Protein AF-A0A0C3BM83-F1 (afdb_monomer_lite)

Sequence (897 aa):
MQLETAKKSRDLLEVEWFRYKASMAPIRKCPEEILLMVFEYYLSKNPRLVRRLLLVCRQWYQLAISAPRLWNRILIYVGEEWDVDNACKSIRMWVERCLTRSKPLLLDITLDFSVIGDPVTKIRSKIVKSLYEELNGDVIDLVNDWAATLHVDTLDDPDVISVYQFHHLFDLLNILVGHNGKNMSRWRSLELHLPDMGPVAMEITQRLTYPATSLNRLYWIDTSCLSNYIEGDYQYPLSTLRSLESLDVPDPLDLSFLDIQHSSVNNLKIRAQRCWSSVALNMFTQLQELEIIFEYAYPSLEAEFVTLPSLRRLILKGWLSNLGDAKFQVPVLDMLCISRGSINGPFSHPRVHAIRLTLEFDWHQYPYLRYAFDQLRSYLHAVLVQYQNTVHIHLPLHLKENALEILGELKAASILSSSLESPMATHSTSSDPPEIRKKLEVLQLQHELIEKLRSRISTAELECVRLETEILEYRASVAPIRRCPQELLLMFFKYYTYENPRLIRRLLLVCKQWYELAISSPRLWNRIPIEFNPEWDVESACDLIKKRLEKCIDLSGSLPLELSLDFGNFVSPEELIRSKIHGDLLDYIQIDEYDAFDAWADSLNVDLLNDPEVMSACQTHHLYELLRILIGEDGDIMAQWGTLRLDLPTDPELAVGIMELFSHATPSLVRLTINHIRDMRGDFVSLTGIIFPDLSALEHLEVSNGTDLQIFKLNPPSMQNLTFKDMKSCDASIFTPFTRLQQLDVHSWPDYPSEGYALSRGIVHLPELRRLSIRGPVIDFGTFEFHVPVLDKLHLSRSHVKASCIYPKVQSSRISWGLEDVWASNWTSDKIKLDIRAILLQYRSATELQLPSRLREMVLALLKELKSDDTWLSALRFINLEAEDGTVLETIEVQEI

Foldseek 3Di:
DVVVVVVVVVVVVVVVVVVVVVVPPVVVVDDLVVVVVVLCVVCVVPLVCLVVQCVPDPVSVVSSQQDLVSLQEQEDDQALDPQSPVSLVVSLVSLLSSLVRNPLAFHAYEYACQSVDDPLVVLLVLLLVLVVVQADPVCSVLSNVLSVVPCVVVCPPVVFAPCVSCVSVLVSLCVCCDDQSPNLLRHQEYADHAYLALVRSLSSQLSQAHENANHAYYHYDDPVSPVVPPPDPDQQGHADPEQHQEYAEEDQVCLVSYNYQLQNHQYYHYNHAEADDLVSQLSNQNHAEYHYADADQDHAHDQDEREHANYAYYAYAEHCQRVLSYEYNYDAHQEYEYEYADLPHDDRDHLHHYPEYEYHYDPPPDDPPPVVLVSVLVVVVVVLVRHQHHYDYDDPPVCVVSVVVSVVVCVVVVRDDDDDDDDDDDDDDDDDDPVVVVVVVVVVVVVVVVVVVVVVVVVVVVVVVVVVVVVVVVCVVPPCVVVDPLVVVVVVLCVVCVVPLVCLVVQCVPDPVSVVSSLQDLSSLLEQEDADDLDSPVVVSLVVSLVSNLSSLVSNPLAAHAYAYACQNVDQLLVSSLVSSCVSCVVVGDPVCNVVVVVSSVVSPCVSCVPVSSNVSSHLVSVVVSLCSCCDVQSPNLLRHAEYHEEAYQDLVSSLVSQLSQQHANQNHQYYAYHYPDDNQPRNVVQFCRHRVHPANHQYYEEAELSVLRSHPDQHPRHAYYEHAAYAADALVSQVNQQNHAEYYYAHDPDPPPPDDDQHAEEHEHANHAEYAHAEAHPNQLRYHYNYDAHQEYEYEYQDQPDPHRHHQHEYQEYEYYYDPVRPVVDDLVSVLVVVLVVQVRHQAHQEYEYAQVCVVSVVVSLVVLVVPPPRNHNHQWYFHAHPVRHGPDIDGSVVD

Secondary structure (DSSP, 8-state):
-HHHHHHHHHHHHHHHHHHHHHHH-GGGGS-HHHHHHHHHHHHTT-GGGHHHHHHH-HHHHHHHHH-GGGSSEEEEE--S-S-HHHHHHHHHHHHHHHHHHTTTPPEEEEEE-TT---HHHHHHHHHHHHHHTTS-GGGHHHHHHHHHH--GGGG--TTTTTTTTTHHHHHHHHHHH-GGGTTGGGEEEEEEE--S-HHHHHHHHHHT-S--TT--EEEEE--TTGGGT-SS-PPPSS--BTT--EEEES-GGGGGG--B-GGG--EEEE---S---HHHHTT-TT--EEEEEE-SS-----S-EEE-TT--EEEEEE--TTGGG-EEE---BSEEEEEES---S--------BS-EEEEE--TT----STHHHHHHHHHHHHHHHSTT-EEE---GGGHHHHHHHHHHHHHTT---------------S---HHHHHHHHHHHHHHHHHHHHHHHHHHHHHHHHHHHHHHHHHHHHH-GGGGS-HHHHHHHHHHHHHH-GGGHHHHHTT-HHHHHHHHT-GGGTSEEEEE--S-S-HHHHHHHHHHHHHHHHHHHTTSPEEEEEE-TT---HHHHHHHHHHHHHHTTS-GGGHHHHHHHHHH--GGGG--HHHHHHTTHHHHHHHHHHHH-TTSTTGGGEEEEEEE--S-HHHHHHHHHTT-S--TT--EEEEE-SS-TTTT-GGGTTTSSS--TT--EEEES-TGGGGTS----TT--EEEESS-----GGGGTT-TT--EEEEE-------TT------EEE-TT--EEEEES--TTTTT-EEE---BSEEEEEE--SSS-----B--BSEEEEEE-GGGGGG--HHHHHHHHHHHHHH-TT-SEEEEEGGGHHHHHHHHHHHHTSTT------EEEEE-TTS-EEEEEEGGG-

Radius of gyration: 45.05 Å; chains: 1; bounding box: 127×86×99 Å

Organism: NCBI:txid933852

Structure (mmCIF, N/CA/C/O backbone):
data_AF-A0A0C3BM83-F1
#
_entry.id   AF-A0A0C3BM83-F1
#
loop_
_atom_site.group_PDB
_atom_site.id
_atom_site.type_symbol
_atom_site.label_atom_id
_atom_site.label_alt_id
_atom_site.label_comp_id
_atom_site.label_asym_id
_atom_site.label_entity_id
_atom_site.label_seq_id
_atom_site.pdbx_PDB_ins_code
_atom_site.Cartn_x
_atom_site.Cartn_y
_atom_site.Cartn_z
_atom_site.occupancy
_atom_site.B_iso_or_equiv
_atom_site.auth_seq_id
_atom_site.auth_comp_id
_atom_site.auth_asym_id
_atom_site.auth_atom_id
_atom_site.pdbx_PDB_model_num
ATOM 1 N N . MET A 1 1 ? -17.151 48.070 -13.842 1.00 55.56 1 MET A N 1
ATOM 2 C CA . MET A 1 1 ? -17.247 48.681 -15.188 1.00 55.56 1 MET A CA 1
ATOM 3 C C . MET A 1 1 ? -15.917 49.261 -15.685 1.00 55.56 1 MET A C 1
ATOM 5 O O . MET A 1 1 ? -15.271 48.565 -16.444 1.00 55.56 1 MET A O 1
ATOM 9 N N . GLN A 1 2 ? -15.428 50.435 -15.249 1.00 50.97 2 GLN A N 1
ATOM 10 C CA . GLN A 1 2 ? -14.163 51.007 -15.780 1.00 50.97 2 GLN A CA 1
ATOM 11 C C . GLN A 1 2 ? -12.927 50.106 -15.567 1.00 50.97 2 GLN A C 1
ATOM 13 O O . GLN A 1 2 ? -12.127 49.935 -16.483 1.00 50.97 2 GLN A O 1
ATOM 18 N N . LEU A 1 3 ? -12.817 49.451 -14.403 1.00 45.81 3 LEU A N 1
ATOM 19 C CA . LEU A 1 3 ? -11.767 48.457 -14.122 1.00 45.81 3 LEU A CA 1
ATOM 20 C C . LEU A 1 3 ? -11.866 47.212 -15.026 1.00 45.81 3 LEU A C 1
ATOM 22 O O . LEU A 1 3 ? -10.863 46.607 -15.385 1.00 45.81 3 LEU A O 1
ATOM 26 N N . GLU A 1 4 ? -13.081 46.841 -15.412 1.00 64.94 4 GLU A N 1
ATOM 27 C CA . GLU A 1 4 ? -13.369 45.693 -16.277 1.00 64.94 4 GLU A CA 1
ATOM 28 C C . GLU A 1 4 ? -13.035 46.000 -17.739 1.00 64.94 4 GLU A C 1
ATOM 30 O O . GLU A 1 4 ? -12.451 45.171 -18.434 1.00 64.94 4 GLU A O 1
ATOM 35 N N . THR A 1 5 ? -13.327 47.224 -18.185 1.00 73.62 5 THR A N 1
ATOM 36 C CA . THR A 1 5 ? -12.929 47.735 -19.500 1.00 73.62 5 THR A CA 1
ATOM 37 C C . THR A 1 5 ? -11.407 47.839 -19.611 1.00 73.62 5 THR A C 1
ATOM 39 O O . THR A 1 5 ? -10.843 47.447 -20.628 1.00 73.62 5 THR A O 1
ATOM 42 N N . ALA A 1 6 ? -10.723 48.288 -18.552 1.00 66.25 6 ALA A N 1
ATOM 43 C CA . ALA A 1 6 ? -9.262 48.355 -18.519 1.00 66.25 6 ALA A CA 1
ATOM 44 C C . ALA A 1 6 ? -8.602 46.963 -18.547 1.00 66.25 6 ALA A C 1
ATOM 46 O O . ALA A 1 6 ? -7.634 46.770 -19.282 1.00 66.25 6 ALA A O 1
ATOM 47 N N . LYS A 1 7 ? -9.152 45.979 -17.815 1.00 73.69 7 LYS A N 1
ATOM 48 C CA . LYS A 1 7 ? -8.698 44.577 -17.884 1.00 73.69 7 LYS A CA 1
ATOM 49 C C . LYS A 1 7 ? -8.872 44.004 -19.293 1.00 73.69 7 LYS A C 1
ATOM 51 O O . LYS A 1 7 ? -7.901 43.520 -19.859 1.00 73.69 7 LYS A O 1
ATOM 56 N N . LYS A 1 8 ? -10.050 44.176 -19.907 1.00 82.06 8 LYS A N 1
ATOM 57 C CA . LYS A 1 8 ? -10.300 43.728 -21.289 1.00 82.06 8 LYS A CA 1
ATOM 58 C C . LYS A 1 8 ? -9.345 44.363 -22.302 1.00 82.06 8 LYS A C 1
ATOM 60 O O . LYS A 1 8 ? -8.840 43.652 -23.161 1.00 82.06 8 LYS A O 1
ATOM 65 N N . SER A 1 9 ? -9.065 45.664 -22.202 1.00 81.38 9 SER A N 1
ATOM 66 C CA . SER A 1 9 ? -8.117 46.328 -23.109 1.00 81.38 9 SER A CA 1
ATOM 67 C C . SER A 1 9 ? -6.674 45.871 -22.903 1.00 81.38 9 SER A C 1
ATOM 69 O O . SER A 1 9 ? -5.957 45.703 -23.885 1.00 81.38 9 SER A O 1
ATOM 71 N N . ARG A 1 10 ? -6.239 45.638 -21.656 1.00 84.19 10 ARG A N 1
ATOM 72 C CA . ARG A 1 10 ? -4.909 45.077 -21.376 1.00 84.19 10 ARG A CA 1
ATOM 73 C C . ARG A 1 10 ? -4.776 43.677 -21.969 1.00 84.19 10 ARG A C 1
ATOM 75 O O . ARG A 1 10 ? -3.812 43.426 -22.680 1.00 84.19 10 ARG A O 1
ATOM 82 N N . ASP A 1 11 ? -5.754 42.806 -21.735 1.00 82.56 11 ASP A N 1
ATOM 83 C CA . ASP A 1 11 ? -5.716 41.429 -22.231 1.00 82.56 11 ASP A CA 1
ATOM 84 C C . ASP A 1 11 ? -5.741 41.403 -23.778 1.00 82.56 11 ASP A C 1
ATOM 86 O O . ASP A 1 11 ? -5.051 40.603 -24.409 1.00 82.56 11 ASP A O 1
ATOM 90 N N . LEU A 1 12 ? -6.461 42.337 -24.416 1.00 87.75 12 LEU A N 1
ATOM 91 C CA . LEU A 1 12 ? -6.483 42.485 -25.876 1.00 87.75 12 LEU A CA 1
ATOM 92 C C . LEU A 1 12 ? -5.134 42.975 -26.435 1.00 87.75 12 LEU A C 1
ATOM 94 O O . LEU A 1 12 ? -4.639 42.420 -27.416 1.00 87.75 12 LEU A O 1
ATOM 98 N N . LEU A 1 13 ? -4.512 43.964 -25.783 1.00 78.44 13 LEU A N 1
ATOM 99 C CA . LEU A 1 13 ? -3.193 44.482 -26.159 1.00 78.44 13 LEU A CA 1
ATOM 100 C C . LEU A 1 13 ? -2.074 43.465 -25.912 1.00 78.44 13 LEU A C 1
ATOM 102 O O . LEU A 1 13 ? -1.144 43.388 -26.711 1.00 78.44 13 LEU A O 1
ATOM 106 N N . GLU A 1 14 ? -2.159 42.652 -24.857 1.00 77.62 14 GLU A N 1
ATOM 107 C CA . GLU A 1 14 ? -1.230 41.541 -24.634 1.00 77.62 14 GLU A CA 1
ATOM 108 C C . GLU A 1 14 ? -1.334 40.515 -25.767 1.00 77.62 14 GLU A C 1
ATOM 110 O O . GLU A 1 14 ? -0.315 40.131 -26.343 1.00 77.62 14 GLU A O 1
ATOM 115 N N . VAL A 1 15 ? -2.551 40.133 -26.173 1.00 78.44 15 VAL A N 1
ATOM 116 C CA . VAL A 1 15 ? -2.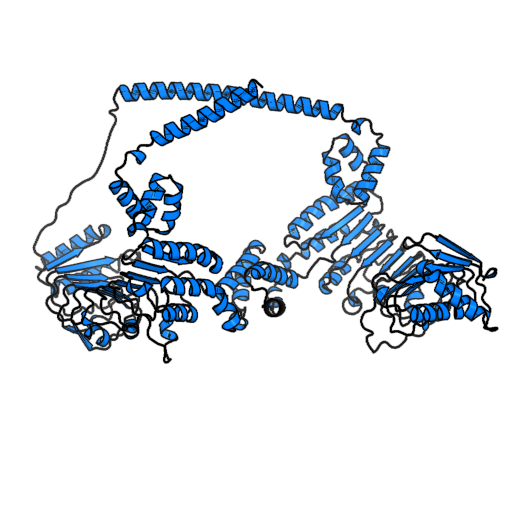765 39.222 -27.311 1.00 78.44 15 VAL A CA 1
ATOM 117 C C . VAL A 1 15 ? -2.220 39.809 -28.620 1.00 78.44 15 VAL A C 1
ATOM 119 O O . VAL A 1 15 ? -1.574 39.092 -29.391 1.00 78.44 15 VAL A O 1
ATOM 122 N N . GLU A 1 16 ? -2.438 41.098 -28.890 1.00 81.94 16 GLU A N 1
ATOM 123 C CA . GLU A 1 16 ? -1.899 41.772 -30.080 1.00 81.94 16 GLU A CA 1
ATOM 124 C C . GLU A 1 16 ? -0.372 41.891 -30.046 1.00 81.94 16 GLU A C 1
ATOM 126 O O . GLU A 1 16 ? 0.289 41.618 -31.052 1.00 81.94 16 GLU A O 1
ATOM 131 N N . TRP A 1 17 ? 0.208 42.202 -28.887 1.00 70.75 17 TRP A N 1
ATOM 132 C CA . TRP A 1 17 ? 1.653 42.248 -28.688 1.00 70.75 17 TRP A CA 1
ATOM 133 C C . TRP A 1 17 ? 2.302 40.875 -28.884 1.00 70.75 17 TRP A C 1
ATOM 135 O O . TRP A 1 17 ? 3.307 40.766 -29.591 1.00 70.75 17 TRP A O 1
ATOM 145 N N . PHE A 1 18 ? 1.711 39.803 -28.344 1.00 70.12 18 PHE A N 1
ATOM 146 C CA . PHE A 1 18 ? 2.187 38.439 -28.580 1.00 70.12 18 PHE A CA 1
ATOM 147 C C . PHE A 1 18 ? 2.075 38.044 -30.058 1.00 70.12 18 PHE A C 1
ATOM 149 O O . PHE A 1 18 ? 3.011 37.443 -30.590 1.00 70.12 18 PHE A O 1
ATOM 156 N N . ARG A 1 19 ? 1.002 38.436 -30.767 1.00 72.12 19 ARG A N 1
ATOM 157 C CA . ARG A 1 19 ? 0.895 38.236 -32.228 1.00 72.12 19 ARG A CA 1
ATOM 158 C C . ARG A 1 19 ? 1.968 39.005 -32.994 1.00 72.12 19 ARG A C 1
ATOM 160 O O . ARG A 1 19 ? 2.588 38.430 -33.889 1.00 72.12 19 ARG A O 1
ATOM 167 N N . TYR A 1 20 ? 2.220 40.262 -32.636 1.00 74.88 20 TYR A N 1
ATOM 168 C CA . TYR A 1 20 ? 3.239 41.097 -33.271 1.00 74.88 20 TYR A CA 1
ATOM 169 C C . TYR A 1 20 ? 4.651 40.544 -33.034 1.00 74.88 20 TYR A C 1
ATOM 171 O O . TYR A 1 20 ? 5.390 40.300 -33.991 1.00 74.88 20 TYR A O 1
ATOM 179 N N . LYS A 1 21 ? 5.003 40.226 -31.784 1.00 71.56 21 LYS A N 1
ATOM 180 C CA . LYS A 1 21 ? 6.289 39.614 -31.414 1.00 71.56 21 LYS A CA 1
ATOM 181 C C . LYS A 1 21 ? 6.488 38.258 -32.099 1.00 71.56 21 LYS A C 1
ATOM 183 O O . LYS A 1 21 ? 7.570 37.989 -32.617 1.00 71.56 21 LYS A O 1
ATOM 188 N N . ALA A 1 22 ? 5.438 37.439 -32.190 1.00 64.31 22 ALA A N 1
ATOM 189 C CA . ALA A 1 22 ? 5.470 36.183 -32.937 1.00 64.31 22 ALA A CA 1
ATOM 190 C C . ALA A 1 22 ? 5.607 36.392 -34.458 1.00 64.31 22 ALA A C 1
ATOM 192 O O . ALA A 1 22 ? 6.229 35.569 -35.126 1.00 64.31 22 ALA A O 1
ATOM 193 N N . SER A 1 23 ? 5.058 37.478 -35.017 1.00 62.91 23 SER A N 1
ATOM 194 C CA . SER A 1 23 ? 5.207 37.837 -36.439 1.00 62.91 23 SER A CA 1
ATOM 195 C C . SER A 1 23 ? 6.600 38.379 -36.784 1.00 62.91 23 SER A C 1
ATOM 197 O O . SER A 1 23 ? 7.071 38.201 -37.904 1.00 62.91 23 SER A O 1
ATOM 199 N N . MET A 1 24 ? 7.279 38.979 -35.803 1.00 63.38 24 MET A N 1
ATOM 200 C CA . MET A 1 24 ? 8.639 39.513 -35.912 1.00 63.38 24 MET A CA 1
ATOM 201 C C . MET A 1 24 ? 9.728 38.470 -35.641 1.00 63.38 24 MET A C 1
ATOM 203 O O . MET A 1 24 ? 10.906 38.759 -35.857 1.00 63.38 24 MET A O 1
ATOM 207 N N . ALA A 1 25 ? 9.362 37.265 -35.190 1.00 65.50 25 ALA A N 1
ATOM 208 C CA . ALA A 1 25 ? 10.312 36.190 -34.949 1.00 65.50 25 ALA A CA 1
ATOM 209 C C . ALA A 1 25 ? 11.086 35.868 -36.250 1.00 65.50 25 ALA A C 1
ATOM 211 O O . ALA A 1 25 ? 10.455 35.502 -37.249 1.00 65.50 25 ALA A O 1
ATOM 212 N N . PRO A 1 26 ? 12.435 35.956 -36.258 1.00 68.75 26 PRO A N 1
ATOM 213 C CA . PRO A 1 26 ? 13.266 35.746 -37.452 1.00 68.75 26 PRO A CA 1
ATOM 214 C C . PRO A 1 26 ? 12.988 34.421 -38.172 1.00 68.75 26 PRO A C 1
ATOM 216 O O . PRO A 1 26 ? 13.127 34.317 -39.387 1.00 68.75 26 PRO A O 1
ATOM 219 N N . ILE A 1 27 ? 12.516 33.427 -37.419 1.00 71.62 27 ILE A N 1
ATOM 220 C CA . ILE A 1 27 ? 12.236 32.070 -37.882 1.00 71.62 27 ILE A CA 1
ATOM 221 C C . ILE A 1 27 ? 11.114 31.988 -38.928 1.00 71.62 27 ILE A C 1
ATOM 223 O O . ILE A 1 27 ? 11.108 31.056 -39.723 1.00 71.62 27 ILE A O 1
ATOM 227 N N . ARG A 1 28 ? 10.202 32.975 -38.988 1.00 72.19 28 ARG A N 1
ATOM 228 C CA . ARG A 1 28 ? 9.150 33.046 -40.025 1.00 72.19 28 ARG A CA 1
ATOM 229 C C . ARG A 1 28 ? 9.658 33.545 -41.380 1.00 72.19 28 ARG A C 1
ATOM 231 O O . ARG A 1 28 ? 8.954 33.406 -42.372 1.00 72.19 28 ARG A O 1
ATOM 238 N N . LYS A 1 29 ? 10.856 34.141 -41.423 1.00 81.38 29 LYS A N 1
ATOM 239 C CA . LYS A 1 29 ? 11.519 34.590 -42.661 1.00 81.38 29 LYS A CA 1
ATOM 240 C C . LYS A 1 29 ? 12.513 33.560 -43.203 1.00 81.38 29 LYS A C 1
ATOM 242 O O . LYS A 1 29 ? 13.133 33.807 -44.232 1.00 81.38 29 LYS A O 1
ATOM 247 N N . CYS A 1 30 ? 12.705 32.447 -42.497 1.00 85.56 30 CYS A N 1
ATOM 248 C CA . CYS A 1 30 ? 13.604 31.389 -42.929 1.00 85.56 30 CYS A CA 1
ATOM 249 C C . CYS A 1 30 ? 12.971 30.636 -44.115 1.00 85.56 30 CYS A C 1
ATOM 251 O O . CYS A 1 30 ? 11.803 30.250 -44.000 1.00 85.56 30 CYS A O 1
ATOM 253 N N . PRO A 1 31 ? 13.696 30.438 -45.234 1.00 93.06 31 PRO A N 1
ATOM 254 C CA . PRO A 1 31 ? 13.220 29.614 -46.341 1.00 93.06 31 PRO A CA 1
ATOM 255 C C . PRO A 1 31 ? 12.841 28.208 -45.869 1.00 93.06 31 PRO A C 1
ATOM 257 O O . PRO A 1 31 ? 13.471 27.653 -44.961 1.00 93.06 31 PRO A O 1
ATOM 260 N N . GLU A 1 32 ? 11.809 27.633 -46.483 1.00 95.12 32 GLU A N 1
ATOM 261 C CA . GLU A 1 32 ? 11.261 26.333 -46.088 1.00 95.12 32 GLU A CA 1
ATOM 262 C C . GLU A 1 32 ? 12.315 25.222 -46.177 1.00 95.12 32 GLU A C 1
ATOM 264 O O . GLU A 1 32 ? 12.359 24.335 -45.327 1.00 95.12 32 GLU A O 1
ATOM 269 N N . GLU A 1 33 ? 13.228 25.310 -47.144 1.00 94.19 33 GLU A N 1
ATOM 270 C CA . GLU A 1 33 ? 14.317 24.361 -47.362 1.00 94.19 33 GLU A CA 1
ATOM 271 C C . GLU A 1 33 ? 15.297 24.341 -46.186 1.00 94.19 33 GLU A C 1
ATOM 273 O O . GLU A 1 33 ? 15.684 23.268 -45.722 1.00 94.19 33 GLU A O 1
ATOM 278 N N . ILE A 1 34 ? 15.654 25.519 -45.667 1.00 93.88 34 ILE A N 1
ATOM 279 C CA . ILE A 1 34 ? 16.570 25.652 -44.529 1.00 93.88 34 ILE A CA 1
ATOM 280 C C . ILE A 1 34 ? 15.899 25.139 -43.256 1.00 93.88 34 ILE A C 1
ATOM 282 O O . ILE A 1 34 ? 16.523 24.407 -42.488 1.00 93.88 34 ILE A O 1
ATOM 286 N N . LEU A 1 35 ? 14.615 25.453 -43.050 1.00 94.00 35 LEU A N 1
ATOM 287 C CA . LEU A 1 35 ? 13.849 24.899 -41.931 1.00 94.00 35 LEU A CA 1
ATOM 288 C C . LEU A 1 35 ? 13.775 23.372 -42.002 1.00 94.00 35 LEU A C 1
ATOM 290 O O . LEU A 1 35 ? 13.961 22.713 -40.983 1.00 94.00 35 LEU A O 1
ATOM 294 N N . LEU A 1 36 ? 13.567 22.800 -43.191 1.00 96.62 36 LEU A N 1
ATOM 295 C CA . LEU A 1 36 ? 13.552 21.350 -43.372 1.00 96.62 36 LEU A CA 1
ATOM 296 C C . LEU A 1 36 ? 14.921 20.719 -43.096 1.00 96.62 36 LEU A C 1
ATOM 298 O O . LEU A 1 36 ? 14.959 19.690 -42.430 1.00 96.62 36 LEU A O 1
ATOM 302 N N . MET A 1 37 ? 16.032 21.339 -43.505 1.00 95.00 37 MET A N 1
ATOM 303 C CA . MET A 1 37 ? 17.378 20.865 -43.140 1.00 95.00 37 MET A CA 1
ATOM 304 C C . MET A 1 37 ? 17.607 20.901 -41.625 1.00 95.00 37 MET A C 1
ATOM 306 O O . MET A 1 37 ? 18.160 19.963 -41.052 1.00 95.00 37 MET A O 1
ATOM 310 N N . VAL A 1 38 ? 17.153 21.965 -40.956 1.00 93.94 38 VAL A N 1
ATOM 311 C CA . VAL A 1 38 ? 17.220 22.071 -39.491 1.00 93.94 38 VAL A CA 1
ATOM 312 C C . VAL A 1 38 ? 16.359 20.994 -38.832 1.00 93.94 38 VAL A C 1
ATOM 314 O O . VAL A 1 38 ? 16.798 20.387 -37.858 1.00 93.94 38 VAL A O 1
ATOM 317 N N . PHE A 1 39 ? 15.163 20.716 -39.359 1.00 97.00 39 PHE A N 1
ATOM 318 C CA . PHE A 1 39 ? 14.304 19.642 -38.857 1.00 97.00 39 PHE A CA 1
ATOM 319 C C . PHE A 1 39 ? 14.959 18.277 -39.049 1.00 97.00 39 PHE A C 1
ATOM 321 O O . PHE A 1 39 ? 14.994 17.499 -38.105 1.00 97.00 39 PHE A O 1
ATOM 328 N N . GLU A 1 40 ? 15.519 17.993 -40.224 1.00 95.69 40 GLU A N 1
ATOM 329 C CA . GLU A 1 40 ? 16.241 16.746 -40.498 1.00 95.69 40 GLU A CA 1
ATOM 330 C C . GLU A 1 40 ? 17.418 16.559 -39.539 1.00 95.69 40 GLU A C 1
ATOM 332 O O . GLU A 1 40 ? 17.571 15.487 -38.953 1.00 95.69 40 GLU A O 1
ATOM 337 N N . TYR A 1 41 ? 18.206 17.612 -39.311 1.00 95.38 41 TYR A N 1
ATOM 338 C CA . TYR A 1 41 ? 19.300 17.581 -38.347 1.00 95.38 41 TYR A CA 1
ATOM 339 C C . TYR A 1 41 ? 18.796 17.353 -36.915 1.00 95.38 41 TYR A C 1
ATOM 341 O O . TYR A 1 41 ? 19.298 16.472 -36.219 1.00 95.38 41 TYR A O 1
ATOM 349 N N . TYR A 1 42 ? 17.765 18.084 -36.486 1.00 94.25 42 TYR A N 1
ATOM 350 C CA . TYR A 1 42 ? 17.167 17.952 -35.154 1.00 94.25 42 TYR A CA 1
ATOM 351 C C . TYR A 1 42 ? 16.595 16.548 -34.904 1.00 94.25 42 TYR A C 1
ATOM 353 O O . TYR A 1 42 ? 16.791 15.975 -33.833 1.00 94.25 42 TYR A O 1
ATOM 361 N N . LEU A 1 43 ? 15.924 15.976 -35.905 1.00 94.81 43 LEU A N 1
ATOM 362 C CA . LEU A 1 43 ? 15.315 14.647 -35.838 1.00 94.81 43 LEU A CA 1
ATOM 363 C C . LEU A 1 43 ? 16.308 13.507 -36.079 1.00 94.81 43 LEU A C 1
ATOM 365 O O . LEU A 1 43 ? 15.956 12.355 -35.841 1.00 94.81 43 LEU A O 1
ATOM 369 N N . SER A 1 44 ? 17.535 13.799 -36.523 1.00 92.56 44 SER A N 1
ATOM 370 C CA . SER A 1 44 ? 18.519 12.768 -36.869 1.00 92.56 44 SER A CA 1
ATOM 371 C C . SER A 1 44 ? 18.884 11.857 -35.697 1.00 92.56 44 SER A C 1
ATOM 373 O O . SER A 1 44 ? 19.126 10.676 -35.925 1.00 92.56 44 SER A O 1
ATOM 375 N N . LYS A 1 45 ? 18.878 12.394 -34.469 1.00 89.44 45 LYS A N 1
ATOM 376 C CA . LYS A 1 45 ? 19.156 11.649 -33.232 1.00 89.44 45 LYS A CA 1
ATOM 377 C C . LYS A 1 45 ? 17.913 10.995 -32.633 1.00 89.44 45 LYS A C 1
ATOM 379 O O . LYS A 1 45 ? 18.008 9.932 -32.041 1.00 89.44 45 LYS A O 1
ATOM 384 N N . ASN A 1 46 ? 16.757 11.650 -32.736 1.00 93.25 46 ASN A N 1
ATOM 385 C CA . ASN A 1 46 ? 15.505 11.131 -32.195 1.00 93.25 46 ASN A CA 1
ATOM 386 C C . ASN A 1 46 ? 14.315 11.568 -33.071 1.00 93.25 46 ASN A C 1
ATOM 388 O O . ASN A 1 46 ? 13.804 12.686 -32.918 1.00 93.25 46 ASN A O 1
ATOM 392 N N . PRO A 1 47 ? 13.819 10.688 -33.959 1.00 94.81 47 PRO A N 1
ATOM 393 C CA . PRO A 1 47 ? 12.746 11.031 -34.887 1.00 94.81 47 PRO A CA 1
ATOM 394 C C . PRO A 1 47 ? 11.387 11.234 -34.192 1.00 94.81 47 PRO A C 1
ATOM 396 O O . PRO A 1 47 ? 10.494 11.876 -34.751 1.00 94.81 47 PRO A O 1
ATOM 399 N N . ARG A 1 48 ? 11.211 10.781 -32.939 1.00 93.00 48 ARG A N 1
ATOM 400 C CA . ARG A 1 48 ? 9.966 10.994 -32.170 1.00 93.00 48 ARG A CA 1
ATOM 401 C C . ARG A 1 48 ? 9.745 12.462 -31.805 1.00 93.00 48 ARG A C 1
ATOM 403 O O . ARG A 1 48 ? 8.599 12.886 -31.615 1.00 93.00 48 ARG A O 1
ATOM 410 N N . LEU A 1 49 ? 10.810 13.268 -31.781 1.00 94.06 49 LEU A N 1
ATOM 411 C CA . LEU A 1 49 ? 10.737 14.705 -31.502 1.00 94.06 49 LEU A CA 1
ATOM 412 C C . LEU A 1 49 ? 9.978 15.493 -32.582 1.00 94.06 49 LEU A C 1
ATOM 414 O O . LEU A 1 49 ? 9.645 16.658 -32.359 1.00 94.06 49 LEU A O 1
ATOM 418 N N . VAL A 1 50 ? 9.591 14.858 -33.696 1.00 95.75 50 VAL A N 1
ATOM 419 C CA . VAL A 1 50 ? 8.697 15.455 -34.699 1.00 95.75 50 VAL A CA 1
ATOM 420 C C . VAL A 1 50 ? 7.388 15.936 -34.067 1.00 95.75 50 VAL A C 1
ATOM 422 O O . VAL A 1 50 ? 6.864 16.973 -34.465 1.00 95.75 50 VAL A O 1
ATOM 425 N N . ARG A 1 51 ? 6.897 15.264 -33.009 1.00 92.81 51 ARG A N 1
ATOM 426 C CA . ARG A 1 51 ? 5.717 15.706 -32.244 1.00 92.81 51 ARG A CA 1
ATOM 427 C C . ARG A 1 51 ? 5.902 17.115 -31.672 1.00 92.81 51 ARG A C 1
ATOM 429 O O . ARG A 1 51 ? 4.959 17.895 -31.708 1.00 92.81 51 ARG A O 1
ATOM 436 N N . ARG A 1 52 ? 7.108 17.470 -31.212 1.00 93.44 52 ARG A N 1
ATOM 437 C CA . ARG A 1 52 ? 7.406 18.820 -30.704 1.00 93.44 52 ARG A CA 1
ATOM 438 C C . ARG A 1 52 ? 7.363 19.852 -31.826 1.00 93.44 52 ARG A C 1
ATOM 440 O O . ARG A 1 52 ? 6.789 20.915 -31.628 1.00 93.44 52 ARG A O 1
ATOM 447 N N . LEU A 1 53 ? 7.871 19.517 -33.017 1.00 94.06 53 LEU A N 1
ATOM 448 C CA . LEU A 1 53 ? 7.803 20.400 -34.191 1.00 94.06 53 LEU A CA 1
ATOM 449 C C . LEU A 1 53 ? 6.354 20.717 -34.592 1.00 94.06 53 LEU A C 1
ATOM 451 O O . LEU A 1 53 ? 6.049 21.857 -34.943 1.00 94.06 53 LEU A O 1
ATOM 455 N N . LEU A 1 54 ? 5.450 19.737 -34.473 1.00 93.69 54 LEU A N 1
ATOM 456 C CA . LEU A 1 54 ? 4.019 19.918 -34.747 1.00 93.69 54 LEU A CA 1
ATOM 457 C C . LEU A 1 54 ? 3.330 20.903 -33.787 1.00 93.69 54 LEU A C 1
ATOM 459 O O . LEU A 1 54 ? 2.290 21.452 -34.146 1.00 93.69 54 LEU A O 1
ATOM 463 N N . LEU A 1 55 ? 3.894 21.137 -32.598 1.00 91.75 55 LEU A N 1
ATOM 464 C CA . LEU A 1 55 ? 3.319 22.010 -31.568 1.00 91.75 55 LEU A CA 1
ATOM 465 C C . LEU A 1 55 ? 3.837 23.456 -31.628 1.00 91.75 55 LEU A C 1
ATOM 467 O O . LEU A 1 55 ? 3.267 24.323 -30.973 1.00 91.75 55 LEU A O 1
ATOM 471 N N . VAL A 1 56 ? 4.890 23.746 -32.406 1.00 91.00 56 VAL A N 1
ATOM 472 C CA . VAL A 1 56 ? 5.541 25.072 -32.396 1.00 91.00 56 VAL A CA 1
ATOM 473 C C . VAL A 1 56 ? 4.671 26.154 -33.037 1.00 91.00 56 VAL A C 1
ATOM 475 O O . VAL A 1 56 ? 4.352 27.163 -32.412 1.00 91.00 56 VAL A O 1
ATOM 478 N N . CYS A 1 57 ? 4.318 25.999 -34.315 1.00 90.38 57 CYS A N 1
ATOM 479 C CA . CYS A 1 57 ? 3.444 26.934 -35.022 1.00 90.38 57 CYS A CA 1
ATOM 480 C C . CYS A 1 57 ? 2.817 26.283 -36.260 1.00 90.38 57 CYS A C 1
ATOM 482 O O . CYS A 1 57 ? 3.281 25.249 -36.742 1.00 90.38 57 CYS A O 1
ATOM 484 N N . ARG A 1 58 ? 1.789 26.924 -36.833 1.00 90.62 58 ARG A N 1
ATOM 485 C CA . ARG A 1 58 ? 1.078 26.412 -38.018 1.00 90.62 58 ARG A CA 1
ATOM 486 C C . ARG A 1 58 ? 2.002 26.157 -39.215 1.00 90.62 58 ARG A C 1
ATOM 488 O O . ARG A 1 58 ? 1.809 25.164 -39.903 1.00 90.62 58 ARG A O 1
ATOM 495 N N . GLN A 1 59 ? 2.991 27.019 -39.460 1.00 93.88 59 GLN A N 1
ATOM 496 C CA . GLN A 1 59 ? 3.938 26.838 -40.568 1.00 93.88 59 GLN A CA 1
ATOM 497 C C . GLN A 1 59 ? 4.787 25.576 -40.367 1.00 93.88 59 GLN A C 1
ATOM 499 O O . GLN A 1 59 ? 4.882 24.756 -41.271 1.00 93.88 59 GLN A O 1
ATOM 504 N N . TRP A 1 60 ? 5.334 25.380 -39.163 1.00 95.06 60 TRP A N 1
ATOM 505 C CA . TRP A 1 60 ? 6.135 24.200 -38.820 1.00 95.06 60 TRP A CA 1
ATOM 506 C C . TRP A 1 60 ? 5.317 22.919 -38.901 1.00 95.06 60 TRP A C 1
ATOM 508 O O . TRP A 1 60 ? 5.784 21.936 -39.462 1.00 95.06 60 TRP A O 1
ATOM 518 N N . TYR A 1 61 ? 4.073 22.956 -38.420 1.00 96.06 61 TYR A N 1
ATOM 519 C CA . TYR A 1 61 ? 3.133 21.854 -38.577 1.00 96.06 61 TYR A CA 1
ATOM 520 C C . TYR A 1 61 ? 2.937 21.488 -40.056 1.00 96.06 61 TYR A C 1
ATOM 522 O O . TYR A 1 61 ? 3.086 20.326 -40.421 1.00 96.06 61 TYR A O 1
ATOM 530 N N . GLN A 1 62 ? 2.644 22.465 -40.923 1.00 96.56 62 GLN A N 1
ATOM 531 C CA . GLN A 1 62 ? 2.411 22.208 -42.350 1.00 96.56 62 GLN A CA 1
ATOM 532 C C . GLN A 1 62 ? 3.669 21.690 -43.056 1.00 96.56 62 GLN A C 1
ATOM 534 O O . GLN A 1 62 ? 3.586 20.717 -43.805 1.00 96.56 62 GLN A O 1
ATOM 539 N N . LEU A 1 63 ? 4.838 22.270 -42.771 1.00 96.50 63 LEU A N 1
ATOM 540 C CA . LEU A 1 63 ? 6.120 21.802 -43.305 1.00 96.50 63 LEU A CA 1
ATOM 541 C C . LEU A 1 63 ? 6.440 20.379 -42.852 1.00 96.50 63 LEU A C 1
ATOM 543 O O . LEU A 1 63 ? 6.752 19.520 -43.673 1.00 96.50 63 LEU A O 1
ATOM 547 N N . ALA A 1 64 ? 6.299 20.102 -41.555 1.00 96.50 64 ALA A N 1
ATOM 548 C CA . ALA A 1 64 ? 6.582 18.788 -41.005 1.00 96.50 64 ALA A CA 1
ATOM 549 C C . ALA A 1 64 ? 5.646 17.718 -41.582 1.00 96.50 64 ALA A C 1
ATOM 551 O O . ALA A 1 64 ? 6.097 16.635 -41.937 1.00 96.50 64 ALA A O 1
ATOM 552 N N . ILE A 1 65 ? 4.348 18.012 -41.717 1.00 96.38 65 ILE A N 1
ATOM 553 C CA . ILE A 1 65 ? 3.353 17.075 -42.262 1.00 96.38 65 ILE A CA 1
ATOM 554 C C . ILE A 1 65 ? 3.525 16.855 -43.771 1.00 96.38 65 ILE A C 1
ATOM 556 O O . ILE A 1 65 ? 3.302 15.744 -44.250 1.00 96.38 65 ILE A O 1
ATOM 560 N N . SER A 1 66 ? 3.909 17.889 -44.522 1.00 96.44 66 SER A N 1
ATOM 561 C CA . SER A 1 66 ? 4.035 17.813 -45.983 1.00 96.44 66 SER A CA 1
ATOM 562 C C . SER A 1 66 ? 5.339 17.175 -46.466 1.00 96.44 66 SER A C 1
ATOM 564 O O . SER A 1 66 ? 5.372 16.733 -47.613 1.00 96.44 66 SER A O 1
ATOM 566 N N . ALA A 1 67 ? 6.371 17.076 -45.618 1.00 97.25 67 ALA A N 1
ATOM 567 C CA . ALA A 1 67 ? 7.687 16.529 -45.952 1.00 97.25 67 ALA A CA 1
ATOM 568 C C . ALA A 1 67 ? 7.820 15.033 -45.577 1.00 97.25 67 ALA A C 1
ATOM 570 O O . ALA A 1 67 ? 8.158 14.719 -44.433 1.00 97.25 67 ALA A O 1
ATOM 571 N N . PRO A 1 68 ? 7.649 14.078 -46.520 1.00 97.50 68 PRO A N 1
ATOM 572 C CA . PRO A 1 68 ? 7.622 12.643 -46.203 1.00 97.50 68 PRO A CA 1
ATOM 573 C C . PRO A 1 68 ? 8.951 12.123 -45.632 1.00 97.50 68 PRO A C 1
ATOM 575 O O . PRO A 1 68 ? 8.972 11.182 -44.845 1.00 97.50 68 PRO A O 1
ATOM 578 N N . ARG A 1 69 ? 10.060 12.782 -45.986 1.00 96.69 69 ARG A N 1
ATOM 579 C CA . ARG A 1 69 ? 11.425 12.499 -45.516 1.00 96.69 69 ARG A CA 1
ATOM 580 C C . ARG A 1 69 ? 11.638 12.678 -44.011 1.00 96.69 69 ARG A C 1
ATOM 582 O O . ARG A 1 69 ? 12.556 12.093 -43.467 1.00 96.69 69 ARG A O 1
ATOM 589 N N . LEU A 1 70 ? 10.784 13.435 -43.321 1.00 97.25 70 LEU A N 1
ATOM 590 C CA . LEU A 1 70 ? 10.847 13.550 -41.856 1.00 97.25 70 LEU A CA 1
ATOM 591 C C . LEU A 1 70 ? 10.185 12.361 -41.140 1.00 97.25 70 LEU A C 1
ATOM 593 O O . LEU A 1 70 ? 10.317 12.223 -39.928 1.00 97.25 70 LEU A O 1
ATOM 597 N N . TRP A 1 71 ? 9.457 11.521 -41.883 1.00 97.69 71 TRP A N 1
ATOM 598 C CA . TRP A 1 71 ? 8.653 10.406 -41.370 1.00 97.69 71 TRP A CA 1
ATOM 599 C C . TRP A 1 71 ? 9.189 9.037 -41.789 1.00 97.69 71 TRP A C 1
ATOM 601 O O . TRP A 1 71 ? 8.573 8.024 -41.469 1.00 97.69 71 TRP A O 1
ATOM 611 N N . ASN A 1 72 ? 10.290 8.986 -42.542 1.00 97.31 72 ASN A N 1
ATOM 612 C CA . ASN A 1 72 ? 10.840 7.730 -43.044 1.00 97.31 72 ASN A CA 1
ATOM 613 C C . ASN A 1 72 ? 11.820 7.058 -42.067 1.00 97.31 72 ASN A C 1
ATOM 615 O O . ASN A 1 72 ? 12.274 5.958 -42.351 1.00 97.31 72 ASN A O 1
ATOM 619 N N . ARG A 1 73 ? 12.137 7.694 -40.932 1.00 97.50 73 ARG A N 1
ATOM 620 C CA . ARG A 1 73 ? 12.958 7.110 -39.864 1.00 97.50 73 ARG A CA 1
ATOM 621 C C . ARG A 1 73 ? 12.081 6.661 -38.706 1.00 97.50 73 ARG A C 1
ATOM 623 O O . ARG A 1 73 ? 11.373 7.485 -38.122 1.00 97.50 73 ARG A O 1
ATOM 630 N N . ILE A 1 74 ? 12.143 5.379 -38.365 1.00 97.50 74 ILE A N 1
ATOM 631 C CA . ILE A 1 74 ? 11.345 4.773 -37.302 1.00 97.50 74 ILE A CA 1
ATOM 632 C C . ILE A 1 74 ? 12.275 4.146 -36.257 1.00 97.50 74 ILE A C 1
ATOM 634 O O . ILE A 1 74 ? 12.759 3.042 -36.438 1.00 97.50 74 ILE A O 1
ATOM 638 N N . LEU A 1 75 ? 12.498 4.865 -35.158 1.00 96.19 75 LEU A N 1
ATOM 639 C CA . LEU A 1 75 ? 13.070 4.392 -33.902 1.00 96.19 75 LEU A CA 1
ATOM 640 C C . LEU A 1 75 ? 11.995 3.845 -32.939 1.00 96.19 75 LEU A C 1
ATOM 642 O O . LEU A 1 75 ? 11.196 4.603 -32.360 1.00 96.19 75 LEU A O 1
ATOM 646 N N . ILE A 1 76 ? 12.011 2.535 -32.725 1.00 95.75 76 ILE A N 1
ATOM 647 C CA . ILE A 1 76 ? 11.303 1.853 -31.645 1.00 95.75 76 ILE A CA 1
ATOM 648 C C . ILE A 1 76 ? 12.308 1.576 -30.533 1.00 95.75 76 ILE A C 1
ATOM 650 O O . ILE A 1 76 ? 13.078 0.638 -30.620 1.00 95.75 76 ILE A O 1
ATOM 654 N N . TYR A 1 77 ? 12.287 2.426 -29.513 1.00 93.50 77 TYR A N 1
ATOM 655 C CA . TYR A 1 77 ? 12.975 2.232 -28.244 1.00 93.50 77 TYR A CA 1
ATOM 656 C C . TYR A 1 77 ? 11.917 2.075 -27.152 1.00 93.50 77 TYR A C 1
ATOM 658 O O . TYR A 1 77 ? 11.036 2.949 -27.030 1.00 93.50 77 TYR A O 1
ATOM 666 N N . VAL A 1 78 ? 11.983 0.955 -26.437 1.00 87.31 78 VAL A N 1
ATOM 667 C CA . VAL A 1 78 ? 11.216 0.657 -25.222 1.00 87.31 78 VAL A CA 1
ATOM 668 C C . VAL A 1 78 ? 12.208 0.881 -24.082 1.00 87.31 78 VAL A C 1
ATOM 670 O O . VAL A 1 78 ? 13.168 0.131 -23.967 1.00 87.31 78 VAL A O 1
ATOM 673 N N . GLY A 1 79 ? 12.083 2.003 -23.368 1.00 83.31 79 GLY A N 1
ATOM 674 C CA . GLY A 1 79 ? 13.089 2.408 -22.378 1.00 83.31 79 GLY A CA 1
ATOM 675 C C . GLY A 1 79 ? 13.122 1.515 -21.138 1.00 83.31 79 GLY A C 1
ATOM 676 O O . GLY A 1 79 ? 12.449 0.495 -21.082 1.00 83.31 79 GLY A O 1
ATOM 677 N N . GLU A 1 80 ? 13.851 1.954 -20.108 1.00 72.12 80 GLU A N 1
ATOM 678 C CA . GLU A 1 80 ? 13.907 1.296 -18.783 1.00 72.12 80 GLU A CA 1
ATOM 679 C C . GLU A 1 80 ? 12.562 1.316 -18.033 1.00 72.12 80 GLU A C 1
ATOM 681 O O . GLU A 1 80 ? 12.433 0.756 -16.946 1.00 72.12 80 GLU A O 1
ATOM 686 N N . GLU A 1 81 ? 11.548 1.972 -18.599 1.00 66.00 81 GLU A N 1
ATOM 687 C CA . GLU A 1 81 ? 10.213 2.028 -18.026 1.00 66.00 81 GLU A CA 1
ATOM 688 C C . GLU A 1 81 ? 9.575 0.631 -18.034 1.00 66.00 81 GLU A C 1
ATOM 690 O O . GLU A 1 81 ? 9.540 -0.069 -19.046 1.00 66.00 81 GLU A O 1
ATOM 695 N N . TRP A 1 82 ? 9.057 0.242 -16.872 1.00 64.88 82 TRP A N 1
ATOM 696 C CA . TRP A 1 82 ? 8.399 -1.039 -16.608 1.00 64.88 82 TRP A CA 1
ATOM 697 C C . TRP A 1 82 ? 7.142 -1.267 -17.439 1.00 64.88 82 TRP A C 1
ATOM 699 O O . TRP A 1 82 ? 6.765 -2.396 -17.731 1.00 64.88 82 TRP A O 1
ATOM 709 N N . ASP A 1 83 ? 6.526 -0.174 -17.862 1.00 76.75 83 ASP A N 1
ATOM 710 C CA . ASP A 1 83 ? 5.274 -0.177 -18.585 1.00 76.75 83 ASP A CA 1
ATOM 711 C C . ASP A 1 83 ? 5.522 -0.264 -20.095 1.00 76.75 83 ASP A C 1
ATOM 713 O O . ASP A 1 83 ? 5.277 0.671 -20.872 1.00 76.75 83 ASP A O 1
ATOM 717 N N . VAL A 1 84 ? 6.068 -1.414 -20.503 1.00 82.12 84 VAL A N 1
ATOM 718 C CA . VAL A 1 84 ? 6.288 -1.768 -21.912 1.00 82.12 84 VAL A CA 1
ATOM 719 C C . VAL A 1 84 ? 5.001 -1.559 -22.705 1.00 82.12 84 VAL A C 1
ATOM 721 O O . VAL A 1 84 ? 5.038 -1.049 -23.826 1.00 82.12 84 VAL A O 1
ATOM 724 N N . ASP A 1 85 ? 3.859 -1.857 -22.098 1.00 81.25 85 ASP A N 1
ATOM 725 C CA . ASP A 1 85 ? 2.538 -1.710 -22.680 1.00 81.25 85 ASP A CA 1
ATOM 726 C C . ASP A 1 85 ? 2.168 -0.258 -22.990 1.00 81.25 85 ASP A C 1
ATOM 728 O O . ASP A 1 85 ? 1.828 0.067 -24.136 1.00 81.25 85 ASP A O 1
ATOM 732 N N . ASN A 1 86 ? 2.254 0.656 -22.024 1.00 81.56 86 ASN A N 1
ATOM 733 C CA . ASN A 1 86 ? 1.945 2.065 -22.267 1.00 81.56 86 ASN A CA 1
ATOM 734 C C . ASN A 1 86 ? 2.990 2.731 -23.164 1.00 81.56 86 ASN A C 1
ATOM 736 O O . ASN A 1 86 ? 2.623 3.543 -24.031 1.00 81.56 86 ASN A O 1
ATOM 740 N N . ALA A 1 87 ? 4.262 2.338 -23.049 1.00 86.12 87 ALA A N 1
ATOM 741 C CA . ALA A 1 87 ? 5.286 2.724 -24.009 1.00 86.12 87 ALA A CA 1
ATOM 742 C C . ALA A 1 87 ? 4.867 2.291 -25.425 1.00 86.12 87 ALA A C 1
ATOM 744 O O . ALA A 1 87 ? 4.766 3.132 -26.327 1.00 86.12 87 ALA A O 1
ATOM 745 N N . CYS A 1 88 ? 4.506 1.022 -25.621 1.00 89.56 88 CYS A N 1
ATOM 746 C CA . CYS A 1 88 ? 4.083 0.478 -26.909 1.00 89.56 88 CYS A CA 1
ATOM 747 C C . CYS A 1 88 ? 2.816 1.154 -27.448 1.00 89.56 88 CYS A C 1
ATOM 749 O O . CYS A 1 88 ? 2.791 1.524 -28.624 1.00 89.56 88 CYS A O 1
ATOM 751 N N . LYS A 1 89 ? 1.804 1.439 -26.616 1.00 88.44 89 LYS A N 1
ATOM 752 C CA . LYS A 1 89 ? 0.598 2.198 -27.016 1.00 88.44 89 LYS A CA 1
ATOM 753 C C . LYS A 1 89 ? 0.950 3.592 -27.544 1.00 88.44 89 LYS A C 1
ATOM 755 O O . LYS A 1 89 ? 0.454 4.017 -28.595 1.00 88.44 89 LYS A O 1
ATOM 760 N N . SER A 1 90 ? 1.843 4.312 -26.860 1.00 88.12 90 SER A N 1
ATOM 761 C CA . SER A 1 90 ? 2.301 5.638 -27.298 1.00 88.12 90 SER A CA 1
ATOM 762 C C . SER A 1 90 ? 3.108 5.567 -28.598 1.00 88.12 90 SER A C 1
ATOM 764 O O . SER A 1 90 ? 2.957 6.432 -29.475 1.00 88.12 90 SER A O 1
ATOM 766 N N . ILE A 1 91 ? 3.947 4.539 -28.746 1.00 93.50 91 ILE A N 1
ATOM 767 C CA . ILE A 1 91 ? 4.808 4.326 -29.916 1.00 93.50 91 ILE A CA 1
ATOM 768 C C . ILE A 1 91 ? 3.982 3.903 -31.132 1.00 93.50 91 ILE A C 1
ATOM 770 O O . ILE A 1 91 ? 4.199 4.439 -32.221 1.00 93.50 91 ILE A O 1
ATOM 774 N N . ARG A 1 92 ? 2.979 3.043 -30.949 1.00 94.88 92 ARG A N 1
ATOM 775 C CA . ARG A 1 92 ? 2.069 2.548 -31.990 1.00 94.88 92 ARG A CA 1
ATOM 776 C C . ARG A 1 92 ? 1.470 3.666 -32.825 1.00 94.88 92 ARG A C 1
ATOM 778 O O . ARG A 1 92 ? 1.679 3.712 -34.037 1.00 94.88 92 ARG A O 1
ATOM 785 N N . MET A 1 93 ? 0.832 4.642 -32.179 1.00 93.25 93 MET A N 1
ATOM 786 C CA . MET A 1 93 ? 0.252 5.795 -32.881 1.00 93.25 93 MET A CA 1
ATOM 787 C C . MET A 1 93 ? 1.287 6.592 -33.684 1.00 93.25 93 MET A C 1
ATOM 789 O O . MET A 1 93 ? 0.951 7.285 -34.647 1.00 93.25 93 MET A O 1
ATOM 793 N N . TRP A 1 94 ? 2.547 6.599 -33.250 1.00 95.19 94 TRP A N 1
ATOM 794 C CA . TRP A 1 94 ? 3.612 7.265 -33.986 1.00 95.19 94 TRP A CA 1
ATOM 795 C C . TRP A 1 94 ? 4.089 6.436 -35.179 1.00 95.19 94 TRP A C 1
ATOM 797 O O . TRP A 1 94 ? 4.196 7.004 -36.265 1.00 95.19 94 TRP A O 1
ATOM 807 N N . VAL A 1 95 ? 4.276 5.123 -35.019 1.00 96.81 95 VAL A N 1
ATOM 808 C CA . VAL A 1 95 ? 4.640 4.211 -36.115 1.00 96.81 95 VAL A CA 1
ATOM 809 C C . VAL A 1 95 ? 3.597 4.260 -37.231 1.00 96.81 95 VAL A C 1
ATOM 811 O O . VAL A 1 95 ? 3.955 4.496 -38.383 1.00 96.81 95 VAL A O 1
ATOM 814 N N . GLU A 1 96 ? 2.305 4.175 -36.907 1.00 96.88 96 GLU A N 1
ATOM 815 C CA . GLU A 1 96 ? 1.213 4.277 -37.891 1.00 96.88 96 GLU A CA 1
ATOM 816 C C . GLU A 1 96 ? 1.267 5.597 -38.685 1.00 96.88 96 GLU A C 1
ATOM 818 O O . GLU A 1 96 ? 1.094 5.630 -39.912 1.00 96.88 96 GLU A O 1
ATOM 823 N N . ARG A 1 97 ? 1.574 6.711 -38.003 1.00 96.00 97 ARG A N 1
ATOM 824 C CA . ARG A 1 97 ? 1.748 8.024 -38.644 1.00 96.00 97 ARG A CA 1
ATOM 825 C C . ARG A 1 97 ? 2.987 8.061 -39.534 1.00 96.00 97 ARG A C 1
ATOM 827 O O . ARG A 1 97 ? 2.898 8.635 -40.618 1.00 96.00 97 ARG A O 1
ATOM 834 N N . CYS A 1 98 ? 4.104 7.465 -39.117 1.00 96.88 98 CYS A N 1
ATOM 835 C CA . CYS A 1 98 ? 5.315 7.358 -39.933 1.00 96.88 98 CYS A CA 1
ATOM 836 C C . CYS A 1 98 ? 5.061 6.540 -41.203 1.00 96.88 98 CYS A C 1
ATOM 838 O O . CYS A 1 98 ? 5.347 7.008 -42.308 1.00 96.88 98 CYS A O 1
ATOM 840 N N . LEU A 1 99 ? 4.427 5.372 -41.073 1.00 97.00 99 LEU A N 1
ATOM 841 C CA . LEU A 1 99 ? 4.074 4.499 -42.195 1.00 97.00 99 LEU A CA 1
ATOM 842 C C . LEU A 1 99 ? 3.162 5.202 -43.209 1.00 97.00 99 LEU A C 1
ATOM 844 O O . LEU A 1 99 ? 3.395 5.108 -44.415 1.00 97.00 99 LEU A O 1
ATOM 848 N N . THR A 1 100 ? 2.181 5.969 -42.723 1.00 97.06 100 THR A N 1
ATOM 849 C CA . THR A 1 100 ? 1.243 6.726 -43.567 1.00 97.06 100 THR A CA 1
ATOM 850 C C . THR A 1 100 ? 1.908 7.935 -44.238 1.00 97.06 100 THR A C 1
ATOM 852 O O . THR A 1 100 ? 1.701 8.192 -45.424 1.00 97.06 100 THR A O 1
ATOM 855 N N . ARG A 1 101 ? 2.710 8.712 -43.495 1.00 96.75 101 ARG A N 1
ATOM 856 C CA . ARG A 1 101 ? 3.245 10.006 -43.963 1.00 96.75 101 ARG A CA 1
ATOM 857 C C . ARG A 1 101 ? 4.537 9.906 -44.758 1.00 96.75 101 ARG A C 1
ATOM 859 O O . ARG A 1 101 ? 4.812 10.807 -45.545 1.00 96.75 101 ARG A O 1
ATOM 866 N N . SER A 1 102 ? 5.294 8.823 -44.609 1.00 96.62 102 SER A N 1
ATOM 867 C CA . SER A 1 102 ? 6.486 8.549 -45.425 1.00 96.62 102 SER A CA 1
ATOM 868 C C . SER A 1 102 ? 6.161 8.282 -46.905 1.00 96.62 102 SER A C 1
ATOM 870 O O . SER A 1 102 ? 7.052 8.374 -47.750 1.00 96.62 102 SER A O 1
ATOM 872 N N . LYS A 1 103 ? 4.887 8.032 -47.257 1.00 92.00 103 LYS A N 1
ATOM 873 C CA . LYS A 1 103 ? 4.424 7.764 -48.635 1.00 92.00 103 LYS A CA 1
ATOM 874 C C . LYS A 1 103 ? 5.225 6.593 -49.264 1.00 92.00 103 LYS A C 1
ATOM 876 O O . LYS A 1 103 ? 5.367 5.612 -48.550 1.00 92.00 103 LYS A O 1
ATOM 881 N N . PRO A 1 104 ? 5.735 6.580 -50.522 1.00 95.44 104 PRO A N 1
ATOM 882 C CA . PRO A 1 104 ? 6.503 5.433 -51.016 1.00 95.44 104 PRO A CA 1
ATOM 883 C C . PRO A 1 104 ? 7.992 5.489 -50.635 1.00 95.44 104 PRO A C 1
ATOM 885 O O . PRO A 1 104 ? 8.771 4.709 -51.172 1.00 95.44 104 PRO A O 1
ATOM 888 N N . LEU A 1 105 ? 8.426 6.416 -49.767 1.00 96.81 105 LEU A N 1
ATOM 889 C CA . LEU A 1 105 ? 9.837 6.485 -49.388 1.00 96.81 105 LEU A CA 1
ATOM 890 C C . LEU A 1 105 ? 10.267 5.214 -48.659 1.00 96.81 105 LEU A C 1
ATOM 892 O O . LEU A 1 105 ? 9.485 4.623 -47.903 1.00 96.81 105 LEU A O 1
ATOM 896 N N . LEU A 1 106 ? 11.529 4.844 -48.871 1.00 97.50 106 LEU A N 1
ATOM 897 C CA . LEU A 1 106 ? 12.149 3.765 -48.125 1.00 97.50 106 LEU A CA 1
ATOM 898 C C . LEU A 1 106 ? 12.407 4.184 -46.674 1.00 97.50 106 LEU A C 1
ATOM 900 O O . LEU A 1 106 ? 12.693 5.356 -46.396 1.00 97.50 106 LEU A O 1
ATOM 904 N N . LEU A 1 107 ? 12.289 3.215 -45.774 1.00 97.88 107 LEU A N 1
ATOM 905 C CA . LEU A 1 107 ? 12.294 3.409 -44.332 1.00 97.88 107 LEU A CA 1
ATOM 906 C C . LEU A 1 107 ? 13.648 3.037 -43.722 1.00 97.88 107 LEU A C 1
ATOM 908 O O . LEU A 1 107 ? 14.198 1.991 -44.049 1.00 97.88 107 LEU A O 1
ATOM 912 N N . ASP A 1 108 ? 14.158 3.868 -42.819 1.00 97.62 108 ASP A N 1
ATOM 913 C CA . ASP A 1 108 ? 15.251 3.487 -41.923 1.00 97.62 108 ASP A CA 1
ATOM 914 C C . ASP A 1 108 ? 14.631 3.095 -40.580 1.00 97.62 108 ASP A C 1
ATOM 916 O O . ASP A 1 108 ? 13.991 3.925 -39.927 1.00 97.62 108 ASP A O 1
ATOM 920 N N . ILE A 1 109 ? 14.776 1.834 -40.196 1.00 97.75 109 ILE A N 1
ATOM 921 C CA . ILE A 1 109 ? 14.196 1.268 -38.984 1.00 97.75 109 ILE A CA 1
ATOM 922 C C . ILE A 1 109 ? 15.311 1.039 -37.966 1.00 97.75 109 ILE A C 1
ATOM 924 O O . ILE A 1 109 ? 16.321 0.431 -38.302 1.00 97.75 109 ILE A O 1
ATOM 928 N N . THR A 1 110 ? 15.105 1.491 -36.734 1.00 96.62 110 THR A N 1
ATOM 929 C CA . THR A 1 110 ? 15.923 1.128 -35.574 1.00 96.62 110 THR A CA 1
ATOM 930 C C . THR A 1 110 ? 14.991 0.538 -34.521 1.00 96.62 110 THR A C 1
ATOM 932 O O . THR A 1 110 ? 14.052 1.203 -34.083 1.00 96.62 110 THR A O 1
ATOM 935 N N . LEU A 1 111 ? 15.223 -0.714 -34.157 1.00 96.19 111 LEU A N 1
ATOM 936 C CA . LEU A 1 111 ? 14.533 -1.469 -33.125 1.00 96.19 111 LEU A CA 1
ATOM 937 C C . LEU A 1 111 ? 15.531 -1.691 -31.998 1.00 96.19 111 LEU A C 1
ATOM 939 O O . LEU A 1 111 ? 16.519 -2.386 -32.197 1.00 96.19 111 LEU A O 1
ATOM 943 N N . ASP A 1 112 ? 15.298 -1.065 -30.856 1.00 94.25 112 ASP A N 1
ATOM 944 C CA . ASP A 1 112 ? 16.153 -1.191 -29.687 1.00 94.25 112 ASP A CA 1
ATOM 945 C C . ASP A 1 112 ? 15.338 -1.719 -28.507 1.00 94.25 112 ASP A C 1
ATOM 947 O O . ASP A 1 112 ? 14.505 -1.014 -27.921 1.00 94.25 112 ASP A O 1
ATOM 951 N N . PHE A 1 113 ? 15.564 -3.001 -28.236 1.00 92.25 113 PHE A N 1
ATOM 952 C CA . PHE A 1 113 ? 14.946 -3.792 -27.182 1.00 92.25 113 PHE A CA 1
ATOM 953 C C . PHE A 1 113 ? 15.975 -4.277 -26.155 1.00 92.25 113 PHE A C 1
ATOM 955 O O . PHE A 1 113 ? 15.617 -5.058 -25.281 1.00 92.25 113 PHE A O 1
ATOM 962 N N . SER A 1 114 ? 17.220 -3.794 -26.226 1.00 89.38 114 SER A N 1
ATOM 963 C CA . SER A 1 114 ? 18.314 -4.189 -25.322 1.00 89.38 114 SER A CA 1
ATOM 964 C C . SER A 1 114 ? 17.996 -3.931 -23.844 1.00 89.38 114 SER A C 1
ATOM 966 O O . SER A 1 114 ? 18.467 -4.624 -22.953 1.00 89.38 114 SER A O 1
ATOM 968 N N . VAL A 1 115 ? 17.138 -2.945 -23.583 1.00 87.88 115 VAL A N 1
ATOM 969 C CA . VAL A 1 115 ? 16.733 -2.512 -22.240 1.00 87.88 115 VAL A CA 1
ATOM 970 C C . VAL A 1 115 ? 15.571 -3.342 -21.675 1.00 87.88 115 VAL A C 1
ATOM 972 O O . VAL A 1 115 ? 15.207 -3.218 -20.501 1.00 87.88 115 VAL A O 1
ATOM 975 N N . ILE A 1 116 ? 14.964 -4.217 -22.486 1.00 86.94 116 ILE A N 1
ATOM 976 C CA . ILE A 1 116 ? 13.950 -5.156 -22.007 1.00 86.94 116 ILE A CA 1
ATOM 977 C C . ILE A 1 116 ? 14.667 -6.253 -21.210 1.00 86.94 116 ILE A C 1
ATOM 979 O O . ILE A 1 116 ? 14.993 -7.320 -21.721 1.00 86.94 116 ILE A O 1
ATOM 983 N N . GLY A 1 117 ? 14.941 -5.934 -19.944 1.00 81.62 117 GLY A N 1
ATOM 984 C CA . GLY A 1 117 ? 15.490 -6.869 -18.975 1.00 81.62 117 GLY A CA 1
ATOM 985 C C . GLY A 1 117 ? 14.498 -7.972 -18.621 1.00 81.62 117 GLY A C 1
ATOM 986 O O . GLY A 1 117 ? 13.285 -7.816 -18.788 1.00 81.62 117 GLY A O 1
ATOM 987 N N . ASP A 1 118 ? 15.057 -9.056 -18.105 1.00 79.50 118 ASP A N 1
ATOM 988 C CA . ASP A 1 118 ? 14.345 -10.213 -17.581 1.00 79.50 118 ASP A CA 1
ATOM 989 C C . ASP A 1 118 ? 13.286 -9.811 -16.521 1.00 79.50 118 ASP A C 1
ATOM 991 O O . ASP A 1 118 ? 13.637 -9.120 -15.556 1.00 79.50 118 ASP A O 1
ATOM 995 N N . PRO A 1 119 ? 11.997 -10.190 -16.689 1.00 74.75 119 PRO A N 1
ATOM 996 C CA . PRO A 1 119 ? 10.924 -9.935 -15.740 1.00 74.75 119 PRO A CA 1
ATOM 997 C C . PRO A 1 119 ? 11.274 -10.409 -14.341 1.00 74.75 119 PRO A C 1
ATOM 999 O O . PRO A 1 119 ? 10.963 -9.698 -13.392 1.00 74.75 119 PRO A O 1
ATOM 1002 N N . VAL A 1 120 ? 11.980 -11.536 -14.202 1.00 77.31 120 VAL A N 1
ATOM 1003 C CA . VAL A 1 120 ? 12.398 -12.054 -12.896 1.00 77.31 120 VAL A CA 1
ATOM 1004 C C . VAL A 1 120 ? 13.362 -11.083 -12.223 1.00 77.31 120 VAL A C 1
ATOM 1006 O O . VAL A 1 120 ? 13.127 -10.636 -11.100 1.00 77.31 120 VAL A O 1
ATOM 1009 N N . THR A 1 121 ? 14.422 -10.686 -12.923 1.00 80.75 121 THR A N 1
ATOM 1010 C CA . THR A 1 121 ? 15.398 -9.700 -12.439 1.00 80.75 121 THR A CA 1
ATOM 1011 C C . THR A 1 121 ? 14.737 -8.362 -12.118 1.00 80.75 121 THR A C 1
ATOM 1013 O O . THR A 1 121 ? 15.068 -7.721 -11.117 1.00 80.75 121 THR A O 1
ATOM 1016 N N . LYS A 1 122 ? 13.771 -7.944 -12.939 1.00 77.94 122 LYS A N 1
ATOM 1017 C CA . LYS A 1 122 ? 12.981 -6.742 -12.698 1.00 77.94 122 LYS A CA 1
ATOM 1018 C C . LYS A 1 122 ? 12.154 -6.890 -11.423 1.00 77.94 122 LYS A C 1
ATOM 1020 O O . LYS A 1 122 ? 12.362 -6.088 -10.515 1.00 77.94 122 LYS A O 1
ATOM 1025 N N . ILE A 1 123 ? 11.280 -7.897 -11.312 1.00 78.44 123 ILE A N 1
ATOM 1026 C CA . ILE A 1 123 ? 10.445 -8.174 -10.126 1.00 78.44 123 ILE A CA 1
ATOM 1027 C C . ILE A 1 123 ? 11.317 -8.208 -8.871 1.00 78.44 123 ILE A C 1
ATOM 1029 O O . ILE A 1 123 ? 11.023 -7.491 -7.918 1.00 78.44 123 ILE A O 1
ATOM 1033 N N . ARG A 1 124 ? 12.451 -8.922 -8.906 1.00 82.56 124 ARG A N 1
ATOM 1034 C CA . ARG A 1 124 ? 13.445 -8.914 -7.821 1.00 82.56 124 ARG A CA 1
ATOM 1035 C C . ARG A 1 124 ? 13.927 -7.504 -7.502 1.00 82.56 124 ARG A C 1
ATOM 1037 O O . ARG A 1 124 ? 13.847 -7.090 -6.355 1.00 82.56 124 ARG A O 1
ATOM 1044 N N . SER A 1 125 ? 14.372 -6.736 -8.495 1.00 83.00 125 SER A N 1
ATOM 1045 C CA . SER A 1 125 ? 14.819 -5.352 -8.293 1.00 83.00 125 SER A CA 1
ATOM 1046 C C . SER A 1 125 ? 13.724 -4.456 -7.711 1.00 83.00 125 SER A C 1
ATOM 1048 O O . SER A 1 125 ? 14.032 -3.575 -6.910 1.00 83.00 125 SER A O 1
ATOM 1050 N N . LYS A 1 126 ? 12.456 -4.670 -8.076 1.00 82.25 126 LYS A N 1
ATOM 1051 C CA . LYS A 1 126 ? 11.326 -3.921 -7.522 1.00 82.25 126 LYS A CA 1
ATOM 1052 C C . LYS A 1 126 ? 11.043 -4.317 -6.085 1.00 82.25 126 LYS A C 1
ATOM 1054 O O . LYS A 1 126 ? 10.929 -3.414 -5.273 1.00 82.25 126 LYS A O 1
ATOM 1059 N N . ILE A 1 127 ? 11.000 -5.611 -5.771 1.00 81.69 127 ILE A N 1
ATOM 1060 C CA . ILE A 1 127 ? 10.866 -6.110 -4.397 1.00 81.69 127 ILE A CA 1
ATOM 1061 C C . ILE A 1 127 ? 11.991 -5.534 -3.533 1.00 81.69 127 ILE A C 1
ATOM 1063 O O . ILE A 1 127 ? 11.724 -4.906 -2.514 1.00 81.69 127 ILE A O 1
ATOM 1067 N N . VAL A 1 128 ? 13.241 -5.649 -3.995 1.00 85.62 128 VAL A N 1
ATOM 1068 C CA . VAL A 1 128 ? 14.412 -5.076 -3.321 1.00 85.62 128 VAL A CA 1
ATOM 1069 C C . VAL A 1 128 ? 14.244 -3.573 -3.136 1.00 85.62 128 VAL A C 1
ATOM 1071 O O . VAL A 1 128 ? 14.473 -3.078 -2.044 1.00 85.62 128 VAL A O 1
ATOM 1074 N N . LYS A 1 129 ? 13.821 -2.831 -4.164 1.00 84.69 129 LYS A N 1
ATOM 1075 C CA . LYS A 1 129 ? 13.634 -1.377 -4.076 1.00 84.69 129 LYS A CA 1
ATOM 1076 C C . LYS A 1 129 ? 12.510 -0.986 -3.109 1.00 84.69 129 LYS A C 1
ATOM 1078 O O . LYS A 1 129 ? 12.673 -0.040 -2.348 1.00 84.69 129 LYS A O 1
ATOM 1083 N N . SER A 1 130 ? 11.388 -1.690 -3.158 1.00 80.75 130 SER A N 1
ATOM 1084 C CA . SER A 1 130 ? 10.227 -1.477 -2.296 1.00 80.75 130 SER A CA 1
ATOM 1085 C C . SER A 1 130 ? 10.563 -1.715 -0.831 1.00 80.75 130 SER A C 1
ATOM 1087 O O . SER A 1 130 ? 10.135 -0.950 0.027 1.00 80.75 130 SER A O 1
ATOM 1089 N N . LEU A 1 131 ? 11.374 -2.737 -0.558 1.00 81.75 131 LEU A N 1
ATOM 1090 C CA . LEU A 1 131 ? 11.897 -3.004 0.775 1.00 81.75 131 LEU A CA 1
ATOM 1091 C C . LEU A 1 131 ? 13.019 -2.022 1.148 1.00 81.75 131 LEU A C 1
ATOM 1093 O O . LEU A 1 131 ? 13.085 -1.591 2.288 1.00 81.75 131 LEU A O 1
ATOM 1097 N N . TYR A 1 132 ? 13.858 -1.594 0.200 1.00 82.38 132 TYR A N 1
ATOM 1098 C CA . TYR A 1 132 ? 14.948 -0.633 0.423 1.00 82.38 132 TYR A CA 1
ATOM 1099 C C . TYR A 1 132 ? 14.452 0.741 0.878 1.00 82.38 132 TYR A C 1
ATOM 1101 O O . TYR A 1 132 ? 15.111 1.395 1.678 1.00 82.38 132 TYR A O 1
ATOM 1109 N N . GLU A 1 133 ? 13.326 1.217 0.340 1.00 77.44 133 GLU A N 1
ATOM 1110 C CA . GLU A 1 133 ? 12.763 2.512 0.746 1.00 77.44 133 GLU A CA 1
ATOM 1111 C C . GLU A 1 133 ? 12.323 2.517 2.223 1.00 77.44 133 GLU A C 1
ATOM 1113 O O . GLU A 1 133 ? 12.268 3.589 2.820 1.00 77.44 133 GLU A O 1
ATOM 1118 N N . GLU A 1 134 ? 12.082 1.339 2.810 1.00 74.38 134 GLU A N 1
ATOM 1119 C CA . GLU A 1 134 ? 11.568 1.167 4.176 1.00 74.38 134 GLU A CA 1
ATOM 1120 C C . GLU A 1 134 ? 12.617 0.591 5.153 1.00 74.38 134 GLU A C 1
ATOM 1122 O O . GLU A 1 134 ? 12.559 0.849 6.353 1.00 74.38 134 GLU A O 1
ATOM 1127 N N . LEU A 1 135 ? 13.587 -0.192 4.666 1.00 73.38 135 LEU A N 1
ATOM 1128 C CA . LEU A 1 135 ? 14.598 -0.867 5.484 1.00 73.38 135 LEU A CA 1
ATOM 1129 C C . LEU A 1 135 ? 15.910 -0.071 5.546 1.00 73.38 135 LEU A C 1
ATOM 1131 O O . LEU A 1 135 ? 16.372 0.512 4.566 1.00 73.38 135 LEU A O 1
ATOM 1135 N N . ASN A 1 136 ? 16.562 -0.095 6.710 1.00 72.25 136 ASN A N 1
ATOM 1136 C CA . ASN A 1 136 ? 17.872 0.527 6.900 1.00 72.25 136 ASN A CA 1
ATOM 1137 C C . ASN A 1 136 ? 18.957 -0.152 6.043 1.00 72.25 136 ASN A C 1
ATOM 1139 O O . ASN A 1 136 ? 18.926 -1.358 5.802 1.00 72.25 136 ASN A O 1
ATOM 1143 N N . GLY A 1 137 ? 19.957 0.629 5.621 1.00 74.50 137 GLY A N 1
ATOM 1144 C CA . GLY A 1 137 ? 20.953 0.213 4.625 1.00 74.50 137 GLY A CA 1
ATOM 1145 C C . GLY A 1 137 ? 21.812 -1.011 4.977 1.00 74.50 137 GLY A C 1
ATOM 1146 O O . GLY A 1 137 ? 22.404 -1.600 4.080 1.00 74.50 137 GLY A O 1
ATOM 1147 N N . ASP A 1 138 ? 21.860 -1.432 6.239 1.00 75.88 138 ASP A N 1
ATOM 1148 C CA . ASP A 1 138 ? 22.631 -2.610 6.660 1.00 75.88 138 ASP A CA 1
ATOM 1149 C C . ASP A 1 138 ? 21.939 -3.941 6.283 1.00 75.88 138 ASP A C 1
ATOM 1151 O O . ASP A 1 138 ? 22.594 -4.972 6.170 1.00 75.88 138 ASP A O 1
ATOM 1155 N N . VAL A 1 139 ? 20.631 -3.915 5.990 1.00 78.75 139 VAL A N 1
ATOM 1156 C CA . VAL A 1 139 ? 19.806 -5.105 5.689 1.00 78.75 139 VAL A CA 1
ATOM 1157 C C . VAL A 1 139 ? 19.785 -5.440 4.183 1.00 78.75 139 VAL A C 1
ATOM 1159 O O . VAL A 1 139 ? 19.230 -6.450 3.748 1.00 78.75 139 VAL A O 1
ATOM 1162 N N . ILE A 1 140 ? 20.419 -4.603 3.354 1.00 79.19 140 ILE A N 1
ATOM 1163 C CA . ILE A 1 140 ? 20.353 -4.680 1.885 1.00 79.19 140 ILE A CA 1
ATOM 1164 C C . ILE A 1 140 ? 20.900 -6.003 1.353 1.00 79.19 140 ILE A C 1
ATOM 1166 O O . ILE A 1 140 ? 20.298 -6.598 0.458 1.00 79.19 140 ILE A O 1
ATOM 1170 N N . ASP A 1 141 ? 22.036 -6.455 1.878 1.00 82.44 141 ASP A N 1
ATOM 1171 C CA . ASP A 1 141 ? 22.683 -7.671 1.389 1.00 82.44 141 ASP A CA 1
ATOM 1172 C C . ASP A 1 141 ? 21.808 -8.900 1.676 1.00 82.44 141 ASP A C 1
ATOM 1174 O O . ASP A 1 141 ? 21.636 -9.744 0.800 1.00 82.44 141 ASP A O 1
ATOM 1178 N N . LEU A 1 142 ? 21.137 -8.935 2.833 1.00 81.00 142 LEU A N 1
ATOM 1179 C CA . LEU A 1 142 ? 20.214 -10.011 3.197 1.00 81.00 142 LEU A CA 1
ATOM 1180 C C . LEU A 1 142 ? 18.952 -10.013 2.323 1.00 81.00 142 LEU A C 1
ATOM 1182 O O . LEU A 1 142 ? 18.522 -11.071 1.867 1.00 81.00 142 LEU A O 1
ATOM 1186 N N . VAL A 1 143 ? 18.370 -8.840 2.049 1.00 81.19 143 VAL A N 1
ATOM 1187 C CA . VAL A 1 143 ? 17.197 -8.724 1.162 1.00 81.19 143 VAL A CA 1
ATOM 1188 C C . VAL A 1 143 ? 17.559 -9.107 -0.268 1.00 81.19 143 VAL A C 1
ATOM 1190 O O . VAL A 1 143 ? 16.760 -9.756 -0.939 1.00 81.19 143 VAL A O 1
ATOM 1193 N N . ASN A 1 144 ? 18.756 -8.749 -0.738 1.00 82.50 144 ASN A N 1
ATOM 1194 C CA . ASN A 1 144 ? 19.251 -9.168 -2.047 1.00 82.50 144 ASN A CA 1
ATOM 1195 C C . ASN A 1 144 ? 19.471 -10.682 -2.116 1.00 82.50 144 ASN A C 1
ATOM 1197 O O . ASN A 1 144 ? 19.052 -11.301 -3.094 1.00 82.50 144 ASN A O 1
ATOM 1201 N N . ASP A 1 145 ? 20.077 -11.278 -1.088 1.00 83.62 145 ASP A N 1
ATOM 1202 C CA . ASP A 1 145 ? 20.281 -12.725 -1.005 1.00 83.62 145 ASP A CA 1
ATOM 1203 C C . ASP A 1 145 ? 18.935 -13.462 -0.962 1.00 83.62 145 ASP A C 1
ATOM 1205 O O . ASP A 1 145 ? 18.713 -14.395 -1.735 1.00 83.62 145 ASP A O 1
ATOM 1209 N N . TRP A 1 146 ? 17.985 -12.996 -0.147 1.00 84.38 146 TRP A N 1
ATOM 1210 C CA . TRP A 1 146 ? 16.626 -13.535 -0.112 1.00 84.38 146 TRP A CA 1
ATOM 1211 C C . TRP A 1 146 ? 15.915 -13.379 -1.461 1.00 84.38 146 TRP A C 1
ATOM 1213 O O . TRP A 1 146 ? 15.391 -14.358 -1.995 1.00 84.38 146 TRP A O 1
ATOM 1223 N N . ALA A 1 147 ? 15.962 -12.194 -2.075 1.00 81.94 147 ALA A N 1
ATOM 1224 C CA . ALA A 1 147 ? 15.377 -11.953 -3.390 1.00 81.94 147 ALA A CA 1
ATOM 1225 C C . ALA A 1 147 ? 16.007 -12.846 -4.472 1.00 81.94 147 ALA A C 1
ATOM 1227 O O . ALA A 1 147 ? 15.314 -13.278 -5.394 1.00 81.94 147 ALA A O 1
ATOM 1228 N N . ALA A 1 148 ? 17.297 -13.173 -4.352 1.00 81.81 148 ALA A N 1
ATOM 1229 C CA . ALA A 1 148 ? 17.970 -14.129 -5.225 1.00 81.81 148 ALA A CA 1
ATOM 1230 C C . ALA A 1 148 ? 17.490 -15.576 -5.001 1.00 81.81 148 ALA A C 1
ATOM 1232 O O . ALA A 1 148 ? 17.472 -16.352 -5.956 1.00 81.81 148 ALA A O 1
ATOM 1233 N N . THR A 1 149 ? 17.058 -15.933 -3.784 1.00 79.75 149 THR A N 1
ATOM 1234 C CA . THR A 1 149 ? 16.432 -17.238 -3.487 1.00 79.75 149 THR A CA 1
ATOM 1235 C C . THR A 1 149 ? 14.968 -17.336 -3.901 1.00 79.75 149 THR A C 1
ATOM 1237 O O . THR A 1 149 ? 14.436 -18.446 -3.951 1.00 79.75 149 THR A O 1
ATOM 1240 N N . LEU A 1 150 ? 14.311 -16.215 -4.228 1.00 74.94 150 LEU A N 1
ATOM 1241 C CA . LEU A 1 150 ? 12.956 -16.250 -4.764 1.00 74.94 150 LEU A CA 1
ATOM 1242 C C . LEU A 1 150 ? 12.963 -17.052 -6.064 1.00 74.94 150 LEU A C 1
ATOM 1244 O O . LEU A 1 150 ? 13.504 -16.616 -7.089 1.00 74.94 150 LEU A O 1
ATOM 1248 N N . HIS A 1 151 ? 12.320 -18.218 -6.011 1.00 72.12 151 HIS A N 1
ATOM 1249 C CA . HIS A 1 151 ? 11.955 -19.018 -7.171 1.00 72.12 151 HIS A CA 1
ATOM 1250 C C . HIS A 1 151 ? 10.828 -18.316 -7.936 1.00 72.12 151 HIS A C 1
ATOM 1252 O O . HIS A 1 151 ? 9.729 -18.845 -8.070 1.00 72.12 151 HIS A O 1
ATOM 1258 N N . VAL A 1 152 ? 11.093 -17.104 -8.430 1.00 66.31 152 VAL A N 1
ATOM 1259 C CA . VAL A 1 152 ? 10.213 -16.406 -9.378 1.00 66.31 152 VAL A CA 1
ATOM 1260 C C . VAL A 1 152 ? 10.010 -17.277 -10.620 1.00 66.31 152 VAL A C 1
ATOM 1262 O O . VAL A 1 152 ? 8.954 -17.218 -11.220 1.00 66.31 152 VAL A O 1
ATOM 1265 N N . ASP A 1 153 ? 10.936 -18.199 -10.893 1.00 64.06 153 ASP A N 1
ATOM 1266 C CA . ASP A 1 153 ? 10.815 -19.233 -11.915 1.00 64.06 153 ASP A CA 1
ATOM 1267 C C . ASP A 1 153 ? 9.592 -20.163 -11.719 1.00 64.06 153 ASP A C 1
ATOM 1269 O O . ASP A 1 153 ? 9.181 -20.874 -12.625 1.00 64.06 153 ASP A O 1
ATOM 1273 N N . THR A 1 154 ? 8.957 -20.181 -10.539 1.00 63.78 154 THR A N 1
ATOM 1274 C CA . THR A 1 154 ? 7.660 -20.869 -10.345 1.00 63.78 154 THR A CA 1
ATOM 1275 C C . THR A 1 154 ? 6.475 -20.097 -10.928 1.00 63.78 154 THR A C 1
ATOM 1277 O O . THR A 1 154 ? 5.425 -20.692 -11.158 1.00 63.78 154 THR A O 1
ATOM 1280 N N . LEU A 1 155 ? 6.658 -18.805 -11.214 1.00 59.09 155 LEU A N 1
ATOM 1281 C CA . LEU A 1 155 ? 5.792 -18.004 -12.075 1.00 59.09 155 LEU A CA 1
ATOM 1282 C C . LEU A 1 155 ? 6.169 -18.146 -13.567 1.00 59.09 155 LEU A C 1
ATOM 1284 O O . LEU A 1 155 ? 5.443 -17.624 -14.411 1.00 59.09 155 LEU A O 1
ATOM 1288 N N . ASP A 1 156 ? 7.249 -18.870 -13.911 1.00 50.88 156 ASP A N 1
ATOM 1289 C CA . ASP A 1 156 ? 7.639 -19.188 -15.298 1.00 50.88 156 ASP A CA 1
ATOM 1290 C C . ASP A 1 156 ? 6.791 -20.322 -15.891 1.00 50.88 156 ASP A C 1
ATOM 1292 O O . ASP A 1 156 ? 7.288 -21.145 -16.665 1.00 50.88 156 ASP A O 1
ATOM 1296 N N . ASP A 1 157 ? 5.486 -20.366 -15.609 1.00 59.84 157 ASP A N 1
ATOM 1297 C CA . ASP A 1 157 ? 4.630 -20.833 -16.692 1.00 59.84 157 ASP A CA 1
ATOM 1298 C C . ASP A 1 157 ? 4.827 -19.798 -17.817 1.00 59.84 157 ASP A C 1
ATOM 1300 O O . ASP A 1 157 ? 4.490 -18.624 -17.621 1.00 59.84 157 ASP A O 1
ATOM 1304 N N . PRO A 1 158 ? 5.463 -20.152 -18.954 1.00 55.81 158 PRO A N 1
ATOM 1305 C CA . PRO A 1 158 ? 5.764 -19.196 -20.016 1.00 55.81 158 PRO A CA 1
ATOM 1306 C C . PRO A 1 158 ? 4.512 -18.446 -20.492 1.00 55.81 158 PRO A C 1
ATOM 1308 O O . PRO A 1 158 ? 4.643 -17.337 -21.023 1.00 55.81 158 PRO A O 1
ATOM 1311 N N . ASP A 1 159 ? 3.322 -19.000 -20.241 1.00 55.50 159 ASP A N 1
ATOM 1312 C CA . ASP A 1 159 ? 2.034 -18.382 -20.524 1.00 55.50 159 ASP A CA 1
ATOM 1313 C C . ASP A 1 159 ? 1.663 -17.227 -19.564 1.00 55.50 159 ASP A C 1
ATOM 1315 O O . ASP A 1 159 ? 0.946 -16.327 -19.994 1.00 55.50 159 ASP A O 1
ATOM 1319 N N . VAL A 1 160 ? 2.170 -17.182 -18.323 1.00 55.75 160 VAL A N 1
ATOM 1320 C CA . VAL A 1 160 ? 1.740 -16.231 -17.269 1.00 55.75 160 VAL A CA 1
ATOM 1321 C C . VAL A 1 160 ? 2.513 -14.903 -17.334 1.00 55.75 160 VAL A C 1
ATOM 1323 O O . VAL A 1 160 ? 1.925 -13.844 -17.543 1.00 55.75 160 VAL A O 1
ATOM 1326 N N . ILE A 1 161 ? 3.851 -14.915 -17.257 1.00 56.72 161 ILE A N 1
ATOM 1327 C CA . ILE A 1 161 ? 4.636 -13.658 -17.222 1.00 56.72 161 ILE A CA 1
ATOM 1328 C C . ILE A 1 161 ? 5.068 -13.173 -18.619 1.00 56.72 161 ILE A C 1
ATOM 1330 O O . ILE A 1 161 ? 5.134 -11.966 -18.874 1.00 56.72 161 ILE A O 1
ATOM 1334 N N . SER A 1 162 ? 5.373 -14.084 -19.553 1.00 57.75 162 SER A N 1
ATOM 1335 C CA . SER A 1 162 ? 6.184 -13.738 -20.733 1.00 57.75 162 SER A CA 1
ATOM 1336 C C . SER A 1 162 ? 5.400 -13.381 -22.001 1.00 57.75 162 SER A C 1
ATOM 1338 O O . SER A 1 162 ? 5.912 -12.646 -22.840 1.00 57.75 162 SER A O 1
ATOM 1340 N N . VAL A 1 163 ? 4.162 -13.847 -22.186 1.00 54.53 163 VAL A N 1
ATOM 1341 C CA . VAL A 1 163 ? 3.447 -13.628 -23.462 1.00 54.53 163 VAL A CA 1
ATOM 1342 C C . VAL A 1 163 ? 2.555 -12.386 -23.419 1.00 54.53 163 VAL A C 1
ATOM 1344 O O . VAL A 1 163 ? 2.458 -11.653 -24.410 1.00 54.53 163 VAL A O 1
ATOM 1347 N N . TYR A 1 164 ? 1.948 -12.083 -22.271 1.00 59.16 164 TYR A N 1
ATOM 1348 C CA . TYR A 1 164 ? 0.964 -11.006 -22.182 1.00 59.16 164 TYR A CA 1
ATOM 1349 C C . TYR A 1 164 ? 1.581 -9.611 -22.039 1.00 59.16 164 TYR A C 1
ATOM 1351 O O . TYR A 1 164 ? 1.120 -8.691 -22.715 1.00 59.16 164 TYR A O 1
ATOM 1359 N N . GLN A 1 165 ? 2.672 -9.450 -21.277 1.00 68.25 165 GLN A N 1
ATOM 1360 C CA . GLN A 1 165 ? 3.350 -8.149 -21.115 1.00 68.25 165 GLN A CA 1
ATOM 1361 C C . GLN A 1 165 ? 3.978 -7.618 -22.416 1.00 68.25 165 GLN A C 1
ATOM 1363 O O . GLN A 1 165 ? 4.222 -6.420 -22.565 1.00 68.25 165 GLN A O 1
ATOM 1368 N N . PHE A 1 166 ? 4.238 -8.501 -23.385 1.00 83.31 166 PHE A N 1
ATOM 1369 C CA . PHE A 1 166 ? 4.782 -8.128 -24.690 1.00 83.31 166 PHE A CA 1
ATOM 1370 C C . PHE A 1 166 ? 3.734 -8.141 -25.804 1.00 83.31 166 PHE A C 1
ATOM 1372 O O . PHE A 1 166 ? 4.073 -7.841 -26.951 1.00 83.31 166 PHE A O 1
ATOM 1379 N N . HIS A 1 167 ? 2.453 -8.390 -25.509 1.00 86.00 167 HIS A N 1
ATOM 1380 C CA . HIS A 1 167 ? 1.403 -8.394 -26.529 1.00 86.00 167 HIS A CA 1
ATOM 1381 C C . HIS A 1 167 ? 1.368 -7.069 -27.308 1.00 86.00 167 HIS A C 1
ATOM 1383 O O . HIS A 1 167 ? 1.324 -7.063 -28.540 1.00 86.00 167 HIS A O 1
ATOM 1389 N N . HIS A 1 168 ? 1.468 -5.920 -26.629 1.00 88.38 168 HIS A N 1
ATOM 1390 C CA . HIS A 1 168 ? 1.503 -4.629 -27.321 1.00 88.38 168 HIS A CA 1
ATOM 1391 C C . HIS A 1 168 ? 2.803 -4.372 -28.089 1.00 88.38 168 HIS A C 1
ATOM 1393 O O . HIS A 1 168 ? 2.770 -3.670 -29.106 1.00 88.38 168 HIS A O 1
ATOM 1399 N N . LEU A 1 169 ? 3.926 -4.947 -27.654 1.00 92.00 169 LEU A N 1
ATOM 1400 C CA . LEU A 1 169 ? 5.172 -4.938 -28.419 1.00 92.00 169 LEU A CA 1
ATOM 1401 C C . LEU A 1 169 ? 5.013 -5.750 -29.711 1.00 92.00 169 LEU A C 1
ATOM 1403 O O . LEU A 1 169 ? 5.378 -5.293 -30.795 1.00 92.00 169 LEU A O 1
ATOM 1407 N N . PHE A 1 170 ? 4.408 -6.927 -29.621 1.00 92.06 170 PHE A N 1
ATOM 1408 C CA . PHE A 1 170 ? 4.145 -7.798 -30.758 1.00 92.06 170 PHE A CA 1
ATOM 1409 C C . PHE A 1 170 ? 3.126 -7.200 -31.731 1.00 92.06 170 PHE A C 1
ATOM 1411 O O . PHE A 1 170 ? 3.358 -7.217 -32.940 1.00 92.06 170 PHE A O 1
ATOM 1418 N N . ASP A 1 171 ? 2.060 -6.577 -31.232 1.00 93.19 171 ASP A N 1
ATOM 1419 C CA . ASP A 1 171 ? 1.138 -5.766 -32.033 1.00 93.19 171 ASP A CA 1
ATOM 1420 C C . ASP A 1 171 ? 1.866 -4.634 -32.762 1.00 93.19 171 ASP A C 1
ATOM 1422 O O . ASP A 1 171 ? 1.633 -4.380 -33.948 1.00 93.19 171 ASP A O 1
ATOM 1426 N N . LEU A 1 172 ? 2.758 -3.937 -32.056 1.00 95.00 172 LEU A N 1
ATOM 1427 C CA . LEU A 1 172 ? 3.548 -2.849 -32.612 1.00 95.00 172 LEU A CA 1
ATOM 1428 C C . LEU A 1 172 ? 4.460 -3.341 -33.744 1.00 95.00 172 LEU A C 1
ATOM 1430 O O . LEU A 1 172 ? 4.525 -2.698 -34.797 1.00 95.00 172 LEU A O 1
ATOM 1434 N N . LEU A 1 173 ? 5.121 -4.485 -33.556 1.00 95.69 173 LEU A N 1
ATOM 1435 C CA . LEU A 1 173 ? 5.930 -5.136 -34.585 1.00 95.69 173 LEU A CA 1
ATOM 1436 C C . LEU A 1 173 ? 5.073 -5.577 -35.774 1.00 95.69 173 LEU A C 1
ATOM 1438 O O . LEU A 1 173 ? 5.429 -5.288 -36.914 1.00 95.69 173 LEU A O 1
ATOM 1442 N N . ASN A 1 174 ? 3.901 -6.166 -35.536 1.00 95.56 174 ASN A N 1
ATOM 1443 C CA . ASN A 1 174 ? 2.958 -6.550 -36.589 1.00 95.56 174 ASN A CA 1
ATOM 1444 C C . ASN A 1 174 ? 2.515 -5.343 -37.436 1.00 95.56 174 ASN A C 1
ATOM 1446 O O . ASN A 1 174 ? 2.427 -5.430 -38.663 1.00 95.56 174 ASN A O 1
ATOM 1450 N N . ILE A 1 175 ? 2.282 -4.186 -36.810 1.00 96.81 175 ILE A N 1
ATOM 1451 C CA . ILE A 1 175 ? 1.967 -2.932 -37.513 1.00 96.81 175 ILE A CA 1
ATOM 1452 C C . ILE A 1 175 ? 3.162 -2.454 -38.340 1.00 96.81 175 ILE A C 1
ATOM 1454 O O . ILE A 1 175 ? 2.999 -2.052 -39.498 1.00 96.81 175 ILE A O 1
ATOM 1458 N N . LEU A 1 176 ? 4.362 -2.500 -37.758 1.00 97.06 176 LEU A N 1
ATOM 1459 C CA . LEU A 1 176 ? 5.593 -2.080 -38.417 1.00 97.06 176 LEU A CA 1
ATOM 1460 C C . LEU A 1 176 ? 5.899 -2.932 -39.654 1.00 97.06 176 LEU A C 1
ATOM 1462 O O . LEU A 1 176 ? 6.221 -2.380 -40.707 1.00 97.06 176 LEU A O 1
ATOM 1466 N N . VAL A 1 177 ? 5.760 -4.251 -39.531 1.00 96.69 177 VAL A N 1
ATOM 1467 C CA . VAL A 1 177 ? 5.953 -5.248 -40.593 1.00 96.69 177 VAL A CA 1
ATOM 1468 C C . VAL A 1 177 ? 4.851 -5.142 -41.650 1.00 96.69 177 VAL A C 1
ATOM 1470 O O . VAL A 1 177 ? 5.104 -5.223 -42.860 1.00 96.69 177 VAL A O 1
ATOM 1473 N N . GLY A 1 178 ? 3.631 -4.843 -41.200 1.00 96.25 178 GLY A N 1
ATOM 1474 C CA . GLY A 1 178 ? 2.430 -4.798 -42.018 1.00 96.25 178 GLY A CA 1
ATOM 1475 C C . GLY A 1 178 ? 1.941 -6.196 -42.394 1.00 96.25 178 GLY A C 1
ATOM 1476 O O . GLY A 1 178 ? 2.677 -7.177 -42.350 1.00 96.25 178 GLY A O 1
ATOM 1477 N N . HIS A 1 179 ? 0.680 -6.290 -42.814 1.00 95.44 179 HIS A N 1
ATOM 1478 C CA . HIS A 1 179 ? 0.104 -7.563 -43.243 1.00 95.44 179 HIS A CA 1
ATOM 1479 C C . HIS A 1 179 ? 0.944 -8.189 -44.372 1.00 95.44 179 HIS A C 1
ATOM 1481 O O . HIS A 1 179 ? 1.170 -7.548 -45.404 1.00 95.44 179 HIS A O 1
ATOM 1487 N N . ASN A 1 180 ? 1.418 -9.419 -44.151 1.00 93.50 180 ASN A N 1
ATOM 1488 C CA . ASN A 1 180 ? 2.290 -10.180 -45.051 1.00 93.50 180 ASN A CA 1
ATOM 1489 C C . ASN A 1 180 ? 3.600 -9.458 -45.433 1.00 93.50 180 ASN A C 1
ATOM 1491 O O . ASN A 1 180 ? 4.042 -9.546 -46.577 1.00 93.50 180 ASN A O 1
ATOM 1495 N N . GLY A 1 181 ? 4.189 -8.676 -44.520 1.00 94.00 181 GLY A N 1
ATOM 1496 C CA . GLY A 1 181 ? 5.467 -7.994 -44.762 1.00 94.00 181 GLY A CA 1
ATOM 1497 C C . GLY A 1 181 ? 5.398 -6.815 -45.735 1.00 94.00 181 GLY A C 1
ATOM 1498 O O . GLY A 1 181 ? 6.429 -6.329 -46.203 1.00 94.00 181 GLY A O 1
ATOM 1499 N N . LYS A 1 182 ? 4.196 -6.314 -46.055 1.00 95.44 182 LYS A N 1
ATOM 1500 C CA . LYS A 1 182 ? 4.002 -5.218 -47.022 1.00 95.44 182 LYS A CA 1
ATOM 1501 C C . LYS A 1 182 ? 4.823 -3.962 -46.698 1.00 95.44 182 LYS A C 1
ATOM 1503 O O . LYS A 1 182 ? 5.202 -3.232 -47.612 1.00 95.44 182 LYS A O 1
ATOM 1508 N N . ASN A 1 183 ? 5.061 -3.665 -45.421 1.00 96.31 183 ASN A N 1
ATOM 1509 C CA . ASN A 1 183 ? 5.873 -2.511 -45.037 1.00 96.31 183 ASN A CA 1
ATOM 1510 C C . ASN A 1 183 ? 7.372 -2.849 -45.035 1.00 96.31 183 ASN A C 1
ATOM 1512 O O . ASN A 1 183 ? 8.167 -1.969 -45.368 1.00 96.31 183 ASN A O 1
ATOM 1516 N N . MET A 1 184 ? 7.754 -4.101 -44.742 1.00 95.25 184 MET A N 1
ATOM 1517 C CA . MET A 1 184 ? 9.148 -4.577 -44.798 1.00 95.25 184 MET A CA 1
ATOM 1518 C C . MET A 1 184 ? 9.767 -4.449 -46.186 1.00 95.25 184 MET A C 1
ATOM 1520 O O . MET A 1 184 ? 10.936 -4.090 -46.309 1.00 95.25 184 MET A O 1
ATOM 1524 N N . SER A 1 185 ? 8.982 -4.614 -47.254 1.00 94.62 185 SER A N 1
ATOM 1525 C CA . SER A 1 185 ? 9.479 -4.414 -48.623 1.00 94.62 185 SER A CA 1
ATOM 1526 C C . SER A 1 185 ? 9.952 -2.978 -48.900 1.00 94.62 185 SER A C 1
ATOM 1528 O O . SER A 1 185 ? 10.626 -2.738 -49.902 1.00 94.62 185 SER A O 1
ATOM 1530 N N . ARG A 1 186 ? 9.603 -2.010 -48.037 1.00 96.19 186 ARG A N 1
ATOM 1531 C CA . ARG A 1 186 ? 10.046 -0.608 -48.098 1.00 96.19 186 ARG A CA 1
ATOM 1532 C C . ARG A 1 186 ? 11.224 -0.310 -47.171 1.00 96.19 186 ARG A C 1
ATOM 1534 O O . ARG A 1 186 ? 11.657 0.838 -47.130 1.00 96.19 186 ARG A O 1
ATOM 1541 N N . TRP A 1 187 ? 11.721 -1.261 -46.387 1.00 97.19 187 TRP A N 1
ATOM 1542 C CA . TRP A 1 187 ? 12.834 -1.001 -45.474 1.00 97.19 187 TRP A CA 1
ATOM 1543 C C . TRP A 1 187 ? 14.119 -0.854 -46.279 1.00 97.19 187 TRP A C 1
ATOM 1545 O O . TRP A 1 187 ? 14.425 -1.703 -47.102 1.00 97.19 187 TRP A O 1
ATOM 1555 N N . ARG A 1 188 ? 14.839 0.249 -46.073 1.00 96.88 188 ARG A N 1
ATOM 1556 C CA . ARG A 1 188 ? 16.176 0.501 -46.620 1.00 96.88 188 ARG A CA 1
ATOM 1557 C C . ARG A 1 188 ? 17.238 0.028 -45.648 1.00 96.88 188 ARG A C 1
ATOM 1559 O O . ARG A 1 188 ? 18.159 -0.669 -46.053 1.00 96.88 188 ARG A O 1
ATOM 1566 N N . SER A 1 189 ? 17.111 0.405 -44.379 1.00 97.00 189 SER A N 1
ATOM 1567 C CA . SER A 1 189 ? 18.004 -0.069 -43.328 1.00 97.00 189 SER A CA 1
ATOM 1568 C C . SER A 1 189 ? 17.238 -0.572 -42.119 1.00 97.00 189 SER A C 1
ATOM 1570 O O . SER A 1 189 ? 16.185 -0.023 -41.796 1.00 97.00 189 SER A O 1
ATOM 1572 N N . LEU A 1 190 ? 17.798 -1.574 -41.452 1.00 96.75 190 LEU A N 1
ATOM 1573 C CA . LEU A 1 190 ? 17.327 -2.102 -40.180 1.00 96.75 190 LEU A CA 1
ATOM 1574 C C . LEU A 1 190 ? 18.505 -2.124 -39.214 1.00 96.75 190 LEU A C 1
ATOM 1576 O O . LEU A 1 190 ? 19.546 -2.682 -39.535 1.00 96.75 190 LEU A O 1
ATOM 1580 N N . GLU A 1 191 ? 18.334 -1.505 -38.060 1.00 95.81 191 GLU A N 1
ATOM 1581 C CA . GLU A 1 191 ? 19.205 -1.639 -36.902 1.00 95.81 191 GLU A CA 1
ATOM 1582 C C . GLU A 1 191 ? 18.407 -2.341 -35.806 1.00 95.81 191 GLU A C 1
ATOM 1584 O O . GLU A 1 191 ? 17.333 -1.866 -35.452 1.00 95.81 191 GLU A O 1
ATOM 1589 N N . LEU A 1 192 ? 18.874 -3.492 -35.335 1.00 94.62 192 LEU A N 1
ATOM 1590 C CA . LEU A 1 192 ? 18.168 -4.367 -34.408 1.00 94.62 192 LEU A CA 1
ATOM 1591 C C . LEU A 1 192 ? 19.060 -4.648 -33.199 1.00 94.62 192 LEU A C 1
ATOM 1593 O O . LEU A 1 192 ? 20.113 -5.262 -33.349 1.00 94.62 192 LEU A O 1
ATOM 1597 N N . HIS A 1 193 ? 18.613 -4.219 -32.024 1.00 93.50 193 HIS A N 1
ATOM 1598 C CA . HIS A 1 193 ? 19.175 -4.575 -30.725 1.00 93.50 193 HIS A CA 1
ATOM 1599 C C . HIS A 1 193 ? 18.138 -5.442 -30.016 1.00 93.50 193 HIS A C 1
ATOM 1601 O O . HIS A 1 193 ? 17.029 -4.971 -29.741 1.00 93.50 193 HIS A O 1
ATOM 1607 N N . LEU A 1 194 ? 18.453 -6.717 -29.809 1.00 91.19 194 LEU A N 1
ATOM 1608 C CA . LEU A 1 194 ? 17.547 -7.678 -29.177 1.00 91.19 194 LEU A CA 1
ATOM 1609 C C . LEU A 1 194 ? 17.698 -7.651 -27.650 1.00 91.19 194 LEU A C 1
ATOM 1611 O O . LEU A 1 194 ? 18.735 -7.211 -27.158 1.00 91.19 194 LEU A O 1
ATOM 1615 N N . PRO A 1 195 ? 16.673 -8.084 -26.895 1.00 90.62 195 PRO A N 1
ATOM 1616 C CA . PRO A 1 195 ? 16.824 -8.279 -25.461 1.00 90.62 195 PRO A CA 1
ATOM 1617 C C . PRO A 1 195 ? 17.705 -9.495 -25.164 1.00 90.62 195 PRO A C 1
ATOM 1619 O O . PRO A 1 195 ? 17.711 -10.467 -25.923 1.00 90.62 195 PRO A O 1
ATOM 1622 N N . ASP A 1 196 ? 18.343 -9.496 -23.995 1.00 84.38 196 ASP A N 1
ATOM 1623 C CA . ASP A 1 196 ? 19.099 -10.653 -23.490 1.00 84.38 196 ASP A CA 1
ATOM 1624 C C . ASP A 1 196 ? 18.199 -11.877 -23.229 1.00 84.38 196 ASP A C 1
ATOM 1626 O O . ASP A 1 196 ? 18.665 -13.013 -23.130 1.00 84.38 196 ASP A O 1
ATOM 1630 N N . MET A 1 197 ? 16.882 -11.671 -23.162 1.00 81.00 197 MET A N 1
ATOM 1631 C CA . MET A 1 197 ? 15.903 -12.741 -23.022 1.00 81.00 197 MET A CA 1
ATOM 1632 C C . MET A 1 197 ? 15.709 -13.535 -24.314 1.00 81.00 197 MET A C 1
ATOM 1634 O O . MET A 1 197 ? 15.048 -13.077 -25.248 1.00 81.00 197 MET A O 1
ATOM 1638 N N . GLY A 1 198 ? 16.197 -14.778 -24.315 1.00 84.06 198 GLY A N 1
ATOM 1639 C CA . GLY A 1 198 ? 16.093 -15.710 -25.441 1.00 84.06 198 GLY A CA 1
ATOM 1640 C C . GLY A 1 198 ? 14.683 -15.859 -26.031 1.00 84.06 198 GLY A C 1
ATOM 1641 O O . GLY A 1 198 ? 14.536 -15.636 -27.233 1.00 84.06 198 GLY A O 1
ATOM 1642 N N . PRO A 1 199 ? 13.633 -16.164 -25.239 1.00 83.44 199 PRO A N 1
ATOM 1643 C CA . PRO A 1 199 ? 12.279 -16.344 -25.768 1.00 83.44 199 PRO A CA 1
ATOM 1644 C C . PRO A 1 199 ? 11.713 -15.084 -26.434 1.00 83.44 199 PRO A C 1
ATOM 1646 O O . PRO A 1 199 ? 11.201 -15.149 -27.548 1.00 83.44 199 PRO A O 1
ATOM 1649 N N . VAL A 1 200 ? 11.867 -13.913 -25.805 1.00 85.44 200 VAL A N 1
ATOM 1650 C CA . VAL A 1 200 ? 11.373 -12.641 -26.360 1.00 85.44 200 VAL A CA 1
ATOM 1651 C C . VAL A 1 200 ? 12.171 -12.245 -27.603 1.00 85.44 200 VAL A C 1
ATOM 1653 O O . VAL A 1 200 ? 11.585 -11.845 -28.608 1.00 85.44 200 VAL A O 1
ATOM 1656 N N . ALA A 1 201 ? 13.498 -12.400 -27.582 1.00 88.62 201 ALA A N 1
ATOM 1657 C CA . ALA A 1 201 ? 14.346 -12.180 -28.749 1.00 88.62 201 ALA A CA 1
ATOM 1658 C C . ALA A 1 201 ? 13.951 -13.099 -29.918 1.00 88.62 201 ALA A C 1
ATOM 1660 O O . ALA A 1 201 ? 13.862 -12.653 -31.066 1.00 88.62 201 ALA A O 1
ATOM 1661 N N . MET A 1 202 ? 13.648 -14.367 -29.633 1.00 86.12 202 MET A N 1
ATOM 1662 C CA . MET A 1 202 ? 13.169 -15.337 -30.617 1.00 86.12 202 MET A CA 1
ATOM 1663 C C . MET A 1 202 ? 11.817 -14.915 -31.207 1.00 86.12 202 MET A C 1
ATOM 1665 O O . MET A 1 202 ? 11.637 -14.864 -32.418 1.00 86.12 202 MET A O 1
ATOM 1669 N N . GLU A 1 203 ? 10.873 -14.522 -30.363 1.00 89.12 203 GLU A N 1
ATOM 1670 C CA . GLU A 1 203 ? 9.523 -14.125 -30.764 1.00 89.12 203 GLU A CA 1
ATOM 1671 C C . GLU A 1 203 ? 9.528 -12.804 -31.576 1.00 89.12 203 GLU A C 1
ATOM 1673 O O . GLU A 1 203 ? 8.775 -12.633 -32.547 1.00 89.12 203 GLU A O 1
ATOM 1678 N N . ILE A 1 204 ? 10.444 -11.878 -31.255 1.00 91.19 204 ILE A N 1
ATOM 1679 C CA . ILE A 1 204 ? 10.726 -10.679 -32.063 1.00 91.19 204 ILE A CA 1
ATOM 1680 C C . ILE A 1 204 ? 11.277 -11.081 -33.435 1.00 91.19 204 ILE A C 1
ATOM 1682 O O . ILE A 1 204 ? 10.782 -10.593 -34.454 1.00 91.19 204 ILE A O 1
ATOM 1686 N N . THR A 1 205 ? 12.276 -11.967 -33.492 1.00 89.69 205 THR A N 1
ATOM 1687 C CA . THR A 1 205 ? 12.899 -12.375 -34.763 1.00 89.69 205 THR A CA 1
ATOM 1688 C C . THR A 1 205 ? 11.933 -13.155 -35.660 1.00 89.69 205 THR A C 1
ATOM 1690 O O . THR A 1 205 ? 11.882 -12.889 -36.863 1.00 89.69 205 THR A O 1
ATOM 1693 N N . GLN A 1 206 ? 11.070 -14.004 -35.095 1.00 89.12 206 GLN A N 1
ATOM 1694 C CA . GLN A 1 206 ? 10.016 -14.715 -35.831 1.00 89.12 206 GLN A CA 1
ATOM 1695 C C . GLN A 1 206 ? 9.029 -13.769 -36.534 1.00 89.12 206 GLN A C 1
ATOM 1697 O O . GLN A 1 206 ? 8.609 -14.028 -37.667 1.00 89.12 206 GLN A O 1
ATOM 1702 N N . ARG A 1 207 ? 8.696 -12.620 -35.930 1.00 91.94 207 ARG A N 1
ATOM 1703 C CA . ARG A 1 207 ? 7.848 -11.597 -36.580 1.00 91.94 207 ARG A CA 1
ATOM 1704 C C . ARG A 1 207 ? 8.542 -10.863 -37.723 1.00 91.94 207 ARG A C 1
ATOM 1706 O O . ARG A 1 207 ? 7.866 -10.258 -38.556 1.00 91.94 207 ARG A O 1
ATOM 1713 N N . LEU A 1 208 ? 9.869 -10.933 -37.796 1.00 93.12 208 LEU A N 1
ATOM 1714 C CA . LEU A 1 208 ? 10.697 -10.312 -38.830 1.00 93.12 208 LEU A CA 1
ATOM 1715 C C . LEU A 1 208 ? 11.056 -11.286 -39.970 1.00 93.12 208 LEU A C 1
ATOM 1717 O O . LEU A 1 208 ? 12.016 -11.059 -40.698 1.00 93.12 208 LEU A O 1
ATOM 1721 N N . THR A 1 209 ? 10.299 -12.368 -40.165 1.00 91.00 209 THR A N 1
ATOM 1722 C CA . THR A 1 209 ? 10.584 -13.417 -41.171 1.00 91.00 209 THR A CA 1
ATOM 1723 C C . THR A 1 209 ? 10.203 -13.055 -42.613 1.00 91.00 209 THR A C 1
ATOM 1725 O O . THR A 1 209 ? 10.610 -13.748 -43.547 1.00 91.00 209 THR A O 1
ATOM 1728 N N . TYR A 1 210 ? 9.460 -11.969 -42.843 1.00 92.75 210 TYR A N 1
ATOM 1729 C CA . TYR A 1 210 ? 8.971 -11.613 -44.181 1.00 92.75 210 TYR A CA 1
ATOM 1730 C C . TYR A 1 210 ? 10.057 -11.023 -45.109 1.00 92.75 210 TYR A C 1
ATOM 1732 O O . TYR A 1 210 ? 11.004 -10.396 -44.632 1.00 92.75 210 TYR A O 1
ATOM 1740 N N . PRO A 1 211 ? 9.887 -11.114 -46.447 1.00 91.44 211 PRO A N 1
ATOM 1741 C CA . PRO A 1 211 ? 10.853 -10.573 -47.402 1.00 91.44 211 PRO A CA 1
ATOM 1742 C C . PRO A 1 211 ? 11.043 -9.051 -47.319 1.00 91.44 211 PRO A C 1
ATOM 1744 O O . PRO A 1 211 ? 10.124 -8.271 -47.587 1.00 91.44 211 PRO A O 1
ATOM 1747 N N . ALA A 1 212 ? 12.275 -8.614 -47.049 1.00 93.06 212 ALA A N 1
ATOM 1748 C CA . ALA A 1 212 ? 12.671 -7.203 -47.027 1.00 93.06 212 ALA A CA 1
ATOM 1749 C C . ALA A 1 212 ? 13.440 -6.819 -48.305 1.00 93.06 212 ALA A C 1
ATOM 1751 O O . ALA A 1 212 ? 14.631 -6.519 -48.287 1.00 93.06 212 ALA A O 1
ATOM 1752 N N . THR A 1 213 ? 12.756 -6.825 -49.452 1.00 92.25 213 THR A N 1
ATOM 1753 C CA . THR A 1 213 ? 13.396 -6.729 -50.782 1.00 92.25 213 THR A CA 1
ATOM 1754 C C . THR A 1 213 ? 14.180 -5.443 -51.055 1.00 92.25 213 THR A C 1
ATOM 1756 O O . THR A 1 213 ? 14.971 -5.424 -51.988 1.00 92.25 213 THR A O 1
ATOM 1759 N N . SER A 1 214 ? 13.945 -4.364 -50.302 1.00 95.19 214 SER A N 1
ATOM 1760 C CA . SER A 1 214 ? 14.673 -3.091 -50.457 1.00 95.19 214 SER A CA 1
ATOM 1761 C C . SER A 1 214 ? 15.772 -2.890 -49.407 1.00 95.19 214 SER A C 1
ATOM 1763 O O . SER A 1 214 ? 16.412 -1.834 -49.401 1.00 95.19 214 SER A O 1
ATOM 1765 N N . LEU A 1 215 ? 15.967 -3.862 -48.506 1.00 96.06 215 LEU A N 1
ATOM 1766 C CA . LEU A 1 215 ? 16.890 -3.739 -47.387 1.00 96.06 215 LEU A CA 1
ATOM 1767 C C . LEU A 1 215 ? 18.321 -3.832 -47.906 1.00 96.06 215 LEU A C 1
ATOM 1769 O O . LEU A 1 215 ? 18.747 -4.884 -48.375 1.00 96.06 215 LEU A O 1
ATOM 1773 N N . ASN A 1 216 ? 19.054 -2.723 -47.818 1.00 95.31 216 ASN A N 1
ATOM 1774 C CA . ASN A 1 216 ? 20.443 -2.647 -48.252 1.00 95.31 216 ASN A CA 1
ATOM 1775 C C . ASN A 1 216 ? 21.440 -2.524 -47.098 1.00 95.31 216 ASN A C 1
ATOM 1777 O O . ASN A 1 216 ? 22.633 -2.734 -47.309 1.00 95.31 216 ASN A O 1
ATOM 1781 N N . ARG A 1 217 ? 20.972 -2.220 -45.881 1.00 95.69 217 ARG A N 1
ATOM 1782 C CA . ARG A 1 217 ? 21.809 -2.173 -44.677 1.00 95.69 217 ARG A CA 1
ATOM 1783 C C . ARG A 1 217 ? 21.135 -2.886 -43.512 1.00 95.69 217 ARG A C 1
ATOM 1785 O O . ARG A 1 217 ? 20.019 -2.524 -43.146 1.00 95.69 217 ARG A O 1
ATOM 1792 N N . LEU A 1 218 ? 21.822 -3.849 -42.917 1.00 95.06 218 LEU A N 1
ATOM 1793 C CA . LEU A 1 218 ? 21.387 -4.531 -41.702 1.00 95.06 218 LEU A CA 1
ATOM 1794 C C . LEU A 1 218 ? 22.463 -4.350 -40.633 1.00 95.06 218 LEU A C 1
ATOM 1796 O O . LEU A 1 218 ? 23.622 -4.668 -40.879 1.00 95.06 218 LEU A O 1
ATOM 1800 N N . TYR A 1 219 ? 22.069 -3.822 -39.481 1.00 93.75 219 TYR A N 1
ATOM 1801 C CA . TYR A 1 219 ? 22.881 -3.734 -38.277 1.00 93.75 219 TYR A CA 1
ATOM 1802 C C . TYR A 1 219 ? 22.198 -4.578 -37.210 1.00 93.75 219 TYR A C 1
ATOM 1804 O O . TYR A 1 219 ? 21.056 -4.310 -36.853 1.00 93.75 219 TYR A O 1
ATOM 1812 N N . TRP A 1 220 ? 22.874 -5.604 -36.727 1.00 90.06 220 TRP A N 1
ATOM 1813 C CA . TRP A 1 220 ? 22.383 -6.495 -35.692 1.00 90.06 220 TRP A CA 1
ATOM 1814 C C . TRP A 1 220 ? 23.347 -6.408 -34.514 1.00 90.06 220 TRP A C 1
ATOM 1816 O O . TRP A 1 220 ? 24.559 -6.540 -34.679 1.00 90.06 220 TRP A O 1
ATOM 1826 N N . ILE A 1 221 ? 22.819 -6.092 -33.338 1.00 85.50 221 ILE A N 1
ATOM 1827 C CA . ILE A 1 221 ? 23.572 -5.934 -32.100 1.00 85.50 221 ILE A CA 1
ATOM 1828 C C . ILE A 1 221 ? 22.987 -6.905 -31.068 1.00 85.50 221 ILE A C 1
ATOM 1830 O O . ILE A 1 221 ? 21.777 -6.921 -30.861 1.00 85.50 221 ILE A O 1
ATOM 1834 N N . ASP A 1 222 ? 23.881 -7.701 -30.477 1.00 76.81 222 ASP A N 1
ATOM 1835 C CA . ASP A 1 222 ? 23.641 -8.761 -29.485 1.00 76.81 222 ASP A CA 1
ATOM 1836 C C . ASP A 1 222 ? 22.750 -9.939 -29.939 1.00 76.81 222 ASP A C 1
ATOM 1838 O O . ASP A 1 222 ? 21.539 -9.824 -30.121 1.00 76.81 222 ASP A O 1
ATOM 1842 N N . THR A 1 223 ? 23.369 -11.104 -30.141 1.00 70.50 223 THR A N 1
ATOM 1843 C CA . THR A 1 223 ? 22.711 -12.393 -30.462 1.00 70.50 223 THR A CA 1
ATOM 1844 C C . THR A 1 223 ? 23.072 -13.480 -29.462 1.00 70.50 223 THR A C 1
ATOM 1846 O O . THR A 1 223 ? 22.710 -14.648 -29.646 1.00 70.50 223 THR A O 1
ATOM 1849 N N . SER A 1 224 ? 23.793 -13.116 -28.398 1.00 77.56 224 SER A N 1
ATOM 1850 C CA . SER A 1 224 ? 24.333 -14.067 -27.432 1.00 77.56 224 SER A CA 1
ATOM 1851 C C . SER A 1 224 ? 23.232 -14.984 -26.880 1.00 77.56 224 SER A C 1
ATOM 1853 O O . SER A 1 224 ? 23.440 -16.197 -26.763 1.00 77.56 224 SER A O 1
ATOM 1855 N N . CYS A 1 225 ? 22.033 -14.428 -26.679 1.00 75.62 225 CYS A N 1
ATOM 1856 C CA . CYS A 1 225 ? 20.834 -15.124 -26.238 1.00 75.62 225 CYS A CA 1
ATOM 1857 C C . CYS A 1 225 ? 20.271 -16.124 -27.263 1.00 75.62 225 CYS A C 1
ATOM 1859 O O . CYS A 1 225 ? 19.894 -17.222 -26.871 1.00 75.62 225 CYS A O 1
ATOM 1861 N N . LEU A 1 226 ? 20.254 -15.811 -28.564 1.00 77.44 226 LEU A N 1
ATOM 1862 C CA . LEU A 1 226 ? 19.631 -16.656 -29.595 1.00 77.44 226 LEU A CA 1
ATOM 1863 C C . LEU A 1 226 ? 20.390 -17.961 -29.831 1.00 77.44 226 LEU A C 1
ATOM 1865 O O . LEU A 1 226 ? 19.778 -19.001 -30.064 1.00 77.44 226 LEU A O 1
ATOM 1869 N N . SER A 1 227 ? 21.719 -17.918 -29.727 1.00 74.25 227 SER A N 1
ATOM 1870 C CA . SER A 1 227 ? 22.587 -19.068 -30.007 1.00 74.25 227 SER A CA 1
ATOM 1871 C C . SER A 1 227 ? 22.265 -20.322 -29.179 1.00 74.25 227 SER A C 1
ATOM 1873 O O . SER A 1 227 ? 22.503 -21.432 -29.646 1.00 74.25 227 SER A O 1
ATOM 1875 N N . ASN A 1 228 ? 21.687 -20.160 -27.984 1.00 75.75 228 ASN A N 1
ATOM 1876 C CA . ASN A 1 228 ? 21.360 -21.267 -27.083 1.00 75.75 228 ASN A CA 1
ATOM 1877 C C . ASN A 1 228 ? 20.006 -21.938 -27.391 1.00 75.75 228 ASN A C 1
ATOM 1879 O O . ASN A 1 228 ? 19.739 -23.011 -26.863 1.00 75.75 228 ASN A O 1
ATOM 1883 N N . TYR A 1 229 ? 19.150 -21.327 -28.220 1.00 73.75 229 TYR A N 1
ATOM 1884 C CA . TYR A 1 229 ? 17.767 -21.785 -28.445 1.00 73.75 229 TYR A CA 1
ATOM 1885 C C . TYR A 1 229 ? 17.523 -22.396 -29.834 1.00 73.75 229 TYR A C 1
ATOM 1887 O O . TYR A 1 229 ? 16.437 -22.906 -30.097 1.00 73.75 229 TYR A O 1
ATOM 1895 N N . ILE A 1 230 ? 18.504 -22.360 -30.742 1.00 67.94 230 ILE A N 1
ATOM 1896 C CA . ILE A 1 230 ? 18.312 -22.707 -32.166 1.00 67.94 230 ILE A CA 1
ATOM 1897 C C . ILE A 1 230 ? 18.553 -24.207 -32.466 1.00 67.94 230 ILE A C 1
ATOM 1899 O O . ILE A 1 230 ? 18.708 -24.607 -33.612 1.00 67.94 230 ILE A O 1
ATOM 1903 N N . GLU A 1 231 ? 18.496 -25.107 -31.481 1.00 70.81 231 GLU A N 1
ATOM 1904 C CA . GLU A 1 231 ? 18.575 -26.559 -31.761 1.00 70.81 231 GLU A CA 1
ATOM 1905 C C . GLU A 1 231 ? 17.303 -27.156 -32.433 1.00 70.81 231 GLU A C 1
ATOM 1907 O O . GLU A 1 231 ? 17.211 -28.371 -32.599 1.00 70.81 231 GLU A O 1
ATOM 1912 N N . GLY A 1 232 ? 16.331 -26.336 -32.869 1.00 72.31 232 GLY A N 1
ATOM 1913 C CA . GLY A 1 232 ? 15.065 -26.771 -33.493 1.00 72.31 232 GLY A CA 1
ATOM 1914 C C . GLY A 1 232 ? 14.814 -26.275 -34.931 1.00 72.31 232 GLY A C 1
ATOM 1915 O O . GLY A 1 232 ? 15.517 -25.402 -35.430 1.00 72.31 232 GLY A O 1
ATOM 1916 N N . ASP A 1 233 ? 13.759 -26.802 -35.578 1.00 69.00 233 ASP A N 1
ATOM 1917 C CA . ASP A 1 233 ? 13.292 -26.526 -36.964 1.00 69.00 233 ASP A CA 1
ATOM 1918 C C . ASP A 1 233 ? 12.757 -25.085 -37.205 1.00 69.00 233 ASP A C 1
ATOM 1920 O O . ASP A 1 233 ? 11.834 -24.854 -37.995 1.00 69.00 233 ASP A O 1
ATOM 1924 N N . TYR A 1 234 ? 13.287 -24.081 -36.510 1.00 72.88 234 TYR A N 1
ATOM 1925 C CA . TYR A 1 234 ? 12.794 -22.709 -36.603 1.00 72.88 234 TYR A CA 1
ATOM 1926 C C . TYR A 1 234 ? 13.146 -22.064 -37.951 1.00 72.88 234 TYR A C 1
ATOM 1928 O O . TYR A 1 234 ? 14.242 -22.223 -38.488 1.00 72.88 234 TYR A O 1
ATOM 1936 N N . GLN A 1 235 ? 12.197 -21.306 -38.508 1.00 71.69 235 GLN A N 1
ATOM 1937 C CA . GLN A 1 235 ? 12.427 -20.536 -39.729 1.00 71.69 235 GLN A CA 1
ATOM 1938 C C . GLN A 1 235 ? 13.374 -19.366 -39.459 1.00 71.69 235 GLN A C 1
ATOM 1940 O O . GLN A 1 235 ? 13.190 -18.603 -38.513 1.00 71.69 235 GLN A O 1
ATOM 1945 N N . TYR A 1 236 ? 14.352 -19.206 -40.346 1.00 71.94 236 TYR A N 1
ATOM 1946 C CA . TYR A 1 236 ? 15.336 -18.136 -40.282 1.00 71.94 236 TYR A CA 1
ATOM 1947 C C . TYR A 1 236 ? 14.684 -16.744 -40.394 1.00 71.94 236 TYR A C 1
ATOM 1949 O O . TYR A 1 236 ? 13.873 -16.515 -41.303 1.00 71.94 236 TYR A O 1
ATOM 1957 N N . PRO A 1 237 ? 15.018 -15.797 -39.498 1.00 71.75 237 PRO A N 1
ATOM 1958 C CA . PRO A 1 237 ? 14.527 -14.429 -39.585 1.00 71.75 237 PRO A CA 1
ATOM 1959 C C . PRO A 1 237 ? 15.058 -13.728 -40.842 1.00 71.75 237 PRO A C 1
ATOM 1961 O O . PRO A 1 237 ? 16.155 -14.012 -41.314 1.00 71.75 237 PRO A O 1
ATOM 1964 N N . LEU A 1 238 ? 14.279 -12.777 -41.374 1.00 76.50 238 LEU A N 1
ATOM 1965 C CA . LEU A 1 238 ? 14.611 -11.999 -42.573 1.00 76.50 238 LEU A CA 1
ATOM 1966 C C . LEU A 1 238 ? 14.885 -12.872 -43.813 1.00 76.50 238 LEU A C 1
ATOM 1968 O O . LEU A 1 238 ? 15.989 -12.885 -44.357 1.00 76.50 238 LEU A O 1
ATOM 1972 N N . SER A 1 239 ? 13.860 -13.574 -44.304 1.00 73.00 239 SER A N 1
ATOM 1973 C CA . SER A 1 239 ? 13.992 -14.353 -45.541 1.00 73.00 239 SER A CA 1
ATOM 1974 C C . SER A 1 239 ? 14.261 -13.459 -46.766 1.00 73.00 239 SER A C 1
ATOM 1976 O O . SER A 1 239 ? 13.709 -12.365 -46.909 1.00 73.00 239 SER A O 1
ATOM 1978 N N . THR A 1 240 ? 15.087 -13.934 -47.702 1.00 78.12 240 THR A N 1
ATOM 1979 C CA . THR A 1 240 ? 15.291 -13.322 -49.027 1.00 78.12 240 THR A CA 1
ATOM 1980 C C . THR A 1 240 ? 15.853 -11.883 -49.011 1.00 78.12 240 THR A C 1
ATOM 1982 O O . THR A 1 240 ? 15.296 -10.959 -49.618 1.00 78.12 240 THR A O 1
ATOM 1985 N N . LEU A 1 241 ? 17.024 -11.679 -48.399 1.00 85.81 241 LEU A N 1
ATOM 1986 C CA . LEU A 1 241 ? 17.756 -10.400 -48.396 1.00 85.81 241 LEU A CA 1
ATOM 1987 C C . LEU A 1 241 ? 18.602 -10.201 -49.672 1.00 85.81 241 LEU A C 1
ATOM 1989 O O . LEU A 1 241 ? 19.832 -10.164 -49.642 1.00 85.81 241 LEU A O 1
ATOM 1993 N N . ARG A 1 242 ? 17.942 -10.071 -50.831 1.00 86.12 242 ARG A N 1
ATOM 1994 C CA . ARG A 1 242 ? 18.610 -10.008 -52.155 1.00 86.12 242 ARG A CA 1
ATOM 1995 C C . ARG A 1 242 ? 19.346 -8.699 -52.463 1.00 86.12 242 ARG A C 1
ATOM 1997 O O . ARG A 1 242 ? 20.155 -8.663 -53.385 1.00 86.12 242 ARG A O 1
ATOM 2004 N N . SER A 1 243 ? 19.030 -7.619 -51.752 1.00 89.56 243 SER A N 1
ATOM 2005 C CA . SER A 1 243 ? 19.569 -6.273 -52.012 1.00 89.56 243 SER A CA 1
ATOM 2006 C C . SER A 1 243 ? 20.528 -5.784 -50.930 1.00 89.56 243 SER A C 1
ATOM 2008 O O . SER A 1 243 ? 20.864 -4.602 -50.907 1.00 89.56 243 SER A O 1
ATOM 2010 N N . LEU A 1 244 ? 20.970 -6.677 -50.042 1.00 93.12 244 LEU A N 1
ATOM 2011 C CA . LEU A 1 244 ? 21.821 -6.322 -48.918 1.00 93.12 244 LEU A CA 1
ATOM 2012 C C . LEU A 1 244 ? 23.226 -5.949 -49.407 1.00 93.12 244 LEU A C 1
ATOM 2014 O O . LEU A 1 244 ? 23.919 -6.790 -49.974 1.00 93.12 244 LEU A O 1
ATOM 2018 N N . GLU A 1 245 ? 23.636 -4.701 -49.180 1.00 93.94 245 GLU A N 1
ATOM 2019 C CA . GLU A 1 245 ? 24.952 -4.165 -49.558 1.00 93.94 245 GLU A CA 1
ATOM 2020 C C . GLU A 1 245 ? 25.892 -4.049 -48.352 1.00 93.94 245 GLU A C 1
ATOM 2022 O O . GLU A 1 245 ? 27.108 -4.168 -48.509 1.00 93.94 245 GLU A O 1
ATOM 2027 N N . SER A 1 246 ? 25.342 -3.802 -47.159 1.00 94.81 246 SER A N 1
ATOM 2028 C CA . SER A 1 246 ? 26.082 -3.671 -45.903 1.00 94.81 246 SER A CA 1
ATOM 2029 C C . SER A 1 246 ? 25.461 -4.534 -44.811 1.00 94.81 246 SER A C 1
ATOM 2031 O O . SER A 1 246 ? 24.257 -4.449 -44.571 1.00 94.81 246 SER A O 1
ATOM 2033 N N . LEU A 1 247 ? 26.291 -5.293 -44.106 1.00 94.25 247 LEU A N 1
ATOM 2034 C CA . LEU A 1 247 ? 25.892 -6.149 -42.993 1.00 94.25 247 LEU A CA 1
ATOM 2035 C C . LEU A 1 247 ? 26.826 -5.897 -41.803 1.00 94.25 247 LEU A C 1
ATOM 2037 O O . LEU A 1 247 ? 28.032 -5.995 -41.971 1.00 94.25 247 LEU A O 1
ATOM 2041 N N . ASP A 1 248 ? 26.291 -5.542 -40.637 1.00 93.44 248 ASP A N 1
ATOM 2042 C CA . ASP A 1 248 ? 27.000 -5.478 -39.349 1.00 93.44 248 ASP A CA 1
ATOM 2043 C C . ASP A 1 248 ? 26.337 -6.507 -38.430 1.00 93.44 248 ASP A C 1
ATOM 2045 O O . ASP A 1 248 ? 25.156 -6.360 -38.122 1.00 93.44 248 ASP A O 1
ATOM 2049 N N . VAL A 1 249 ? 27.050 -7.573 -38.076 1.00 90.00 249 VAL A N 1
ATOM 2050 C CA . VAL A 1 249 ? 26.551 -8.670 -37.233 1.00 90.00 249 VAL A CA 1
ATOM 2051 C C . VAL A 1 249 ? 27.442 -8.850 -36.010 1.00 90.00 249 VAL A C 1
ATOM 2053 O O . VAL A 1 249 ? 28.647 -8.586 -36.092 1.00 90.00 249 VAL A O 1
ATOM 2056 N N . PRO A 1 250 ? 26.885 -9.309 -34.879 1.00 82.50 250 PRO A N 1
ATOM 2057 C CA . PRO A 1 250 ? 27.674 -9.608 -33.706 1.00 82.50 250 PRO A CA 1
ATOM 2058 C C . PRO A 1 250 ? 28.503 -10.871 -33.970 1.00 82.50 250 PRO A C 1
ATOM 2060 O O . PRO A 1 250 ? 29.698 -10.733 -34.189 1.00 82.50 250 PRO A O 1
ATOM 2063 N N . ASP A 1 251 ? 27.931 -12.069 -34.116 1.00 79.56 251 ASP A N 1
ATOM 2064 C CA . ASP A 1 251 ? 28.730 -13.294 -34.272 1.00 79.56 251 ASP A CA 1
ATOM 2065 C C . ASP A 1 251 ? 28.755 -13.831 -35.726 1.00 79.56 251 ASP A C 1
ATOM 2067 O O . ASP A 1 251 ? 27.745 -13.788 -36.432 1.00 79.56 251 ASP A O 1
ATOM 2071 N N . PRO A 1 252 ? 29.889 -14.360 -36.236 1.00 69.62 252 PRO A N 1
ATOM 2072 C CA . PRO A 1 252 ? 29.929 -15.039 -37.535 1.00 69.62 252 PRO A CA 1
ATOM 2073 C C . PRO A 1 252 ? 29.048 -16.297 -37.621 1.00 69.62 252 PRO A C 1
ATOM 2075 O O . PRO A 1 252 ? 28.635 -16.646 -38.729 1.00 69.62 252 PRO A O 1
ATOM 2078 N N . LEU A 1 253 ? 28.743 -16.970 -36.503 1.00 70.88 253 LEU A N 1
ATOM 2079 C CA . LEU A 1 253 ? 27.768 -18.071 -36.480 1.00 70.88 253 LEU A CA 1
ATOM 2080 C C . LEU A 1 253 ? 26.372 -17.593 -36.908 1.00 70.88 253 LEU A C 1
ATOM 2082 O O . LEU A 1 253 ? 25.631 -18.350 -37.544 1.00 70.88 253 LEU A O 1
ATOM 2086 N N . ASP A 1 254 ? 26.069 -16.311 -36.691 1.00 70.88 254 ASP A N 1
ATOM 2087 C CA . ASP A 1 254 ? 24.776 -15.726 -37.034 1.00 70.88 254 ASP A CA 1
ATOM 2088 C C . ASP A 1 254 ? 24.560 -15.548 -38.537 1.00 70.88 254 ASP A C 1
ATOM 2090 O O . ASP A 1 254 ? 23.430 -15.400 -39.001 1.00 70.88 254 ASP A O 1
ATOM 2094 N N . LEU A 1 255 ? 25.631 -15.616 -39.335 1.00 79.44 255 LEU A N 1
ATOM 2095 C CA . LEU A 1 255 ? 25.531 -15.553 -40.794 1.00 79.44 255 LEU A CA 1
ATOM 2096 C C . LEU A 1 255 ? 24.780 -16.755 -41.372 1.00 79.44 255 LEU A C 1
ATOM 2098 O O . LEU A 1 255 ? 24.203 -16.640 -42.451 1.00 79.44 255 LEU A O 1
ATOM 2102 N N . SER A 1 256 ? 24.777 -17.888 -40.663 1.00 77.81 256 SER A N 1
ATOM 2103 C CA . SER A 1 256 ? 23.994 -19.066 -41.047 1.00 77.81 256 SER A CA 1
ATOM 2104 C C . SER A 1 256 ? 22.489 -18.867 -40.847 1.00 77.81 256 SER A C 1
ATOM 2106 O O . SER A 1 256 ? 21.698 -19.525 -41.519 1.00 77.81 256 SER A O 1
ATOM 2108 N N . PHE A 1 257 ? 22.093 -17.923 -39.985 1.00 75.50 257 PHE A N 1
ATOM 2109 C CA . PHE A 1 257 ? 20.693 -17.606 -39.710 1.00 75.50 257 PHE A CA 1
ATOM 2110 C C . PHE A 1 257 ? 20.083 -16.612 -40.701 1.00 75.50 257 PHE A C 1
ATOM 2112 O O . PHE A 1 257 ? 18.911 -16.272 -40.572 1.00 75.50 257 PHE A O 1
ATOM 2119 N N . LEU A 1 258 ? 20.854 -16.119 -41.672 1.00 81.19 258 LEU A N 1
ATOM 2120 C CA . LEU A 1 258 ? 20.395 -15.140 -42.650 1.00 81.19 258 LEU A CA 1
ATOM 2121 C C . LEU A 1 258 ? 20.285 -15.779 -44.039 1.00 81.19 258 LEU A C 1
ATOM 2123 O O . LEU A 1 258 ? 21.269 -16.262 -44.595 1.00 81.19 258 LEU A O 1
ATOM 2127 N N . ASP A 1 259 ? 19.103 -15.697 -44.656 1.00 82.81 259 ASP A N 1
ATOM 2128 C CA . ASP A 1 259 ? 18.908 -16.031 -46.075 1.00 82.81 259 ASP A CA 1
ATOM 2129 C C . ASP A 1 259 ? 19.354 -14.850 -46.959 1.00 82.81 259 ASP A C 1
ATOM 2131 O O . ASP A 1 259 ? 18.557 -14.075 -47.506 1.00 82.81 259 ASP A O 1
ATOM 2135 N N . ILE A 1 260 ? 20.674 -14.661 -47.023 1.00 84.25 260 ILE A N 1
ATOM 2136 C CA . ILE A 1 260 ? 21.336 -13.585 -47.764 1.00 84.25 260 ILE A CA 1
ATOM 2137 C C . ILE A 1 260 ? 21.876 -14.074 -49.103 1.00 84.25 260 ILE A C 1
ATOM 2139 O O . ILE A 1 260 ? 22.553 -15.094 -49.214 1.00 84.25 260 ILE A O 1
ATOM 2143 N N . GLN A 1 261 ? 21.677 -13.266 -50.145 1.00 85.00 261 GLN A N 1
ATOM 2144 C CA . GLN A 1 261 ? 22.388 -13.471 -51.398 1.00 85.00 261 GLN A CA 1
ATOM 2145 C C . GLN A 1 261 ? 23.829 -12.964 -51.236 1.00 85.00 261 GLN A C 1
ATOM 2147 O O . GLN A 1 261 ? 24.119 -11.806 -51.517 1.00 85.00 261 GLN A O 1
ATOM 2152 N N . HIS A 1 262 ? 24.752 -13.828 -50.805 1.00 84.81 262 HIS A N 1
ATOM 2153 C CA . HIS A 1 262 ? 26.135 -13.448 -50.459 1.00 84.81 262 HIS A CA 1
ATOM 2154 C C . HIS A 1 262 ? 26.882 -12.632 -51.534 1.00 84.81 262 HIS A C 1
ATOM 2156 O O . HIS A 1 262 ? 27.798 -11.877 -51.215 1.00 84.81 262 HIS A O 1
ATOM 2162 N N . SER A 1 263 ? 26.489 -12.741 -52.809 1.00 84.56 263 SER A N 1
ATOM 2163 C CA . SER A 1 263 ? 27.070 -11.964 -53.909 1.00 84.56 263 SER A CA 1
ATOM 2164 C C . SER A 1 263 ? 26.697 -10.475 -53.918 1.00 84.56 263 SER A C 1
ATOM 2166 O O . SER A 1 263 ? 27.270 -9.744 -54.716 1.00 84.56 263 SER A O 1
ATOM 2168 N N . SER A 1 264 ? 25.721 -10.011 -53.130 1.00 88.00 264 SER A N 1
ATOM 2169 C CA . SER A 1 264 ? 25.318 -8.592 -53.105 1.00 88.00 264 SER A CA 1
ATOM 2170 C C . SER A 1 264 ? 26.026 -7.766 -52.026 1.00 88.00 264 SER A C 1
ATOM 2172 O O . SER A 1 264 ? 26.063 -6.540 -52.128 1.00 88.00 264 SER A O 1
ATOM 2174 N N . VAL A 1 265 ? 26.580 -8.416 -50.998 1.00 93.19 265 VAL A N 1
ATOM 2175 C CA . VAL A 1 265 ? 27.154 -7.736 -49.830 1.00 93.19 265 VAL A CA 1
ATOM 2176 C C . VAL A 1 265 ? 28.552 -7.221 -50.162 1.00 93.19 265 VAL A C 1
ATOM 2178 O O . VAL A 1 265 ? 29.476 -7.994 -50.410 1.00 93.19 265 VAL A O 1
ATOM 2181 N N . ASN A 1 266 ? 28.704 -5.897 -50.136 1.00 94.25 266 ASN A N 1
ATOM 2182 C CA . ASN A 1 266 ? 29.960 -5.204 -50.414 1.00 94.25 266 ASN A CA 1
ATOM 2183 C C . ASN A 1 266 ? 30.706 -4.832 -49.129 1.00 94.25 266 ASN A C 1
ATOM 2185 O O . ASN A 1 266 ? 31.932 -4.764 -49.150 1.00 94.25 266 ASN A O 1
ATOM 2189 N N . ASN A 1 267 ? 29.983 -4.609 -48.028 1.00 95.19 267 ASN A N 1
ATOM 2190 C CA . ASN A 1 267 ? 30.551 -4.243 -46.735 1.00 95.19 267 ASN A CA 1
ATOM 2191 C C . ASN A 1 267 ? 30.051 -5.209 -45.659 1.00 95.19 267 ASN A C 1
ATOM 2193 O O . ASN A 1 267 ? 28.844 -5.349 -45.463 1.00 95.19 267 ASN A O 1
ATOM 2197 N N . LEU A 1 268 ? 30.967 -5.854 -44.950 1.00 94.81 268 LEU A N 1
ATOM 2198 C CA . LEU A 1 268 ? 30.657 -6.783 -43.871 1.00 94.81 268 LEU A CA 1
ATOM 2199 C C . LEU A 1 268 ? 31.425 -6.361 -42.630 1.00 94.81 268 LEU A C 1
ATOM 2201 O O . LEU A 1 268 ? 32.639 -6.187 -42.678 1.00 94.81 268 LEU A O 1
ATOM 2205 N N . LYS A 1 269 ? 30.717 -6.206 -41.523 1.00 94.12 269 LYS A N 1
ATOM 2206 C CA . LYS A 1 269 ? 31.270 -5.936 -40.211 1.00 94.12 269 LYS A CA 1
ATOM 2207 C C . LYS A 1 269 ? 30.827 -7.039 -39.255 1.00 94.12 269 LYS A C 1
ATOM 2209 O O . LYS A 1 269 ? 29.662 -7.414 -39.253 1.00 94.12 269 LYS A O 1
ATOM 2214 N N . ILE A 1 270 ? 31.768 -7.599 -38.508 1.00 90.81 270 ILE A N 1
ATOM 2215 C CA . ILE A 1 270 ? 31.564 -8.746 -37.618 1.00 90.81 270 ILE A CA 1
ATOM 2216 C C . ILE A 1 270 ? 32.149 -8.395 -36.252 1.00 90.81 270 ILE A C 1
ATOM 2218 O O . ILE A 1 270 ? 33.263 -7.872 -36.198 1.00 90.81 270 ILE A O 1
ATOM 2222 N N . ARG A 1 271 ? 31.460 -8.700 -35.151 1.00 88.31 271 ARG A N 1
ATOM 2223 C CA . ARG A 1 271 ? 31.992 -8.567 -33.782 1.00 88.31 271 ARG A CA 1
ATOM 2224 C C . ARG A 1 271 ? 32.248 -9.936 -33.148 1.00 88.31 271 ARG A C 1
ATOM 2226 O O . ARG A 1 271 ? 31.508 -10.391 -32.288 1.00 88.31 271 ARG A O 1
ATOM 2233 N N . ALA A 1 272 ? 33.307 -10.611 -33.580 1.00 81.38 272 ALA A N 1
ATOM 2234 C CA . ALA A 1 272 ? 33.633 -11.964 -33.143 1.00 81.38 272 ALA A CA 1
ATOM 2235 C C . ALA A 1 272 ? 33.763 -12.075 -31.605 1.00 81.38 272 ALA A C 1
ATOM 2237 O O . ALA A 1 272 ? 34.790 -11.700 -31.025 1.00 81.38 272 ALA A O 1
ATOM 2238 N N . GLN A 1 273 ? 32.721 -12.619 -30.965 1.00 77.56 273 GLN A N 1
ATOM 2239 C CA . GLN A 1 273 ? 32.703 -12.978 -29.546 1.00 77.56 273 GLN A CA 1
ATOM 2240 C C . GLN A 1 273 ? 33.101 -14.446 -29.331 1.00 77.56 273 GLN A C 1
ATOM 2242 O O . GLN A 1 273 ? 33.812 -14.746 -28.369 1.00 77.56 273 GLN A O 1
ATOM 2247 N N . ARG A 1 274 ? 32.688 -15.355 -30.230 1.00 72.81 274 ARG A N 1
ATOM 2248 C CA . ARG A 1 274 ? 32.976 -16.800 -30.164 1.00 72.81 274 ARG A CA 1
ATOM 2249 C C . ARG A 1 274 ? 33.859 -17.289 -31.324 1.00 72.81 274 ARG A C 1
ATOM 2251 O O . ARG A 1 274 ? 34.375 -16.506 -32.123 1.00 72.81 274 ARG A O 1
ATOM 2258 N N . CYS A 1 275 ? 34.108 -18.603 -31.365 1.00 67.06 275 CYS A N 1
ATOM 2259 C CA . CYS A 1 275 ? 34.913 -19.258 -32.399 1.00 67.06 275 CYS A CA 1
ATOM 2260 C C . CYS A 1 275 ? 34.337 -19.015 -33.799 1.00 67.06 275 CYS A C 1
ATOM 2262 O O . CYS A 1 275 ? 33.142 -19.157 -34.039 1.00 67.06 275 CYS A O 1
ATOM 2264 N N . TRP A 1 276 ? 35.219 -18.689 -34.739 1.00 69.94 276 TRP A N 1
ATOM 2265 C CA . TRP A 1 276 ? 34.855 -18.330 -36.101 1.00 69.94 276 TRP A CA 1
ATOM 2266 C C . TRP A 1 276 ? 35.027 -19.519 -37.057 1.00 69.94 276 TRP A C 1
ATOM 2268 O O . TRP A 1 276 ? 36.137 -20.021 -37.216 1.00 69.94 276 TRP A O 1
ATOM 2278 N N . SER A 1 277 ? 33.960 -19.919 -37.764 1.00 73.06 277 SER A N 1
ATOM 2279 C CA . SER A 1 277 ? 34.079 -20.747 -38.974 1.00 73.06 277 SER A CA 1
ATOM 2280 C C . SER A 1 277 ? 34.504 -19.918 -40.194 1.00 73.06 277 SER A C 1
ATOM 2282 O O . SER A 1 277 ? 33.745 -19.097 -40.719 1.00 73.06 277 SER A O 1
ATOM 2284 N N . SER A 1 278 ? 35.721 -20.162 -40.680 1.00 73.19 278 SER A N 1
ATOM 2285 C CA . SER A 1 278 ? 36.282 -19.496 -41.862 1.00 73.19 278 SER A CA 1
ATOM 2286 C C . SER A 1 278 ? 35.451 -19.736 -43.140 1.00 73.19 278 SER A C 1
ATOM 2288 O O . SER A 1 278 ? 35.384 -18.873 -44.021 1.00 73.19 278 SER A O 1
ATOM 2290 N N . VAL A 1 279 ? 34.758 -20.883 -43.207 1.00 76.25 279 VAL A N 1
ATOM 2291 C CA . VAL A 1 279 ? 33.945 -21.329 -44.349 1.00 76.25 279 VAL A CA 1
ATOM 2292 C C . VAL A 1 279 ? 32.842 -20.328 -44.681 1.00 76.25 279 VAL A C 1
ATOM 2294 O O . VAL A 1 279 ? 32.580 -20.075 -45.858 1.00 76.25 279 VAL A O 1
ATOM 2297 N N . ALA A 1 280 ? 32.234 -19.707 -43.667 1.00 83.06 280 ALA A N 1
ATOM 2298 C CA . ALA A 1 280 ? 31.108 -18.801 -43.868 1.00 83.06 280 ALA A CA 1
ATOM 2299 C C . ALA A 1 280 ? 31.493 -17.538 -44.662 1.00 83.06 280 ALA A C 1
ATOM 2301 O O . ALA A 1 280 ? 30.708 -17.045 -45.474 1.00 83.06 280 ALA A O 1
ATOM 2302 N N . LEU A 1 281 ? 32.724 -17.038 -44.494 1.00 86.75 281 LEU A N 1
ATOM 2303 C CA . LEU A 1 281 ? 33.195 -15.862 -45.231 1.00 86.75 281 LEU A CA 1
ATOM 2304 C C . LEU A 1 281 ? 33.410 -16.123 -46.720 1.00 86.75 281 LEU A C 1
ATOM 2306 O O . LEU A 1 281 ? 33.226 -15.219 -47.534 1.00 86.75 281 LEU A O 1
ATOM 2310 N N . ASN A 1 282 ? 33.797 -17.344 -47.084 1.00 87.94 282 ASN A N 1
ATOM 2311 C CA . ASN A 1 282 ? 34.131 -17.693 -48.466 1.00 87.94 282 ASN A CA 1
ATOM 2312 C C . ASN A 1 282 ? 32.932 -17.554 -49.417 1.00 87.94 282 ASN A C 1
ATOM 2314 O O . ASN A 1 282 ? 33.104 -17.486 -50.634 1.00 87.94 282 ASN A O 1
ATOM 2318 N N . MET A 1 283 ? 31.719 -17.459 -48.870 1.00 88.56 283 MET A N 1
ATOM 2319 C CA . MET A 1 283 ? 30.500 -17.217 -49.635 1.00 88.56 283 MET A CA 1
ATOM 2320 C C . MET A 1 283 ? 30.428 -15.782 -50.201 1.00 88.56 283 MET A C 1
ATOM 2322 O O . MET A 1 283 ? 29.791 -15.556 -51.233 1.00 88.56 283 MET A O 1
ATOM 2326 N N . PHE A 1 284 ? 31.121 -14.807 -49.598 1.00 92.00 284 PHE A N 1
ATOM 2327 C CA . PHE A 1 284 ? 31.042 -13.381 -49.950 1.00 92.00 284 PHE A CA 1
ATOM 2328 C C . PHE A 1 284 ? 32.045 -12.968 -51.036 1.00 92.00 284 PHE A C 1
ATOM 2330 O O . PHE A 1 284 ? 32.949 -12.158 -50.832 1.00 92.00 284 PHE A O 1
ATOM 2337 N N . THR A 1 285 ? 31.877 -13.513 -52.239 1.00 91.94 285 THR A N 1
ATOM 2338 C CA . THR A 1 285 ? 32.831 -13.300 -53.346 1.00 91.94 285 THR A CA 1
ATOM 2339 C C . THR A 1 285 ? 32.944 -11.851 -53.839 1.00 91.94 285 THR A C 1
ATOM 2341 O O . THR A 1 285 ? 33.972 -11.509 -54.415 1.00 91.94 285 THR A O 1
ATOM 2344 N N . GLN A 1 286 ? 31.933 -11.003 -53.614 1.00 94.25 286 GLN A N 1
ATOM 2345 C CA . GLN A 1 286 ? 31.915 -9.586 -54.025 1.00 94.25 286 GLN A CA 1
ATOM 2346 C C . GLN A 1 286 ? 32.297 -8.610 -52.900 1.00 94.25 286 GLN A C 1
ATOM 2348 O O . GLN A 1 286 ? 32.271 -7.397 -53.110 1.00 94.25 286 GLN A O 1
ATOM 2353 N N . LEU A 1 287 ? 32.671 -9.117 -51.721 1.00 95.50 287 LEU A N 1
ATOM 2354 C CA . LEU A 1 287 ? 32.971 -8.290 -50.559 1.00 95.50 287 LEU A CA 1
ATOM 2355 C C . LEU A 1 287 ? 34.137 -7.340 -50.841 1.00 95.50 287 LEU A C 1
ATOM 2357 O O . LEU A 1 287 ? 35.219 -7.789 -51.209 1.00 95.50 287 LEU A O 1
ATOM 2361 N N . GLN A 1 288 ? 33.924 -6.038 -50.654 1.00 95.75 288 GLN A N 1
ATOM 2362 C CA . GLN A 1 288 ? 34.928 -4.993 -50.870 1.00 95.75 288 GLN A CA 1
ATOM 2363 C C . GLN A 1 288 ? 35.537 -4.505 -49.556 1.00 95.75 288 GLN A C 1
ATOM 2365 O O . GLN A 1 288 ? 36.725 -4.179 -49.526 1.00 95.75 288 GLN A O 1
ATOM 2370 N N . GLU A 1 289 ? 34.758 -4.482 -48.478 1.00 96.06 289 GLU A N 1
ATOM 2371 C CA . GLU A 1 289 ? 35.192 -4.060 -47.149 1.00 96.06 289 GLU A CA 1
ATOM 2372 C C . GLU A 1 289 ? 34.778 -5.082 -46.092 1.00 96.06 289 GLU A C 1
ATOM 2374 O O . GLU A 1 289 ? 33.613 -5.463 -46.005 1.00 96.06 289 GLU A O 1
ATOM 2379 N N . LEU A 1 290 ? 35.747 -5.517 -45.289 1.00 95.31 290 LEU A N 1
ATOM 2380 C CA . LEU A 1 290 ? 35.550 -6.426 -44.169 1.00 95.31 290 LEU A CA 1
ATOM 2381 C C . LEU A 1 290 ? 36.100 -5.778 -42.901 1.00 95.31 290 LEU A C 1
ATOM 2383 O O . LEU A 1 290 ? 37.293 -5.494 -42.834 1.00 95.31 290 LEU A O 1
ATOM 2387 N N . GLU A 1 291 ? 35.253 -5.566 -41.901 1.00 94.50 291 GLU A N 1
ATOM 2388 C CA . GLU A 1 291 ? 35.639 -5.133 -40.560 1.00 94.50 291 GLU A CA 1
ATOM 2389 C C . GLU A 1 291 ? 35.367 -6.255 -39.553 1.00 94.50 291 GLU A C 1
ATOM 2391 O O . GLU A 1 291 ? 34.252 -6.746 -39.457 1.00 94.50 291 GLU A O 1
ATOM 2396 N N . ILE A 1 292 ? 36.370 -6.682 -38.792 1.00 91.44 292 ILE A N 1
ATOM 2397 C CA . ILE A 1 292 ? 36.210 -7.693 -37.742 1.00 91.44 292 ILE A CA 1
ATOM 2398 C C . ILE A 1 292 ? 36.672 -7.092 -36.424 1.00 91.44 292 ILE A C 1
ATOM 2400 O O . ILE A 1 292 ? 37.804 -6.622 -36.321 1.00 91.44 292 ILE A O 1
ATOM 2404 N N . ILE A 1 293 ? 35.804 -7.112 -35.422 1.00 90.56 293 ILE A N 1
ATOM 2405 C CA . ILE A 1 293 ? 36.050 -6.623 -34.069 1.00 90.56 293 ILE A CA 1
ATOM 2406 C C . ILE A 1 293 ? 36.097 -7.835 -33.135 1.00 90.56 293 ILE A C 1
ATOM 2408 O O . ILE A 1 293 ? 35.102 -8.524 -32.976 1.00 90.56 293 ILE A O 1
ATOM 2412 N N . PHE A 1 294 ? 37.246 -8.112 -32.530 1.00 86.12 294 PHE A N 1
ATOM 2413 C CA . PHE A 1 294 ? 37.446 -9.217 -31.593 1.00 86.12 294 PHE A CA 1
ATOM 2414 C C . PHE A 1 294 ? 37.277 -8.722 -30.156 1.00 86.12 294 PHE A C 1
ATOM 2416 O O . PHE A 1 294 ? 38.156 -8.030 -29.630 1.00 86.12 294 PHE A O 1
ATOM 2423 N N . GLU A 1 295 ? 36.160 -9.065 -29.518 1.00 83.38 295 GLU A N 1
ATOM 2424 C CA . GLU A 1 295 ? 35.835 -8.578 -28.168 1.00 83.38 295 GLU A CA 1
ATOM 2425 C C . GLU A 1 295 ? 36.544 -9.386 -27.060 1.00 83.38 295 GLU A C 1
ATOM 2427 O O . GLU A 1 295 ? 36.918 -8.810 -26.038 1.00 83.38 295 GLU A O 1
ATOM 2432 N N . TYR A 1 296 ? 36.846 -10.675 -27.291 1.00 79.00 296 TYR A N 1
ATOM 2433 C CA . TYR A 1 296 ? 37.450 -11.583 -26.296 1.00 79.00 296 TYR A CA 1
ATOM 2434 C C . TYR A 1 296 ? 38.672 -12.368 -26.823 1.00 79.00 296 TYR A C 1
ATOM 2436 O O . TYR A 1 296 ? 38.869 -12.529 -28.025 1.00 79.00 296 TYR A O 1
ATOM 2444 N N . ALA A 1 297 ? 39.513 -12.881 -25.912 1.00 59.25 297 ALA A N 1
ATOM 2445 C CA . ALA A 1 297 ? 40.848 -13.432 -26.208 1.00 59.25 297 ALA A CA 1
ATOM 2446 C C . ALA A 1 297 ? 40.907 -14.907 -26.684 1.00 59.25 297 ALA A C 1
ATOM 2448 O O . ALA A 1 297 ? 42.001 -15.406 -26.961 1.00 59.25 297 ALA A O 1
ATOM 2449 N N . TYR A 1 298 ? 39.776 -15.618 -26.771 1.00 62.62 298 TYR A N 1
ATOM 2450 C CA . TYR A 1 298 ? 39.745 -17.088 -26.895 1.00 62.62 298 TYR A CA 1
ATOM 2451 C C . TYR A 1 298 ? 39.186 -17.721 -28.192 1.00 62.62 298 TYR A C 1
ATOM 2453 O O . TYR A 1 298 ? 38.942 -18.926 -28.163 1.00 62.62 298 TYR A O 1
ATOM 2461 N N . PRO A 1 299 ? 38.996 -17.045 -29.343 1.00 58.62 299 PRO A N 1
ATOM 2462 C CA . PRO A 1 299 ? 38.523 -17.755 -30.530 1.00 58.62 299 PRO A CA 1
ATOM 2463 C C . PRO A 1 299 ? 39.660 -18.618 -31.097 1.00 58.62 299 PRO A C 1
ATOM 2465 O O . PRO A 1 299 ? 40.606 -18.090 -31.681 1.00 58.62 299 PRO A O 1
ATOM 2468 N N . SER A 1 300 ? 39.619 -19.939 -30.908 1.00 61.97 300 SER A N 1
ATOM 2469 C CA . SER A 1 300 ? 40.492 -20.850 -31.653 1.00 61.97 300 SER A CA 1
ATOM 2470 C C . SER A 1 300 ? 40.040 -20.847 -33.112 1.00 61.97 300 SER A C 1
ATOM 2472 O O . SER A 1 300 ? 38.911 -21.239 -33.407 1.00 61.97 300 SER A O 1
ATOM 2474 N N . LEU A 1 301 ? 40.895 -20.373 -34.016 1.00 62.00 301 LEU A N 1
ATOM 2475 C CA . LEU A 1 301 ? 40.661 -20.463 -35.453 1.00 62.00 301 LEU A CA 1
ATOM 2476 C C . LEU A 1 301 ? 41.022 -21.877 -35.909 1.00 62.00 301 LEU A C 1
ATOM 2478 O O . LEU A 1 301 ? 42.170 -22.300 -35.777 1.00 62.00 301 LEU A O 1
ATOM 2482 N N . GLU A 1 302 ? 40.058 -22.614 -36.455 1.00 63.94 302 GLU A N 1
ATOM 2483 C CA . GLU A 1 302 ? 40.387 -23.809 -37.230 1.00 63.94 302 GLU A CA 1
ATOM 2484 C C . GLU A 1 302 ? 41.156 -23.369 -38.489 1.00 63.94 302 GLU A C 1
ATOM 2486 O O . GLU A 1 302 ? 40.791 -22.393 -39.147 1.00 63.94 302 GLU A O 1
ATOM 2491 N N . ALA A 1 303 ? 42.284 -24.032 -38.768 1.00 57.38 303 ALA A N 1
ATOM 2492 C CA . ALA A 1 303 ? 43.322 -23.589 -39.705 1.00 57.38 303 ALA A CA 1
ATOM 2493 C C . ALA A 1 303 ? 42.914 -23.708 -41.188 1.00 57.38 303 ALA A C 1
ATOM 2495 O O . ALA A 1 303 ? 43.495 -24.479 -41.958 1.00 57.38 303 ALA A O 1
ATOM 2496 N N . GLU A 1 304 ? 41.929 -22.924 -41.602 1.00 74.62 304 GLU A N 1
ATOM 2497 C CA . GLU A 1 304 ? 41.377 -22.917 -42.950 1.00 74.62 304 GLU A CA 1
ATOM 2498 C C . GLU A 1 304 ? 41.657 -21.603 -43.707 1.00 74.62 304 GLU A C 1
ATOM 2500 O O . GLU A 1 304 ? 42.040 -20.572 -43.144 1.00 74.62 304 GLU A O 1
ATOM 2505 N N . PHE A 1 305 ? 41.536 -21.662 -45.037 1.00 84.06 305 PHE A N 1
ATOM 2506 C CA . PHE A 1 305 ? 41.804 -20.540 -45.936 1.00 84.06 305 PHE A CA 1
ATOM 2507 C C . PHE A 1 305 ? 40.541 -19.692 -46.153 1.00 84.06 305 PHE A C 1
ATOM 2509 O O . PHE A 1 305 ? 39.515 -20.201 -46.606 1.00 84.06 305 PHE A O 1
ATOM 2516 N N . VAL A 1 306 ? 40.651 -18.380 -45.931 1.00 88.94 306 VAL A N 1
ATOM 2517 C CA . VAL A 1 306 ? 39.606 -17.393 -46.246 1.00 88.94 306 VAL A CA 1
ATOM 2518 C C . VAL A 1 306 ? 39.917 -16.749 -47.595 1.00 88.94 306 VAL A C 1
ATOM 2520 O O . VAL A 1 306 ? 40.886 -16.002 -47.713 1.00 88.94 306 VAL A O 1
ATOM 2523 N N . THR A 1 307 ? 39.114 -17.015 -48.620 1.00 91.00 307 THR A N 1
ATOM 2524 C CA . THR A 1 307 ? 39.290 -16.496 -49.983 1.00 91.00 307 THR A CA 1
ATOM 2525 C C . THR A 1 307 ? 38.258 -15.413 -50.287 1.00 91.00 307 THR A C 1
ATOM 2527 O O . THR A 1 307 ? 37.079 -15.710 -50.456 1.00 91.00 307 THR A O 1
ATOM 2530 N N . LEU A 1 308 ? 38.698 -14.156 -50.408 1.00 94.06 308 LEU A N 1
ATOM 2531 C CA . LEU A 1 308 ? 37.828 -13.007 -50.712 1.00 94.06 308 LEU A CA 1
ATOM 2532 C C . LEU A 1 308 ? 38.390 -12.243 -51.924 1.00 94.06 308 LEU A C 1
ATOM 2534 O O . LEU A 1 308 ? 39.196 -11.325 -51.758 1.00 94.06 308 LEU A O 1
ATOM 2538 N N . PRO A 1 309 ? 38.016 -12.625 -53.161 1.00 93.25 309 PRO A N 1
ATOM 2539 C CA . PRO A 1 309 ? 38.694 -12.180 -54.382 1.00 93.25 309 PRO A CA 1
ATOM 2540 C C . PRO A 1 309 ? 38.468 -10.701 -54.730 1.00 93.25 309 PRO A C 1
ATOM 2542 O O . PRO A 1 309 ? 39.236 -10.144 -55.513 1.00 93.25 309 PRO A O 1
ATOM 2545 N N . SER A 1 310 ? 37.442 -10.064 -54.161 1.00 94.50 310 SER A N 1
ATOM 2546 C CA . SER A 1 310 ? 37.108 -8.652 -54.395 1.00 94.50 310 SER A CA 1
ATOM 2547 C C . SER A 1 310 ? 37.479 -7.721 -53.237 1.00 94.50 310 SER A C 1
ATOM 2549 O O . SER A 1 310 ? 37.229 -6.517 -53.340 1.00 94.50 310 SER A O 1
ATOM 2551 N N . LEU A 1 311 ? 38.096 -8.243 -52.168 1.00 95.88 311 LEU A N 1
ATOM 2552 C CA . LEU A 1 311 ? 38.355 -7.471 -50.955 1.00 95.88 311 LEU A CA 1
ATOM 2553 C C . LEU A 1 311 ? 39.369 -6.359 -51.214 1.00 95.88 311 LEU A C 1
ATOM 2555 O O . LEU A 1 311 ? 40.481 -6.610 -51.662 1.00 95.88 311 LEU A O 1
ATOM 2559 N N . ARG A 1 312 ? 38.993 -5.120 -50.900 1.00 94.50 312 ARG A N 1
ATOM 2560 C CA . ARG A 1 312 ? 39.857 -3.938 -51.020 1.00 94.50 312 ARG A CA 1
ATOM 2561 C C . ARG A 1 312 ? 40.269 -3.396 -49.663 1.00 94.50 312 ARG A C 1
ATOM 2563 O O . ARG A 1 312 ? 41.372 -2.876 -49.520 1.00 94.50 312 ARG A O 1
ATOM 2570 N N . ARG A 1 313 ? 39.391 -3.494 -48.666 1.00 94.88 313 ARG A N 1
ATOM 2571 C CA . ARG A 1 313 ? 39.599 -2.935 -47.331 1.00 94.88 313 ARG A CA 1
ATOM 2572 C C . ARG A 1 313 ? 39.400 -4.021 -46.281 1.00 94.88 313 ARG A C 1
ATOM 2574 O O . ARG A 1 313 ? 38.343 -4.636 -46.232 1.00 94.88 313 ARG A O 1
ATOM 2581 N N . LEU A 1 314 ? 40.408 -4.244 -45.446 1.00 94.06 314 LEU A N 1
ATOM 2582 C CA . LEU A 1 314 ? 40.331 -5.147 -44.298 1.00 94.06 314 LEU A CA 1
ATOM 2583 C C . LEU A 1 314 ? 40.618 -4.350 -43.030 1.00 94.06 314 LEU A C 1
ATOM 2585 O O . LEU A 1 314 ? 41.674 -3.735 -42.923 1.00 94.06 314 LEU A O 1
ATOM 2589 N N . ILE A 1 315 ? 39.688 -4.346 -42.085 1.00 93.62 315 ILE A N 1
ATOM 2590 C CA . ILE A 1 315 ? 39.794 -3.658 -40.802 1.00 93.62 315 ILE A CA 1
ATOM 2591 C C . ILE A 1 315 ? 39.705 -4.724 -39.710 1.00 93.62 315 ILE A C 1
ATOM 2593 O O . ILE A 1 315 ? 38.730 -5.456 -39.631 1.00 93.62 315 ILE A O 1
ATOM 2597 N N . LEU A 1 316 ? 40.722 -4.832 -38.868 1.00 91.88 316 LEU A N 1
ATOM 2598 C CA . LEU A 1 316 ? 40.779 -5.775 -37.754 1.00 91.88 316 LEU A CA 1
ATOM 2599 C C . LEU A 1 316 ? 40.892 -4.967 -36.470 1.00 91.88 316 LEU A C 1
ATOM 2601 O O . LEU A 1 316 ? 41.811 -4.167 -36.359 1.00 91.88 316 LEU A O 1
ATOM 2605 N N . LYS A 1 317 ? 39.982 -5.142 -35.516 1.00 90.06 317 LYS A N 1
ATOM 2606 C CA . LYS A 1 317 ? 39.968 -4.422 -34.235 1.00 90.06 317 LYS A CA 1
ATOM 2607 C C . LYS A 1 317 ? 39.961 -5.405 -33.063 1.00 90.06 317 LYS A C 1
ATOM 2609 O O . LYS A 1 317 ? 39.392 -6.477 -33.194 1.00 90.06 317 LYS A O 1
ATOM 2614 N N . GLY A 1 318 ? 40.531 -5.051 -31.910 1.00 87.88 318 GLY A N 1
ATOM 2615 C CA . GLY A 1 318 ? 40.375 -5.819 -30.660 1.00 87.88 318 GLY A CA 1
ATOM 2616 C C . GLY A 1 318 ? 41.502 -6.819 -30.338 1.00 87.88 318 GLY A C 1
ATOM 2617 O O . GLY A 1 318 ? 42.685 -6.489 -30.487 1.00 87.88 318 GLY A O 1
ATOM 2618 N N . TRP A 1 319 ? 41.156 -8.002 -29.811 1.00 84.19 319 TRP A N 1
ATOM 2619 C CA . TRP A 1 319 ? 42.090 -9.052 -29.358 1.00 84.19 319 TRP A CA 1
ATOM 2620 C C . TRP A 1 319 ? 42.485 -10.017 -30.492 1.00 84.19 319 TRP A C 1
ATOM 2622 O O . TRP A 1 319 ? 41.746 -10.924 -30.848 1.00 84.19 319 TRP A O 1
ATOM 2632 N N . LEU A 1 320 ? 43.686 -9.844 -31.054 1.00 81.00 320 LEU A N 1
ATOM 2633 C CA . LEU A 1 320 ? 44.131 -10.531 -32.284 1.00 81.00 320 LEU A CA 1
ATOM 2634 C C . LEU A 1 320 ? 45.051 -11.748 -32.056 1.00 81.00 320 LEU A C 1
ATOM 2636 O O . LEU A 1 320 ? 45.754 -12.158 -32.976 1.00 81.00 320 LEU A O 1
ATOM 2640 N N . SER A 1 321 ? 45.118 -12.309 -30.845 1.00 74.25 321 SER A N 1
ATOM 2641 C CA . SER A 1 321 ? 46.125 -13.318 -30.454 1.00 74.25 321 SER A CA 1
ATOM 2642 C C . SER A 1 321 ? 46.157 -14.572 -31.341 1.00 74.25 321 SER A C 1
ATOM 2644 O O . SER A 1 321 ? 47.233 -15.131 -31.556 1.00 74.25 321 SER A O 1
ATOM 2646 N N . ASN A 1 322 ? 45.023 -14.965 -31.922 1.00 68.44 322 ASN A N 1
ATOM 2647 C CA . ASN A 1 322 ? 44.884 -16.226 -32.662 1.00 68.44 322 ASN A CA 1
ATOM 2648 C C . ASN A 1 322 ? 44.846 -16.045 -34.191 1.00 68.44 322 ASN A C 1
ATOM 2650 O O . ASN A 1 322 ? 44.641 -17.005 -34.927 1.00 68.44 322 ASN A O 1
ATOM 2654 N N . LEU A 1 323 ? 45.043 -14.823 -34.699 1.00 73.44 323 LEU A N 1
ATOM 2655 C CA . LEU A 1 323 ? 44.810 -14.518 -36.111 1.00 73.44 323 LEU A CA 1
ATOM 2656 C C . LEU A 1 323 ? 45.833 -15.150 -37.074 1.00 73.44 323 LEU A C 1
ATOM 2658 O O . LEU A 1 323 ? 45.537 -15.315 -38.254 1.00 73.44 323 LEU A O 1
ATOM 2662 N N . GLY A 1 324 ? 47.041 -15.493 -36.624 1.00 67.75 324 GLY A N 1
ATOM 2663 C CA . GLY A 1 324 ? 48.086 -16.004 -37.524 1.00 67.75 324 GLY A CA 1
ATOM 2664 C C . GLY A 1 324 ? 47.903 -17.445 -37.986 1.00 67.75 324 GLY A C 1
ATOM 2665 O O . GLY A 1 324 ? 48.637 -17.860 -38.885 1.00 67.75 324 GLY A O 1
ATOM 2666 N N . ASP A 1 325 ? 46.918 -18.167 -37.451 1.00 71.62 325 ASP A N 1
ATOM 2667 C CA . ASP A 1 325 ? 46.481 -19.441 -38.027 1.00 71.62 325 ASP A CA 1
ATOM 2668 C C . ASP A 1 325 ? 45.532 -19.232 -39.223 1.00 71.62 325 ASP A C 1
ATOM 2670 O O . ASP A 1 325 ? 45.464 -20.083 -40.114 1.00 71.62 325 ASP A O 1
ATOM 2674 N N . ALA A 1 326 ? 44.877 -18.065 -39.324 1.00 78.25 326 ALA A N 1
ATOM 2675 C CA . ALA A 1 326 ? 44.017 -17.723 -40.453 1.00 78.25 326 ALA A CA 1
ATOM 2676 C C . ALA A 1 326 ? 44.839 -17.308 -41.683 1.00 78.25 326 ALA A C 1
ATOM 2678 O O . ALA A 1 326 ? 45.641 -16.365 -41.664 1.00 78.25 326 ALA A O 1
ATOM 2679 N N . LYS A 1 327 ? 44.603 -17.986 -42.810 1.00 82.69 327 LYS A N 1
ATOM 2680 C CA . LYS A 1 327 ? 45.243 -17.665 -44.092 1.00 82.69 327 LYS A CA 1
ATOM 2681 C C . LYS A 1 327 ? 44.256 -16.947 -45.003 1.00 82.69 327 LYS A C 1
ATOM 2683 O O . LYS A 1 327 ? 43.391 -17.57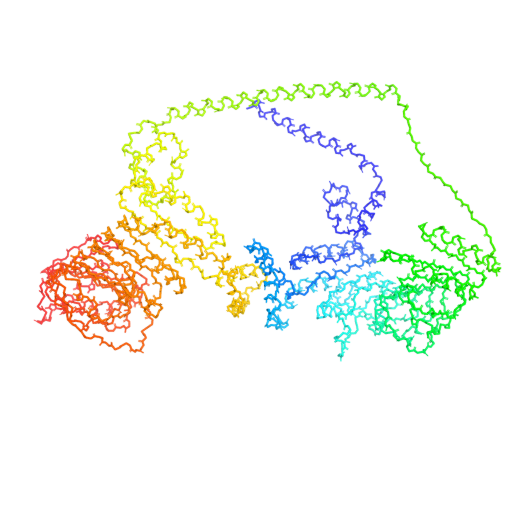3 -45.604 1.00 82.69 327 LYS A O 1
ATOM 2688 N N . PHE A 1 328 ? 44.421 -15.636 -45.139 1.00 86.81 328 PHE A N 1
ATOM 2689 C CA . PHE A 1 328 ? 43.649 -14.823 -46.077 1.00 86.81 328 PHE A CA 1
ATOM 2690 C C . PHE A 1 328 ? 44.244 -14.914 -47.489 1.00 86.81 328 PHE A C 1
ATOM 2692 O O . PHE A 1 328 ? 45.353 -14.445 -47.740 1.00 86.81 328 PHE A O 1
ATOM 2699 N N . GLN A 1 329 ? 43.492 -15.487 -48.423 1.00 88.25 329 GLN A N 1
ATOM 2700 C CA . GLN A 1 329 ? 43.754 -15.438 -49.856 1.00 88.25 329 GLN A CA 1
ATOM 2701 C C . GLN A 1 329 ? 42.933 -14.298 -50.474 1.00 88.25 329 GLN A C 1
ATOM 2703 O O . GLN A 1 329 ? 41.822 -14.481 -50.970 1.00 88.25 329 GLN A O 1
ATOM 2708 N N . VAL A 1 330 ? 43.487 -13.091 -50.406 1.00 89.56 330 VAL A N 1
ATOM 2709 C CA . VAL A 1 330 ? 42.855 -11.845 -50.868 1.00 89.56 330 VAL A CA 1
ATOM 2710 C C . VAL A 1 330 ? 43.717 -11.189 -51.950 1.00 89.56 330 VAL A C 1
ATOM 2712 O O . VAL A 1 330 ? 44.925 -11.453 -51.997 1.00 89.56 330 VAL A O 1
ATOM 2715 N N . PRO A 1 331 ? 43.145 -10.365 -52.848 1.00 87.25 331 PRO A N 1
ATOM 2716 C CA . PRO A 1 331 ? 43.948 -9.552 -53.755 1.00 87.25 331 PRO A CA 1
ATOM 2717 C C . PRO A 1 331 ? 44.783 -8.537 -52.955 1.00 87.25 331 PRO A C 1
ATOM 2719 O O . PRO A 1 331 ? 44.701 -8.449 -51.729 1.00 87.25 331 PRO A O 1
ATOM 2722 N N . VAL A 1 332 ? 45.601 -7.749 -53.651 1.00 86.12 332 VAL A N 1
ATOM 2723 C CA . VAL A 1 332 ? 46.314 -6.642 -53.004 1.00 86.12 332 VAL A CA 1
ATOM 2724 C C . VAL A 1 332 ? 45.283 -5.656 -52.447 1.00 86.12 332 VAL A C 1
ATOM 2726 O O . VAL A 1 332 ? 44.515 -5.074 -53.210 1.00 86.12 332 VAL A O 1
ATOM 2729 N N . LEU A 1 333 ? 45.267 -5.486 -51.125 1.00 89.00 333 LEU A N 1
ATOM 2730 C CA . LEU A 1 333 ? 44.324 -4.612 -50.434 1.00 89.00 333 LEU A CA 1
ATOM 2731 C C . LEU A 1 333 ? 44.673 -3.143 -50.691 1.00 89.00 333 LEU A C 1
ATOM 2733 O O . LEU A 1 333 ? 45.834 -2.753 -50.580 1.00 89.00 333 LEU A O 1
ATOM 2737 N N . ASP A 1 334 ? 43.673 -2.302 -50.934 1.00 89.94 334 ASP A N 1
ATOM 2738 C CA . ASP A 1 334 ? 43.831 -0.846 -50.928 1.00 89.94 334 ASP A CA 1
ATOM 2739 C C . ASP A 1 334 ? 44.168 -0.351 -49.515 1.00 89.94 334 ASP A C 1
ATOM 2741 O O . ASP A 1 334 ? 44.977 0.562 -49.350 1.00 89.94 334 ASP A O 1
ATOM 2745 N N . MET A 1 335 ? 43.565 -0.965 -48.488 1.00 88.88 335 MET A N 1
ATOM 2746 C CA . MET A 1 335 ? 43.775 -0.618 -47.084 1.00 88.88 335 MET A CA 1
ATOM 2747 C C . MET A 1 335 ? 43.690 -1.847 -46.172 1.00 88.88 335 MET A C 1
ATOM 2749 O O . MET A 1 335 ? 42.695 -2.567 -46.174 1.00 88.88 335 MET A O 1
ATOM 2753 N N . LEU A 1 336 ? 44.698 -2.023 -45.324 1.00 89.12 336 LEU A N 1
ATOM 2754 C CA . LEU A 1 336 ? 44.659 -2.875 -44.141 1.00 89.12 336 LEU A CA 1
ATOM 2755 C C . LEU A 1 336 ? 44.682 -1.966 -42.912 1.00 89.12 336 LEU A C 1
ATOM 2757 O O . LEU A 1 336 ? 45.641 -1.224 -42.732 1.00 89.12 336 LEU A O 1
ATOM 2761 N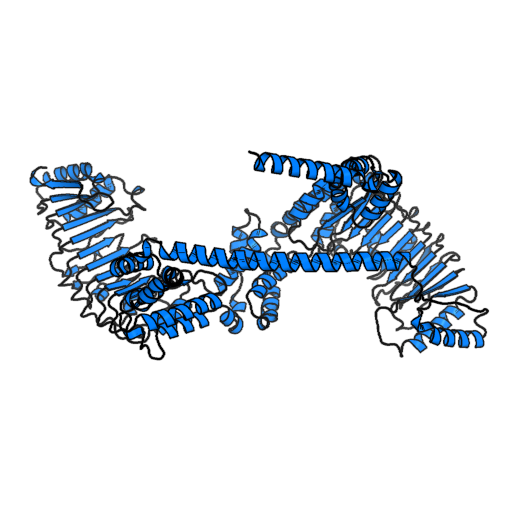 N . CYS A 1 337 ? 43.641 -1.987 -42.088 1.00 89.94 337 CYS A N 1
ATOM 2762 C CA . CYS A 1 337 ? 43.615 -1.311 -40.798 1.00 89.94 337 CYS A CA 1
ATOM 2763 C C . CYS A 1 337 ? 43.694 -2.352 -39.682 1.00 89.94 337 CYS A C 1
ATOM 2765 O O . CYS A 1 337 ? 42.913 -3.298 -39.673 1.00 89.94 337 CYS A O 1
ATOM 2767 N N . ILE A 1 338 ? 44.628 -2.191 -38.749 1.00 87.06 338 ILE A N 1
ATOM 2768 C CA . ILE A 1 338 ? 44.741 -3.048 -37.568 1.00 87.06 338 ILE A CA 1
ATOM 2769 C C . ILE A 1 338 ? 44.673 -2.148 -36.338 1.00 87.06 338 ILE A C 1
ATOM 2771 O O . ILE A 1 338 ? 45.578 -1.346 -36.114 1.00 87.06 338 ILE A O 1
ATOM 2775 N N . SER A 1 339 ? 43.608 -2.296 -35.556 1.00 86.75 339 SER A N 1
ATOM 2776 C CA . SER A 1 339 ? 43.424 -1.706 -34.238 1.00 86.75 339 SER A CA 1
ATOM 2777 C C . SER A 1 339 ? 43.548 -2.777 -33.162 1.00 86.75 339 SER A C 1
ATOM 2779 O O . SER A 1 339 ? 42.894 -3.815 -33.228 1.00 86.75 339 SER A O 1
ATOM 2781 N N . ARG A 1 340 ? 44.397 -2.565 -32.159 1.00 76.50 340 ARG A N 1
ATOM 2782 C CA . ARG A 1 340 ? 44.658 -3.572 -31.119 1.00 76.50 340 ARG A CA 1
ATOM 2783 C C . ARG A 1 340 ? 44.160 -3.088 -29.761 1.00 76.50 340 ARG A C 1
ATOM 2785 O O . ARG A 1 340 ? 44.528 -1.995 -29.344 1.00 76.50 340 ARG A O 1
ATOM 2792 N N . GLY A 1 341 ? 43.379 -3.930 -29.079 1.00 69.25 341 GLY A N 1
ATOM 2793 C CA . GLY A 1 341 ? 42.893 -3.670 -27.716 1.00 69.25 341 GLY A CA 1
ATOM 2794 C C . GLY A 1 341 ? 43.851 -4.129 -26.605 1.00 69.25 341 GLY A C 1
ATOM 2795 O O . GLY A 1 341 ? 43.833 -3.582 -25.509 1.00 69.25 341 GLY A O 1
ATOM 2796 N N . SER A 1 342 ? 44.727 -5.110 -26.871 1.00 72.12 342 SER A N 1
ATOM 2797 C CA . SER A 1 342 ? 45.675 -5.651 -25.878 1.00 72.12 342 SER A CA 1
ATOM 2798 C C . SER A 1 342 ? 46.964 -6.156 -26.519 1.00 72.12 342 SER A C 1
ATOM 2800 O O . SER A 1 342 ? 46.915 -6.872 -27.516 1.00 72.12 342 SER A O 1
ATOM 2802 N N . ILE A 1 343 ? 48.121 -5.812 -25.944 1.00 66.38 343 ILE A N 1
ATOM 2803 C CA . ILE A 1 343 ? 49.468 -6.080 -26.495 1.00 66.38 343 ILE A CA 1
ATOM 2804 C C . ILE A 1 343 ? 50.068 -7.408 -25.989 1.00 66.38 343 ILE A C 1
ATOM 2806 O O . ILE A 1 343 ? 51.073 -7.884 -26.518 1.00 66.38 343 ILE A O 1
ATOM 2810 N N . ASN A 1 344 ? 49.412 -8.057 -25.024 1.00 66.38 344 ASN A N 1
ATOM 2811 C CA . ASN A 1 344 ? 49.905 -9.279 -24.398 1.00 66.38 344 ASN A CA 1
ATOM 2812 C C . ASN A 1 344 ? 49.742 -10.488 -25.340 1.00 66.38 344 ASN A C 1
ATOM 2814 O O . ASN A 1 344 ? 48.625 -10.858 -25.689 1.00 66.38 344 ASN A O 1
ATOM 2818 N N . GLY A 1 345 ? 50.860 -11.094 -25.753 1.00 68.00 345 GLY A N 1
ATOM 2819 C CA . GLY A 1 345 ? 50.906 -12.337 -26.539 1.00 68.00 345 GLY A CA 1
ATOM 2820 C C . GLY A 1 345 ? 51.734 -12.237 -27.833 1.00 68.00 345 GLY A C 1
ATOM 2821 O O . GLY A 1 345 ? 51.861 -11.141 -28.394 1.00 68.00 345 GLY A O 1
ATOM 2822 N N . PRO A 1 346 ? 52.322 -13.358 -28.308 1.00 63.88 346 PRO A N 1
ATOM 2823 C CA . PRO A 1 346 ? 53.066 -13.404 -29.564 1.00 63.88 346 PRO A CA 1
ATOM 2824 C C . PRO A 1 346 ? 52.162 -12.995 -30.730 1.00 63.88 346 PRO A C 1
ATOM 2826 O O . PRO A 1 346 ? 51.027 -13.451 -30.849 1.00 63.88 346 PRO A O 1
ATOM 2829 N N . PHE A 1 347 ? 52.660 -12.089 -31.572 1.00 65.12 347 PHE A N 1
ATOM 2830 C CA . PHE A 1 347 ? 51.875 -11.530 -32.663 1.00 65.12 347 PHE A CA 1
ATOM 2831 C C . PHE A 1 347 ? 51.785 -12.523 -33.818 1.00 65.12 347 PHE A C 1
ATOM 2833 O O . PHE A 1 347 ? 52.796 -12.932 -34.390 1.00 65.12 347 PHE A O 1
ATOM 2840 N N . SER A 1 348 ? 50.560 -12.884 -34.164 1.00 66.19 348 SER A N 1
ATOM 2841 C CA . SER A 1 348 ? 50.236 -13.784 -35.251 1.00 66.19 348 SER A CA 1
ATOM 2842 C C . SER A 1 348 ? 49.543 -12.915 -36.320 1.00 66.19 348 SER A C 1
ATOM 2844 O O . SER A 1 348 ? 48.445 -12.400 -36.134 1.00 66.19 348 SER A O 1
ATOM 2846 N N . HIS A 1 349 ? 50.275 -12.576 -37.386 1.00 70.81 349 HIS A N 1
ATOM 2847 C CA . HIS A 1 349 ? 49.843 -11.568 -38.360 1.00 70.81 349 HIS A CA 1
ATOM 2848 C C . HIS A 1 349 ? 49.163 -12.204 -39.577 1.00 70.81 349 HIS A C 1
ATOM 2850 O O . HIS A 1 349 ? 49.640 -13.235 -40.073 1.00 70.81 349 HIS A O 1
ATOM 2856 N N . PRO A 1 350 ? 48.127 -11.568 -40.153 1.00 78.06 350 PRO A N 1
ATOM 2857 C CA . PRO A 1 350 ? 47.576 -12.049 -41.407 1.00 78.06 350 PRO A CA 1
ATOM 2858 C C . PRO A 1 350 ? 48.652 -11.893 -42.489 1.00 78.06 350 PRO A C 1
ATOM 2860 O O . PRO A 1 350 ? 49.324 -10.862 -42.583 1.00 78.06 350 PRO A O 1
ATOM 2863 N N . ARG A 1 351 ? 48.882 -12.935 -43.291 1.00 79.81 351 ARG A N 1
ATOM 2864 C CA . ARG A 1 351 ? 49.811 -12.877 -44.432 1.00 79.81 351 ARG A CA 1
ATOM 2865 C C . ARG A 1 351 ? 49.096 -12.289 -45.649 1.00 79.81 351 ARG A C 1
ATOM 2867 O O . ARG A 1 351 ? 48.775 -13.018 -46.578 1.00 79.81 351 ARG A O 1
ATOM 2874 N N . VAL A 1 352 ? 48.834 -10.983 -45.624 1.00 83.44 352 VAL A N 1
ATOM 2875 C CA . VAL A 1 352 ? 48.179 -10.254 -46.724 1.00 83.44 352 VAL A CA 1
ATOM 2876 C C . VAL A 1 352 ? 49.104 -9.191 -47.311 1.00 83.44 352 VAL A C 1
ATOM 2878 O O . VAL A 1 352 ? 50.004 -8.700 -46.634 1.00 83.44 352 VAL A O 1
ATOM 2881 N N . HIS A 1 353 ? 48.896 -8.825 -48.574 1.00 80.25 353 HIS A N 1
ATOM 2882 C CA . HIS A 1 353 ? 49.578 -7.694 -49.207 1.00 80.25 353 HIS A CA 1
ATOM 2883 C C . HIS A 1 353 ? 48.631 -6.489 -49.247 1.00 80.25 353 HIS A C 1
ATOM 2885 O O . HIS A 1 353 ? 47.493 -6.631 -49.686 1.00 80.25 353 HIS A O 1
ATOM 2891 N N . ALA A 1 354 ? 49.088 -5.310 -48.813 1.00 81.44 354 ALA A N 1
ATOM 2892 C CA . ALA A 1 354 ? 48.289 -4.083 -48.797 1.00 81.44 354 ALA A CA 1
ATOM 2893 C C . ALA A 1 354 ? 49.089 -2.873 -49.310 1.00 81.44 354 ALA A C 1
ATOM 2895 O O . ALA A 1 354 ? 50.269 -2.735 -48.993 1.00 81.44 354 ALA A O 1
ATOM 2896 N N . ILE A 1 355 ? 48.432 -1.995 -50.078 1.00 80.31 355 ILE A N 1
ATOM 2897 C CA . ILE A 1 355 ? 48.953 -0.711 -50.579 1.00 80.31 355 ILE A CA 1
ATOM 2898 C C . ILE A 1 355 ? 49.019 0.316 -49.456 1.00 80.31 355 ILE A C 1
ATOM 2900 O O . ILE A 1 355 ? 49.887 1.174 -49.468 1.00 80.31 355 ILE A O 1
ATOM 2904 N N . ARG A 1 356 ? 48.101 0.262 -48.490 1.00 79.31 356 ARG A N 1
ATOM 2905 C CA . ARG A 1 356 ? 48.117 1.134 -47.318 1.00 79.31 356 ARG A CA 1
ATOM 2906 C C . ARG A 1 356 ? 47.900 0.311 -46.066 1.00 79.31 356 ARG A C 1
ATOM 2908 O O . ARG A 1 356 ? 46.869 -0.337 -45.928 1.00 79.31 356 ARG A O 1
ATOM 2915 N N . LEU A 1 357 ? 48.836 0.395 -45.132 1.00 82.19 357 LEU A N 1
ATOM 2916 C CA . LEU A 1 357 ? 48.657 -0.129 -43.786 1.00 82.19 357 LEU A CA 1
ATOM 2917 C C . LEU A 1 357 ? 48.369 1.022 -42.820 1.00 82.19 357 LEU A C 1
ATOM 2919 O O . LEU A 1 357 ? 49.195 1.922 -42.678 1.00 82.19 357 LEU A O 1
ATOM 2923 N N . THR A 1 358 ? 47.214 0.979 -42.165 1.00 82.25 358 THR A N 1
ATOM 2924 C CA . THR A 1 358 ? 46.852 1.844 -41.045 1.00 82.25 358 THR A CA 1
ATOM 2925 C C . THR A 1 358 ? 46.963 1.042 -39.754 1.00 82.25 358 THR A C 1
ATOM 2927 O O . THR A 1 358 ? 46.341 -0.005 -39.612 1.00 82.25 358 THR A O 1
ATOM 2930 N N . LEU A 1 359 ? 47.757 1.526 -38.806 1.00 79.50 359 LEU A N 1
ATOM 2931 C CA . LEU A 1 359 ? 47.800 0.963 -37.458 1.00 79.50 359 LEU A CA 1
ATOM 2932 C C . LEU A 1 359 ? 47.120 1.948 -36.518 1.00 79.50 359 LEU A C 1
ATOM 2934 O O . LEU A 1 359 ? 47.565 3.092 -36.417 1.00 79.50 359 LEU A O 1
ATOM 2938 N N . GLU A 1 360 ? 46.051 1.497 -35.876 1.00 81.00 360 GLU A N 1
ATOM 2939 C CA . GLU A 1 360 ? 45.343 2.211 -34.821 1.00 81.00 360 GLU A CA 1
ATOM 2940 C C . GLU A 1 360 ? 45.622 1.510 -33.489 1.00 81.00 360 GLU A C 1
ATOM 2942 O O . GLU A 1 360 ? 45.883 0.309 -33.425 1.00 81.00 360 GLU A O 1
ATOM 2947 N N . PHE A 1 361 ? 45.604 2.261 -32.399 1.00 75.06 361 PHE A N 1
ATOM 2948 C CA . PHE A 1 361 ? 45.720 1.672 -31.075 1.00 75.06 361 PHE A CA 1
ATOM 2949 C C . PHE A 1 361 ? 44.693 2.327 -30.168 1.00 75.06 361 PHE A C 1
ATOM 2951 O O . PHE A 1 361 ? 44.748 3.540 -29.947 1.00 75.06 361 PHE A O 1
ATOM 2958 N N . ASP A 1 362 ? 43.768 1.525 -29.657 1.00 68.94 362 ASP A N 1
ATOM 2959 C CA . ASP A 1 362 ? 42.720 1.985 -28.757 1.00 68.94 362 ASP A CA 1
ATOM 2960 C C . ASP A 1 362 ? 43.184 1.786 -27.306 1.00 68.94 362 ASP A C 1
ATOM 2962 O O . ASP A 1 362 ? 43.083 0.702 -26.738 1.00 68.94 362 ASP A O 1
ATOM 2966 N N . TRP A 1 363 ? 43.806 2.818 -26.726 1.00 66.75 363 TRP A N 1
ATOM 2967 C CA . TRP A 1 363 ? 44.428 2.761 -25.390 1.00 66.75 363 TRP A CA 1
ATOM 2968 C C . TRP A 1 363 ? 43.483 3.164 -24.255 1.00 66.75 363 TRP A C 1
ATOM 2970 O O . TRP A 1 363 ? 43.912 3.293 -23.109 1.00 66.75 363 TRP A O 1
ATOM 2980 N N . HIS A 1 364 ? 42.203 3.397 -24.542 1.00 58.00 364 HIS A N 1
ATOM 2981 C CA . HIS A 1 364 ? 41.296 4.030 -23.588 1.00 58.00 364 HIS A CA 1
ATOM 2982 C C . HIS A 1 364 ? 40.892 3.153 -22.386 1.00 58.00 364 HIS A C 1
ATOM 2984 O O . HIS A 1 364 ? 40.165 3.642 -21.526 1.00 58.00 364 HIS A O 1
ATOM 2990 N N . GLN A 1 365 ? 41.384 1.909 -22.267 1.00 53.91 365 GLN A N 1
ATOM 2991 C CA . GLN A 1 365 ? 40.920 0.964 -21.239 1.00 53.91 365 GLN A CA 1
ATOM 2992 C C . GLN A 1 365 ? 41.934 0.532 -20.156 1.00 53.91 365 GLN A C 1
ATOM 2994 O O . GLN A 1 365 ? 41.481 -0.021 -19.159 1.00 53.91 365 GLN A O 1
ATOM 2999 N N . TYR A 1 366 ? 43.254 0.799 -20.235 1.00 56.66 366 TYR A N 1
ATOM 3000 C CA . TYR A 1 366 ? 44.193 0.309 -19.193 1.00 56.66 366 TYR A CA 1
ATOM 3001 C C . TYR A 1 366 ? 45.396 1.234 -18.871 1.00 56.66 366 TYR A C 1
ATOM 3003 O O . TYR A 1 366 ? 46.126 1.629 -19.778 1.00 56.66 366 TYR A O 1
ATOM 3011 N N . PRO A 1 367 ? 45.692 1.518 -17.579 1.00 54.00 367 PRO A N 1
ATOM 3012 C CA . PRO A 1 367 ? 46.754 2.445 -17.152 1.00 54.00 367 PRO A CA 1
ATOM 3013 C C . PRO A 1 367 ? 48.171 1.837 -16.980 1.00 54.00 367 PRO A C 1
ATOM 3015 O O . PRO A 1 367 ? 49.077 2.513 -16.488 1.00 54.00 367 PRO A O 1
ATOM 3018 N N . TYR A 1 368 ? 48.428 0.583 -17.374 1.00 57.16 368 TYR A N 1
ATOM 3019 C CA . TYR A 1 368 ? 49.732 -0.077 -17.159 1.00 57.16 368 TYR A CA 1
ATOM 3020 C C . TYR A 1 368 ? 50.759 0.244 -18.265 1.00 57.16 368 TYR A C 1
ATOM 3022 O O . TYR A 1 368 ? 51.021 -0.547 -19.167 1.00 57.16 368 TYR A O 1
ATOM 3030 N N . LEU A 1 369 ? 51.377 1.424 -18.176 1.00 52.44 369 LEU A N 1
ATOM 3031 C CA . LEU A 1 369 ? 52.160 2.039 -19.262 1.00 52.44 369 LEU A CA 1
ATOM 3032 C C . LEU A 1 369 ? 53.587 1.504 -19.496 1.00 52.44 369 LEU A C 1
ATOM 3034 O O . LEU A 1 369 ? 54.171 1.815 -20.529 1.00 52.44 369 LEU A O 1
ATOM 3038 N N . ARG A 1 370 ? 54.191 0.720 -18.590 1.00 52.47 370 ARG A N 1
ATOM 3039 C CA . ARG A 1 370 ? 55.635 0.396 -18.698 1.00 52.47 370 ARG A CA 1
ATOM 3040 C C . ARG A 1 370 ? 55.964 -0.935 -19.383 1.00 52.47 370 ARG A C 1
ATOM 3042 O O . ARG A 1 370 ? 56.924 -0.985 -20.139 1.00 52.47 370 ARG A O 1
ATOM 3049 N N . TYR A 1 371 ? 55.154 -1.979 -19.189 1.00 53.44 371 TYR A N 1
ATOM 3050 C CA . TYR A 1 371 ? 55.344 -3.283 -19.857 1.00 53.44 371 TYR A CA 1
ATOM 3051 C C . TYR A 1 371 ? 54.922 -3.275 -21.339 1.00 53.44 371 TYR A C 1
ATOM 3053 O O . TYR A 1 371 ? 55.290 -4.160 -22.106 1.00 53.44 371 TYR A O 1
ATOM 3061 N N . ALA A 1 372 ? 54.189 -2.242 -21.752 1.00 63.81 372 ALA A N 1
ATOM 3062 C CA . ALA A 1 372 ? 53.629 -2.096 -23.084 1.00 63.81 372 ALA A CA 1
ATOM 3063 C C . ALA A 1 372 ? 54.646 -1.628 -24.147 1.00 63.81 372 ALA A C 1
ATOM 3065 O O . ALA A 1 372 ? 54.442 -1.885 -25.332 1.00 63.81 372 ALA A O 1
ATOM 3066 N N . PHE A 1 373 ? 55.746 -0.967 -23.755 1.00 71.12 373 PHE A N 1
ATOM 3067 C CA . PHE A 1 373 ? 56.668 -0.335 -24.711 1.00 71.12 373 PHE A CA 1
ATOM 3068 C C . PHE A 1 373 ? 57.532 -1.318 -25.494 1.00 71.12 373 PHE A C 1
ATOM 3070 O O . PHE A 1 373 ? 57.579 -1.224 -26.717 1.00 71.12 373 PHE A O 1
ATOM 3077 N N . ASP A 1 374 ? 58.167 -2.290 -24.838 1.00 73.31 374 ASP A N 1
ATOM 3078 C CA . ASP A 1 374 ? 58.982 -3.290 -25.546 1.00 73.31 374 ASP A CA 1
ATOM 3079 C C . ASP A 1 374 ? 58.123 -4.212 -26.419 1.00 73.31 374 ASP A C 1
ATOM 3081 O O . ASP A 1 374 ? 58.545 -4.638 -27.498 1.00 73.31 374 ASP A O 1
ATOM 3085 N N . GLN A 1 375 ? 56.881 -4.462 -25.998 1.00 72.94 375 GLN A N 1
ATOM 3086 C CA . GLN A 1 375 ? 55.899 -5.191 -26.794 1.00 72.94 375 GLN A CA 1
ATOM 3087 C C . GLN A 1 375 ? 55.431 -4.367 -28.003 1.00 72.94 375 GLN A C 1
ATOM 3089 O O . GLN A 1 375 ? 55.382 -4.899 -29.109 1.00 72.94 375 GLN A O 1
ATOM 3094 N N . LEU A 1 376 ? 55.155 -3.066 -27.831 1.00 77.19 376 LEU A N 1
ATOM 3095 C CA . LEU A 1 376 ? 54.820 -2.143 -28.922 1.00 77.19 376 LEU A CA 1
ATOM 3096 C C . LEU A 1 376 ? 55.983 -1.995 -29.912 1.00 77.19 376 LEU A C 1
ATOM 3098 O O . LEU A 1 376 ? 55.764 -2.011 -31.121 1.00 77.19 376 LEU A O 1
ATOM 3102 N N . ARG A 1 377 ? 57.218 -1.897 -29.413 1.00 78.50 377 ARG A N 1
ATOM 3103 C CA . ARG A 1 377 ? 58.448 -1.862 -30.215 1.00 78.50 377 ARG A CA 1
ATOM 3104 C C . ARG A 1 377 ? 58.587 -3.142 -31.039 1.00 78.50 377 ARG A C 1
ATOM 3106 O O . ARG A 1 377 ? 58.722 -3.069 -32.258 1.00 78.50 377 ARG A O 1
ATOM 3113 N N . SER A 1 378 ? 58.487 -4.306 -30.393 1.00 79.12 378 SER A N 1
ATOM 3114 C CA . SER A 1 378 ? 58.540 -5.615 -31.063 1.00 79.12 378 SER A CA 1
ATOM 3115 C C . SER A 1 378 ? 57.425 -5.768 -32.102 1.00 79.12 378 SER A C 1
ATOM 3117 O O . SER A 1 378 ? 57.656 -6.289 -33.192 1.00 79.12 378 SER A O 1
ATOM 3119 N N . TYR A 1 379 ? 56.231 -5.258 -31.793 1.00 77.88 379 TYR A N 1
ATOM 3120 C CA . TYR A 1 379 ? 55.074 -5.242 -32.683 1.00 77.88 379 TYR A CA 1
ATOM 3121 C C . TYR A 1 379 ? 55.304 -4.370 -33.921 1.00 77.88 379 TYR A C 1
ATOM 3123 O O . TYR A 1 379 ? 55.184 -4.858 -35.042 1.00 77.88 379 TYR A O 1
ATOM 3131 N N . LEU A 1 380 ? 55.679 -3.101 -33.734 1.00 78.81 380 LEU A N 1
ATOM 3132 C CA . LEU A 1 380 ? 55.953 -2.181 -34.838 1.00 78.81 380 LEU A CA 1
ATOM 3133 C C . LEU A 1 380 ? 57.086 -2.712 -35.717 1.00 78.81 380 LEU A C 1
ATOM 3135 O O . LEU A 1 380 ? 56.977 -2.651 -36.937 1.00 78.81 380 LEU A O 1
ATOM 3139 N N . HIS A 1 381 ? 58.125 -3.303 -35.121 1.00 80.31 381 HIS A N 1
ATOM 3140 C CA . HIS A 1 381 ? 59.203 -3.942 -35.867 1.00 80.31 381 HIS A CA 1
ATOM 3141 C C . HIS A 1 381 ? 58.699 -5.124 -36.711 1.00 80.31 381 HIS A C 1
ATOM 3143 O O . HIS A 1 381 ? 58.952 -5.161 -37.913 1.00 80.31 381 HIS A O 1
ATOM 3149 N N . ALA A 1 382 ? 57.950 -6.066 -36.125 1.00 77.88 382 ALA A N 1
ATOM 3150 C CA . ALA A 1 382 ? 57.407 -7.218 -36.852 1.00 77.88 382 ALA A CA 1
ATOM 3151 C C . ALA A 1 382 ? 56.500 -6.795 -38.022 1.00 77.88 382 ALA A C 1
ATOM 3153 O O . ALA A 1 382 ? 56.628 -7.311 -39.132 1.00 77.88 382 ALA A O 1
ATOM 3154 N N . VAL A 1 383 ? 55.633 -5.807 -37.792 1.00 75.62 383 VAL A N 1
ATOM 3155 C CA . VAL A 1 383 ? 54.723 -5.272 -38.808 1.00 75.62 383 VAL A CA 1
ATOM 3156 C C . VAL A 1 383 ? 55.491 -4.541 -39.916 1.00 75.62 383 VAL A C 1
ATOM 3158 O O . VAL A 1 383 ? 55.258 -4.784 -41.097 1.00 75.62 383 VAL A O 1
ATOM 3161 N N . LEU A 1 384 ? 56.449 -3.679 -39.578 1.00 77.44 384 LEU A N 1
ATOM 3162 C CA . LEU A 1 384 ? 57.212 -2.925 -40.579 1.00 77.44 384 LEU A CA 1
ATOM 3163 C C . LEU A 1 384 ? 58.133 -3.817 -41.418 1.00 77.44 384 LEU A C 1
ATOM 3165 O O . LEU A 1 384 ? 58.276 -3.581 -42.616 1.00 77.44 384 LEU A O 1
ATOM 3169 N N . VAL A 1 385 ? 58.700 -4.874 -40.825 1.00 80.62 385 VAL A N 1
ATOM 3170 C CA . VAL A 1 385 ? 59.477 -5.887 -41.558 1.00 80.62 385 VAL A CA 1
ATOM 3171 C C . VAL A 1 385 ? 58.606 -6.634 -42.567 1.00 80.62 385 VAL A C 1
ATOM 3173 O O . VAL A 1 385 ? 59.089 -6.982 -43.644 1.00 80.62 385 VAL A O 1
ATOM 3176 N N . GLN A 1 386 ? 57.334 -6.870 -42.245 1.00 76.19 386 GLN A N 1
ATOM 3177 C CA . GLN A 1 386 ? 56.408 -7.576 -43.125 1.00 76.19 386 GLN A CA 1
ATOM 3178 C C . GLN A 1 386 ? 55.829 -6.680 -44.238 1.00 76.19 386 GLN A C 1
ATOM 3180 O O . GLN A 1 386 ? 55.664 -7.144 -45.365 1.00 76.19 386 GLN A O 1
ATOM 3185 N N . TYR A 1 387 ? 55.539 -5.404 -43.957 1.00 78.62 387 TYR A N 1
ATOM 3186 C CA . TYR A 1 387 ? 54.786 -4.497 -44.844 1.00 78.62 387 TYR A CA 1
ATOM 3187 C C . TYR A 1 387 ? 55.633 -3.346 -45.427 1.00 78.62 387 TYR A C 1
ATOM 3189 O O . TYR A 1 387 ? 55.171 -2.211 -45.526 1.00 78.62 387 TYR A O 1
ATOM 3197 N N . GLN A 1 388 ? 56.864 -3.654 -45.846 1.00 71.00 388 GLN A N 1
ATOM 3198 C CA . GLN A 1 388 ? 58.006 -2.753 -46.112 1.00 71.00 388 GLN A CA 1
ATOM 3199 C C . GLN A 1 388 ? 57.782 -1.489 -46.980 1.00 71.00 388 GLN A C 1
ATOM 3201 O O . GLN A 1 388 ? 58.684 -0.660 -47.040 1.00 71.00 388 GLN A O 1
ATOM 3206 N N . ASN A 1 389 ? 56.633 -1.295 -47.644 1.00 62.38 389 ASN A N 1
ATOM 3207 C CA . ASN A 1 389 ? 56.500 -0.295 -48.711 1.00 62.38 389 ASN A CA 1
ATOM 3208 C C . ASN A 1 389 ? 55.457 0.821 -48.525 1.00 62.38 389 ASN A C 1
ATOM 3210 O O . ASN A 1 389 ? 55.559 1.805 -49.256 1.00 62.38 389 ASN A O 1
ATOM 3214 N N . THR A 1 390 ? 54.491 0.774 -47.594 1.00 59.88 390 THR A N 1
ATOM 3215 C CA . THR A 1 390 ? 53.592 1.933 -47.341 1.00 59.88 390 THR A CA 1
ATOM 3216 C C . THR A 1 390 ? 52.814 1.792 -46.022 1.00 59.88 390 THR A C 1
ATOM 3218 O O . THR A 1 390 ? 51.773 1.134 -45.951 1.00 59.88 390 THR A O 1
ATOM 3221 N N . VAL A 1 391 ? 53.294 2.438 -44.955 1.00 65.31 391 VAL A N 1
ATOM 3222 C CA . VAL A 1 391 ? 52.664 2.373 -43.626 1.00 65.31 391 VAL A CA 1
ATOM 3223 C C . VAL A 1 391 ? 52.317 3.777 -43.134 1.00 65.31 391 VAL A C 1
ATOM 3225 O O . VAL A 1 391 ? 53.194 4.611 -42.926 1.00 65.31 391 VAL A O 1
ATOM 3228 N N . HIS A 1 392 ? 51.026 4.033 -42.931 1.00 69.75 392 HIS A N 1
ATOM 3229 C CA . HIS A 1 392 ? 50.516 5.207 -42.232 1.00 69.75 392 HIS A CA 1
ATOM 3230 C C . HIS A 1 392 ? 50.206 4.813 -40.788 1.00 69.75 392 HIS A C 1
ATOM 3232 O O . HIS A 1 392 ? 49.182 4.202 -40.498 1.00 69.75 392 HIS A O 1
ATOM 3238 N N . ILE A 1 393 ? 51.095 5.155 -39.863 1.00 70.75 393 ILE A N 1
ATOM 3239 C CA . ILE A 1 393 ? 50.908 4.827 -38.448 1.00 70.75 393 ILE A CA 1
ATOM 3240 C C . ILE A 1 393 ? 50.139 5.975 -37.784 1.00 70.75 393 ILE A C 1
ATOM 3242 O O . ILE A 1 393 ? 50.630 7.105 -37.747 1.00 70.75 393 ILE A O 1
ATOM 3246 N N . HIS A 1 394 ? 48.944 5.697 -37.261 1.00 70.94 394 HIS A N 1
ATOM 3247 C CA . HIS A 1 394 ? 48.173 6.653 -36.470 1.00 70.94 394 HIS A CA 1
ATOM 3248 C C . HIS A 1 394 ? 48.414 6.367 -34.985 1.00 70.94 394 HIS A C 1
ATOM 3250 O O . HIS A 1 394 ? 47.892 5.411 -34.419 1.00 70.94 394 HIS A O 1
ATOM 3256 N N . LEU A 1 395 ? 49.245 7.196 -34.352 1.00 71.00 395 LEU A N 1
ATOM 3257 C CA . LEU A 1 395 ? 49.584 7.060 -32.935 1.00 71.00 395 LEU A CA 1
ATOM 3258 C C . LEU A 1 395 ? 48.829 8.118 -32.115 1.00 71.00 395 LEU A C 1
ATOM 3260 O O . LEU A 1 395 ? 48.792 9.282 -32.526 1.00 71.00 395 LEU A O 1
ATOM 3264 N N . PRO A 1 396 ? 48.244 7.754 -30.959 1.00 66.56 396 PRO A N 1
ATOM 3265 C CA . PRO A 1 396 ? 47.663 8.717 -30.030 1.00 66.56 396 PRO A CA 1
ATOM 3266 C C . PRO A 1 396 ? 48.667 9.809 -29.639 1.00 66.56 396 PRO A C 1
ATOM 3268 O O . PRO A 1 396 ? 49.845 9.531 -29.414 1.00 66.56 396 PRO A O 1
ATOM 3271 N N . LEU A 1 397 ? 48.195 11.053 -29.491 1.00 70.81 397 LEU A N 1
ATOM 3272 C CA . LEU A 1 397 ? 49.052 12.221 -29.230 1.00 70.81 397 LEU A CA 1
ATOM 3273 C C . LEU A 1 397 ? 49.937 12.062 -27.979 1.00 70.81 397 LEU A C 1
ATOM 3275 O O . LEU A 1 397 ? 51.058 12.562 -27.953 1.00 70.81 397 LEU A O 1
ATOM 3279 N N . HIS A 1 398 ? 49.461 11.339 -26.963 1.00 70.69 398 HIS A N 1
ATOM 3280 C CA . HIS A 1 398 ? 50.190 11.109 -25.713 1.00 70.69 398 HIS A CA 1
ATOM 3281 C C . HIS A 1 398 ? 51.356 10.109 -25.844 1.00 70.69 398 HIS A C 1
ATOM 3283 O O . HIS A 1 398 ? 52.209 10.062 -24.966 1.00 70.69 398 HIS A O 1
ATOM 3289 N N . LEU A 1 399 ? 51.431 9.340 -26.938 1.00 68.00 399 LEU A N 1
ATOM 3290 C CA . LEU A 1 399 ? 52.559 8.451 -27.245 1.00 68.00 399 LEU A CA 1
ATOM 3291 C C . LEU A 1 399 ? 53.582 9.098 -28.179 1.00 68.00 399 LEU A C 1
ATOM 3293 O O . LEU A 1 399 ? 54.559 8.449 -28.540 1.00 68.00 399 LEU A O 1
ATOM 3297 N N . LYS A 1 400 ? 53.380 10.361 -28.575 1.00 75.94 400 LYS A N 1
ATOM 3298 C CA . LYS A 1 400 ? 54.186 11.046 -29.592 1.00 75.94 400 LYS A CA 1
ATOM 3299 C C . LYS A 1 400 ? 55.691 10.965 -29.326 1.00 75.94 400 LYS A C 1
ATOM 3301 O O . LYS A 1 400 ? 56.439 10.724 -30.262 1.00 75.94 400 LYS A O 1
ATOM 3306 N N . GLU A 1 401 ? 56.144 11.146 -28.089 1.00 77.44 401 GLU A N 1
ATOM 3307 C CA . GLU A 1 401 ? 57.582 11.163 -27.772 1.00 77.44 401 GLU A CA 1
ATOM 3308 C C . GLU A 1 401 ? 58.218 9.771 -27.891 1.00 77.44 401 GLU A C 1
ATOM 3310 O O . GLU A 1 401 ? 59.200 9.602 -28.610 1.00 77.44 401 GLU A O 1
ATOM 3315 N N . ASN A 1 402 ? 57.592 8.751 -27.306 1.00 74.44 402 ASN A N 1
ATOM 3316 C CA . ASN A 1 402 ? 58.091 7.373 -27.372 1.00 74.44 402 ASN A CA 1
ATOM 3317 C C . ASN A 1 402 ? 57.916 6.762 -28.775 1.00 74.44 402 ASN A C 1
ATOM 3319 O O . ASN A 1 402 ? 58.716 5.948 -29.231 1.00 74.44 402 ASN A O 1
ATOM 3323 N N . ALA A 1 403 ? 56.883 7.190 -29.500 1.00 70.38 403 ALA A N 1
ATOM 3324 C CA . ALA A 1 403 ? 56.705 6.893 -30.912 1.00 70.38 403 ALA A CA 1
ATOM 3325 C C . ALA A 1 403 ? 57.853 7.448 -31.757 1.00 70.38 403 ALA A C 1
ATOM 3327 O O . ALA A 1 403 ? 58.358 6.750 -32.631 1.00 70.38 403 ALA A O 1
ATOM 3328 N N . LEU A 1 404 ? 58.271 8.691 -31.505 1.00 77.31 404 LEU A N 1
ATOM 3329 C CA . LEU A 1 404 ? 59.400 9.305 -32.201 1.00 77.31 404 LEU A CA 1
ATOM 3330 C C . LEU A 1 404 ? 60.721 8.586 -31.887 1.00 77.31 404 LEU A C 1
ATOM 3332 O O . LEU A 1 404 ? 61.545 8.458 -32.791 1.00 77.31 404 LEU A O 1
ATOM 3336 N N . GLU A 1 405 ? 60.900 8.066 -30.668 1.00 82.06 405 GLU A N 1
ATOM 3337 C CA . GLU A 1 405 ? 62.048 7.225 -30.293 1.00 82.06 405 GLU A CA 1
ATOM 3338 C C . GLU A 1 405 ? 62.076 5.914 -31.096 1.00 82.06 405 GLU A C 1
ATOM 3340 O O . GLU A 1 405 ? 63.059 5.634 -31.783 1.00 82.06 405 GLU A O 1
ATOM 3345 N N . ILE A 1 406 ? 60.967 5.164 -31.115 1.00 75.69 406 ILE A N 1
ATOM 3346 C CA . ILE A 1 406 ? 60.847 3.910 -31.879 1.00 75.69 406 ILE A CA 1
ATOM 3347 C C . ILE A 1 406 ? 61.014 4.164 -33.385 1.00 75.69 406 ILE A C 1
ATOM 3349 O O . ILE A 1 406 ? 61.735 3.438 -34.068 1.00 75.69 406 ILE A O 1
ATOM 3353 N N . LEU A 1 407 ? 60.396 5.221 -33.922 1.00 76.00 407 LEU A N 1
ATOM 3354 C CA . LEU A 1 407 ? 60.569 5.619 -35.324 1.00 76.00 407 LEU A CA 1
ATOM 3355 C C . LEU A 1 407 ? 62.024 6.008 -35.627 1.00 76.00 407 LEU A C 1
ATOM 3357 O O . LEU A 1 407 ? 62.505 5.742 -36.729 1.00 76.00 407 LEU A O 1
ATOM 3361 N N . GLY A 1 408 ? 62.735 6.601 -34.664 1.00 78.75 408 GLY A N 1
ATOM 3362 C CA . GLY A 1 408 ? 64.162 6.903 -34.746 1.00 78.75 408 GLY A CA 1
ATOM 3363 C C . GLY A 1 408 ? 65.032 5.646 -34.814 1.00 78.75 408 GLY A C 1
ATOM 3364 O O . GLY A 1 408 ? 65.896 5.555 -35.686 1.00 78.75 408 GLY A O 1
ATOM 3365 N N . GLU A 1 409 ? 64.765 4.654 -33.963 1.00 78.38 409 GLU A N 1
ATOM 3366 C CA . GLU A 1 409 ? 65.442 3.348 -33.974 1.00 78.38 409 GLU A CA 1
ATOM 3367 C C . GLU A 1 409 ? 65.192 2.582 -35.278 1.00 78.38 409 GLU A C 1
ATOM 3369 O O . GLU A 1 409 ? 66.125 2.082 -35.905 1.00 78.38 409 GLU A O 1
ATOM 3374 N N . LEU A 1 410 ? 63.941 2.544 -35.740 1.00 73.75 410 LEU A N 1
ATOM 3375 C CA . LEU A 1 410 ? 63.561 1.895 -36.996 1.00 73.75 410 LEU A CA 1
ATOM 3376 C C . LEU A 1 410 ? 64.199 2.589 -38.204 1.00 73.75 410 LEU A C 1
ATOM 3378 O O . LEU A 1 410 ? 64.651 1.936 -39.145 1.00 73.75 410 LEU A O 1
ATOM 3382 N N . LYS A 1 411 ? 64.302 3.920 -38.172 1.00 75.88 411 LYS A N 1
ATOM 3383 C CA . LYS A 1 411 ? 65.034 4.687 -39.182 1.00 75.88 411 LYS A CA 1
ATOM 3384 C C . LYS A 1 411 ? 66.537 4.391 -39.141 1.00 75.88 411 LYS A C 1
ATOM 3386 O O . LYS A 1 411 ? 67.144 4.264 -40.201 1.00 75.88 411 LYS A O 1
ATOM 3391 N N . ALA A 1 412 ? 67.130 4.225 -37.956 1.00 76.88 412 ALA A N 1
ATOM 3392 C CA . ALA A 1 412 ? 68.534 3.830 -37.798 1.00 76.88 412 ALA A CA 1
ATOM 3393 C C . ALA A 1 412 ? 68.802 2.400 -38.304 1.00 76.88 412 ALA A C 1
ATOM 3395 O O . ALA A 1 412 ? 69.843 2.144 -38.905 1.00 76.88 412 ALA A O 1
ATOM 3396 N N . ALA A 1 413 ? 67.828 1.498 -38.163 1.00 76.81 413 ALA A N 1
ATOM 3397 C CA . ALA A 1 413 ? 67.839 0.161 -38.759 1.00 76.81 413 ALA A CA 1
ATOM 3398 C C . ALA A 1 413 ? 67.588 0.154 -40.288 1.00 76.81 413 ALA A C 1
ATOM 3400 O O . ALA A 1 413 ? 67.512 -0.914 -40.888 1.00 76.81 413 ALA A O 1
ATOM 3401 N N . SER A 1 414 ? 67.497 1.328 -40.933 1.00 74.81 414 SER A N 1
ATOM 3402 C CA . SER A 1 414 ? 67.205 1.513 -42.367 1.00 74.81 414 SER A CA 1
ATOM 3403 C C . SER A 1 414 ? 65.811 1.041 -42.814 1.00 74.81 414 SER A C 1
ATOM 3405 O O . SER A 1 414 ? 65.631 0.661 -43.967 1.00 74.81 414 SER A O 1
ATOM 3407 N N . ILE A 1 415 ? 64.813 1.093 -41.921 1.00 68.94 415 ILE A N 1
ATOM 3408 C CA . ILE A 1 415 ? 63.448 0.594 -42.175 1.00 68.94 415 ILE A CA 1
ATOM 3409 C C . ILE A 1 415 ? 62.473 1.708 -42.652 1.00 68.94 415 ILE A C 1
ATOM 3411 O O . ILE A 1 415 ? 61.460 1.392 -43.265 1.00 68.94 415 ILE A O 1
ATOM 3415 N N . LEU A 1 416 ? 62.746 3.014 -42.441 1.00 66.62 416 LEU A N 1
ATOM 3416 C CA . LEU A 1 416 ? 61.823 4.133 -42.781 1.00 66.62 416 LEU A CA 1
ATOM 3417 C C . LEU A 1 416 ? 62.481 5.318 -43.527 1.00 66.62 416 LEU A C 1
ATOM 3419 O O . LEU A 1 416 ? 63.595 5.723 -43.197 1.00 66.62 416 LEU A O 1
ATOM 3423 N N . SER A 1 417 ? 61.749 5.961 -44.456 1.00 49.84 417 SER A N 1
ATOM 3424 C CA . SER A 1 417 ? 62.245 7.066 -45.308 1.00 49.84 417 SER A CA 1
ATOM 3425 C C . SER A 1 417 ? 61.271 8.275 -45.482 1.00 49.84 417 SER A C 1
ATOM 3427 O O . SER A 1 417 ? 60.612 8.334 -46.516 1.00 49.84 417 SER A O 1
ATOM 3429 N N . SER A 1 418 ? 61.134 9.235 -44.525 1.00 47.28 418 SER A N 1
ATOM 3430 C CA . SER A 1 418 ? 60.731 10.692 -44.704 1.00 47.28 418 SER A CA 1
ATOM 3431 C C . SER A 1 418 ? 60.243 11.440 -43.407 1.00 47.28 418 SER A C 1
ATOM 3433 O O . SER A 1 418 ? 60.278 10.838 -42.337 1.00 47.28 418 SER A O 1
ATOM 3435 N N . SER A 1 419 ? 59.910 12.763 -43.464 1.00 43.31 419 SER A N 1
ATOM 3436 C CA . SER A 1 419 ? 59.832 13.802 -42.372 1.00 43.31 419 SER A CA 1
ATOM 3437 C C . SER A 1 419 ? 58.430 14.409 -42.020 1.00 43.31 419 SER A C 1
ATOM 3439 O O . SER A 1 419 ? 57.546 14.384 -42.869 1.00 43.31 419 SER A O 1
ATOM 3441 N N . LEU A 1 420 ? 58.244 15.030 -40.822 1.00 39.34 420 LEU A N 1
ATOM 3442 C CA . LEU A 1 420 ? 56.966 15.544 -40.218 1.00 39.34 420 LEU A CA 1
ATOM 3443 C C . LEU A 1 420 ? 57.018 17.031 -39.704 1.00 39.34 420 LEU A C 1
ATOM 3445 O O . LEU A 1 420 ? 58.013 17.382 -39.077 1.00 39.34 420 LEU A O 1
ATOM 3449 N N . GLU A 1 421 ? 55.944 17.853 -39.836 1.00 38.53 421 GLU A N 1
ATOM 3450 C CA . GLU A 1 421 ? 55.786 19.253 -39.295 1.00 38.53 421 GLU A CA 1
ATOM 3451 C C . GLU A 1 421 ? 54.337 19.606 -38.792 1.00 38.53 421 GLU A C 1
ATOM 3453 O O . GLU A 1 421 ? 53.377 18.970 -39.221 1.00 38.53 421 GLU A O 1
ATOM 3458 N N . SER A 1 422 ? 54.148 20.612 -37.893 1.00 39.56 422 SER A N 1
ATOM 3459 C CA . SER A 1 422 ? 52.845 21.068 -37.292 1.00 39.56 422 SER A CA 1
ATOM 3460 C C . SER A 1 422 ? 52.862 22.528 -36.734 1.00 39.56 422 SER A C 1
ATOM 3462 O O . SER A 1 422 ? 53.932 22.949 -36.290 1.00 39.56 422 SER A O 1
ATOM 3464 N N . PRO A 1 423 ? 51.718 23.281 -36.663 1.00 43.44 423 PRO A N 1
ATOM 3465 C CA . PRO A 1 423 ? 51.603 24.446 -35.747 1.00 43.44 423 PRO A CA 1
ATOM 3466 C C . PRO A 1 423 ? 50.237 24.766 -35.036 1.00 43.44 423 PRO A C 1
ATOM 3468 O O . PRO A 1 423 ? 49.168 24.669 -35.629 1.00 43.44 423 PRO A O 1
ATOM 3471 N N . MET A 1 424 ? 50.378 25.271 -33.787 1.00 35.38 424 MET A N 1
ATOM 3472 C CA . MET A 1 424 ? 49.813 26.458 -33.055 1.00 35.38 424 MET A CA 1
ATOM 3473 C C . MET A 1 424 ? 48.332 26.712 -32.623 1.00 35.38 424 MET A C 1
ATOM 3475 O O . MET A 1 424 ? 47.370 26.313 -33.267 1.00 35.38 424 MET A O 1
ATOM 3479 N N . ALA A 1 425 ? 48.210 27.500 -31.520 1.00 36.84 425 ALA A N 1
ATOM 3480 C CA . ALA A 1 425 ? 47.019 27.962 -30.770 1.00 36.84 425 ALA A CA 1
ATOM 3481 C C . ALA A 1 425 ? 47.072 29.465 -30.290 1.00 36.84 425 ALA A C 1
ATOM 3483 O O . ALA A 1 425 ? 48.164 29.987 -30.081 1.00 36.84 425 ALA A O 1
ATOM 3484 N N . THR A 1 426 ? 45.867 30.070 -30.111 1.00 46.47 426 THR A N 1
ATOM 3485 C CA . THR A 1 426 ? 45.275 31.053 -29.117 1.00 46.47 426 THR A CA 1
ATOM 3486 C C . THR A 1 426 ? 45.650 32.560 -28.860 1.00 46.47 426 THR A C 1
ATOM 3488 O O . THR A 1 426 ? 46.811 32.925 -28.732 1.00 46.47 426 THR A O 1
ATOM 3491 N N . HIS A 1 427 ? 44.574 33.374 -28.598 1.00 43.12 427 HIS A N 1
ATOM 3492 C CA . HIS A 1 427 ? 44.310 34.452 -27.564 1.00 43.12 427 HIS A CA 1
ATOM 3493 C C . HIS A 1 427 ? 43.866 35.899 -27.988 1.00 43.12 427 HIS A C 1
ATOM 3495 O O . HIS A 1 427 ? 44.200 36.370 -29.067 1.00 43.12 427 HIS A O 1
ATOM 3501 N N . SER A 1 428 ? 43.094 36.601 -27.115 1.00 38.41 428 SER A N 1
ATOM 3502 C CA . SER A 1 428 ? 42.439 37.940 -27.279 1.00 38.41 428 SER A CA 1
ATOM 3503 C C . SER A 1 428 ? 42.558 38.846 -26.017 1.00 38.41 428 SER A C 1
ATOM 3505 O O . SER A 1 428 ? 42.617 38.314 -24.908 1.00 38.41 428 SER A O 1
ATOM 3507 N N . THR A 1 429 ? 42.574 40.191 -26.175 1.00 47.44 429 THR A N 1
ATOM 3508 C CA . THR A 1 429 ? 42.770 41.232 -25.122 1.00 47.44 429 THR A CA 1
ATOM 3509 C C . THR A 1 429 ? 42.005 42.577 -25.336 1.00 47.44 429 THR A C 1
ATOM 3511 O O . THR A 1 429 ? 41.841 43.046 -26.456 1.00 47.44 429 THR A O 1
ATOM 3514 N N . SER A 1 430 ? 41.594 43.224 -24.223 1.00 47.81 430 SER A N 1
ATOM 3515 C CA . SER A 1 430 ? 41.644 44.666 -23.820 1.00 47.81 430 SER A CA 1
ATOM 3516 C C . SER A 1 430 ? 41.362 45.860 -24.787 1.00 47.81 430 SER A C 1
ATOM 3518 O O . SER A 1 430 ? 41.905 46.948 -24.563 1.00 47.81 430 SER A O 1
ATOM 3520 N N . SER A 1 431 ? 40.505 45.769 -25.810 1.00 52.41 431 SER A N 1
ATOM 3521 C CA . SER A 1 431 ? 40.241 46.911 -26.723 1.00 52.41 431 SER A CA 1
ATOM 3522 C C . SER A 1 431 ? 38.761 47.110 -27.085 1.00 52.41 431 SER A C 1
ATOM 3524 O O . SER A 1 431 ? 38.373 46.948 -28.239 1.00 52.41 431 SER A O 1
ATOM 3526 N N . ASP A 1 432 ? 37.919 47.493 -26.117 1.00 54.22 432 ASP A N 1
ATOM 3527 C CA . ASP A 1 432 ? 36.489 47.697 -26.404 1.00 54.22 432 ASP A CA 1
ATOM 3528 C C . ASP A 1 432 ? 36.112 49.173 -26.731 1.00 54.22 432 ASP A C 1
ATOM 3530 O O . ASP A 1 432 ? 36.479 50.082 -25.965 1.00 54.22 432 ASP A O 1
ATOM 3534 N N . PRO A 1 433 ? 35.364 49.426 -27.839 1.00 71.06 433 PRO A N 1
ATOM 3535 C CA . PRO A 1 433 ? 34.963 50.751 -28.354 1.00 71.06 433 PRO A CA 1
ATOM 3536 C C . PRO A 1 433 ? 34.071 51.621 -27.434 1.00 71.06 433 PRO A C 1
ATOM 3538 O O . PRO A 1 433 ? 33.338 51.097 -26.587 1.00 71.06 433 PRO A O 1
ATOM 3541 N N . PRO A 1 434 ? 34.047 52.961 -27.628 1.00 69.19 434 PRO A N 1
ATOM 3542 C CA . PRO A 1 434 ? 33.261 53.905 -26.819 1.00 69.19 434 PRO A CA 1
ATOM 3543 C C . PRO A 1 434 ? 31.741 53.667 -26.870 1.00 69.19 434 PRO A C 1
ATOM 3545 O O . PRO A 1 434 ? 31.042 53.967 -25.901 1.00 69.19 434 PRO A O 1
ATOM 3548 N N . GLU A 1 435 ? 31.213 53.067 -27.940 1.00 72.25 435 GLU A N 1
ATOM 3549 C CA . GLU A 1 435 ? 29.804 52.670 -28.028 1.00 72.25 435 GLU A CA 1
ATOM 3550 C C . GLU A 1 435 ? 29.451 51.550 -27.039 1.00 72.25 435 GLU A C 1
ATOM 3552 O O . GLU A 1 435 ? 28.340 51.542 -26.500 1.00 72.25 435 GLU A O 1
ATOM 3557 N N . ILE A 1 436 ? 30.382 50.623 -26.769 1.00 65.94 436 ILE A N 1
ATOM 3558 C CA . ILE A 1 436 ? 30.198 49.549 -25.779 1.00 65.94 436 ILE A CA 1
ATOM 3559 C C . ILE A 1 436 ? 30.221 50.139 -24.367 1.00 65.94 436 ILE A C 1
ATOM 3561 O O . ILE A 1 436 ? 29.367 49.795 -23.552 1.00 65.94 436 ILE A O 1
ATOM 3565 N N . ARG A 1 437 ? 31.106 51.107 -24.101 1.00 71.38 437 ARG A N 1
ATOM 3566 C CA . ARG A 1 437 ? 31.148 51.818 -22.810 1.00 71.38 437 ARG A CA 1
ATOM 3567 C C . ARG A 1 437 ? 29.863 52.600 -22.535 1.00 71.38 437 ARG A C 1
ATOM 3569 O O . ARG A 1 437 ? 29.276 52.436 -21.474 1.00 71.38 437 ARG A O 1
ATOM 3576 N N . LYS A 1 438 ? 29.344 53.345 -23.518 1.00 78.00 438 LYS A N 1
ATOM 3577 C CA . LYS A 1 438 ? 28.070 54.076 -23.380 1.00 78.00 438 LYS A CA 1
ATOM 3578 C C . LYS A 1 438 ? 26.882 53.139 -23.130 1.00 78.00 438 LYS A C 1
ATOM 3580 O O . LYS A 1 438 ? 25.967 53.473 -22.381 1.00 78.00 438 LYS A O 1
ATOM 3585 N N . LYS A 1 439 ? 26.881 51.951 -23.747 1.00 75.31 439 LYS A N 1
ATOM 3586 C CA . LYS A 1 439 ? 25.868 50.919 -23.473 1.00 75.31 439 LYS A CA 1
ATOM 3587 C C . LYS A 1 439 ? 26.021 50.318 -22.074 1.00 75.31 439 LYS A C 1
ATOM 3589 O O . LYS A 1 439 ? 25.002 50.081 -21.434 1.00 75.31 439 LYS A O 1
ATOM 3594 N N . LEU A 1 440 ? 27.250 50.116 -21.594 1.00 74.50 440 LEU A N 1
ATOM 3595 C CA . LEU A 1 440 ? 27.523 49.673 -20.222 1.00 74.50 440 LEU A CA 1
ATOM 3596 C C . LEU A 1 440 ? 27.069 50.706 -19.177 1.00 74.50 440 LEU A C 1
ATOM 3598 O O . LEU A 1 440 ? 26.483 50.315 -18.175 1.00 74.50 440 LEU A O 1
ATOM 3602 N N . GLU A 1 441 ? 27.234 52.004 -19.435 1.00 81.56 441 GLU A N 1
ATOM 3603 C CA . GLU A 1 441 ? 26.750 53.078 -18.550 1.00 81.56 441 GLU A CA 1
ATOM 3604 C C . GLU A 1 441 ? 25.213 53.132 -18.482 1.00 81.56 441 GLU A C 1
ATOM 3606 O O . GLU A 1 441 ? 24.632 53.224 -17.402 1.00 81.56 441 GLU A O 1
ATOM 3611 N N . VAL A 1 442 ? 24.522 53.008 -19.625 1.00 86.75 442 VAL A N 1
ATOM 3612 C CA . VAL A 1 442 ? 23.048 52.917 -19.645 1.00 86.75 442 VAL A CA 1
ATOM 3613 C C . VAL A 1 442 ? 22.570 51.652 -18.927 1.00 86.75 442 VAL A C 1
ATOM 3615 O O . VAL A 1 442 ? 21.568 51.701 -18.215 1.00 86.75 442 VAL A O 1
ATOM 3618 N N . LEU A 1 443 ? 23.285 50.532 -19.081 1.00 71.06 443 LEU A N 1
ATOM 3619 C CA . LEU A 1 443 ? 22.994 49.286 -18.369 1.00 71.06 443 LEU A CA 1
ATOM 3620 C C . LEU A 1 443 ? 23.148 49.465 -16.849 1.00 71.06 443 LEU A C 1
ATOM 3622 O O . LEU A 1 443 ? 22.274 49.040 -16.099 1.00 71.06 443 LEU A O 1
ATOM 3626 N N . GLN A 1 444 ? 24.212 50.136 -16.398 1.00 79.69 444 GLN A N 1
ATOM 3627 C CA . GLN A 1 444 ? 24.422 50.461 -14.983 1.00 79.69 444 GLN A CA 1
ATOM 3628 C C . GLN A 1 444 ? 23.294 51.339 -14.426 1.00 79.69 444 GLN A C 1
ATOM 3630 O O . GLN A 1 444 ? 22.739 51.012 -13.380 1.00 79.69 444 GLN A O 1
ATOM 3635 N N . LEU A 1 445 ? 22.862 52.372 -15.158 1.00 86.25 445 LEU A N 1
ATOM 3636 C CA . LEU A 1 445 ? 21.733 53.218 -14.750 1.00 86.25 445 LEU A CA 1
ATOM 3637 C C . LEU A 1 445 ? 20.414 52.425 -14.644 1.00 86.25 445 LEU A C 1
ATOM 3639 O O . LEU A 1 445 ? 19.607 52.654 -13.742 1.00 86.25 445 LEU A O 1
ATOM 3643 N N . GLN A 1 446 ? 20.178 51.475 -15.557 1.00 83.31 446 GLN A N 1
ATOM 3644 C CA . GLN A 1 446 ? 19.009 50.590 -15.487 1.00 83.31 446 GLN A CA 1
ATOM 3645 C C . GLN A 1 446 ? 19.086 49.645 -14.282 1.00 83.31 446 GLN A C 1
ATOM 3647 O O . GLN A 1 446 ? 18.068 49.428 -13.625 1.00 83.31 446 GLN A O 1
ATOM 3652 N N . HIS A 1 447 ? 20.274 49.130 -13.945 1.00 77.69 447 HIS A N 1
ATOM 3653 C CA . HIS A 1 447 ? 20.466 48.335 -12.731 1.00 77.69 447 HIS A CA 1
ATOM 3654 C C . HIS A 1 447 ? 20.161 49.144 -11.459 1.00 77.69 447 HIS A C 1
ATOM 3656 O O . HIS A 1 447 ? 19.445 48.647 -10.593 1.00 77.69 447 HIS A O 1
ATOM 3662 N N . GLU A 1 448 ? 20.589 50.407 -11.370 1.00 84.75 448 GLU A N 1
ATOM 3663 C CA . GLU A 1 448 ? 20.258 51.280 -10.230 1.00 84.75 448 GLU A CA 1
ATOM 3664 C C . GLU A 1 448 ? 18.746 51.531 -10.092 1.00 84.75 448 GLU A C 1
ATOM 3666 O O . GLU A 1 448 ? 18.194 51.515 -8.987 1.00 84.75 448 GLU A O 1
ATOM 3671 N N . LEU A 1 449 ? 18.042 51.729 -11.212 1.00 87.50 449 LEU A N 1
ATOM 3672 C CA . LEU A 1 449 ? 16.589 51.906 -11.205 1.00 87.50 449 LEU A CA 1
ATOM 3673 C C . LEU A 1 449 ? 15.856 50.632 -10.755 1.00 87.50 449 LEU A C 1
ATOM 3675 O O . LEU A 1 449 ? 14.883 50.723 -10.000 1.00 87.50 449 LEU A O 1
ATOM 3679 N N . ILE A 1 450 ? 16.324 49.460 -11.196 1.00 83.06 450 ILE A N 1
ATOM 3680 C CA . ILE A 1 450 ? 15.790 48.157 -10.775 1.00 83.06 450 ILE A CA 1
ATOM 3681 C C . ILE A 1 450 ? 15.947 47.987 -9.262 1.00 83.06 450 ILE A C 1
ATOM 3683 O O . ILE A 1 450 ? 14.972 47.647 -8.591 1.00 83.06 450 ILE A O 1
ATOM 3687 N N . GLU A 1 451 ? 17.120 48.294 -8.709 1.00 82.81 451 GLU A N 1
ATOM 3688 C CA . GLU A 1 451 ? 17.362 48.203 -7.265 1.00 82.81 451 GLU A CA 1
ATOM 3689 C C . GLU A 1 451 ? 16.466 49.160 -6.465 1.00 82.81 451 GLU A C 1
ATOM 3691 O O . GLU A 1 451 ? 15.853 48.775 -5.464 1.00 82.81 451 GLU A O 1
ATOM 3696 N N . LYS A 1 452 ? 16.258 50.385 -6.959 1.00 88.56 452 LYS A N 1
ATOM 3697 C CA . LYS A 1 452 ? 15.330 51.336 -6.331 1.00 88.56 452 LYS A CA 1
ATOM 3698 C C . LYS A 1 452 ? 13.878 50.840 -6.327 1.00 88.56 452 LYS A C 1
ATOM 3700 O O . LYS A 1 452 ? 13.153 51.065 -5.356 1.00 88.56 452 LYS A O 1
ATOM 3705 N N . LEU A 1 453 ? 13.423 50.192 -7.401 1.00 85.19 453 LEU A N 1
ATOM 3706 C CA . LEU A 1 453 ? 12.072 49.625 -7.472 1.00 85.19 453 LEU A CA 1
ATOM 3707 C C . LEU A 1 453 ? 11.917 48.407 -6.555 1.00 85.19 453 LEU A C 1
ATOM 3709 O O . LEU A 1 453 ? 10.905 48.315 -5.860 1.00 85.19 453 LEU A O 1
ATOM 3713 N N . ARG A 1 454 ? 12.929 47.532 -6.486 1.00 84.06 454 ARG A N 1
ATOM 3714 C CA . ARG A 1 454 ? 12.967 46.392 -5.554 1.00 84.06 454 ARG A CA 1
ATOM 3715 C C . ARG A 1 454 ? 12.831 46.844 -4.099 1.00 84.06 454 ARG A C 1
ATOM 3717 O O . ARG A 1 454 ? 12.000 46.308 -3.373 1.00 84.06 454 ARG A O 1
ATOM 3724 N N . SER A 1 455 ? 13.548 47.898 -3.704 1.00 88.69 455 SER A N 1
ATOM 3725 C CA . SER A 1 455 ? 13.444 48.485 -2.357 1.00 88.69 455 SER A CA 1
ATOM 3726 C C . SER A 1 455 ? 12.027 48.988 -2.024 1.00 88.69 455 SER A C 1
ATOM 3728 O O . SER A 1 455 ? 11.519 48.767 -0.921 1.00 88.69 455 SER A O 1
ATOM 3730 N N . ARG A 1 456 ? 11.339 49.619 -2.986 1.00 90.81 456 ARG A N 1
ATOM 3731 C CA . ARG A 1 456 ? 9.957 50.098 -2.793 1.00 90.81 456 ARG A CA 1
ATOM 3732 C C . ARG A 1 456 ? 8.944 48.960 -2.683 1.00 90.81 456 ARG A C 1
ATOM 3734 O O . ARG A 1 456 ? 8.018 49.082 -1.887 1.00 90.81 456 ARG A O 1
ATOM 3741 N N . ILE A 1 457 ? 9.113 47.891 -3.463 1.00 90.62 457 ILE A N 1
ATOM 3742 C CA . ILE A 1 457 ? 8.263 46.692 -3.384 1.00 90.62 457 ILE A CA 1
ATOM 3743 C C . ILE A 1 457 ? 8.404 46.054 -2.001 1.00 90.62 457 ILE A C 1
ATOM 3745 O O . ILE A 1 457 ? 7.399 45.888 -1.321 1.00 90.62 457 ILE A O 1
ATOM 3749 N N . SER A 1 458 ? 9.637 45.841 -1.536 1.00 90.12 458 SER A N 1
ATOM 3750 C CA . SER A 1 458 ? 9.901 45.264 -0.211 1.00 90.12 458 SER A CA 1
ATOM 3751 C C . SER A 1 458 ? 9.285 46.087 0.933 1.00 90.12 458 SER A C 1
ATOM 3753 O O . SER A 1 458 ? 8.729 45.530 1.876 1.00 90.12 458 SER A O 1
ATOM 3755 N N . THR A 1 459 ? 9.301 47.422 0.827 1.00 91.81 459 THR A N 1
ATOM 3756 C CA . THR A 1 459 ? 8.663 48.301 1.826 1.00 91.81 459 THR A CA 1
ATOM 3757 C C . THR A 1 459 ? 7.135 48.160 1.828 1.00 91.81 459 THR A C 1
ATOM 3759 O O . THR A 1 459 ? 6.517 48.144 2.889 1.00 91.81 459 THR A O 1
ATOM 3762 N N . ALA A 1 460 ? 6.512 48.058 0.649 1.00 87.62 460 ALA A N 1
ATOM 3763 C CA . ALA A 1 460 ? 5.066 47.879 0.529 1.00 87.62 460 ALA A CA 1
ATOM 3764 C C . ALA A 1 460 ? 4.613 46.486 0.999 1.00 87.62 460 ALA A C 1
ATOM 3766 O O . ALA A 1 460 ? 3.578 46.375 1.647 1.00 87.62 460 ALA A O 1
ATOM 3767 N N . GLU A 1 461 ? 5.398 45.443 0.719 1.00 88.75 461 GLU A N 1
ATOM 3768 C CA . GLU A 1 461 ? 5.160 44.083 1.220 1.00 88.75 461 GLU A CA 1
ATOM 3769 C C . GLU A 1 461 ? 5.188 44.040 2.752 1.00 88.75 461 GLU A C 1
ATOM 3771 O O . GLU A 1 461 ? 4.290 43.463 3.362 1.00 88.75 461 GLU A O 1
ATOM 3776 N N . LEU A 1 462 ? 6.152 44.723 3.383 1.00 91.75 462 LEU A N 1
ATOM 3777 C CA . LEU A 1 462 ? 6.224 44.827 4.843 1.00 91.75 462 LEU A CA 1
ATOM 3778 C C . LEU A 1 462 ? 4.984 45.518 5.438 1.00 91.75 462 LEU A C 1
ATOM 3780 O O . LEU A 1 462 ? 4.450 45.069 6.452 1.00 91.75 462 LEU A O 1
ATOM 3784 N N . GLU A 1 463 ? 4.499 46.585 4.799 1.00 95.19 463 GLU A N 1
ATOM 3785 C CA . GLU A 1 463 ? 3.298 47.303 5.243 1.00 95.19 463 GLU A CA 1
ATOM 3786 C C . GLU A 1 463 ? 2.019 46.471 5.057 1.00 95.19 463 GLU A C 1
ATOM 3788 O O . GLU A 1 463 ? 1.142 46.493 5.922 1.00 95.19 463 GLU A O 1
ATOM 3793 N N . CYS A 1 464 ? 1.920 45.685 3.978 1.00 88.81 464 CYS A N 1
ATOM 3794 C CA . CYS A 1 464 ? 0.834 44.719 3.800 1.00 88.81 464 CYS A CA 1
ATOM 3795 C C . CYS A 1 464 ? 0.818 43.684 4.933 1.00 88.81 464 CYS A C 1
ATOM 3797 O O . CYS A 1 464 ? -0.227 43.493 5.548 1.00 88.81 464 CYS A O 1
ATOM 3799 N N . VAL A 1 465 ? 1.969 43.086 5.270 1.00 88.00 465 VAL A N 1
ATOM 3800 C CA . VAL A 1 465 ? 2.083 42.123 6.385 1.00 88.00 465 VAL A CA 1
ATOM 3801 C C . VAL A 1 465 ? 1.679 42.767 7.718 1.00 88.00 465 VAL A C 1
ATOM 3803 O O . VAL A 1 465 ? 0.967 42.154 8.518 1.00 88.00 465 VAL A O 1
ATOM 3806 N N . ARG A 1 466 ? 2.073 44.027 7.952 1.00 96.25 466 ARG A N 1
ATOM 3807 C CA . ARG A 1 466 ? 1.685 44.792 9.148 1.00 96.25 466 ARG A CA 1
ATOM 3808 C C . ARG A 1 466 ? 0.166 44.977 9.239 1.00 96.25 466 ARG A C 1
ATOM 3810 O O . ARG A 1 466 ? -0.422 44.669 10.273 1.00 96.25 466 ARG A O 1
ATOM 3817 N N . LEU A 1 467 ? -0.475 45.443 8.164 1.00 92.50 467 LEU A N 1
ATOM 3818 C CA . LEU A 1 467 ? -1.925 45.675 8.116 1.00 92.50 467 LEU A CA 1
ATOM 3819 C C . LEU A 1 467 ? -2.734 44.373 8.189 1.00 92.50 467 LEU A C 1
ATOM 3821 O O . LEU A 1 467 ? -3.773 44.333 8.846 1.00 92.50 467 LEU A O 1
ATOM 3825 N N . GLU A 1 468 ? -2.273 43.301 7.544 1.00 87.19 468 GLU A N 1
ATOM 3826 C CA . GLU A 1 468 ? -2.892 41.977 7.661 1.00 87.19 468 GLU A CA 1
ATOM 3827 C C . GLU A 1 468 ? -2.856 41.480 9.109 1.00 87.19 468 GLU A C 1
ATOM 3829 O O . GLU A 1 468 ? -3.871 40.988 9.608 1.00 87.19 468 GLU A O 1
ATOM 3834 N N . THR A 1 469 ? -1.739 41.694 9.811 1.00 82.50 469 THR A N 1
ATOM 3835 C CA . THR A 1 469 ? -1.605 41.377 11.241 1.00 82.50 469 THR A CA 1
ATOM 3836 C C . THR A 1 469 ? -2.604 42.179 12.084 1.00 82.50 469 THR A C 1
ATOM 3838 O O . THR A 1 469 ? -3.352 41.586 12.860 1.00 82.50 469 THR A O 1
ATOM 3841 N N . GLU A 1 470 ? -2.721 43.497 11.875 1.00 89.31 470 GLU A N 1
ATOM 3842 C CA . GLU A 1 470 ? -3.700 44.342 12.588 1.00 89.31 470 GLU A CA 1
ATOM 3843 C C . GLU A 1 470 ? -5.158 43.923 12.320 1.00 89.31 470 GLU A C 1
ATOM 3845 O O . GLU A 1 470 ? -5.984 43.877 13.236 1.00 89.31 470 GLU A O 1
ATOM 3850 N N . ILE A 1 471 ? -5.501 43.583 11.072 1.00 83.38 471 ILE A N 1
ATOM 3851 C CA . ILE A 1 471 ? -6.847 43.107 10.713 1.00 83.38 471 ILE A CA 1
ATOM 3852 C C . ILE A 1 471 ? -7.141 41.765 11.387 1.00 83.38 471 ILE A C 1
ATOM 3854 O O . ILE A 1 471 ? -8.261 41.557 11.867 1.00 83.38 471 ILE A O 1
ATOM 3858 N N . LEU A 1 472 ? -6.169 40.850 11.417 1.00 74.62 472 LEU A N 1
ATOM 3859 C CA . LEU A 1 472 ? -6.304 39.561 12.093 1.00 74.62 472 LEU A CA 1
ATOM 3860 C C . LEU A 1 472 ? -6.494 39.748 13.602 1.00 74.62 472 LEU A C 1
ATOM 3862 O O . LEU A 1 472 ? -7.402 39.140 14.170 1.00 74.62 472 LEU A O 1
ATOM 3866 N N . GLU A 1 473 ? -5.731 40.640 14.235 1.00 79.88 473 GLU A N 1
ATOM 3867 C CA . GLU A 1 473 ? -5.896 40.998 15.648 1.00 79.88 473 GLU A CA 1
ATOM 3868 C C . GLU A 1 473 ? -7.279 41.600 15.933 1.00 79.88 473 GLU A C 1
ATOM 3870 O O . GLU A 1 473 ? -7.961 41.179 16.875 1.00 79.88 473 GLU A O 1
ATOM 3875 N N . TYR A 1 474 ? -7.748 42.525 15.088 1.00 82.06 474 TYR A N 1
ATOM 3876 C CA . TYR A 1 474 ? -9.073 43.125 15.231 1.00 82.06 474 TYR A CA 1
ATOM 3877 C C . TYR A 1 474 ? -10.183 42.080 15.069 1.00 82.06 474 TYR A C 1
ATOM 3879 O O . TYR A 1 474 ? -11.046 41.962 15.941 1.00 82.06 474 TYR A O 1
ATOM 3887 N N . ARG A 1 475 ? -10.145 41.253 14.015 1.00 77.38 475 ARG A N 1
ATOM 3888 C CA . ARG A 1 475 ? -11.110 40.155 13.815 1.00 77.38 475 ARG A CA 1
ATOM 3889 C C . ARG A 1 475 ? -11.101 39.175 14.986 1.00 77.38 475 ARG A C 1
ATOM 3891 O O . ARG A 1 475 ? -12.170 38.782 15.452 1.00 77.38 475 ARG A O 1
ATOM 3898 N N . ALA A 1 476 ? -9.922 38.836 15.505 1.00 71.25 476 ALA A N 1
ATOM 3899 C CA . ALA A 1 476 ? -9.784 37.979 16.675 1.00 71.25 476 ALA A CA 1
ATOM 3900 C C . ALA A 1 476 ? -10.372 38.621 17.944 1.00 71.25 476 ALA A C 1
ATOM 3902 O O . ALA A 1 476 ? -10.913 37.904 18.786 1.00 71.25 476 ALA A O 1
ATOM 3903 N N . SER A 1 477 ? -10.298 39.949 18.090 1.00 73.06 477 SER A N 1
ATOM 3904 C CA . SER A 1 477 ? -10.852 40.683 19.239 1.00 73.06 477 SER A CA 1
ATOM 3905 C C . SER A 1 477 ? -12.385 40.767 19.240 1.00 73.06 477 SER A C 1
ATOM 3907 O O . SER A 1 477 ? -12.995 40.765 20.309 1.00 73.06 477 SER A O 1
ATOM 3909 N N . VAL A 1 478 ? -13.009 40.791 18.056 1.00 76.12 478 VAL A N 1
ATOM 3910 C CA . VAL A 1 478 ? -14.472 40.899 17.886 1.00 76.12 478 VAL A CA 1
ATOM 3911 C C . VAL A 1 478 ? -15.142 39.521 17.751 1.00 76.12 478 VAL A C 1
ATOM 3913 O O . VAL A 1 478 ? -16.368 39.418 17.800 1.00 76.12 478 VAL A O 1
ATOM 3916 N N . ALA A 1 479 ? -14.359 38.443 17.629 1.00 69.44 479 ALA A N 1
ATOM 3917 C CA . ALA A 1 479 ? -14.873 37.082 17.525 1.00 69.44 479 ALA A CA 1
ATOM 3918 C C . ALA A 1 479 ? -15.792 36.738 18.724 1.00 69.44 479 ALA A C 1
ATOM 3920 O O . ALA A 1 479 ? -15.345 36.810 19.876 1.00 69.44 479 ALA A O 1
ATOM 3921 N N . PRO A 1 480 ? -17.051 36.308 18.488 1.00 71.69 480 PRO A N 1
ATOM 3922 C CA . PRO A 1 480 ? -18.021 36.001 19.548 1.00 71.69 480 PRO A CA 1
ATOM 3923 C C . PRO A 1 480 ? -17.515 34.994 20.587 1.00 71.69 480 PRO A C 1
ATOM 3925 O O . PRO A 1 480 ? -17.940 35.013 21.740 1.00 71.69 480 PRO A O 1
ATOM 3928 N N . ILE A 1 481 ? -16.565 34.147 20.191 1.00 72.94 481 ILE A N 1
ATOM 3929 C CA . ILE A 1 481 ? -16.018 33.058 20.996 1.00 72.94 481 ILE A CA 1
ATOM 3930 C C . ILE A 1 481 ? -15.287 33.535 22.261 1.00 72.94 481 ILE A C 1
ATOM 3932 O O . ILE A 1 481 ? -15.277 32.812 23.252 1.00 72.94 481 ILE A O 1
ATOM 3936 N N . ARG A 1 482 ? -14.762 34.774 22.278 1.00 72.50 482 ARG A N 1
ATOM 3937 C CA . ARG A 1 482 ? -14.156 35.381 23.482 1.00 72.50 482 ARG A CA 1
ATOM 3938 C C . ARG A 1 482 ? -15.183 35.755 24.556 1.00 72.50 482 ARG A C 1
ATOM 3940 O O . ARG A 1 482 ? -14.805 35.997 25.696 1.00 72.50 482 ARG A O 1
ATOM 3947 N N . ARG A 1 483 ? -16.472 35.830 24.201 1.00 82.31 483 ARG A N 1
ATOM 3948 C CA . ARG A 1 483 ? -17.574 36.102 25.141 1.00 82.31 483 ARG A CA 1
ATOM 3949 C C . ARG A 1 483 ? -18.231 34.826 25.666 1.00 82.31 483 ARG A C 1
ATOM 3951 O O . ARG A 1 483 ? -19.142 34.923 26.482 1.00 82.31 483 ARG A O 1
ATOM 3958 N N . CYS A 1 484 ? -17.810 33.655 25.189 1.00 86.19 484 CYS A N 1
ATOM 3959 C CA . CYS A 1 484 ? -18.345 32.388 25.664 1.00 86.19 484 CYS A CA 1
ATOM 3960 C C . CYS A 1 484 ? -17.824 32.113 27.089 1.00 86.19 484 CYS A C 1
ATOM 3962 O O . CYS A 1 484 ? -16.606 32.159 27.291 1.00 86.19 484 CYS A O 1
ATOM 3964 N N . PRO A 1 485 ? -18.704 31.836 28.070 1.00 93.69 485 PRO A N 1
ATOM 3965 C CA . PRO A 1 485 ? -18.300 31.367 29.392 1.00 93.69 485 PRO A CA 1
ATOM 3966 C C . PRO A 1 485 ? -17.366 30.154 29.299 1.00 93.69 485 PRO A C 1
ATOM 3968 O O . PRO A 1 485 ? -17.550 29.277 28.447 1.00 93.69 485 PRO A O 1
ATOM 3971 N N . GLN A 1 486 ? -16.359 30.100 30.172 1.00 94.56 486 GLN A N 1
ATOM 3972 C CA . GLN A 1 486 ? -15.337 29.047 30.150 1.00 94.56 486 GLN A CA 1
ATOM 3973 C C . GLN A 1 486 ? -15.950 27.656 30.363 1.00 94.56 486 GLN A C 1
ATOM 3975 O O . GLN A 1 486 ? -15.480 26.676 29.794 1.00 94.56 486 GLN A O 1
ATOM 3980 N N . GLU A 1 487 ? -17.043 27.571 31.116 1.00 94.50 487 GLU A N 1
ATOM 3981 C CA . GLU A 1 487 ? -17.779 26.343 31.397 1.00 94.50 487 GLU A CA 1
ATOM 3982 C C . GLU A 1 487 ? -18.407 25.765 30.126 1.00 94.50 487 GLU A C 1
ATOM 3984 O O . GLU A 1 487 ? -18.305 24.563 29.879 1.00 94.50 487 GLU A O 1
ATOM 3989 N N . LEU A 1 488 ? -19.003 26.621 29.287 1.00 94.88 488 LEU A N 1
ATOM 3990 C CA . LEU A 1 488 ? -19.578 26.202 28.008 1.00 94.88 488 LEU A CA 1
ATOM 3991 C C . LEU A 1 488 ? -18.480 25.787 27.029 1.00 94.88 488 LEU A C 1
ATOM 3993 O O . LEU A 1 488 ? -18.616 24.764 26.364 1.00 94.88 488 LEU A O 1
ATOM 3997 N N . LEU A 1 489 ? -17.364 26.523 26.986 1.00 94.38 489 LEU A N 1
ATOM 3998 C CA . LEU A 1 489 ? -16.194 26.127 26.196 1.00 94.38 489 LEU A CA 1
ATOM 3999 C C . LEU A 1 489 ? -15.661 24.758 26.626 1.00 94.38 489 LEU A C 1
ATOM 4001 O O . LEU A 1 489 ? -15.433 23.910 25.771 1.00 94.38 489 LEU A O 1
ATOM 4005 N N . LEU A 1 490 ? -15.539 24.501 27.931 1.00 95.69 490 LEU A N 1
ATOM 4006 C CA . LEU A 1 490 ? -15.133 23.193 28.446 1.00 95.69 490 LEU A CA 1
ATOM 4007 C C . LEU A 1 490 ? -16.143 22.092 28.117 1.00 95.69 490 LEU A C 1
ATOM 4009 O O . LEU A 1 490 ? -15.730 20.969 27.842 1.00 95.69 490 LEU A O 1
ATOM 4013 N N . MET A 1 491 ? -17.448 22.377 28.131 1.00 95.31 491 MET A N 1
ATOM 4014 C CA . MET A 1 491 ? -18.459 21.415 27.681 1.00 95.31 491 MET A CA 1
ATOM 4015 C C . MET A 1 491 ? -18.292 21.081 26.199 1.00 95.31 491 MET A C 1
ATOM 4017 O O . MET A 1 491 ? -18.306 19.903 25.848 1.00 95.31 491 MET A O 1
ATOM 4021 N N . PHE A 1 492 ? -18.064 22.083 25.345 1.00 93.75 492 PHE A N 1
ATOM 4022 C CA . PHE A 1 492 ? -17.785 21.853 23.929 1.00 93.75 492 PHE A CA 1
ATOM 4023 C C . PHE A 1 492 ? -16.481 21.089 23.725 1.00 93.75 492 PHE A C 1
ATOM 4025 O O . PHE A 1 492 ? -16.454 20.157 22.932 1.00 93.75 492 PHE A O 1
ATOM 4032 N N . PHE A 1 493 ? -15.419 21.421 24.463 1.00 95.94 493 PHE A N 1
ATOM 4033 C CA . PHE A 1 493 ? -14.152 20.695 24.384 1.00 95.94 493 PHE A CA 1
ATOM 4034 C C . PHE A 1 493 ? -14.340 19.244 24.791 1.00 95.94 493 PHE A C 1
ATOM 4036 O O . PHE A 1 493 ? -13.881 18.367 24.072 1.00 95.94 493 PHE A O 1
ATOM 4043 N N . LYS A 1 494 ? -15.055 18.980 25.890 1.00 93.69 494 LYS A N 1
ATOM 4044 C CA . LYS A 1 494 ? -15.372 17.617 26.328 1.00 93.69 494 LYS A CA 1
ATOM 4045 C C . LYS A 1 494 ? -16.163 16.868 25.274 1.00 93.69 494 LYS A C 1
ATOM 4047 O O . LYS A 1 494 ? -15.774 15.767 24.942 1.00 93.69 494 LYS A O 1
ATOM 4052 N N . TYR A 1 495 ? -17.217 17.461 24.723 1.00 94.06 495 TYR A N 1
ATOM 4053 C CA . TYR A 1 495 ? -18.006 16.829 23.666 1.00 94.06 495 TYR A CA 1
ATOM 4054 C C . TYR A 1 495 ? -17.147 16.519 22.426 1.00 94.06 495 TYR A C 1
ATOM 4056 O O . TYR A 1 495 ? -17.128 15.399 21.932 1.00 94.06 495 TYR A O 1
ATOM 4064 N N . TYR A 1 496 ? -16.353 17.489 21.975 1.00 91.38 496 TYR A N 1
ATOM 4065 C CA . TYR A 1 496 ? -15.539 17.372 20.766 1.00 91.38 496 TYR A CA 1
ATOM 4066 C C . TYR A 1 496 ? -14.363 16.395 20.926 1.00 91.38 496 TYR A C 1
ATOM 4068 O O . TYR A 1 496 ? -14.031 15.645 20.013 1.00 91.38 496 TYR A O 1
ATOM 4076 N N . THR A 1 497 ? -13.736 16.384 22.104 1.00 91.94 497 THR A N 1
ATOM 4077 C CA . THR A 1 497 ? -12.672 15.426 22.443 1.00 91.94 497 THR A CA 1
ATOM 4078 C C . THR A 1 497 ? -13.223 14.060 22.835 1.00 91.94 497 THR A C 1
ATOM 4080 O O . THR A 1 497 ? -12.497 13.088 22.702 1.00 91.94 497 THR A O 1
ATOM 4083 N N . TYR A 1 498 ? -14.487 13.952 23.261 1.00 89.44 498 TYR A N 1
ATOM 4084 C CA . TYR A 1 498 ? -15.161 12.670 23.486 1.00 89.44 498 TYR A CA 1
ATOM 4085 C C . TYR A 1 498 ? -15.282 11.891 22.175 1.00 89.44 498 TYR A C 1
ATOM 4087 O O . TYR A 1 498 ? -14.972 10.706 22.159 1.00 89.44 498 TYR A O 1
ATOM 4095 N N . GLU A 1 499 ? -15.691 12.556 21.088 1.00 88.25 499 GLU A N 1
ATOM 4096 C CA . GLU A 1 499 ? -15.795 11.938 19.758 1.00 88.25 499 GLU A CA 1
ATOM 4097 C C . GLU A 1 499 ? -14.420 11.640 19.148 1.00 88.25 499 GLU A C 1
ATOM 4099 O O . GLU A 1 499 ? -14.221 10.586 18.553 1.00 88.25 499 GLU A O 1
ATOM 4104 N N . ASN A 1 500 ? -13.457 12.560 19.287 1.00 89.38 500 ASN A N 1
ATOM 4105 C CA . ASN A 1 500 ? -12.101 12.349 18.788 1.00 89.38 500 ASN A CA 1
ATOM 4106 C C . ASN A 1 500 ? -11.056 13.081 19.654 1.00 89.38 500 ASN A C 1
ATOM 4108 O O . ASN A 1 500 ? -10.781 14.273 19.455 1.00 89.38 500 ASN A O 1
ATOM 4112 N N . PRO A 1 501 ? -10.388 12.363 20.572 1.00 88.94 501 PRO A N 1
ATOM 4113 C CA . PRO A 1 501 ? -9.371 12.941 21.448 1.00 88.94 501 PRO A CA 1
ATOM 4114 C C . PRO A 1 501 ? -8.166 13.557 20.713 1.00 88.94 501 PRO A C 1
ATOM 4116 O O . PRO A 1 501 ? -7.466 14.395 21.284 1.00 88.94 501 PRO A O 1
ATOM 4119 N N . ARG A 1 502 ? -7.908 13.213 19.437 1.00 86.56 502 ARG A N 1
ATOM 4120 C CA . ARG A 1 502 ? -6.815 13.814 18.637 1.00 86.56 502 ARG A CA 1
ATOM 4121 C C . ARG A 1 502 ? -7.074 15.297 18.339 1.00 86.56 502 ARG A C 1
ATOM 4123 O O . ARG A 1 502 ? -6.133 16.060 18.102 1.00 86.56 502 ARG A O 1
ATOM 4130 N N . LEU A 1 503 ? -8.334 15.736 18.396 1.00 90.38 503 LEU A N 1
ATOM 4131 C CA . LEU A 1 503 ? -8.734 17.116 18.111 1.00 90.38 503 LEU A CA 1
ATOM 4132 C C . LEU A 1 503 ? -8.274 18.116 19.178 1.00 90.38 503 LEU A C 1
ATOM 4134 O O . LEU A 1 503 ? -8.250 19.316 18.897 1.00 90.38 503 LEU A O 1
ATOM 4138 N N . ILE A 1 504 ? -7.810 17.652 20.344 1.00 93.50 504 ILE A N 1
ATOM 4139 C CA . ILE A 1 504 ? -7.239 18.526 21.376 1.00 93.50 504 ILE A CA 1
ATOM 4140 C C . ILE A 1 50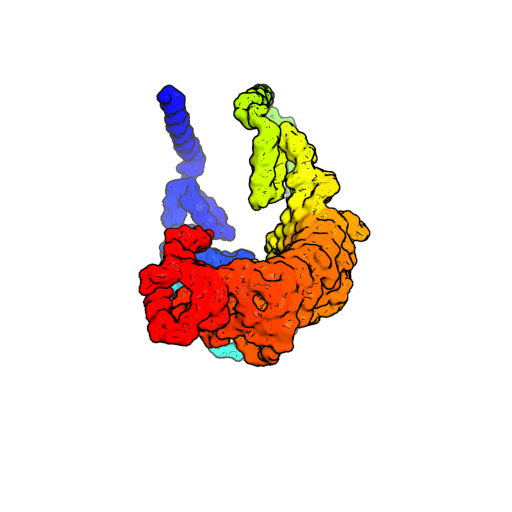4 ? -6.071 19.364 20.840 1.00 93.50 504 ILE A C 1
ATOM 4142 O O . ILE A 1 504 ? -5.982 20.552 21.138 1.00 93.50 504 ILE A O 1
ATOM 4146 N N . ARG A 1 505 ? -5.243 18.806 19.939 1.00 91.81 505 ARG A N 1
ATOM 4147 C CA . ARG A 1 505 ? -4.151 19.546 19.280 1.00 91.81 505 ARG A CA 1
ATOM 4148 C C . ARG A 1 505 ? -4.671 20.746 18.491 1.00 91.81 505 ARG A C 1
ATOM 4150 O O . ARG A 1 505 ? -4.047 21.799 18.510 1.00 91.81 505 ARG A O 1
ATOM 4157 N N . ARG A 1 506 ? -5.828 20.615 17.831 1.00 92.75 506 ARG A N 1
ATOM 4158 C CA . ARG A 1 506 ? -6.452 21.724 17.095 1.00 92.75 506 ARG A CA 1
ATOM 4159 C C . ARG A 1 506 ? -7.000 22.779 18.050 1.00 92.75 506 ARG A C 1
ATOM 4161 O O . ARG A 1 506 ? -6.838 23.960 17.770 1.00 92.75 506 ARG A O 1
ATOM 4168 N N . LEU A 1 507 ? -7.577 22.369 19.186 1.00 92.38 507 LEU A N 1
ATOM 4169 C CA . LEU A 1 507 ? -8.067 23.294 20.218 1.00 92.38 507 LEU A CA 1
ATOM 4170 C C . LEU A 1 507 ? -6.939 24.168 20.783 1.00 92.38 507 LEU A C 1
ATOM 4172 O O . LEU A 1 507 ? -7.126 25.374 20.948 1.00 92.38 507 LEU A O 1
ATOM 4176 N N . LEU A 1 508 ? -5.755 23.584 20.999 1.00 92.94 508 LEU A N 1
ATOM 4177 C CA . LEU A 1 508 ? -4.571 24.303 21.478 1.00 92.94 508 LEU A CA 1
ATOM 4178 C C . LEU A 1 508 ? -4.078 25.397 20.516 1.00 92.94 508 LEU A C 1
ATOM 4180 O O . LEU A 1 508 ? -3.443 26.349 20.963 1.00 92.94 508 LEU A O 1
ATOM 4184 N N . LEU A 1 509 ? -4.376 25.286 19.218 1.00 91.75 509 LEU A N 1
ATOM 4185 C CA . LEU A 1 509 ? -3.929 26.235 18.192 1.00 91.75 509 LEU A CA 1
ATOM 4186 C C . LEU A 1 509 ? -4.905 27.402 17.963 1.00 91.75 509 LEU A C 1
ATOM 4188 O O . LEU A 1 509 ? -4.572 28.326 17.226 1.00 91.75 509 LEU A O 1
ATOM 4192 N N . VAL A 1 510 ? -6.101 27.386 18.566 1.00 89.81 510 VAL A N 1
ATOM 4193 C CA . VAL A 1 510 ? -7.149 28.382 18.270 1.00 89.81 510 VAL A CA 1
ATOM 4194 C C . VAL A 1 510 ? -6.819 29.756 18.852 1.00 89.81 510 VAL A C 1
ATOM 4196 O O . VAL A 1 510 ? -6.748 30.747 18.127 1.00 89.81 510 VAL A O 1
ATOM 4199 N N . CYS A 1 511 ? -6.670 29.854 20.173 1.00 88.62 511 CYS A N 1
ATOM 4200 C CA . CYS A 1 511 ? -6.248 31.084 20.838 1.00 88.62 511 CYS A CA 1
ATOM 4201 C C . CYS A 1 511 ? -5.664 30.791 22.226 1.00 88.62 511 CYS A C 1
ATOM 4203 O O . CYS A 1 511 ? -5.898 29.726 22.797 1.00 88.62 511 CYS A O 1
ATOM 4205 N N . LYS A 1 512 ? -4.953 31.767 22.806 1.00 89.38 512 LYS A N 1
ATOM 4206 C CA . LYS A 1 512 ? -4.320 31.644 24.131 1.00 89.38 512 LYS A CA 1
ATOM 4207 C C . LYS A 1 512 ? -5.295 31.203 25.234 1.00 89.38 512 LYS A C 1
ATOM 4209 O O . LYS A 1 512 ? -4.953 30.339 26.028 1.00 89.38 512 LYS A O 1
ATOM 4214 N N . GLN A 1 513 ? -6.517 31.740 25.248 1.00 92.38 513 GLN A N 1
ATOM 4215 C CA . GLN A 1 513 ? -7.532 31.363 26.240 1.00 92.38 513 GLN A CA 1
ATOM 4216 C C . GLN A 1 513 ? -7.934 29.887 26.115 1.00 92.38 513 GLN A C 1
ATOM 4218 O O . GLN A 1 513 ? -8.118 29.215 27.122 1.00 92.38 513 GLN A O 1
ATOM 4223 N N . TRP A 1 514 ? -8.071 29.376 24.887 1.00 94.56 514 TRP A N 1
ATOM 4224 C CA . TRP A 1 514 ? -8.410 27.971 24.639 1.00 94.56 514 TRP A CA 1
ATOM 4225 C C . TRP A 1 514 ? -7.266 27.046 25.041 1.00 94.56 514 TRP A C 1
ATOM 4227 O O . TRP A 1 514 ? -7.510 26.024 25.672 1.00 94.56 514 TRP A O 1
ATOM 4237 N N . TYR A 1 515 ? -6.032 27.444 24.735 1.00 95.88 515 TYR A N 1
ATOM 4238 C CA . TYR A 1 515 ? -4.821 26.752 25.163 1.00 95.88 515 TYR A CA 1
ATOM 4239 C C . TYR A 1 515 ? -4.740 26.633 26.694 1.00 95.88 515 TYR A C 1
ATOM 4241 O O . TYR A 1 515 ? -4.629 25.528 27.221 1.00 95.88 515 TYR A O 1
ATOM 4249 N N . GLU A 1 516 ? -4.871 27.752 27.416 1.00 96.06 516 GLU A N 1
ATOM 4250 C CA . GLU A 1 516 ? -4.832 27.785 28.886 1.00 96.06 516 GLU A CA 1
ATOM 4251 C C . GLU A 1 516 ? -5.974 26.971 29.506 1.00 96.06 516 GLU A C 1
ATOM 4253 O O . GLU A 1 516 ? -5.755 26.202 30.442 1.00 96.06 516 GLU A O 1
ATOM 4258 N N . LEU A 1 517 ? -7.188 27.093 28.961 1.00 96.38 517 LEU A N 1
ATOM 4259 C CA . LEU A 1 517 ? -8.362 26.369 29.445 1.00 96.38 517 LEU A CA 1
ATOM 4260 C C . LEU A 1 517 ? -8.248 24.857 29.202 1.00 96.38 517 LEU A C 1
ATOM 4262 O O . LEU A 1 517 ? -8.640 24.068 30.057 1.00 96.38 517 LEU A O 1
ATOM 4266 N N . ALA A 1 518 ? -7.695 24.445 28.059 1.00 96.56 518 ALA A N 1
ATOM 4267 C CA . ALA A 1 518 ? -7.493 23.036 27.749 1.00 96.56 518 ALA A CA 1
ATOM 4268 C C . ALA A 1 518 ? -6.408 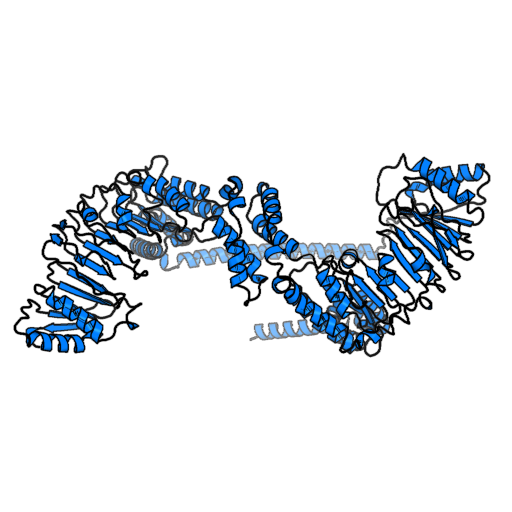22.410 28.637 1.00 96.56 518 ALA A C 1
ATOM 4270 O O . ALA A 1 518 ? -6.627 21.341 29.199 1.00 96.56 518 ALA A O 1
ATOM 4271 N N . ILE A 1 519 ? -5.264 23.079 28.815 1.00 97.12 519 ILE A N 1
ATOM 4272 C CA . ILE A 1 519 ? -4.154 22.580 29.649 1.00 97.12 519 ILE A CA 1
ATOM 4273 C C . ILE A 1 519 ? -4.522 22.542 31.132 1.00 97.12 519 ILE A C 1
ATOM 4275 O O . ILE A 1 519 ? -4.124 21.624 31.837 1.00 97.12 519 ILE A O 1
ATOM 4279 N N . SER A 1 520 ? -5.324 23.494 31.609 1.00 96.81 520 SER A N 1
ATOM 4280 C CA . SER A 1 520 ? -5.796 23.515 33.000 1.00 96.81 520 SER A CA 1
ATOM 4281 C C . SER A 1 520 ? -6.950 22.546 33.290 1.00 96.81 520 SER A C 1
ATOM 4283 O O . SER A 1 520 ? -7.448 22.521 34.416 1.00 96.81 520 SER A O 1
ATOM 4285 N N . SER A 1 521 ? -7.393 21.745 32.311 1.00 97.31 521 SER A N 1
ATOM 4286 C CA . SER A 1 521 ? -8.500 20.800 32.476 1.00 97.31 521 SER A CA 1
ATOM 4287 C C . SER A 1 521 ? -8.040 19.345 32.324 1.00 97.31 521 SER A C 1
ATOM 4289 O O . SER A 1 521 ? -8.138 18.784 31.231 1.00 97.31 521 SER A O 1
ATOM 4291 N N . PRO A 1 522 ? -7.617 18.680 33.418 1.00 97.31 522 PRO A N 1
ATOM 4292 C CA . PRO A 1 522 ? -7.099 17.309 33.371 1.00 97.31 522 PRO A CA 1
ATOM 4293 C C . PRO A 1 522 ? -8.038 16.279 32.725 1.00 97.31 522 PRO A C 1
ATOM 4295 O O . PRO A 1 522 ? -7.600 15.324 32.091 1.00 97.31 522 PRO A O 1
ATOM 4298 N N . ARG A 1 523 ? -9.357 16.504 32.800 1.00 96.12 523 ARG A N 1
ATOM 4299 C CA . ARG A 1 523 ? -10.385 15.644 32.179 1.00 96.12 523 ARG A CA 1
ATOM 4300 C C . ARG A 1 523 ? -10.365 15.625 30.647 1.00 96.12 523 ARG A C 1
ATOM 4302 O O . ARG A 1 523 ? -11.065 14.818 30.056 1.00 96.12 523 ARG A O 1
ATOM 4309 N N . LEU A 1 524 ? -9.672 16.558 29.998 1.00 96.56 524 LEU A N 1
ATOM 4310 C CA . LEU A 1 524 ? -9.491 16.527 28.542 1.00 96.56 524 LEU A CA 1
ATOM 4311 C C . LEU A 1 524 ? -8.308 15.637 28.135 1.00 96.56 524 LEU A C 1
ATOM 4313 O O . LEU A 1 524 ? -8.187 15.289 26.964 1.00 96.56 524 LEU A O 1
ATOM 4317 N N . TRP A 1 525 ? -7.448 15.284 29.095 1.00 97.06 525 TRP A N 1
ATOM 4318 C CA . TRP A 1 525 ? -6.182 14.587 28.876 1.00 97.06 525 TRP A CA 1
ATOM 4319 C C . TRP A 1 525 ? -6.190 13.144 29.377 1.00 97.06 525 TRP A C 1
ATOM 4321 O O . TRP A 1 525 ? -5.369 12.356 28.926 1.00 97.06 525 TRP A O 1
ATOM 4331 N N . ASN A 1 526 ? -7.143 12.773 30.240 1.00 96.62 526 ASN A N 1
ATOM 4332 C CA . ASN A 1 526 ? -7.244 11.418 30.785 1.00 96.62 526 ASN A CA 1
ATOM 4333 C C . ASN A 1 526 ? -7.738 10.370 29.769 1.00 96.62 526 ASN A C 1
ATOM 4335 O O . ASN A 1 526 ? -7.746 9.192 30.097 1.00 96.62 526 ASN A O 1
ATOM 4339 N N . ARG A 1 527 ? -8.154 10.770 28.559 1.00 95.88 527 ARG A N 1
ATOM 4340 C CA . ARG A 1 527 ? -8.610 9.870 27.487 1.00 95.88 527 ARG A CA 1
ATOM 4341 C C . ARG A 1 527 ? -7.558 9.720 26.406 1.00 95.88 527 ARG A C 1
ATOM 4343 O O . ARG A 1 527 ? -7.269 10.677 25.681 1.00 95.88 527 ARG A O 1
ATOM 4350 N N . ILE A 1 528 ? -7.031 8.513 26.261 1.00 95.94 528 ILE A N 1
ATOM 4351 C CA . ILE A 1 528 ? -5.877 8.248 25.407 1.00 95.94 528 ILE A CA 1
ATOM 4352 C C . ILE A 1 528 ? -6.225 7.117 24.431 1.00 95.94 528 ILE A C 1
ATOM 4354 O O . ILE A 1 528 ? -5.992 5.947 24.732 1.00 95.94 528 ILE A O 1
ATOM 4358 N N . PRO A 1 529 ? -6.805 7.446 23.260 1.00 95.38 529 PRO A N 1
ATOM 4359 C CA . PRO A 1 529 ? -6.918 6.497 22.171 1.00 95.38 529 PRO A CA 1
ATOM 4360 C C . PRO A 1 529 ? -5.572 6.393 21.459 1.00 95.38 529 PRO A C 1
ATOM 4362 O O . PRO A 1 529 ? -4.990 7.409 21.035 1.00 95.38 529 PRO A O 1
ATOM 4365 N N . ILE A 1 530 ? -5.118 5.160 21.322 1.00 94.56 530 ILE A N 1
ATOM 4366 C CA . ILE A 1 530 ? -3.982 4.752 20.520 1.00 94.56 530 ILE A CA 1
ATOM 4367 C C . ILE A 1 530 ? -4.546 3.813 19.464 1.00 94.56 530 ILE A C 1
ATOM 4369 O O . ILE A 1 530 ? -4.999 2.726 19.790 1.00 94.56 530 ILE A O 1
ATOM 4373 N N . GLU A 1 531 ? -4.557 4.267 18.217 1.00 91.94 531 GLU A N 1
ATOM 4374 C CA . GLU A 1 531 ? -4.954 3.443 17.078 1.00 91.94 531 GLU A CA 1
ATOM 4375 C C . GLU A 1 531 ? -3.795 3.483 16.097 1.00 91.94 531 GLU A C 1
ATOM 4377 O O . GLU A 1 531 ? -3.300 4.575 15.769 1.00 91.94 531 GLU A O 1
ATOM 4382 N N . PHE A 1 532 ? -3.393 2.305 15.645 1.00 87.12 532 PHE A N 1
ATOM 4383 C CA . PHE A 1 532 ? -2.391 2.153 14.610 1.00 87.12 532 PHE A CA 1
ATOM 4384 C C . PHE A 1 532 ? -3.090 2.010 13.270 1.00 87.12 532 PHE A C 1
ATOM 4386 O O . PHE A 1 532 ? -3.953 1.151 13.081 1.00 87.12 532 PHE A O 1
ATOM 4393 N N . ASN A 1 533 ? -2.722 2.891 12.347 1.00 82.25 533 ASN A N 1
ATOM 4394 C CA . ASN A 1 533 ? -2.960 2.607 10.947 1.00 82.25 533 ASN A CA 1
ATOM 4395 C C . ASN A 1 533 ? -1.902 1.586 10.511 1.00 82.25 533 ASN A C 1
ATOM 4397 O O . ASN A 1 533 ? -0.766 1.701 10.978 1.00 82.25 533 ASN A O 1
ATOM 4401 N N . PRO A 1 534 ? -2.241 0.639 9.623 1.00 68.50 534 PRO A N 1
ATOM 4402 C CA . PRO A 1 534 ? -1.295 -0.301 9.025 1.00 68.50 534 PRO A CA 1
ATOM 4403 C C . PRO A 1 534 ? -0.388 0.431 8.020 1.00 68.50 534 PRO A C 1
ATOM 4405 O O . PRO A 1 534 ? -0.412 0.187 6.817 1.00 68.50 534 PRO A O 1
ATOM 4408 N N . GLU A 1 535 ? 0.348 1.423 8.506 1.00 73.19 535 GLU A N 1
ATOM 4409 C CA . GLU A 1 535 ? 1.374 2.137 7.766 1.00 73.19 535 GLU A CA 1
ATOM 4410 C C . GLU A 1 535 ? 2.728 1.535 8.140 1.00 73.19 535 GLU A C 1
ATOM 4412 O O . GLU A 1 535 ? 2.960 1.164 9.288 1.00 73.19 535 GLU A O 1
ATOM 4417 N N . TRP A 1 536 ? 3.622 1.463 7.158 1.00 70.06 536 TRP A N 1
ATOM 4418 C CA . TRP A 1 536 ? 4.968 0.912 7.301 1.00 70.06 536 TRP A CA 1
ATOM 4419 C C . TRP A 1 536 ? 5.871 1.692 8.252 1.00 70.06 536 TRP A C 1
ATOM 4421 O O . TRP A 1 536 ? 6.898 1.174 8.654 1.00 70.06 536 TRP A O 1
ATOM 4431 N N . ASP A 1 537 ? 5.509 2.916 8.629 1.00 79.62 537 ASP A N 1
ATOM 4432 C CA . ASP A 1 537 ? 6.316 3.762 9.506 1.00 79.62 537 ASP A CA 1
ATOM 4433 C C . ASP A 1 537 ? 5.761 3.761 10.942 1.00 79.62 537 ASP A C 1
ATOM 4435 O O . ASP A 1 537 ? 5.338 4.787 11.495 1.00 79.62 537 ASP A O 1
ATOM 4439 N N . VAL A 1 538 ? 5.715 2.574 11.563 1.00 82.69 538 VAL A N 1
ATOM 4440 C CA . VAL A 1 538 ? 5.309 2.446 12.973 1.00 82.69 538 VAL A CA 1
ATOM 4441 C C . VAL A 1 538 ? 6.286 3.177 13.889 1.00 82.69 538 VAL A C 1
ATOM 4443 O O . VAL A 1 538 ? 5.855 3.612 14.954 1.00 82.69 538 VAL A O 1
ATOM 4446 N N . GLU A 1 539 ? 7.554 3.371 13.504 1.00 85.25 539 GLU A N 1
ATOM 4447 C CA . GLU A 1 539 ? 8.492 4.202 14.268 1.00 85.25 539 GLU A CA 1
ATOM 4448 C C . GLU A 1 539 ? 7.950 5.627 14.385 1.00 85.25 539 GLU A C 1
ATOM 4450 O O . GLU A 1 539 ? 7.622 6.056 15.493 1.00 85.25 539 GLU A O 1
ATOM 4455 N N . SER A 1 540 ? 7.752 6.345 13.275 1.00 86.00 540 SER A N 1
ATOM 4456 C CA . SER A 1 540 ? 7.230 7.716 13.316 1.00 86.00 540 SER A CA 1
ATOM 4457 C C . SER A 1 540 ? 5.848 7.794 13.954 1.00 86.00 540 SER A C 1
ATOM 4459 O O . SER A 1 540 ? 5.548 8.765 14.666 1.00 86.00 540 SER A O 1
ATOM 4461 N N . ALA A 1 541 ? 4.992 6.790 13.731 1.00 87.38 541 ALA A N 1
ATOM 4462 C CA . ALA A 1 541 ? 3.691 6.713 14.383 1.00 87.38 541 ALA A CA 1
ATOM 4463 C C . ALA A 1 541 ? 3.847 6.601 15.909 1.00 87.38 541 ALA A C 1
ATOM 4465 O O . ALA A 1 541 ? 3.289 7.427 16.641 1.00 87.38 541 ALA A O 1
ATOM 4466 N N . CYS A 1 542 ? 4.650 5.651 16.396 1.00 90.56 542 CYS A N 1
ATOM 4467 C CA . CYS A 1 542 ? 4.977 5.479 17.811 1.00 90.56 542 CYS A CA 1
ATOM 4468 C C . CYS A 1 542 ? 5.595 6.746 18.391 1.00 90.56 542 CYS A C 1
ATOM 4470 O O . CYS A 1 542 ? 5.198 7.177 19.466 1.00 90.56 542 CYS A O 1
ATOM 4472 N N . ASP A 1 543 ? 6.492 7.400 17.667 1.00 90.44 543 ASP A N 1
ATOM 4473 C CA . ASP A 1 543 ? 7.213 8.584 18.113 1.00 90.44 543 ASP A CA 1
ATOM 4474 C C . ASP A 1 543 ? 6.283 9.809 18.249 1.00 90.44 543 ASP A C 1
ATOM 4476 O O . ASP A 1 543 ? 6.374 10.621 19.184 1.00 90.44 543 ASP A O 1
ATOM 4480 N N . LEU A 1 544 ? 5.302 9.925 17.347 1.00 89.75 544 LEU A N 1
ATOM 4481 C CA . LEU A 1 544 ? 4.230 10.917 17.413 1.00 89.75 544 LEU A CA 1
ATOM 4482 C C . LEU A 1 544 ? 3.240 10.632 18.550 1.00 89.75 544 LEU A C 1
ATOM 4484 O O . LEU A 1 544 ? 2.741 11.584 19.178 1.00 89.75 544 LEU A O 1
ATOM 4488 N N . ILE A 1 545 ? 2.918 9.354 18.778 1.00 92.56 545 ILE A N 1
ATOM 4489 C CA . ILE A 1 545 ? 2.025 8.903 19.849 1.00 92.56 545 ILE A CA 1
ATOM 4490 C C . ILE A 1 545 ? 2.715 9.093 21.201 1.00 92.56 545 ILE A C 1
ATOM 4492 O O . ILE A 1 545 ? 2.108 9.692 22.081 1.00 92.56 545 ILE A O 1
ATOM 4496 N N . LYS A 1 546 ? 3.989 8.726 21.340 1.00 94.62 546 LYS A N 1
ATOM 4497 C CA . LYS A 1 546 ? 4.831 8.893 22.532 1.00 94.62 546 LYS A CA 1
ATOM 4498 C C . LYS A 1 546 ? 4.830 10.335 23.030 1.00 94.62 546 LYS A C 1
ATOM 4500 O O . LYS A 1 546 ? 4.379 10.610 24.139 1.00 94.62 546 LYS A O 1
ATOM 4505 N N . LYS A 1 547 ? 5.156 11.293 22.154 1.00 93.31 547 LYS A N 1
ATOM 4506 C CA . LYS A 1 547 ? 5.134 12.739 22.474 1.00 93.31 547 LYS A CA 1
ATOM 4507 C C . LYS A 1 547 ? 3.757 13.251 22.915 1.00 93.31 547 LYS A C 1
ATOM 4509 O O . LYS A 1 547 ? 3.649 14.291 23.570 1.00 93.31 547 LYS A O 1
ATOM 4514 N N . ARG A 1 548 ? 2.674 12.605 22.470 1.00 93.81 548 ARG A N 1
ATOM 4515 C CA . ARG A 1 548 ? 1.303 12.930 22.896 1.00 93.81 548 ARG A CA 1
ATOM 4516 C C . ARG A 1 548 ? 0.982 12.282 24.235 1.00 93.81 548 ARG A C 1
ATOM 4518 O O . ARG A 1 548 ? 0.382 12.940 25.075 1.00 93.81 548 ARG A O 1
ATOM 4525 N N . LEU A 1 549 ? 1.346 11.018 24.374 1.00 95.25 549 LEU A N 1
ATOM 4526 C CA . LEU A 1 549 ? 1.086 10.165 25.513 1.00 95.25 549 LEU A CA 1
ATOM 4527 C C . LEU A 1 549 ? 1.700 10.753 26.782 1.00 95.25 549 LEU A C 1
ATOM 4529 O O . LEU A 1 549 ? 0.968 10.971 27.740 1.00 95.25 549 LEU A O 1
ATOM 4533 N N . GLU A 1 550 ? 2.983 11.118 26.741 1.00 95.94 550 GLU A N 1
ATOM 4534 C CA . GLU A 1 550 ? 3.688 11.769 27.855 1.00 95.94 550 GLU A CA 1
ATOM 4535 C C . GLU A 1 550 ? 2.928 13.017 28.333 1.00 95.94 550 GLU A C 1
ATOM 4537 O O . GLU A 1 550 ? 2.603 13.156 29.507 1.00 95.94 550 GLU A O 1
ATOM 4542 N N . LYS A 1 551 ? 2.500 13.880 27.398 1.00 95.50 551 LYS A N 1
ATOM 4543 C CA . LYS A 1 551 ? 1.697 15.070 27.730 1.00 95.50 551 LYS A CA 1
ATOM 4544 C C . LYS A 1 551 ? 0.322 14.732 28.298 1.00 95.50 551 LYS A C 1
ATOM 4546 O O . LYS A 1 551 ? -0.178 15.477 29.134 1.00 95.50 551 LYS A O 1
ATOM 4551 N N . CYS A 1 552 ? -0.327 13.679 27.802 1.00 96.31 552 CYS A N 1
ATOM 4552 C CA . CYS A 1 552 ? -1.619 13.238 28.319 1.00 96.31 552 CYS A CA 1
ATOM 4553 C C . CYS A 1 552 ? -1.492 12.767 29.770 1.00 96.31 552 CYS A C 1
ATOM 4555 O O . CYS A 1 552 ? -2.295 13.204 30.589 1.00 96.31 552 CYS A O 1
ATOM 4557 N N . ILE A 1 553 ? -0.470 11.962 30.073 1.00 96.69 553 ILE A N 1
ATOM 4558 C CA . ILE A 1 553 ? -0.169 11.461 31.421 1.00 96.69 553 ILE A CA 1
ATOM 4559 C C . ILE A 1 553 ? 0.171 12.625 32.365 1.00 96.69 553 ILE A C 1
ATOM 4561 O O . ILE A 1 553 ? -0.411 12.741 33.443 1.00 96.69 553 ILE A O 1
ATOM 4565 N N . ASP A 1 554 ? 1.037 13.547 31.936 1.00 96.94 554 ASP A N 1
ATOM 4566 C CA . ASP A 1 554 ? 1.425 14.706 32.747 1.00 96.94 554 ASP A CA 1
ATOM 4567 C C . ASP A 1 554 ? 0.223 15.605 33.082 1.00 96.94 554 ASP A C 1
ATOM 4569 O O . ASP A 1 554 ? 0.060 16.075 34.212 1.00 96.94 554 ASP A O 1
ATOM 4573 N N . LEU A 1 555 ? -0.635 15.869 32.090 1.00 96.81 555 LEU A N 1
ATOM 4574 C CA . LEU A 1 555 ? -1.750 16.807 32.227 1.00 96.81 555 LEU A CA 1
ATOM 4575 C C . LEU A 1 555 ? -3.011 16.178 32.832 1.00 96.81 555 LEU A C 1
ATOM 4577 O O . LEU A 1 555 ? -3.851 16.918 33.348 1.00 96.81 555 LEU A O 1
ATOM 4581 N N . SER A 1 556 ? -3.166 14.848 32.816 1.00 97.38 556 SER A N 1
ATOM 4582 C CA . SER A 1 556 ? -4.276 14.163 33.494 1.00 97.38 556 SER A CA 1
ATOM 4583 C C . SER A 1 556 ? -4.161 14.209 35.019 1.00 97.38 556 SER A C 1
ATOM 4585 O O . SER A 1 556 ? -5.176 14.084 35.715 1.00 97.38 556 SER A O 1
ATOM 4587 N N . GLY A 1 557 ? -2.956 14.438 35.551 1.00 95.69 557 GLY A N 1
ATOM 4588 C CA . GLY A 1 557 ? -2.703 14.469 36.989 1.00 95.69 557 GLY A CA 1
ATOM 4589 C C . GLY A 1 557 ? -3.110 13.149 37.644 1.00 95.69 557 GLY A C 1
ATOM 4590 O O . GLY A 1 557 ? -2.781 12.088 37.142 1.00 95.69 557 GLY A O 1
ATOM 4591 N N . SER A 1 558 ? -3.866 13.205 38.743 1.00 96.06 558 SER A N 1
ATOM 4592 C CA . SER A 1 558 ? -4.324 12.011 39.473 1.00 96.06 558 SER A CA 1
ATOM 4593 C C . SER A 1 558 ? -5.688 11.474 39.014 1.00 96.06 558 SER A C 1
ATOM 4595 O O . SER A 1 558 ? -6.362 10.781 39.781 1.00 96.06 558 SER A O 1
ATOM 4597 N N . LEU A 1 559 ? -6.191 11.895 37.849 1.00 97.44 559 LEU A N 1
ATOM 4598 C CA . LEU A 1 559 ? -7.458 11.375 37.335 1.00 97.44 559 LEU A CA 1
ATOM 4599 C C . LEU A 1 559 ? -7.270 9.969 36.760 1.00 97.44 559 LEU A C 1
ATOM 4601 O O . LEU A 1 559 ? -6.281 9.744 36.068 1.00 97.44 559 LEU A O 1
ATOM 4605 N N . PRO A 1 560 ? -8.250 9.063 36.941 1.00 97.69 560 PRO A N 1
ATOM 4606 C CA . PRO A 1 560 ? -8.188 7.759 36.311 1.00 97.69 560 PRO A CA 1
ATOM 4607 C C . PRO A 1 560 ? -8.111 7.860 34.784 1.00 97.69 560 PRO A C 1
ATOM 4609 O O . PRO A 1 560 ? -8.888 8.603 34.164 1.00 97.69 560 PRO A O 1
ATOM 4612 N N . LEU A 1 561 ? -7.184 7.110 34.191 1.00 98.00 561 LEU A N 1
ATOM 4613 C CA . LEU A 1 561 ? -6.965 7.079 32.748 1.00 98.00 561 LEU A CA 1
ATOM 4614 C C . LEU A 1 561 ? -8.000 6.187 32.051 1.00 98.00 561 LEU A C 1
ATOM 4616 O O . LEU A 1 561 ? -8.310 5.085 32.503 1.00 98.00 561 LEU A O 1
ATOM 4620 N N . GLU A 1 562 ? -8.531 6.677 30.938 1.00 97.56 562 GLU A N 1
ATOM 4621 C CA . GLU A 1 562 ? -9.416 5.977 30.013 1.00 97.56 562 GLU A CA 1
ATOM 4622 C C . GLU A 1 562 ? -8.616 5.663 28.741 1.00 97.56 562 GLU A C 1
ATOM 4624 O O . GLU A 1 562 ? -8.421 6.521 27.873 1.00 97.56 562 GLU A O 1
ATOM 4629 N N . LEU A 1 563 ? -8.116 4.435 28.654 1.00 97.38 563 LEU A N 1
ATOM 4630 C CA . LEU A 1 563 ? -7.264 3.961 27.572 1.00 97.38 563 LEU A CA 1
ATOM 4631 C C . LEU A 1 563 ? -8.078 3.169 26.552 1.00 97.38 563 LEU A C 1
ATOM 4633 O O . LEU A 1 563 ? -8.900 2.328 26.915 1.00 97.38 563 LEU A O 1
ATOM 4637 N N . SER A 1 564 ? -7.821 3.425 25.272 1.00 96.56 564 SER A N 1
ATOM 4638 C CA . SER A 1 564 ? -8.338 2.623 24.162 1.00 96.56 564 SER A CA 1
ATOM 4639 C C . SER A 1 564 ? -7.170 2.300 23.247 1.00 96.56 564 SER A C 1
ATOM 4641 O O . SER A 1 564 ? -6.693 3.185 22.543 1.00 96.56 564 SER A O 1
ATOM 4643 N N . LEU A 1 565 ? -6.684 1.069 23.317 1.00 96.19 565 LEU A N 1
ATOM 4644 C CA . LEU A 1 565 ? -5.536 0.574 22.574 1.00 96.19 565 LEU A CA 1
ATOM 4645 C C . LEU A 1 565 ? -6.050 -0.344 21.468 1.00 96.19 565 LEU A C 1
ATOM 4647 O O . LEU A 1 565 ? -6.547 -1.428 21.762 1.00 96.19 565 LEU A O 1
ATOM 4651 N N . ASP A 1 566 ? -5.978 0.116 20.223 1.00 95.06 566 ASP A N 1
ATOM 4652 C CA . ASP A 1 566 ? -6.393 -0.645 19.051 1.00 95.06 566 ASP A CA 1
ATOM 4653 C C . ASP A 1 566 ? -5.174 -1.134 18.266 1.00 95.06 566 ASP A C 1
ATOM 4655 O O . ASP A 1 566 ? -4.541 -0.378 17.520 1.00 95.06 566 ASP A O 1
ATOM 4659 N N . PHE A 1 567 ? -4.853 -2.408 18.479 1.00 92.94 567 PHE A N 1
ATOM 4660 C CA . PHE A 1 567 ? -3.852 -3.178 17.751 1.00 92.94 567 PHE A CA 1
ATOM 4661 C C . PHE A 1 567 ? -4.505 -4.174 16.781 1.00 92.94 567 PHE A C 1
ATOM 4663 O O . PHE A 1 567 ? -3.801 -4.994 16.207 1.00 92.94 567 PHE A O 1
ATOM 4670 N N . GLY A 1 568 ? -5.824 -4.125 16.558 1.00 91.44 568 GLY A N 1
ATOM 4671 C CA . GLY A 1 568 ? -6.505 -5.082 15.679 1.00 91.44 568 GLY A CA 1
ATOM 4672 C C . GLY A 1 568 ? -6.030 -5.005 14.224 1.00 91.44 568 GLY A C 1
ATOM 4673 O O . GLY A 1 568 ? -6.057 -6.004 13.511 1.00 91.44 568 GLY A O 1
ATOM 4674 N N . ASN A 1 569 ? -5.540 -3.832 13.808 1.00 89.00 569 ASN A N 1
ATOM 4675 C CA . ASN A 1 569 ? -4.949 -3.607 12.487 1.00 89.00 569 ASN A CA 1
ATOM 4676 C C . ASN A 1 569 ? -3.429 -3.838 12.446 1.00 89.00 569 ASN A C 1
ATOM 4678 O O . ASN A 1 569 ? -2.823 -3.625 11.397 1.00 89.00 569 ASN A O 1
ATOM 4682 N N . PHE A 1 570 ? -2.795 -4.214 13.564 1.00 87.06 570 PHE A N 1
ATOM 4683 C CA . PHE A 1 570 ? -1.394 -4.620 13.533 1.00 87.06 570 PHE A CA 1
ATOM 4684 C C . PHE A 1 570 ? -1.307 -5.986 12.862 1.00 87.06 570 PHE A C 1
ATOM 4686 O O . PHE A 1 570 ? -1.745 -7.002 13.405 1.00 87.06 570 PHE A O 1
ATOM 4693 N N . VAL A 1 571 ? -0.753 -5.969 11.659 1.00 84.31 571 VAL A N 1
ATOM 4694 C CA . VAL A 1 571 ? -0.346 -7.156 10.917 1.00 84.31 571 VAL A CA 1
ATOM 4695 C C . VAL A 1 571 ? 1.040 -7.585 11.379 1.00 84.31 571 VAL A C 1
ATOM 4697 O O . VAL A 1 571 ? 1.831 -6.760 11.849 1.00 84.31 571 VAL A O 1
ATOM 4700 N N . SER A 1 572 ? 1.326 -8.880 11.274 1.00 83.00 572 SER A N 1
ATOM 4701 C CA . SER A 1 572 ? 2.666 -9.379 11.568 1.00 83.00 572 SER A CA 1
ATOM 4702 C C . SER A 1 572 ? 3.676 -8.773 10.574 1.00 83.00 572 SER A C 1
ATOM 4704 O O . SER A 1 572 ? 3.282 -8.396 9.464 1.00 83.00 572 SER A O 1
ATOM 4706 N N . PRO A 1 573 ? 4.969 -8.654 10.924 1.00 80.94 573 PRO A N 1
ATOM 4707 C CA . PRO A 1 573 ? 6.016 -8.247 9.982 1.00 80.94 573 PRO A CA 1
ATOM 4708 C C . PRO A 1 573 ? 5.954 -8.981 8.639 1.00 80.94 573 PRO A C 1
ATOM 4710 O O . PRO A 1 573 ? 6.073 -8.367 7.581 1.00 80.94 573 PRO A O 1
ATOM 4713 N N . GLU A 1 574 ? 5.691 -10.284 8.682 1.00 81.81 574 GLU A N 1
ATOM 4714 C CA . GLU A 1 574 ? 5.546 -11.161 7.527 1.00 81.81 574 GLU A CA 1
ATOM 4715 C C . GLU A 1 574 ? 4.372 -10.740 6.640 1.00 81.81 574 GLU A C 1
ATOM 4717 O O . GLU A 1 574 ? 4.512 -10.624 5.424 1.00 81.81 574 GLU A O 1
ATOM 4722 N N . GLU A 1 575 ? 3.202 -10.504 7.234 1.00 83.75 575 GLU A N 1
ATOM 4723 C CA . GLU A 1 575 ? 2.009 -10.058 6.515 1.00 83.75 575 GLU A CA 1
ATOM 4724 C C . GLU A 1 575 ? 2.157 -8.623 6.004 1.00 83.75 575 GLU A C 1
ATOM 4726 O O . GLU A 1 575 ? 1.709 -8.322 4.898 1.00 83.75 575 GLU A O 1
ATOM 4731 N N . LEU A 1 576 ? 2.853 -7.756 6.743 1.00 83.19 576 LEU A N 1
ATOM 4732 C CA . LEU A 1 576 ? 3.194 -6.413 6.292 1.00 83.19 576 LEU A CA 1
ATOM 4733 C C . LEU A 1 576 ? 4.062 -6.498 5.028 1.00 83.19 576 LEU A C 1
ATOM 4735 O O . LEU A 1 576 ? 3.655 -5.970 3.991 1.00 83.19 576 LEU A O 1
ATOM 4739 N N . ILE A 1 577 ? 5.182 -7.238 5.078 1.00 83.00 577 ILE A N 1
ATOM 4740 C CA . ILE A 1 577 ? 6.080 -7.503 3.938 1.00 83.00 577 ILE A CA 1
ATOM 4741 C C . ILE A 1 577 ? 5.306 -8.074 2.753 1.00 83.00 577 ILE A C 1
ATOM 4743 O O . ILE A 1 577 ? 5.410 -7.530 1.651 1.00 83.00 577 ILE A O 1
ATOM 4747 N N . ARG A 1 578 ? 4.483 -9.108 2.971 1.00 85.31 578 ARG A N 1
ATOM 4748 C CA . ARG A 1 578 ? 3.633 -9.676 1.916 1.00 85.31 578 ARG A CA 1
ATOM 4749 C C . ARG A 1 578 ? 2.694 -8.630 1.334 1.00 85.31 578 ARG A C 1
ATOM 4751 O O . ARG A 1 578 ? 2.653 -8.500 0.122 1.00 85.31 578 ARG A O 1
ATOM 4758 N N . SER A 1 579 ? 2.006 -7.845 2.159 1.00 84.62 579 SER A N 1
ATOM 4759 C CA . SER A 1 579 ? 1.060 -6.809 1.727 1.00 84.62 579 SER A CA 1
ATOM 4760 C C . SER A 1 579 ? 1.726 -5.698 0.908 1.00 84.62 579 SER A C 1
ATOM 4762 O O . SER A 1 579 ? 1.149 -5.216 -0.065 1.00 84.62 579 SER A O 1
ATOM 4764 N N . LYS A 1 580 ? 2.969 -5.315 1.222 1.00 83.75 580 LYS A N 1
ATOM 4765 C CA . LYS A 1 580 ? 3.726 -4.345 0.406 1.00 83.75 580 LYS A CA 1
ATOM 4766 C C . LYS A 1 580 ? 4.211 -4.934 -0.894 1.00 83.75 580 LYS A C 1
ATOM 4768 O O . LYS A 1 580 ? 4.055 -4.288 -1.920 1.00 83.75 580 LYS A O 1
ATOM 4773 N N . ILE A 1 581 ? 4.778 -6.139 -0.857 1.00 84.44 581 ILE A N 1
ATOM 4774 C CA . ILE A 1 581 ? 5.172 -6.848 -2.076 1.00 84.44 581 ILE A CA 1
ATOM 4775 C C . ILE A 1 581 ? 3.945 -7.007 -2.970 1.00 84.44 581 ILE A C 1
ATOM 4777 O O . ILE A 1 581 ? 4.005 -6.690 -4.151 1.00 84.44 581 ILE A O 1
ATOM 4781 N N . HIS A 1 582 ? 2.822 -7.416 -2.385 1.00 85.81 582 HIS A N 1
ATOM 4782 C CA . HIS A 1 582 ? 1.535 -7.541 -3.045 1.00 85.81 582 HIS A CA 1
ATOM 4783 C C . HIS A 1 582 ? 1.095 -6.214 -3.655 1.00 85.81 582 HIS A C 1
ATOM 4785 O O . HIS A 1 582 ? 0.963 -6.137 -4.868 1.00 85.81 582 HIS A O 1
ATOM 4791 N N . GLY A 1 583 ? 0.975 -5.150 -2.860 1.00 85.50 583 GLY A N 1
ATOM 4792 C CA . GLY A 1 583 ? 0.527 -3.836 -3.321 1.00 85.50 583 GLY A CA 1
ATOM 4793 C C . GLY A 1 583 ? 1.441 -3.200 -4.371 1.00 85.50 583 GLY A C 1
ATOM 4794 O O . GLY A 1 583 ? 0.948 -2.615 -5.332 1.00 85.50 583 GLY A O 1
ATOM 4795 N N . ASP A 1 584 ? 2.760 -3.347 -4.232 1.00 83.50 584 ASP A N 1
ATOM 4796 C CA . ASP A 1 584 ? 3.723 -2.817 -5.198 1.00 83.50 584 ASP A CA 1
ATOM 4797 C C . ASP A 1 584 ? 3.775 -3.629 -6.486 1.00 83.50 584 ASP A C 1
ATOM 4799 O O . ASP A 1 584 ? 4.147 -3.068 -7.519 1.00 83.50 584 ASP A O 1
ATOM 4803 N N . LEU A 1 585 ? 3.438 -4.923 -6.431 1.00 83.25 585 LEU A N 1
ATOM 4804 C CA . LEU A 1 585 ? 3.380 -5.788 -7.603 1.00 83.25 585 LEU A CA 1
ATOM 4805 C C . LEU A 1 585 ? 1.997 -5.843 -8.261 1.00 83.25 585 LEU A C 1
ATOM 4807 O O . LEU A 1 585 ? 1.916 -6.199 -9.435 1.00 83.25 585 LEU A O 1
ATOM 4811 N N . LEU A 1 586 ? 0.937 -5.448 -7.551 1.00 84.06 586 LEU A N 1
ATOM 4812 C CA . LEU A 1 586 ? -0.451 -5.512 -8.013 1.00 84.06 586 LEU A CA 1
ATOM 4813 C C . LEU A 1 586 ? -0.660 -4.754 -9.325 1.00 84.06 586 LEU A C 1
ATOM 4815 O O . LEU A 1 586 ? -1.383 -5.208 -10.205 1.00 84.06 586 LEU A O 1
ATOM 4819 N N . ASP A 1 587 ? 0.028 -3.622 -9.478 1.00 76.94 587 ASP A N 1
ATOM 4820 C CA . ASP A 1 587 ? -0.014 -2.803 -10.690 1.00 76.94 587 ASP A CA 1
ATOM 4821 C C . ASP A 1 587 ? 0.591 -3.507 -11.924 1.00 76.94 587 ASP A C 1
ATOM 4823 O O . ASP A 1 587 ? 0.390 -3.046 -13.050 1.00 76.94 587 ASP A O 1
ATOM 4827 N N . TYR A 1 588 ? 1.328 -4.610 -11.744 1.00 71.69 588 TYR A N 1
ATOM 4828 C CA . TYR A 1 588 ? 1.960 -5.365 -12.834 1.00 71.69 588 TYR A CA 1
ATOM 4829 C C . TYR A 1 588 ? 1.209 -6.640 -13.223 1.00 71.69 588 TYR A C 1
ATOM 4831 O O . TYR A 1 588 ? 1.611 -7.298 -14.187 1.00 71.69 588 TYR A O 1
ATOM 4839 N N . ILE A 1 589 ? 0.147 -6.995 -12.499 1.00 72.88 589 ILE A N 1
ATOM 4840 C CA . ILE A 1 589 ? -0.545 -8.278 -12.647 1.00 72.88 589 ILE A CA 1
ATOM 4841 C C . ILE A 1 589 ? -1.932 -8.045 -13.229 1.00 72.88 589 ILE A C 1
ATOM 4843 O O . ILE A 1 589 ? -2.619 -7.074 -12.910 1.00 72.88 589 ILE A O 1
ATOM 4847 N N . GLN A 1 590 ? -2.337 -8.912 -14.155 1.00 68.38 590 GLN A N 1
ATOM 4848 C CA . GLN A 1 590 ? -3.649 -8.799 -14.779 1.00 68.38 590 GLN A CA 1
ATOM 4849 C C . GLN A 1 590 ? -4.756 -9.293 -13.845 1.00 68.38 590 GLN A C 1
ATOM 4851 O O . GLN A 1 590 ? -4.561 -10.201 -13.045 1.00 68.38 590 GLN A O 1
ATOM 4856 N N . ILE A 1 591 ? -5.954 -8.722 -14.010 1.00 72.19 591 ILE A N 1
ATOM 4857 C CA . ILE A 1 591 ? -7.161 -9.033 -13.219 1.00 72.19 591 ILE A CA 1
ATOM 4858 C C . ILE A 1 591 ? -7.486 -10.532 -13.184 1.00 72.19 591 ILE A C 1
ATOM 4860 O O . ILE A 1 591 ? -7.979 -11.024 -12.172 1.00 72.19 591 ILE A O 1
ATOM 4864 N N . ASP A 1 592 ? -7.160 -11.265 -14.245 1.00 75.69 592 ASP A N 1
ATOM 4865 C CA . ASP A 1 592 ? -7.514 -12.678 -14.373 1.00 75.69 592 ASP A CA 1
ATOM 4866 C C . ASP A 1 592 ? -6.538 -13.626 -13.634 1.00 75.69 592 ASP A C 1
ATOM 4868 O O . ASP A 1 592 ? -6.813 -14.820 -13.537 1.00 75.69 592 ASP A O 1
ATOM 4872 N N . GLU A 1 593 ? -5.434 -13.110 -13.075 1.00 72.88 593 GLU A N 1
ATOM 4873 C CA . GLU A 1 593 ? -4.371 -13.894 -12.414 1.00 72.88 593 GLU A CA 1
ATOM 4874 C C . GLU A 1 593 ? -4.216 -13.597 -10.913 1.00 72.88 593 GLU A C 1
ATOM 4876 O O . GLU A 1 593 ? -3.287 -14.097 -10.276 1.00 72.88 593 GLU A O 1
ATOM 4881 N N . TYR A 1 594 ? -5.136 -12.822 -10.326 1.00 81.00 594 TYR A N 1
ATOM 4882 C CA . TYR A 1 594 ? -5.076 -12.443 -8.907 1.00 81.00 594 TYR A CA 1
ATOM 4883 C C . TYR A 1 594 ? -4.989 -13.665 -7.988 1.00 81.00 594 TYR A C 1
ATOM 4885 O O . TYR A 1 594 ? -4.153 -13.681 -7.099 1.00 81.00 594 TYR A O 1
ATOM 4893 N N . ASP A 1 595 ? -5.753 -14.728 -8.253 1.00 82.38 595 ASP A N 1
ATOM 4894 C CA . ASP A 1 595 ? -5.739 -15.928 -7.406 1.00 82.38 595 ASP A CA 1
ATOM 4895 C C . ASP A 1 595 ? -4.374 -16.646 -7.417 1.00 82.38 595 ASP A C 1
ATOM 4897 O O . ASP A 1 595 ? -3.935 -17.178 -6.396 1.00 82.38 595 ASP A O 1
ATOM 4901 N N . ALA A 1 596 ? -3.691 -16.677 -8.569 1.00 79.19 596 ALA A N 1
ATOM 4902 C CA . ALA A 1 596 ? -2.378 -17.309 -8.699 1.00 79.19 596 ALA A CA 1
ATOM 4903 C C . ALA A 1 596 ? -1.282 -16.453 -8.054 1.00 79.19 596 ALA A C 1
ATOM 4905 O O . ALA A 1 596 ? -0.378 -16.988 -7.409 1.00 79.19 596 ALA A O 1
ATOM 4906 N N . PHE A 1 597 ? -1.385 -15.130 -8.195 1.00 80.50 597 PHE A N 1
ATOM 4907 C CA . PHE A 1 597 ? -0.480 -14.202 -7.539 1.00 80.50 597 PHE A CA 1
ATOM 4908 C C . PHE A 1 597 ? -0.662 -14.178 -6.024 1.00 80.50 597 PHE A C 1
ATOM 4910 O O . PHE A 1 597 ? 0.335 -14.234 -5.314 1.00 80.50 597 PHE A O 1
ATOM 4917 N N . ASP A 1 598 ? -1.900 -14.149 -5.531 1.00 82.12 598 ASP A N 1
ATOM 4918 C CA . ASP A 1 598 ? -2.212 -14.215 -4.104 1.00 82.12 598 ASP A CA 1
ATOM 4919 C C . ASP A 1 598 ? -1.653 -15.515 -3.520 1.00 82.12 598 ASP A C 1
ATOM 4921 O O . ASP A 1 598 ? -0.914 -15.484 -2.541 1.00 82.12 598 ASP A O 1
ATOM 4925 N N . ALA A 1 599 ? -1.873 -16.650 -4.195 1.00 84.56 599 ALA A N 1
ATOM 4926 C CA . ALA A 1 599 ? -1.292 -17.927 -3.789 1.00 84.56 599 ALA A CA 1
ATOM 4927 C C . ALA A 1 599 ? 0.248 -17.911 -3.789 1.00 84.56 599 ALA A C 1
ATOM 4929 O O . ALA A 1 599 ? 0.868 -18.489 -2.894 1.00 84.56 599 ALA A O 1
ATOM 4930 N N . TRP A 1 600 ? 0.881 -17.253 -4.767 1.00 85.06 600 TRP A N 1
ATOM 4931 C CA . TRP A 1 600 ? 2.335 -17.088 -4.803 1.00 85.06 600 TRP A CA 1
ATOM 4932 C C . TRP A 1 600 ? 2.834 -16.185 -3.667 1.00 85.06 600 TRP A C 1
ATOM 4934 O O . TRP A 1 600 ? 3.763 -16.574 -2.958 1.00 85.06 600 TRP A O 1
ATOM 4944 N N . ALA A 1 601 ? 2.204 -15.029 -3.451 1.00 83.38 601 ALA A N 1
ATOM 4945 C CA . ALA A 1 601 ? 2.540 -14.070 -2.403 1.00 83.38 601 ALA A CA 1
ATOM 4946 C C . ALA A 1 601 ? 2.374 -14.689 -1.006 1.00 83.38 601 ALA A C 1
ATOM 4948 O O . ALA A 1 601 ? 3.244 -14.530 -0.148 1.00 83.38 601 ALA A O 1
ATOM 4949 N N . ASP A 1 602 ? 1.317 -15.476 -0.807 1.00 82.88 602 ASP A N 1
ATOM 4950 C CA . ASP A 1 602 ? 1.080 -16.251 0.411 1.00 82.88 602 ASP A CA 1
ATOM 4951 C C . ASP A 1 602 ? 2.120 -17.365 0.592 1.00 82.88 602 ASP A C 1
ATOM 4953 O O . ASP A 1 602 ? 2.517 -17.672 1.719 1.00 82.88 602 ASP A O 1
ATOM 4957 N N . SER A 1 603 ? 2.612 -17.947 -0.509 1.00 81.81 603 SER A N 1
ATOM 4958 C CA . SER A 1 603 ? 3.666 -18.970 -0.491 1.00 81.81 603 SER A CA 1
ATOM 4959 C C . SER A 1 603 ? 5.076 -18.418 -0.270 1.00 81.81 603 SER A C 1
ATOM 4961 O O . SER A 1 603 ? 6.008 -19.206 -0.075 1.00 81.81 603 SER A O 1
ATOM 4963 N N . LEU A 1 604 ? 5.259 -17.089 -0.295 1.00 80.88 604 LEU A N 1
ATOM 4964 C CA . LEU A 1 604 ? 6.558 -16.472 -0.044 1.00 80.88 604 LEU A CA 1
ATOM 4965 C C . LEU A 1 604 ? 7.056 -16.891 1.337 1.00 80.88 604 LEU A C 1
ATOM 4967 O O . LEU A 1 604 ? 6.462 -16.563 2.370 1.00 80.88 604 LEU A O 1
ATOM 4971 N N . ASN A 1 605 ? 8.185 -17.603 1.337 1.00 81.69 605 ASN A N 1
ATOM 4972 C CA . ASN A 1 605 ? 8.907 -17.933 2.552 1.00 81.69 605 ASN A CA 1
ATOM 4973 C C . ASN A 1 605 ? 9.619 -16.675 3.063 1.00 81.69 605 ASN A C 1
ATOM 4975 O O . ASN A 1 605 ? 10.798 -16.429 2.790 1.00 81.69 605 ASN A O 1
ATOM 4979 N N . VAL A 1 606 ? 8.849 -15.861 3.770 1.00 79.06 606 VAL A N 1
ATOM 4980 C CA . VAL A 1 606 ? 9.325 -14.697 4.513 1.00 79.06 606 VAL A CA 1
ATOM 4981 C C . VAL A 1 606 ? 9.942 -15.094 5.852 1.00 79.06 606 VAL A C 1
ATOM 4983 O O . VAL A 1 606 ? 10.529 -14.238 6.492 1.00 79.06 606 VAL A O 1
ATOM 4986 N N . ASP A 1 607 ? 9.945 -16.378 6.235 1.00 78.19 607 ASP A N 1
ATOM 4987 C CA . ASP A 1 607 ? 10.637 -16.819 7.454 1.00 78.19 607 ASP A CA 1
ATOM 4988 C C . ASP A 1 607 ? 12.154 -16.588 7.351 1.00 78.19 607 ASP A C 1
ATOM 4990 O O . ASP A 1 607 ? 12.845 -16.417 8.350 1.00 78.19 607 ASP A O 1
ATOM 4994 N N . LEU A 1 608 ? 12.689 -16.544 6.126 1.00 70.00 608 LEU A N 1
ATOM 4995 C CA . LEU A 1 608 ? 14.075 -16.149 5.854 1.00 70.00 608 LEU A CA 1
ATOM 4996 C C . LEU A 1 608 ? 14.344 -14.663 6.153 1.00 70.00 608 LEU A C 1
ATOM 4998 O O . LEU A 1 608 ? 15.499 -14.277 6.313 1.00 70.00 608 LEU A O 1
ATOM 5002 N N . LEU A 1 609 ? 13.288 -13.850 6.242 1.00 67.81 609 LEU A N 1
ATOM 5003 C CA . LEU A 1 609 ? 13.310 -12.458 6.683 1.00 67.81 609 LEU A CA 1
ATOM 5004 C C . LEU A 1 609 ? 13.046 -12.328 8.193 1.00 67.81 609 LEU A C 1
ATOM 5006 O O . LEU A 1 609 ? 13.087 -11.214 8.701 1.00 67.81 609 LEU A O 1
ATOM 5010 N N . ASN A 1 610 ? 12.886 -13.432 8.937 1.00 68.38 610 ASN A N 1
ATOM 5011 C CA . ASN A 1 610 ? 12.802 -13.415 10.406 1.00 68.38 610 ASN A CA 1
ATOM 5012 C C . ASN A 1 610 ? 14.167 -13.191 11.077 1.00 68.38 610 ASN A C 1
ATOM 5014 O O . ASN A 1 610 ? 14.357 -13.512 12.254 1.00 68.38 610 ASN A O 1
ATOM 5018 N N . ASP A 1 611 ? 15.142 -12.660 10.337 1.00 76.44 611 ASP A N 1
ATOM 5019 C CA . ASP A 1 611 ? 16.385 -12.202 10.927 1.00 76.44 611 ASP A CA 1
ATOM 5020 C C . ASP A 1 611 ? 16.067 -11.139 11.998 1.00 76.44 611 ASP A C 1
ATOM 5022 O O . ASP A 1 611 ? 15.274 -10.228 11.738 1.00 76.44 611 ASP A O 1
ATOM 5026 N N . PRO A 1 612 ? 16.640 -11.230 13.212 1.00 69.88 612 PRO A N 1
ATOM 5027 C CA . PRO A 1 612 ? 16.369 -10.279 14.283 1.00 69.88 612 PRO A CA 1
ATOM 5028 C C . PRO A 1 612 ? 16.584 -8.815 13.885 1.00 69.88 612 PRO A C 1
ATOM 5030 O O . PRO A 1 612 ? 15.895 -7.952 14.423 1.00 69.88 612 PRO A O 1
ATOM 5033 N N . GLU A 1 613 ? 17.500 -8.518 12.959 1.00 69.31 613 GLU A N 1
ATOM 5034 C CA . GLU A 1 613 ? 17.736 -7.164 12.453 1.00 69.31 613 GLU A CA 1
ATOM 5035 C C . GLU A 1 613 ? 16.582 -6.700 11.550 1.00 69.31 613 GLU A C 1
ATOM 5037 O O . GLU A 1 613 ? 16.077 -5.589 11.734 1.00 69.31 613 GLU A O 1
ATOM 5042 N N . VAL A 1 614 ? 16.076 -7.564 10.663 1.00 66.94 614 VAL A N 1
ATOM 5043 C CA . VAL A 1 614 ? 14.887 -7.287 9.831 1.00 66.94 614 VAL A CA 1
ATOM 5044 C C . VAL A 1 614 ? 13.642 -7.143 10.710 1.00 66.94 614 VAL A C 1
ATOM 5046 O O . VAL A 1 614 ? 12.918 -6.158 10.604 1.00 66.94 614 VAL A O 1
ATOM 5049 N N . MET A 1 615 ? 13.434 -8.064 11.654 1.00 68.94 615 MET A N 1
ATOM 5050 C CA . MET A 1 615 ? 12.308 -8.020 12.592 1.00 68.94 615 MET A CA 1
ATOM 5051 C C . MET A 1 615 ? 12.382 -6.808 13.524 1.00 68.94 615 MET A C 1
ATOM 5053 O O . MET A 1 615 ? 11.350 -6.240 13.888 1.00 68.94 615 MET A O 1
ATOM 5057 N N . SER A 1 616 ? 13.593 -6.359 13.879 1.00 65.31 616 SER A N 1
ATOM 5058 C CA . SER A 1 616 ? 13.778 -5.104 14.610 1.00 65.31 616 SER A CA 1
ATOM 5059 C C . SER A 1 616 ? 13.346 -3.896 13.776 1.00 65.31 616 SER A C 1
ATOM 5061 O O . SER A 1 616 ? 12.686 -3.006 14.318 1.00 65.31 616 SER A O 1
ATOM 5063 N N . ALA A 1 617 ? 13.620 -3.903 12.465 1.00 63.12 617 ALA A N 1
ATOM 5064 C CA . ALA A 1 617 ? 13.155 -2.887 11.523 1.00 63.12 617 ALA A CA 1
ATOM 5065 C C . ALA A 1 617 ? 11.636 -2.957 11.274 1.00 63.12 617 ALA A C 1
ATOM 5067 O O . ALA A 1 617 ? 11.025 -1.934 10.982 1.00 63.12 617 ALA A O 1
ATOM 5068 N N . CYS A 1 618 ? 11.007 -4.119 11.481 1.00 63.00 618 CYS A N 1
ATOM 5069 C CA . CYS A 1 618 ? 9.552 -4.315 11.454 1.00 63.00 618 CYS A CA 1
ATOM 5070 C C . CYS A 1 618 ? 8.840 -4.019 12.801 1.00 63.00 618 CYS A C 1
ATOM 5072 O O . CYS A 1 618 ? 7.715 -4.457 13.037 1.00 63.00 618 CYS A O 1
ATOM 5074 N N . GLN A 1 619 ? 9.453 -3.191 13.658 1.00 69.19 619 GLN A N 1
ATOM 5075 C CA . GLN A 1 619 ? 8.762 -2.227 14.540 1.00 69.19 619 GLN A CA 1
ATOM 5076 C C . GLN A 1 619 ? 8.102 -2.685 15.856 1.00 69.19 619 GLN A C 1
ATOM 5078 O O . GLN A 1 619 ? 7.605 -1.832 16.601 1.00 69.19 619 GLN A O 1
ATOM 5083 N N . THR A 1 620 ? 8.144 -3.961 16.249 1.00 75.88 620 THR A N 1
ATOM 5084 C CA . THR A 1 620 ? 7.544 -4.392 17.539 1.00 75.88 620 THR A CA 1
ATOM 5085 C C . THR A 1 620 ? 8.204 -3.740 18.764 1.00 75.88 620 THR A C 1
ATOM 5087 O O . THR A 1 620 ? 7.555 -3.490 19.781 1.00 75.88 620 THR A O 1
ATOM 5090 N N . HIS A 1 621 ? 9.485 -3.374 18.672 1.00 83.62 621 HIS A N 1
ATOM 5091 C CA . HIS A 1 621 ? 10.214 -2.766 19.784 1.00 83.62 621 HIS A CA 1
ATOM 5092 C C . HIS A 1 621 ? 9.736 -1.340 20.124 1.00 83.62 621 HIS A C 1
ATOM 5094 O O . HIS A 1 621 ? 9.633 -1.011 21.307 1.00 83.62 621 HIS A O 1
ATOM 5100 N N . HIS A 1 622 ? 9.381 -0.516 19.129 1.00 87.62 622 HIS A N 1
ATOM 5101 C CA . HIS A 1 622 ? 8.819 0.823 19.360 1.00 87.62 622 HIS A CA 1
ATOM 5102 C C . HIS A 1 622 ? 7.436 0.748 20.007 1.00 87.62 622 HIS A C 1
ATOM 5104 O O . HIS A 1 622 ? 7.117 1.547 20.891 1.00 87.62 622 HIS A O 1
ATOM 5110 N N . LEU A 1 623 ? 6.636 -0.249 19.615 1.00 90.69 623 LEU A N 1
ATOM 5111 C CA . LEU A 1 623 ? 5.355 -0.542 20.249 1.00 90.69 623 LEU A CA 1
ATOM 5112 C C . LEU A 1 623 ? 5.544 -0.888 21.729 1.00 90.69 623 LEU A C 1
ATOM 5114 O O . LEU A 1 623 ? 4.858 -0.339 22.592 1.00 90.69 623 LEU A O 1
ATOM 5118 N N . TYR A 1 624 ? 6.507 -1.757 22.038 1.00 91.94 624 TYR A N 1
ATOM 5119 C CA . TYR A 1 624 ? 6.828 -2.122 23.416 1.00 91.94 624 TYR A CA 1
ATOM 5120 C C . TYR A 1 624 ? 7.394 -0.952 24.217 1.00 91.94 624 TYR A C 1
ATOM 5122 O O . TYR A 1 624 ? 7.076 -0.814 25.395 1.00 91.94 624 TYR A O 1
ATOM 5130 N N . GLU A 1 625 ? 8.191 -0.078 23.606 1.00 93.12 625 GLU A N 1
ATOM 5131 C CA . GLU A 1 625 ? 8.649 1.151 24.252 1.00 93.12 625 GLU A CA 1
ATOM 5132 C C . GLU A 1 625 ? 7.472 2.083 24.573 1.00 93.12 625 GLU A C 1
ATOM 5134 O O . GLU A 1 625 ? 7.359 2.578 25.695 1.00 93.12 625 GLU A O 1
ATOM 5139 N N . LEU A 1 626 ? 6.547 2.268 23.628 1.00 94.50 626 LEU A N 1
ATOM 5140 C CA . LEU A 1 626 ? 5.337 3.058 23.837 1.00 94.50 626 LEU A CA 1
ATOM 5141 C C . LEU A 1 626 ? 4.468 2.480 24.964 1.00 94.50 626 LEU A C 1
ATOM 5143 O O . LEU A 1 626 ? 3.985 3.223 25.821 1.00 94.50 626 LEU A O 1
ATOM 5147 N N . LEU A 1 627 ? 4.287 1.158 24.983 1.00 95.44 627 LEU A N 1
ATOM 5148 C CA . LEU A 1 627 ? 3.553 0.462 26.036 1.00 95.44 627 LEU A CA 1
ATOM 5149 C C . LEU A 1 627 ? 4.253 0.587 27.390 1.00 95.44 627 LEU A C 1
ATOM 5151 O O . LEU A 1 627 ? 3.585 0.852 28.384 1.00 95.44 627 LEU A O 1
ATOM 5155 N N . ARG A 1 628 ? 5.587 0.502 27.444 1.00 95.75 628 ARG A N 1
ATOM 5156 C CA . ARG A 1 628 ? 6.357 0.750 28.675 1.00 95.75 628 ARG A CA 1
ATOM 5157 C C . ARG A 1 628 ? 6.136 2.158 29.223 1.00 95.75 628 ARG A C 1
ATOM 5159 O O . ARG A 1 628 ? 6.026 2.311 30.431 1.00 95.75 628 ARG A O 1
ATOM 5166 N N . ILE A 1 629 ? 5.995 3.171 28.367 1.00 96.25 629 ILE A N 1
ATOM 5167 C CA . ILE A 1 629 ? 5.660 4.540 28.804 1.00 96.25 629 ILE A CA 1
ATOM 5168 C C . ILE A 1 629 ? 4.238 4.611 29.367 1.00 96.25 629 ILE A C 1
ATOM 5170 O O . ILE A 1 629 ? 4.003 5.297 30.355 1.00 96.25 629 ILE A O 1
ATOM 5174 N N . LEU A 1 630 ? 3.285 3.900 28.759 1.00 96.25 630 LEU A N 1
ATOM 5175 C CA . LEU A 1 630 ? 1.914 3.790 29.271 1.00 96.25 630 LEU A CA 1
ATOM 5176 C C . LEU A 1 630 ? 1.846 3.080 30.627 1.00 96.25 630 LEU A C 1
ATOM 5178 O O . LEU A 1 630 ? 0.987 3.404 31.450 1.00 96.25 630 LEU A O 1
ATOM 5182 N N . ILE A 1 631 ? 2.707 2.083 30.816 1.00 97.06 631 ILE A N 1
ATOM 5183 C CA . ILE A 1 631 ? 2.763 1.256 32.018 1.00 97.06 631 ILE A CA 1
ATOM 5184 C C . ILE A 1 631 ? 3.478 2.002 33.153 1.00 97.06 631 ILE A C 1
ATOM 5186 O O . ILE A 1 631 ? 3.010 1.975 34.295 1.00 97.06 631 ILE A O 1
ATOM 5190 N N . GLY A 1 632 ? 4.546 2.727 32.816 1.00 96.56 632 GLY A N 1
ATOM 5191 C CA . GLY A 1 632 ? 5.513 3.291 33.755 1.00 96.56 632 GLY A CA 1
ATOM 5192 C C . GLY A 1 632 ? 6.629 2.292 34.081 1.00 96.56 632 GLY A C 1
ATOM 5193 O O . GLY A 1 632 ? 6.486 1.101 33.814 1.00 96.56 632 GLY A O 1
ATOM 5194 N N . GLU A 1 633 ? 7.752 2.751 34.642 1.00 93.88 633 GLU A N 1
ATOM 5195 C CA . GLU A 1 633 ? 8.922 1.884 34.902 1.00 93.88 633 GLU A CA 1
ATOM 5196 C C . GLU A 1 633 ? 8.583 0.691 35.815 1.00 93.88 633 GLU A C 1
ATOM 5198 O O . GLU A 1 633 ? 9.097 -0.405 35.606 1.00 93.88 633 GLU A O 1
ATOM 5203 N N . ASP A 1 634 ? 7.664 0.889 36.767 1.00 94.81 634 ASP A N 1
ATOM 5204 C CA . ASP A 1 634 ? 7.253 -0.115 37.757 1.00 94.81 634 ASP A CA 1
ATOM 5205 C C . ASP A 1 634 ? 5.737 -0.413 37.728 1.00 94.81 634 ASP A C 1
ATOM 5207 O O . ASP A 1 634 ? 5.198 -1.050 38.642 1.00 94.81 634 ASP A O 1
ATOM 5211 N N . GLY A 1 635 ? 5.016 0.039 36.695 1.00 96.00 635 GLY A N 1
ATOM 5212 C CA . GLY A 1 635 ? 3.549 -0.050 36.647 1.00 96.00 635 GLY A CA 1
ATOM 5213 C C . GLY A 1 635 ? 2.826 1.039 37.454 1.00 96.00 635 GLY A C 1
ATOM 5214 O O . GLY A 1 635 ? 1.645 0.904 37.782 1.00 96.00 635 GLY A O 1
ATOM 5215 N N . ASP A 1 636 ? 3.514 2.119 37.818 1.00 96.25 636 ASP A N 1
ATOM 5216 C CA . ASP A 1 636 ? 2.966 3.227 38.604 1.00 96.25 636 ASP A CA 1
ATOM 5217 C C . ASP A 1 636 ? 1.877 4.010 37.852 1.00 96.25 636 ASP A C 1
ATOM 5219 O O . ASP A 1 636 ? 0.915 4.487 38.465 1.00 96.25 636 ASP A O 1
ATOM 5223 N N . ILE A 1 637 ? 1.972 4.081 36.521 1.00 97.25 637 ILE A N 1
ATOM 5224 C CA . ILE A 1 637 ? 0.930 4.672 35.673 1.00 97.25 637 ILE A CA 1
ATOM 5225 C C . ILE A 1 637 ? -0.242 3.693 35.521 1.00 97.25 637 ILE A C 1
ATOM 5227 O O . ILE A 1 637 ? -1.395 4.128 35.598 1.00 97.25 637 ILE A O 1
ATOM 5231 N N . MET A 1 638 ? 0.016 2.378 35.413 1.00 96.81 638 MET A N 1
ATOM 5232 C CA . MET A 1 638 ? -1.037 1.339 35.418 1.00 96.81 638 MET A CA 1
ATOM 5233 C C . MET A 1 638 ? -1.948 1.422 36.642 1.00 96.81 638 MET A C 1
ATOM 5235 O O . MET A 1 638 ? -3.162 1.234 36.530 1.00 96.81 638 MET A O 1
ATOM 5239 N N . ALA A 1 639 ? -1.403 1.781 37.807 1.00 96.81 639 ALA A N 1
ATOM 5240 C CA . ALA A 1 639 ? -2.194 1.950 39.023 1.00 96.81 639 ALA A CA 1
ATOM 5241 C C . ALA A 1 639 ? -3.268 3.053 38.918 1.00 96.81 639 ALA A C 1
ATOM 5243 O O . ALA A 1 639 ? -4.224 3.056 39.698 1.00 96.81 639 ALA A O 1
ATOM 5244 N N . GLN A 1 640 ? -3.138 3.968 37.952 1.00 97.12 640 GLN A N 1
ATOM 5245 C CA . GLN A 1 640 ? -4.086 5.048 37.671 1.00 97.12 640 GLN A CA 1
ATOM 5246 C C . GLN A 1 640 ? -5.093 4.692 36.569 1.00 97.12 640 GLN A C 1
ATOM 5248 O O . GLN A 1 640 ? -5.969 5.497 36.263 1.00 97.12 640 GLN A O 1
ATOM 5253 N N . TRP A 1 641 ? -5.003 3.523 35.937 1.00 97.88 641 TRP A N 1
ATOM 5254 C CA . TRP A 1 641 ? -5.926 3.158 34.863 1.00 97.88 641 TRP A CA 1
ATOM 5255 C C . TRP A 1 641 ? -7.328 2.934 35.429 1.00 97.88 641 TRP A C 1
ATOM 5257 O O . TRP A 1 641 ? -7.513 2.128 36.333 1.00 97.88 641 TRP A O 1
ATOM 5267 N N . GLY A 1 642 ? -8.316 3.664 34.910 1.00 97.62 642 GLY A N 1
ATOM 5268 C CA . GLY A 1 642 ? -9.724 3.541 35.296 1.00 97.62 642 GLY A CA 1
ATOM 5269 C C . GLY A 1 642 ? -10.548 2.738 34.294 1.00 97.62 642 GLY A C 1
ATOM 5270 O O . GLY A 1 642 ? -11.476 2.021 34.669 1.00 97.62 642 GLY A O 1
ATOM 5271 N N . THR A 1 643 ? -10.225 2.839 33.008 1.00 98.00 643 THR A N 1
ATOM 5272 C CA . THR A 1 643 ? -10.845 2.048 31.940 1.00 98.00 643 THR A CA 1
ATOM 5273 C C . THR A 1 643 ? -9.788 1.665 30.919 1.00 98.00 643 THR A C 1
ATOM 5275 O O . THR A 1 643 ? -9.003 2.517 30.514 1.00 98.00 643 THR A O 1
ATOM 5278 N N . LEU A 1 644 ? -9.797 0.408 30.486 1.00 97.69 644 LEU A N 1
ATOM 5279 C CA . LEU A 1 644 ? -8.942 -0.100 29.423 1.00 97.69 644 LEU A CA 1
ATOM 5280 C C . LEU A 1 644 ? -9.803 -0.833 28.400 1.00 97.69 644 LEU A C 1
ATOM 5282 O O . LEU A 1 644 ? -10.489 -1.797 28.732 1.00 97.69 644 LEU A O 1
ATOM 5286 N N . ARG A 1 645 ? -9.747 -0.379 27.153 1.00 97.25 645 ARG A N 1
ATOM 5287 C CA . ARG A 1 645 ? -10.172 -1.143 25.987 1.00 97.25 645 ARG A CA 1
ATOM 5288 C C . ARG A 1 645 ? -8.928 -1.560 25.216 1.00 97.25 645 ARG A C 1
ATOM 5290 O O . ARG A 1 645 ? -8.086 -0.713 24.939 1.00 97.25 645 ARG A O 1
ATOM 5297 N N . LEU A 1 646 ? -8.839 -2.837 24.886 1.00 96.62 646 LEU A N 1
ATOM 5298 C CA . LEU A 1 646 ? -7.717 -3.450 24.203 1.00 96.62 646 LEU A CA 1
ATOM 5299 C C . LEU A 1 646 ? -8.250 -4.291 23.043 1.00 96.62 646 LEU A C 1
ATOM 5301 O O . LEU A 1 646 ? -8.925 -5.292 23.266 1.00 96.62 646 LEU A O 1
ATOM 5305 N N . ASP A 1 647 ? -7.975 -3.877 21.816 1.00 96.00 647 ASP A N 1
ATOM 5306 C CA . ASP A 1 647 ? -8.184 -4.688 20.622 1.00 96.00 647 ASP A CA 1
ATOM 5307 C C . ASP A 1 647 ? -6.813 -5.294 20.260 1.00 96.00 647 ASP A C 1
ATOM 5309 O O . ASP A 1 647 ? -5.878 -4.559 19.955 1.00 96.00 647 ASP A O 1
ATOM 5313 N N . LEU A 1 648 ? -6.650 -6.612 20.415 1.00 94.62 648 LEU A N 1
ATOM 5314 C CA . LEU A 1 648 ? -5.379 -7.324 20.208 1.00 94.62 648 LEU A CA 1
ATOM 5315 C C . LEU A 1 648 ? -5.147 -7.647 18.719 1.00 94.62 648 LEU A C 1
ATOM 5317 O O . LEU A 1 648 ? -6.130 -7.819 17.991 1.00 94.62 648 LEU A O 1
ATOM 5321 N N . PRO A 1 649 ? -3.880 -7.761 18.266 1.00 93.12 649 PRO A N 1
ATOM 5322 C CA . PRO A 1 649 ? -3.575 -8.127 16.886 1.00 93.12 649 PRO A CA 1
ATOM 5323 C C . PRO A 1 649 ? -4.012 -9.561 16.576 1.00 93.12 649 PRO A C 1
ATOM 5325 O O . PRO A 1 649 ? -4.211 -10.377 17.476 1.00 93.12 649 PRO A O 1
ATOM 5328 N N . THR A 1 650 ? -4.162 -9.865 15.285 1.00 89.88 650 THR A N 1
ATOM 5329 C CA . THR A 1 650 ? -4.523 -11.219 14.821 1.00 89.88 650 THR A CA 1
ATOM 5330 C C . THR A 1 650 ? -3.370 -12.211 15.005 1.00 89.88 650 THR A C 1
ATOM 5332 O O . THR A 1 650 ? -3.610 -13.415 15.134 1.00 89.88 650 THR A O 1
ATOM 5335 N N . ASP A 1 651 ? -2.135 -11.702 15.018 1.00 88.94 651 ASP A N 1
ATOM 5336 C CA . ASP A 1 651 ? -0.934 -12.481 15.287 1.00 88.94 651 ASP A CA 1
ATOM 5337 C C . ASP A 1 651 ? -0.850 -12.873 16.778 1.00 88.94 651 ASP A C 1
ATOM 5339 O O . ASP A 1 651 ? -0.796 -11.991 17.645 1.00 88.94 651 ASP A O 1
ATOM 5343 N N . PRO A 1 652 ? -0.857 -14.180 17.104 1.00 89.38 652 PRO A N 1
ATOM 5344 C CA . PRO A 1 652 ? -0.911 -14.636 18.486 1.00 89.38 652 PRO A CA 1
ATOM 5345 C C . PRO A 1 652 ? 0.385 -14.360 19.253 1.00 89.38 652 PRO A C 1
ATOM 5347 O O . PRO A 1 652 ? 0.317 -14.077 20.447 1.00 89.38 652 PRO A O 1
ATOM 5350 N N . GLU A 1 653 ? 1.553 -14.404 18.606 1.00 88.12 653 GLU A N 1
ATOM 5351 C CA . GLU A 1 653 ? 2.838 -14.172 19.276 1.00 88.12 653 GLU A CA 1
ATOM 5352 C C . GLU A 1 653 ? 2.973 -12.709 19.702 1.00 88.12 653 GLU A C 1
ATOM 5354 O O . GLU A 1 653 ? 3.307 -12.415 20.854 1.00 88.12 653 GLU A O 1
ATOM 5359 N N . LEU A 1 654 ? 2.622 -11.780 18.811 1.00 87.94 654 LEU A N 1
ATOM 5360 C CA . LEU A 1 654 ? 2.567 -10.355 19.106 1.00 87.94 654 LEU A CA 1
ATOM 5361 C C . LEU A 1 654 ? 1.510 -10.052 20.171 1.00 87.94 654 LEU A C 1
ATOM 5363 O O . LEU A 1 654 ? 1.765 -9.267 21.086 1.00 87.94 654 LEU A O 1
ATOM 5367 N N . ALA A 1 655 ? 0.335 -10.681 20.093 1.00 92.19 655 ALA A N 1
ATOM 5368 C CA . ALA A 1 655 ? -0.710 -10.504 21.092 1.00 92.19 655 ALA A CA 1
ATOM 5369 C C . ALA A 1 655 ? -0.266 -10.998 22.483 1.00 92.19 655 ALA A C 1
ATOM 5371 O O . ALA A 1 655 ? -0.501 -10.301 23.472 1.00 92.19 655 ALA A O 1
ATOM 5372 N N . VAL A 1 656 ? 0.425 -12.143 22.567 1.00 91.69 656 VAL A N 1
ATOM 5373 C CA . VAL A 1 656 ? 1.044 -12.654 23.804 1.00 91.69 656 VAL A CA 1
ATOM 5374 C C . VAL A 1 656 ? 2.101 -11.676 24.319 1.00 91.69 656 VAL A C 1
ATOM 5376 O O . VAL A 1 656 ? 2.038 -11.291 25.486 1.00 91.69 656 VAL A O 1
ATOM 5379 N N . GLY A 1 657 ? 3.006 -11.199 23.459 1.00 91.38 657 GLY A N 1
ATOM 5380 C CA . GLY A 1 657 ? 4.054 -10.244 23.830 1.00 91.38 657 GLY A CA 1
ATOM 5381 C C . GLY A 1 657 ? 3.511 -8.907 24.348 1.00 91.38 657 GLY A C 1
ATOM 5382 O O . GLY A 1 657 ? 3.993 -8.389 25.354 1.00 91.38 657 GLY A O 1
ATOM 5383 N N . ILE A 1 658 ? 2.451 -8.370 23.731 1.00 93.25 658 ILE A N 1
ATOM 5384 C CA . ILE A 1 658 ? 1.735 -7.182 24.230 1.00 93.25 658 ILE A CA 1
ATOM 5385 C C . ILE A 1 658 ? 1.115 -7.468 25.603 1.00 93.25 658 ILE A C 1
ATOM 5387 O O . ILE A 1 658 ? 1.209 -6.646 26.515 1.00 93.25 658 ILE A O 1
ATOM 5391 N N . MET A 1 659 ? 0.488 -8.632 25.761 1.00 94.38 659 MET A N 1
ATOM 5392 C CA . MET A 1 659 ? -0.207 -9.020 26.985 1.00 94.38 659 MET A CA 1
ATOM 5393 C C . MET A 1 659 ? 0.745 -9.277 28.166 1.00 94.38 659 MET A C 1
ATOM 5395 O O . MET A 1 659 ? 0.409 -8.925 29.298 1.00 94.38 659 MET A O 1
ATOM 5399 N N . GLU A 1 660 ? 1.953 -9.797 27.926 1.00 94.44 660 GLU A N 1
ATOM 5400 C CA . GLU A 1 660 ? 3.008 -9.968 28.944 1.00 94.44 660 GLU A CA 1
ATOM 5401 C C . GLU A 1 660 ? 3.419 -8.653 29.618 1.00 94.44 660 GLU A C 1
ATOM 5403 O O . GLU A 1 660 ? 3.740 -8.629 30.814 1.00 94.44 660 GLU A O 1
ATOM 5408 N N . LEU A 1 661 ? 3.368 -7.542 28.877 1.00 94.81 661 LEU A N 1
ATOM 5409 C CA . LEU A 1 661 ? 3.711 -6.223 29.405 1.00 94.81 661 LEU A CA 1
ATOM 5410 C C . LEU A 1 661 ? 2.720 -5.754 30.481 1.00 94.81 661 LEU A C 1
ATOM 5412 O O . LEU A 1 661 ? 3.095 -4.990 31.367 1.00 94.81 661 LEU A O 1
ATOM 5416 N N . PHE A 1 662 ? 1.480 -6.249 30.486 1.00 95.44 662 PHE A N 1
ATOM 5417 C CA . PHE A 1 662 ? 0.458 -5.874 31.471 1.00 95.44 662 PHE A CA 1
ATOM 5418 C C . PHE A 1 662 ? 0.518 -6.705 32.769 1.00 95.44 662 PHE A C 1
ATOM 5420 O O . PHE A 1 662 ? -0.504 -6.994 33.396 1.00 95.44 662 PHE A O 1
ATOM 5427 N N . SER A 1 663 ? 1.720 -7.084 33.206 1.00 95.06 663 SER A N 1
ATOM 5428 C CA . SER A 1 663 ? 1.974 -7.903 34.404 1.00 95.06 663 SER A CA 1
ATOM 5429 C C . SER A 1 663 ? 2.021 -7.114 35.727 1.00 95.06 663 SER A C 1
ATOM 5431 O O . SER A 1 663 ? 2.302 -7.683 36.783 1.00 95.06 663 SER A O 1
ATOM 5433 N N . HIS A 1 664 ? 1.694 -5.817 35.707 1.00 96.06 664 HIS A N 1
ATOM 5434 C CA . HIS A 1 664 ? 1.660 -4.954 36.894 1.00 96.06 664 HIS A CA 1
ATOM 5435 C C . HIS A 1 664 ? 0.240 -4.760 37.452 1.00 96.06 664 HIS A C 1
ATOM 5437 O O . HIS A 1 664 ? -0.764 -4.903 36.756 1.00 96.06 664 HIS A O 1
ATOM 5443 N N . ALA A 1 665 ? 0.151 -4.429 38.742 1.00 95.50 665 ALA A N 1
ATOM 5444 C CA . ALA A 1 665 ? -1.116 -4.259 39.449 1.00 95.50 665 ALA A CA 1
ATOM 5445 C C . ALA A 1 665 ? -1.935 -3.065 38.922 1.00 95.50 665 ALA A C 1
ATOM 5447 O O . ALA A 1 665 ? -1.412 -1.968 38.739 1.00 95.50 665 ALA A O 1
ATOM 5448 N N . THR A 1 666 ? -3.247 -3.259 38.770 1.00 96.19 666 THR A N 1
ATOM 5449 C CA . THR A 1 666 ? -4.198 -2.246 38.276 1.00 96.19 666 THR A CA 1
ATOM 5450 C C . THR A 1 666 ? -5.356 -2.026 39.260 1.00 96.19 666 THR A C 1
ATOM 5452 O O . THR A 1 666 ? -6.522 -2.223 38.910 1.00 96.19 666 THR A O 1
ATOM 5455 N N . PRO A 1 667 ? -5.079 -1.604 40.509 1.00 95.88 667 PRO A N 1
ATOM 5456 C CA . PRO A 1 667 ? -6.086 -1.514 41.570 1.00 95.88 667 PRO A CA 1
ATOM 5457 C C . PRO A 1 667 ? -7.220 -0.518 41.292 1.00 95.88 667 PRO A C 1
ATOM 5459 O O . PRO A 1 667 ? -8.245 -0.584 41.961 1.00 95.88 667 PRO A O 1
ATOM 5462 N N . SER A 1 668 ? -7.058 0.409 40.341 1.00 96.69 668 SER A N 1
ATOM 5463 C CA . SER A 1 668 ? -8.075 1.414 39.994 1.00 96.69 668 SER A CA 1
ATOM 5464 C C . SER A 1 668 ? -8.931 1.038 38.780 1.00 96.69 668 SER A C 1
ATOM 5466 O O . SER A 1 668 ? -9.839 1.795 38.430 1.00 96.69 668 SER A O 1
ATOM 5468 N N . LEU A 1 669 ? -8.656 -0.094 38.122 1.00 97.25 669 LEU A N 1
ATOM 5469 C CA . LEU A 1 669 ? -9.291 -0.443 36.853 1.00 97.25 669 LEU A CA 1
ATOM 5470 C C . LEU A 1 669 ? -10.728 -0.911 37.084 1.00 97.25 669 LEU A C 1
ATOM 5472 O O . LEU A 1 669 ? -10.961 -2.000 37.595 1.00 97.25 669 LEU A O 1
ATOM 5476 N N . VAL A 1 670 ? -11.698 -0.083 36.685 1.00 97.50 670 VAL A N 1
ATOM 5477 C CA . VAL A 1 670 ? -13.138 -0.331 36.883 1.00 97.50 670 VAL A CA 1
ATOM 5478 C C . VAL A 1 670 ? -13.759 -1.055 35.689 1.00 97.50 670 VAL A C 1
ATOM 5480 O O . VAL A 1 670 ? -14.715 -1.820 35.848 1.00 97.50 670 VAL A O 1
ATOM 5483 N N . ARG A 1 671 ? -13.234 -0.816 34.483 1.00 97.62 671 ARG A N 1
ATOM 5484 C CA . ARG A 1 671 ? -13.730 -1.412 33.238 1.00 97.62 671 ARG A CA 1
ATOM 5485 C C . ARG A 1 671 ? -12.583 -1.929 32.382 1.00 97.62 671 ARG A C 1
ATOM 5487 O O . ARG A 1 671 ? -11.671 -1.170 32.065 1.00 97.62 671 ARG A O 1
ATOM 5494 N N . LEU A 1 672 ? -12.691 -3.183 31.963 1.00 97.31 672 LEU A N 1
ATOM 5495 C CA . LEU A 1 672 ? -11.761 -3.842 31.055 1.00 97.31 672 LEU A CA 1
ATOM 5496 C C . LEU A 1 672 ? -12.541 -4.444 29.885 1.00 97.31 672 LEU A C 1
ATOM 5498 O O . LEU A 1 672 ? -13.464 -5.225 30.102 1.00 97.31 672 LEU A O 1
ATOM 5502 N N . THR A 1 673 ? -12.166 -4.085 28.662 1.00 97.06 673 THR A N 1
ATOM 5503 C CA . THR A 1 673 ? -12.694 -4.667 27.425 1.00 97.06 673 THR A CA 1
ATOM 5504 C C . THR A 1 673 ? -11.527 -5.220 26.621 1.00 97.06 673 THR A C 1
ATOM 5506 O O . THR A 1 673 ? -10.631 -4.456 26.275 1.00 97.06 673 THR A O 1
ATOM 5509 N N . ILE A 1 674 ? -11.539 -6.514 26.302 1.00 95.88 674 ILE A N 1
ATOM 5510 C CA . ILE A 1 674 ? -10.517 -7.168 25.481 1.00 95.88 674 ILE A CA 1
ATOM 5511 C C . ILE A 1 674 ? -11.189 -7.834 24.284 1.00 95.88 674 ILE A C 1
ATOM 5513 O O . ILE A 1 674 ? -11.991 -8.761 24.427 1.00 95.88 674 ILE A O 1
ATOM 5517 N N . ASN A 1 675 ? -10.845 -7.351 23.098 1.00 94.38 675 ASN A N 1
ATOM 5518 C CA . ASN A 1 675 ? -11.331 -7.868 21.831 1.00 94.38 675 ASN A CA 1
ATOM 5519 C C . ASN A 1 675 ? -10.191 -8.609 21.139 1.00 94.38 675 ASN A C 1
ATOM 5521 O O . ASN A 1 675 ? -9.112 -8.055 20.944 1.00 94.38 675 ASN A O 1
ATOM 5525 N N . HIS A 1 676 ? -10.438 -9.861 20.781 1.00 87.19 676 HIS A N 1
ATOM 5526 C CA . HIS A 1 676 ? -9.499 -10.688 20.043 1.00 87.19 676 HIS A CA 1
ATOM 5527 C C . HIS A 1 676 ? -10.289 -11.645 19.156 1.00 87.19 676 HIS A C 1
ATOM 5529 O O . HIS A 1 676 ? -11.310 -12.193 19.568 1.00 87.19 676 HIS A O 1
ATOM 5535 N N . ILE A 1 677 ? -9.836 -11.809 17.917 1.00 75.50 677 ILE A N 1
ATOM 5536 C CA . ILE A 1 677 ? -10.597 -12.518 16.880 1.00 75.50 677 ILE A CA 1
ATOM 5537 C C . ILE A 1 677 ? -10.503 -14.044 17.063 1.00 75.50 677 ILE A C 1
ATOM 5539 O O . ILE A 1 677 ? -11.369 -14.781 16.595 1.00 75.50 677 ILE A O 1
ATOM 5543 N N . ARG A 1 678 ? -9.469 -14.542 17.755 1.00 81.25 678 ARG A N 1
ATOM 5544 C CA . ARG A 1 678 ? -9.201 -15.982 17.919 1.00 81.25 678 ARG A CA 1
ATOM 5545 C C . ARG A 1 678 ? -9.322 -16.443 19.378 1.00 81.25 678 ARG A C 1
ATOM 5547 O O . ARG A 1 678 ? -9.352 -15.639 20.304 1.00 81.25 678 ARG A O 1
ATOM 5554 N N . ASP A 1 679 ? -9.411 -17.754 19.593 1.00 77.00 679 ASP A N 1
ATOM 5555 C CA . ASP A 1 679 ? -9.407 -18.339 20.943 1.00 77.00 679 ASP A CA 1
ATOM 5556 C C . ASP A 1 679 ? -8.011 -18.187 21.564 1.00 77.00 679 ASP A C 1
ATOM 5558 O O . ASP A 1 679 ? -7.044 -18.729 21.032 1.00 77.00 679 ASP A O 1
ATOM 5562 N N . MET A 1 680 ? -7.897 -17.467 22.686 1.00 77.38 680 MET A N 1
ATOM 5563 C CA . MET A 1 680 ? -6.606 -17.235 23.346 1.00 77.38 680 MET A CA 1
ATOM 5564 C C . MET A 1 680 ? -6.051 -18.494 24.034 1.00 77.38 680 MET A C 1
ATOM 5566 O O . MET A 1 680 ? -4.908 -18.522 24.482 1.00 77.38 680 MET A O 1
ATOM 5570 N N . ARG A 1 681 ? -6.832 -19.570 24.181 1.00 75.56 681 ARG A N 1
ATOM 5571 C CA . ARG A 1 681 ? -6.443 -20.675 25.068 1.00 75.56 681 ARG A CA 1
ATOM 5572 C C . ARG A 1 681 ? -5.185 -21.431 24.637 1.00 75.56 681 ARG A C 1
ATOM 5574 O O . ARG A 1 681 ? -4.532 -21.994 25.506 1.00 75.56 681 ARG A O 1
ATOM 5581 N N . GLY A 1 682 ? -4.874 -21.507 23.343 1.00 80.75 682 GLY A N 1
ATOM 5582 C CA . GLY A 1 682 ? -3.683 -22.219 22.861 1.00 80.75 682 GLY A CA 1
ATOM 5583 C C . GLY A 1 682 ? -2.397 -21.472 23.197 1.00 80.75 682 GLY A C 1
ATOM 5584 O O . GLY A 1 682 ? -1.496 -22.027 23.826 1.00 80.75 682 GLY A O 1
ATOM 5585 N N . ASP A 1 683 ? -2.373 -20.191 22.845 1.00 83.56 683 ASP A N 1
ATOM 5586 C CA . ASP A 1 683 ? -1.138 -19.410 22.792 1.00 83.56 683 ASP A CA 1
ATOM 5587 C C . ASP A 1 683 ? -0.855 -18.669 24.111 1.00 83.56 683 ASP A C 1
ATOM 5589 O O . ASP A 1 683 ? 0.295 -18.401 24.446 1.00 83.56 683 ASP A O 1
ATOM 5593 N N . PHE A 1 684 ? -1.884 -18.415 24.932 1.00 87.50 684 PHE A N 1
ATOM 5594 C CA . PHE A 1 684 ? -1.785 -17.575 26.135 1.00 87.50 684 PHE A CA 1
ATOM 5595 C C . PHE A 1 684 ? -1.694 -18.372 27.447 1.00 87.50 684 PHE A C 1
ATOM 5597 O O . PHE A 1 684 ? -1.776 -17.796 28.534 1.00 87.50 684 PHE A O 1
ATOM 5604 N N . VAL A 1 685 ? -1.519 -19.701 27.399 1.00 88.62 685 VAL A N 1
ATOM 5605 C CA . VAL A 1 685 ? -1.446 -20.540 28.617 1.00 88.62 685 VAL A CA 1
ATOM 5606 C C . VAL A 1 685 ? -0.341 -20.065 29.562 1.00 88.62 685 VAL A C 1
ATOM 5608 O O . VAL A 1 685 ? -0.545 -20.055 30.780 1.00 88.62 685 VAL A O 1
ATOM 5611 N N . SER A 1 686 ? 0.797 -19.632 29.011 1.00 89.31 686 SER A N 1
ATOM 5612 C CA . SER A 1 686 ? 1.944 -19.094 29.755 1.00 89.31 686 SER A CA 1
ATOM 5613 C C . SER A 1 686 ? 1.593 -17.871 30.606 1.00 89.31 686 SER A C 1
ATOM 5615 O O . SER A 1 686 ? 2.239 -17.641 31.625 1.00 89.31 686 SER A O 1
ATOM 5617 N N . LEU A 1 687 ? 0.553 -17.126 30.228 1.00 89.69 687 LEU A N 1
ATOM 5618 C CA . LEU A 1 687 ? 0.175 -15.852 30.839 1.00 89.69 687 LEU A CA 1
ATOM 5619 C C . LEU A 1 687 ? -0.822 -15.988 31.989 1.00 89.69 687 LEU A C 1
ATOM 5621 O O . LEU A 1 687 ? -1.132 -15.010 32.677 1.00 89.69 687 LEU A O 1
ATOM 5625 N N . THR A 1 688 ? -1.320 -17.203 32.211 1.00 89.56 688 THR A N 1
ATOM 5626 C CA . THR A 1 688 ? -2.349 -17.505 33.204 1.00 89.56 688 THR A CA 1
ATOM 5627 C C . THR A 1 688 ? -1.947 -17.012 34.595 1.00 89.56 688 THR A C 1
ATOM 5629 O O . THR A 1 688 ? -1.036 -17.539 35.235 1.00 89.56 688 THR A O 1
ATOM 5632 N N . GLY A 1 689 ? -2.666 -16.004 35.088 1.00 86.44 689 GLY A N 1
ATOM 5633 C CA . GLY A 1 689 ? -2.484 -15.411 36.410 1.00 86.44 689 GLY A CA 1
ATOM 5634 C C . GLY A 1 689 ? -1.266 -14.498 36.577 1.00 86.44 689 GLY A C 1
ATOM 5635 O O . GLY A 1 689 ? -0.995 -14.089 37.708 1.00 86.44 689 GLY A O 1
ATOM 5636 N N . ILE A 1 690 ? -0.561 -14.181 35.488 1.00 90.25 690 ILE A N 1
ATOM 5637 C CA . ILE A 1 690 ? 0.545 -13.213 35.462 1.00 90.25 690 ILE A CA 1
ATOM 5638 C C . ILE A 1 690 ? 0.022 -11.815 35.105 1.00 90.25 690 ILE A C 1
ATOM 5640 O O . ILE A 1 690 ? 0.465 -10.824 35.678 1.00 90.25 690 ILE A O 1
ATOM 5644 N N . ILE A 1 691 ? -0.945 -11.739 34.190 1.00 92.50 691 ILE A N 1
ATOM 5645 C CA . ILE A 1 691 ? -1.478 -10.478 33.666 1.00 92.50 691 ILE A CA 1
ATOM 5646 C C . ILE A 1 691 ? -2.516 -9.894 34.623 1.00 92.50 691 ILE A C 1
ATOM 5648 O O . ILE A 1 691 ? -3.384 -10.617 35.119 1.00 92.50 691 ILE A O 1
ATOM 5652 N N . PHE A 1 692 ? -2.437 -8.580 34.850 1.00 92.12 692 PHE A N 1
ATOM 5653 C CA . PHE A 1 692 ? -3.301 -7.824 35.756 1.00 92.12 692 PHE A CA 1
ATOM 5654 C C . PHE A 1 692 ? -3.434 -8.505 37.133 1.00 92.12 692 PHE A C 1
ATOM 5656 O O . PHE A 1 692 ? -4.529 -8.916 37.529 1.00 92.12 692 PHE A O 1
ATOM 5663 N N . PRO A 1 693 ? -2.333 -8.643 37.897 1.00 91.56 693 PRO A N 1
ATOM 5664 C CA . PRO A 1 693 ? -2.326 -9.359 39.174 1.00 91.56 693 PRO A CA 1
ATOM 5665 C C . PRO A 1 693 ? -3.289 -8.785 40.228 1.00 91.56 693 PRO A C 1
ATOM 5667 O O . PRO A 1 693 ? -3.625 -9.491 41.181 1.00 91.56 693 PRO A O 1
ATOM 5670 N N . ASP A 1 694 ? -3.739 -7.534 40.070 1.00 94.38 694 ASP A N 1
ATOM 5671 C CA . ASP A 1 694 ? -4.765 -6.903 40.903 1.00 94.38 694 ASP A CA 1
ATOM 5672 C C . ASP A 1 694 ? -5.848 -6.239 40.038 1.00 94.38 694 ASP A C 1
ATOM 5674 O O . ASP A 1 694 ? -5.604 -5.234 39.368 1.00 94.38 694 ASP A O 1
ATOM 5678 N N . LEU A 1 695 ? -7.053 -6.811 40.097 1.00 94.81 695 LEU A N 1
ATOM 5679 C CA . LEU A 1 695 ? -8.287 -6.326 39.469 1.00 94.81 695 LEU A CA 1
ATOM 5680 C C . LEU A 1 695 ? -9.392 -6.116 40.520 1.00 94.81 695 LEU A C 1
ATOM 5682 O O . LEU A 1 695 ? -10.577 -6.307 40.252 1.00 94.81 695 LEU A O 1
ATOM 5686 N N . SER A 1 696 ? -9.020 -5.763 41.753 1.00 94.25 696 SER A N 1
ATOM 5687 C CA . SER A 1 696 ? -9.956 -5.680 42.884 1.00 94.25 696 SER A CA 1
ATOM 5688 C C . SER A 1 696 ? -11.057 -4.618 42.732 1.00 94.25 696 SER A C 1
ATOM 5690 O O . SER A 1 696 ? -12.134 -4.777 43.315 1.00 94.25 696 SER A O 1
ATOM 5692 N N . ALA A 1 697 ? -10.842 -3.569 41.931 1.00 95.88 697 ALA A N 1
ATOM 5693 C CA . ALA A 1 697 ? -11.852 -2.551 41.616 1.00 95.88 697 ALA A CA 1
ATOM 5694 C C . ALA A 1 697 ? -12.682 -2.848 40.356 1.00 95.88 697 ALA A C 1
ATOM 5696 O O . ALA A 1 697 ? -13.552 -2.048 40.011 1.00 95.88 697 ALA A O 1
ATOM 5697 N N . LEU A 1 698 ? -12.437 -3.967 39.668 1.00 97.19 698 LEU A N 1
ATOM 5698 C CA . LEU A 1 698 ? -13.074 -4.246 38.388 1.00 97.19 698 LEU A CA 1
ATOM 5699 C C . LEU A 1 698 ? -14.576 -4.503 38.564 1.00 97.19 698 LEU A C 1
ATOM 5701 O O . LEU A 1 698 ? -14.998 -5.461 39.209 1.00 97.19 698 LEU A O 1
ATOM 5705 N N . GLU A 1 699 ? -15.397 -3.660 37.941 1.00 97.25 699 GLU A N 1
ATOM 5706 C CA . GLU A 1 699 ? -16.861 -3.750 37.971 1.00 97.25 699 GLU A CA 1
ATOM 5707 C C . GLU A 1 699 ? -17.445 -4.231 36.641 1.00 97.25 699 GLU A C 1
ATOM 5709 O O . GLU A 1 699 ? -18.530 -4.819 36.625 1.00 97.25 699 GLU A O 1
ATOM 5714 N N . HIS A 1 700 ? -16.723 -4.012 35.538 1.00 97.75 700 HIS A N 1
ATOM 5715 C CA . HIS A 1 700 ? -17.147 -4.349 34.181 1.00 97.75 700 HIS A CA 1
ATOM 5716 C C . HIS A 1 700 ? -16.034 -5.091 33.442 1.00 97.75 700 HIS A C 1
ATOM 5718 O O . HIS A 1 700 ? -14.943 -4.544 33.276 1.00 97.75 700 HIS A O 1
ATOM 5724 N N . LEU A 1 701 ? -16.323 -6.299 32.970 1.00 96.81 701 LEU A N 1
ATOM 5725 C CA . LEU A 1 701 ? -15.416 -7.079 32.137 1.00 96.81 701 LEU A CA 1
ATOM 5726 C C . LEU A 1 701 ? -16.116 -7.480 30.844 1.00 96.81 701 LEU A C 1
ATOM 5728 O O . LEU A 1 701 ? -17.212 -8.032 30.867 1.00 96.81 701 LEU A O 1
ATOM 5732 N N . GLU A 1 702 ? -15.468 -7.219 29.722 1.00 97.00 702 GLU A N 1
ATOM 5733 C CA . GLU A 1 702 ? -15.915 -7.624 28.399 1.00 97.00 702 GLU A CA 1
ATOM 5734 C C . GLU A 1 702 ? -14.775 -8.370 27.712 1.00 97.00 702 GLU A C 1
ATOM 5736 O O . GLU A 1 702 ? -13.687 -7.826 27.543 1.00 97.00 702 GLU A O 1
ATOM 5741 N N . VAL A 1 703 ? -15.010 -9.628 27.357 1.00 95.50 703 VAL A N 1
ATOM 5742 C CA . VAL A 1 703 ? -14.027 -10.503 26.704 1.00 95.50 703 VAL A CA 1
ATOM 5743 C C . VAL A 1 703 ? -14.646 -11.158 25.477 1.00 95.50 703 VAL A C 1
ATOM 5745 O O . VAL A 1 703 ? -15.863 -11.121 25.277 1.00 95.50 703 VAL A O 1
ATOM 5748 N N . SER A 1 704 ? -13.819 -11.758 24.628 1.00 91.69 704 SER A N 1
ATOM 5749 C CA . SER A 1 704 ? -14.310 -12.405 23.412 1.00 91.69 704 SER A CA 1
ATOM 5750 C C . SER A 1 704 ? -14.902 -13.778 23.742 1.00 91.69 704 SER A C 1
ATOM 5752 O O . SER A 1 704 ? -16.080 -14.003 23.460 1.00 91.69 704 SER A O 1
ATOM 5754 N N . ASN A 1 705 ? -14.164 -14.635 24.454 1.00 89.56 705 ASN A N 1
ATOM 5755 C CA . ASN A 1 705 ? -14.580 -15.998 24.791 1.00 89.56 705 ASN A CA 1
ATOM 5756 C C . ASN A 1 705 ? -14.544 -16.285 26.312 1.00 89.56 705 ASN A C 1
ATOM 5758 O O . ASN A 1 705 ? -13.871 -15.621 27.096 1.00 89.56 705 ASN A O 1
ATOM 5762 N N . GLY A 1 706 ? -15.288 -17.307 26.747 1.00 85.44 706 GLY A N 1
ATOM 5763 C CA . GLY A 1 706 ? -15.293 -17.822 28.119 1.00 85.44 706 GLY A CA 1
ATOM 5764 C C . GLY A 1 706 ? -13.961 -18.424 28.560 1.00 85.44 706 GLY A C 1
ATOM 5765 O O . GLY A 1 706 ? -13.630 -18.381 29.745 1.00 85.44 706 GLY A O 1
ATOM 5766 N N . THR A 1 707 ? -13.191 -18.972 27.619 1.00 85.62 707 THR A N 1
ATOM 5767 C CA . THR A 1 707 ? -11.847 -19.511 27.866 1.00 85.62 707 THR A CA 1
ATOM 5768 C C . THR A 1 707 ? -10.854 -18.421 28.259 1.00 85.62 707 THR A C 1
ATOM 5770 O O . THR A 1 707 ? -10.033 -18.660 29.145 1.00 85.62 707 THR A O 1
ATOM 5773 N N . ASP A 1 708 ? -10.997 -17.216 27.704 1.00 88.31 708 ASP A N 1
ATOM 5774 C CA . ASP A 1 708 ? -10.129 -16.064 27.983 1.00 88.31 708 ASP A CA 1
ATOM 5775 C C . ASP A 1 708 ? -10.178 -15.649 29.463 1.00 88.31 708 ASP A C 1
ATOM 5777 O O . ASP A 1 708 ? -9.202 -15.135 30.005 1.00 88.31 708 ASP A O 1
ATOM 5781 N N . LEU A 1 709 ? -11.281 -15.934 30.172 1.00 90.81 709 LEU A N 1
ATOM 5782 C CA . LEU A 1 709 ? -11.381 -15.656 31.609 1.00 90.81 709 LEU A CA 1
ATOM 5783 C C . LEU A 1 709 ? -10.364 -16.422 32.451 1.00 90.81 709 LEU A C 1
ATOM 5785 O O . LEU A 1 709 ? -10.014 -15.957 33.533 1.00 90.81 709 LEU A O 1
ATOM 5789 N N . GLN A 1 710 ? -9.899 -17.582 31.980 1.00 88.50 710 GLN A N 1
ATOM 5790 C CA . GLN A 1 710 ? -8.917 -18.382 32.712 1.00 88.50 710 GLN A CA 1
ATOM 5791 C C . GLN A 1 710 ? -7.555 -17.687 32.778 1.00 88.50 710 GLN A C 1
ATOM 5793 O O . GLN A 1 710 ? -6.795 -17.961 33.701 1.00 88.50 710 GLN A O 1
ATOM 5798 N N . ILE A 1 711 ? -7.267 -16.774 31.844 1.00 87.38 711 ILE A N 1
ATOM 5799 C CA . ILE A 1 711 ? -6.008 -16.023 31.789 1.00 87.38 711 ILE A CA 1
ATOM 5800 C C . ILE A 1 711 ? -5.907 -15.070 32.986 1.00 87.38 711 ILE A C 1
ATOM 5802 O O . ILE A 1 711 ? -4.833 -14.891 33.563 1.00 87.38 711 ILE A O 1
ATOM 5806 N N . PHE A 1 712 ? -7.033 -14.495 33.408 1.00 88.62 712 PHE A N 1
ATOM 5807 C CA . PHE A 1 712 ? -7.078 -13.533 34.501 1.00 88.62 712 PHE A CA 1
ATOM 5808 C C . PHE A 1 712 ? -7.200 -14.239 35.849 1.00 88.62 712 PHE A C 1
ATOM 5810 O O . PHE A 1 712 ? -8.089 -15.063 36.080 1.00 88.62 712 PHE A O 1
ATOM 5817 N N . LYS A 1 713 ? -6.374 -13.833 36.815 1.00 85.62 713 LYS A N 1
ATOM 5818 C CA . LYS A 1 713 ? -6.565 -14.215 38.219 1.00 85.62 713 LYS A CA 1
ATOM 5819 C C . LYS A 1 713 ? -7.662 -13.355 38.846 1.00 85.62 713 LYS A C 1
ATOM 5821 O O . LYS A 1 713 ? -7.408 -12.529 39.720 1.00 85.62 713 LYS A O 1
ATOM 5826 N N . LEU A 1 714 ? -8.895 -13.535 38.380 1.00 86.62 714 LEU A N 1
ATOM 5827 C CA . LEU A 1 714 ? -10.034 -12.775 38.876 1.00 86.62 714 LEU A CA 1
ATOM 5828 C C . LEU A 1 714 ? -10.323 -13.185 40.318 1.00 86.62 714 LEU A C 1
ATOM 5830 O O . LEU A 1 714 ? -10.738 -14.306 40.606 1.00 86.62 714 LEU A O 1
ATOM 5834 N N . ASN A 1 715 ? -10.126 -12.238 41.227 1.00 77.75 715 ASN A N 1
ATOM 5835 C CA . ASN A 1 715 ? -10.743 -12.241 42.541 1.00 77.75 715 ASN A CA 1
ATOM 5836 C C . ASN A 1 715 ? -11.761 -11.098 42.513 1.00 77.75 715 ASN A C 1
ATOM 5838 O O . ASN A 1 715 ? -11.340 -9.962 42.719 1.00 77.75 715 ASN A O 1
ATOM 5842 N N . PRO A 1 716 ? -13.039 -11.345 42.157 1.00 70.69 716 PRO A N 1
ATOM 5843 C CA . PRO A 1 716 ? -13.931 -10.295 41.674 1.00 70.69 716 PRO A CA 1
ATOM 5844 C C . PRO A 1 716 ? -15.006 -9.900 42.709 1.00 70.69 716 PRO A C 1
ATOM 5846 O O . PRO A 1 716 ? -16.200 -9.991 42.412 1.00 70.69 716 PRO A O 1
ATOM 5849 N N . PRO A 1 717 ? -14.665 -9.438 43.931 1.00 85.88 717 PRO A N 1
ATOM 5850 C CA . PRO A 1 717 ? -15.672 -9.067 44.920 1.00 85.88 717 PRO A CA 1
ATOM 5851 C C . PRO A 1 717 ? -16.459 -7.812 44.516 1.00 85.88 717 PRO A C 1
ATOM 5853 O O . PRO A 1 717 ? -17.354 -7.414 45.253 1.00 85.88 717 PRO A O 1
ATOM 5856 N N . SER A 1 718 ? -16.127 -7.154 43.406 1.00 93.00 718 SER A N 1
ATOM 5857 C CA . SER A 1 718 ? -16.742 -5.924 42.891 1.00 93.00 718 SER A CA 1
ATOM 5858 C C . SER A 1 718 ? -17.399 -6.098 41.516 1.00 93.00 718 SER A C 1
ATOM 5860 O O . SER A 1 718 ? -18.130 -5.201 41.096 1.00 93.00 718 SER A O 1
ATOM 5862 N N . MET A 1 719 ? -17.214 -7.244 40.848 1.00 97.19 719 MET A N 1
ATOM 5863 C CA . MET A 1 719 ? -17.702 -7.461 39.484 1.00 97.19 719 MET A CA 1
ATOM 5864 C C . MET A 1 719 ? -19.229 -7.455 39.427 1.00 97.19 719 MET A C 1
ATOM 5866 O O . MET A 1 719 ? -19.886 -8.270 40.075 1.00 97.19 719 MET A O 1
ATOM 5870 N N . GLN A 1 720 ? -19.780 -6.555 38.614 1.00 97.44 720 GLN A N 1
ATOM 5871 C CA . GLN A 1 720 ? -21.221 -6.373 38.433 1.00 97.44 720 GLN A CA 1
ATOM 5872 C C . GLN A 1 720 ? -21.673 -6.742 37.022 1.00 97.44 720 GLN A C 1
ATOM 5874 O O . GLN A 1 720 ? -22.774 -7.267 36.868 1.00 97.44 720 GLN A O 1
ATOM 5879 N N . ASN A 1 721 ? -20.836 -6.503 36.013 1.00 98.06 721 ASN A N 1
ATOM 5880 C CA . ASN A 1 721 ? -21.192 -6.668 34.609 1.00 98.06 721 ASN A CA 1
ATOM 5881 C C . ASN A 1 721 ? -20.139 -7.518 33.892 1.00 98.06 721 ASN A C 1
ATOM 5883 O O . ASN A 1 721 ? -18.951 -7.197 33.936 1.00 98.06 721 ASN A O 1
ATOM 5887 N N . LEU A 1 722 ? -20.586 -8.585 33.233 1.00 97.31 722 LEU A N 1
ATOM 5888 C CA . LEU A 1 722 ? -19.740 -9.495 32.467 1.00 97.31 722 LEU A CA 1
ATOM 5889 C C . LEU A 1 722 ? -20.339 -9.688 31.076 1.00 97.31 722 LEU A C 1
ATOM 5891 O O . LEU A 1 722 ? -21.505 -10.065 30.954 1.00 97.31 722 LEU A O 1
ATOM 5895 N N . THR A 1 723 ? -19.537 -9.443 30.047 1.00 97.00 723 THR A N 1
ATOM 5896 C CA . THR A 1 723 ? -19.950 -9.540 28.648 1.00 97.00 723 THR A CA 1
ATOM 5897 C C . THR A 1 723 ? -19.010 -10.459 27.872 1.00 97.00 723 THR A C 1
ATOM 5899 O O . THR A 1 723 ? -17.793 -10.323 27.964 1.00 97.00 723 THR A O 1
ATOM 5902 N N . PHE A 1 724 ? -19.573 -11.367 27.077 1.00 95.62 724 PHE A N 1
ATOM 5903 C CA . PHE A 1 724 ? -18.845 -12.186 26.107 1.00 95.62 724 PHE A CA 1
ATOM 5904 C C . PHE A 1 724 ? -19.286 -11.818 24.696 1.00 95.62 724 PHE A C 1
ATOM 5906 O O . PHE A 1 724 ? -20.489 -11.824 24.440 1.00 95.62 724 PHE A O 1
ATOM 5913 N N . LYS A 1 725 ? -18.358 -11.501 23.788 1.00 93.31 725 LYS A N 1
ATOM 5914 C CA . LYS A 1 725 ? -18.691 -11.097 22.408 1.00 93.31 725 LYS A CA 1
ATOM 5915 C C . LYS A 1 725 ? -18.859 -12.252 21.423 1.00 93.31 725 LYS A C 1
ATOM 5917 O O . LYS A 1 725 ? -19.634 -12.110 20.478 1.00 93.31 725 LYS A O 1
ATOM 5922 N N . ASP A 1 726 ? -18.132 -13.346 21.622 1.00 90.50 726 ASP A N 1
ATOM 5923 C CA . ASP A 1 726 ? -18.143 -14.513 20.741 1.00 90.50 726 ASP A CA 1
ATOM 5924 C C . ASP A 1 726 ? -17.948 -15.822 21.522 1.00 90.50 726 ASP A C 1
ATOM 5926 O O . ASP A 1 726 ? -16.971 -16.562 21.404 1.00 90.50 726 ASP A O 1
ATOM 5930 N N . MET A 1 727 ? -18.904 -16.103 22.396 1.00 89.94 727 MET A N 1
ATOM 5931 C CA . MET A 1 727 ? -18.872 -17.279 23.243 1.00 89.94 727 MET A CA 1
ATOM 5932 C C . MET A 1 727 ? -19.306 -18.523 22.462 1.00 89.94 727 MET A C 1
ATOM 5934 O O . MET A 1 727 ? -20.490 -18.703 22.165 1.00 89.94 727 MET A O 1
ATOM 5938 N N . LYS A 1 728 ? -18.353 -19.410 22.159 1.00 85.88 728 LYS A N 1
ATOM 5939 C CA . LYS A 1 728 ? -18.624 -20.668 21.437 1.00 85.88 728 LYS A CA 1
ATOM 5940 C C . LYS A 1 728 ? -19.068 -21.797 22.370 1.00 85.88 728 LYS A C 1
ATOM 5942 O O . LYS A 1 728 ? -20.034 -22.498 22.085 1.00 85.88 728 LYS A O 1
ATOM 5947 N N . SER A 1 729 ? -18.381 -21.952 23.500 1.00 85.75 729 SER A N 1
ATOM 5948 C CA . SER A 1 729 ? -18.703 -22.925 24.554 1.00 85.75 729 SER A CA 1
ATOM 5949 C C . SER A 1 729 ? -18.161 -22.444 25.898 1.00 85.75 729 SER A C 1
ATOM 5951 O O . SER A 1 729 ? -17.273 -21.588 25.945 1.00 85.75 729 SER A O 1
ATOM 5953 N N . CYS A 1 730 ? -18.672 -22.988 27.001 1.00 86.88 730 CYS A N 1
ATOM 5954 C CA . CYS A 1 730 ? -17.994 -22.838 28.287 1.00 86.88 730 CYS A CA 1
ATOM 5955 C C . CYS A 1 730 ? -18.286 -23.959 29.271 1.00 86.88 730 CYS A C 1
ATOM 5957 O O . CYS A 1 730 ? -19.251 -24.710 29.153 1.00 86.88 730 CYS A O 1
ATOM 5959 N N . ASP A 1 731 ? -17.453 -24.023 30.303 1.00 89.88 731 ASP A N 1
ATOM 5960 C CA . ASP A 1 731 ? -17.775 -24.729 31.531 1.00 89.88 731 ASP A CA 1
ATOM 5961 C C . ASP A 1 731 ? -18.564 -23.795 32.463 1.00 89.88 731 ASP A C 1
ATOM 5963 O O . ASP A 1 731 ? -18.166 -22.655 32.686 1.00 89.88 731 ASP A O 1
ATOM 5967 N N . ALA A 1 732 ? -19.654 -24.286 33.056 1.00 91.69 732 ALA A N 1
ATOM 5968 C CA . ALA A 1 732 ? -20.415 -23.580 34.087 1.00 91.69 732 ALA A CA 1
ATOM 5969 C C . ALA A 1 732 ? -19.534 -23.097 35.256 1.00 91.69 732 ALA A C 1
ATOM 5971 O O . ALA A 1 732 ? -19.844 -22.083 35.887 1.00 91.69 732 ALA A O 1
ATOM 5972 N N . SER A 1 733 ? -18.430 -23.802 35.537 1.00 92.12 733 SER A N 1
ATOM 5973 C CA . SER A 1 733 ? -17.506 -23.471 36.623 1.00 92.12 733 SER A CA 1
ATOM 5974 C C . SER A 1 733 ? -16.888 -22.073 36.497 1.00 92.12 733 SER A C 1
ATOM 5976 O O . SER A 1 733 ? -16.610 -21.463 37.536 1.00 92.12 733 SER A O 1
ATOM 5978 N N . ILE A 1 734 ? -16.773 -21.517 35.279 1.00 93.00 734 ILE A N 1
ATOM 5979 C CA . ILE A 1 734 ? -16.215 -20.171 35.056 1.00 93.00 734 ILE A CA 1
ATOM 5980 C C . ILE A 1 734 ? -17.022 -19.085 35.768 1.00 93.00 734 ILE A C 1
ATOM 5982 O O . ILE A 1 734 ? -16.472 -18.048 36.114 1.00 93.00 734 ILE A O 1
ATOM 5986 N N . PHE A 1 735 ? -18.315 -19.318 36.014 1.00 93.88 735 PHE A N 1
ATOM 5987 C CA . PHE A 1 735 ? -19.200 -18.327 36.623 1.00 93.88 735 PHE A CA 1
ATOM 5988 C C . PHE A 1 735 ? -19.142 -18.313 38.154 1.00 93.88 735 PHE A C 1
ATOM 5990 O O . PHE A 1 735 ? -19.548 -17.334 38.780 1.00 93.88 735 PHE A O 1
ATOM 5997 N N . THR A 1 736 ? -18.633 -19.386 38.763 1.00 91.75 736 THR A N 1
ATOM 5998 C CA . THR A 1 736 ? -18.613 -19.592 40.222 1.00 91.75 736 THR A CA 1
ATOM 5999 C C . THR A 1 736 ? -18.013 -18.419 41.015 1.00 91.75 736 THR A C 1
ATOM 6001 O O . THR A 1 736 ? -18.557 -18.097 42.073 1.00 91.75 736 THR A O 1
ATOM 6004 N N . PRO A 1 737 ? -16.937 -17.746 40.554 1.00 93.69 737 PRO A N 1
ATOM 6005 C CA . PRO A 1 737 ? -16.340 -16.632 41.296 1.00 93.69 737 PRO A CA 1
ATOM 6006 C C . PRO A 1 737 ? -17.209 -15.364 41.371 1.00 93.69 737 PRO A C 1
ATOM 6008 O O . PRO A 1 737 ? -16.990 -14.534 42.250 1.00 93.69 737 PRO A O 1
ATOM 6011 N N . PHE A 1 738 ? -18.191 -15.181 40.481 1.00 95.38 738 PHE A N 1
ATOM 6012 C CA . PHE A 1 738 ? -18.887 -13.901 40.296 1.00 95.38 738 PHE A CA 1
ATOM 6013 C C . PHE A 1 738 ? -20.182 -13.787 41.113 1.00 95.38 738 PHE A C 1
ATOM 6015 O O . PHE A 1 738 ? -21.265 -13.536 40.585 1.00 95.38 738 PHE A O 1
ATOM 6022 N N . THR A 1 739 ? -20.098 -13.938 42.435 1.00 94.94 739 THR A N 1
ATOM 6023 C CA . THR A 1 739 ? -21.295 -13.968 43.300 1.00 94.94 739 THR A CA 1
ATOM 6024 C C . THR A 1 739 ? -22.095 -12.660 43.331 1.00 94.94 739 THR A C 1
ATOM 6026 O O . THR A 1 739 ? -23.260 -12.680 43.720 1.00 94.94 739 THR A O 1
ATOM 6029 N N . ARG A 1 740 ? -21.490 -11.532 42.938 1.00 96.44 740 ARG A N 1
ATOM 6030 C CA . ARG A 1 740 ? -22.118 -10.195 42.896 1.00 96.44 740 ARG A CA 1
ATOM 6031 C C . ARG A 1 740 ? -22.493 -9.728 41.489 1.00 96.44 740 ARG A C 1
ATOM 6033 O O . ARG A 1 740 ? -22.855 -8.567 41.298 1.00 96.44 740 ARG A O 1
ATOM 6040 N N . LEU A 1 741 ? -22.406 -10.622 40.505 1.00 97.44 741 LEU A N 1
ATOM 6041 C CA . LEU A 1 741 ? -22.738 -10.304 39.125 1.00 97.44 741 LEU A CA 1
ATOM 6042 C C . LEU A 1 741 ? -24.214 -9.919 39.016 1.00 97.44 741 LEU A C 1
ATOM 6044 O O . LEU A 1 741 ? -25.083 -10.701 39.391 1.00 97.44 741 LEU A O 1
ATOM 6048 N N . GLN A 1 742 ? -24.490 -8.733 38.483 1.00 97.75 742 GLN A N 1
ATOM 6049 C CA . GLN A 1 742 ? -25.838 -8.200 38.288 1.00 97.75 742 GLN A CA 1
ATOM 6050 C C . GLN A 1 742 ? -26.301 -8.335 36.838 1.00 97.75 742 GLN A C 1
ATOM 6052 O O . GLN A 1 742 ? -27.493 -8.556 36.603 1.00 97.75 742 GLN A O 1
ATOM 6057 N N . GLN A 1 743 ? -25.375 -8.234 35.881 1.00 97.88 743 GLN A N 1
ATOM 6058 C CA . GLN A 1 743 ? -25.640 -8.378 34.454 1.00 97.88 743 GLN A CA 1
ATOM 6059 C C . GLN A 1 743 ? -24.651 -9.348 33.808 1.00 97.88 743 GLN A C 1
ATOM 6061 O O . GLN A 1 743 ? -23.437 -9.216 33.962 1.00 97.88 743 GLN A O 1
ATOM 6066 N N . LEU A 1 744 ? -25.199 -10.302 33.061 1.00 97.38 744 LEU A N 1
ATOM 6067 C CA . LEU A 1 744 ? -24.451 -11.221 32.215 1.00 97.38 744 LEU A CA 1
ATOM 6068 C C . LEU A 1 744 ? -24.958 -11.086 30.781 1.00 97.38 744 LEU A C 1
ATOM 6070 O O . LEU A 1 744 ? -26.118 -11.403 30.512 1.00 97.38 744 LEU A O 1
ATOM 6074 N N . ASP A 1 745 ? -24.092 -10.643 29.878 1.00 97.06 745 ASP A N 1
ATOM 6075 C CA . ASP A 1 745 ? -24.379 -10.549 28.452 1.00 97.06 745 ASP A CA 1
ATOM 6076 C C . ASP A 1 745 ? -23.513 -11.549 27.684 1.00 97.06 745 ASP A C 1
ATOM 6078 O O . ASP A 1 745 ? -22.294 -11.570 27.807 1.00 97.06 745 ASP A O 1
ATOM 6082 N N . VAL A 1 746 ? -24.136 -12.402 26.886 1.00 95.19 746 VAL A N 1
ATOM 6083 C CA . VAL A 1 746 ? -23.458 -13.435 26.108 1.00 95.19 746 VAL A CA 1
ATOM 6084 C C . VAL A 1 746 ? -23.861 -13.263 24.662 1.00 95.19 746 VAL A C 1
ATOM 6086 O O . VAL A 1 746 ? -25.041 -13.345 24.336 1.00 95.19 746 VAL A O 1
ATOM 6089 N N . HIS A 1 747 ? -22.886 -13.030 23.804 1.00 93.44 747 HIS A N 1
ATOM 6090 C CA . HIS A 1 747 ? -23.034 -12.957 22.364 1.00 93.44 747 HIS A CA 1
ATOM 6091 C C . HIS A 1 747 ? -22.262 -14.123 21.758 1.00 93.44 747 HIS A C 1
ATOM 6093 O O . HIS A 1 747 ? -21.157 -14.434 22.194 1.00 93.44 747 HIS A O 1
ATOM 6099 N N . SER A 1 748 ? -22.867 -14.800 20.795 1.00 89.94 748 SER A N 1
ATOM 6100 C CA . SER A 1 748 ? -22.301 -15.960 20.120 1.00 89.94 748 SER A CA 1
ATOM 6101 C C . SER A 1 748 ? -22.565 -15.826 18.633 1.00 89.94 748 SER A C 1
ATOM 6103 O O . SER A 1 748 ? -23.723 -15.703 18.210 1.00 89.94 748 SER A O 1
ATOM 6105 N N . TRP A 1 749 ? -21.500 -15.816 17.837 1.00 84.44 749 TRP A N 1
ATOM 6106 C CA . TRP A 1 749 ? -21.630 -15.736 16.392 1.00 84.44 749 TRP A CA 1
ATOM 6107 C C . TRP A 1 749 ? -21.810 -17.137 15.803 1.00 84.44 749 TRP A C 1
ATOM 6109 O O . TRP A 1 749 ? -21.275 -18.117 16.327 1.00 84.44 749 TRP A O 1
ATOM 6119 N N . PRO A 1 750 ? -22.612 -17.279 14.733 1.00 72.44 750 PRO A N 1
ATOM 6120 C CA . PRO A 1 750 ? -22.851 -18.559 14.086 1.00 72.44 750 PRO A CA 1
ATOM 6121 C C . PRO A 1 750 ? -21.649 -18.950 13.220 1.00 72.44 750 PRO A C 1
ATOM 6123 O O . PRO A 1 750 ? -21.761 -19.027 11.999 1.00 72.44 750 PRO A O 1
ATOM 6126 N N . ASP A 1 751 ? -20.507 -19.217 13.842 1.00 67.25 751 ASP A N 1
ATOM 6127 C CA . ASP A 1 751 ? -19.472 -20.000 13.182 1.00 67.25 751 ASP A CA 1
ATOM 6128 C C . ASP A 1 751 ? -19.961 -21.445 13.049 1.00 67.25 751 ASP A C 1
ATOM 6130 O O . ASP A 1 751 ? -20.753 -21.935 13.862 1.00 67.25 751 ASP A O 1
ATOM 6134 N N . TYR A 1 752 ? -19.552 -22.108 11.965 1.00 66.56 752 TYR A N 1
ATOM 6135 C CA . TYR A 1 752 ? -19.978 -23.464 11.629 1.00 66.56 752 TYR A CA 1
ATOM 6136 C C . TYR A 1 752 ? -19.947 -24.366 12.871 1.00 66.56 752 TYR A C 1
ATOM 6138 O O . TYR A 1 752 ? -18.923 -24.385 13.555 1.00 66.56 752 TYR A O 1
ATOM 6146 N N . PRO A 1 753 ? -21.038 -25.102 13.180 1.00 62.97 753 PRO A N 1
ATOM 6147 C CA . PRO A 1 753 ? -21.068 -25.987 14.333 1.00 62.97 753 PRO A CA 1
ATOM 6148 C C . PRO A 1 753 ? -19.941 -27.001 14.169 1.00 62.97 753 PRO A C 1
ATOM 6150 O O . PRO A 1 753 ? -20.034 -27.912 13.347 1.00 62.97 753 PRO A O 1
ATOM 6153 N N . SER A 1 754 ? -18.858 -26.819 14.916 1.00 67.25 754 SER A N 1
ATOM 6154 C CA . SER A 1 754 ? -17.792 -27.800 14.988 1.00 67.25 754 SER A CA 1
ATOM 6155 C C . SER A 1 754 ? -18.373 -29.017 15.694 1.00 67.25 754 SER A C 1
ATOM 6157 O O . SER A 1 754 ? -18.647 -29.018 16.896 1.00 67.25 754 SER A O 1
ATOM 6159 N N . GLU A 1 755 ? -18.654 -30.047 14.899 1.00 73.94 755 GLU A N 1
ATOM 6160 C CA . GLU A 1 755 ? -19.110 -31.345 15.373 1.00 73.94 755 GLU A CA 1
ATOM 6161 C C . GLU A 1 755 ? -18.058 -31.900 16.346 1.00 73.94 755 GLU A C 1
ATOM 6163 O O . GLU A 1 755 ? -17.010 -32.384 15.928 1.00 73.94 755 GLU A O 1
ATOM 6168 N N . GLY A 1 756 ? -18.292 -31.792 17.658 1.00 77.19 756 GLY A N 1
ATOM 6169 C CA . GLY A 1 756 ? -17.358 -32.364 18.633 1.00 77.19 756 GLY A CA 1
ATOM 6170 C C . GLY A 1 756 ? -17.394 -31.825 20.059 1.00 77.19 756 GLY A C 1
ATOM 6171 O O . GLY A 1 756 ? -16.850 -32.490 20.940 1.00 77.19 756 GLY A O 1
ATOM 6172 N N . TYR A 1 757 ? -18.023 -30.680 20.342 1.00 77.12 757 TYR A N 1
ATOM 6173 C CA . TYR A 1 757 ? -18.058 -30.197 21.726 1.00 77.12 757 TYR A CA 1
ATOM 6174 C C . TYR A 1 757 ? -18.998 -31.043 22.591 1.00 77.12 757 TYR A C 1
ATOM 6176 O O . TYR A 1 757 ? -20.198 -31.164 22.333 1.00 77.12 757 TYR A O 1
ATOM 6184 N N . ALA A 1 758 ? -18.432 -31.664 23.626 1.00 79.12 758 ALA A N 1
ATOM 6185 C CA . ALA A 1 758 ? -19.200 -32.360 24.643 1.00 79.12 758 ALA A CA 1
ATOM 6186 C C . ALA A 1 758 ? -20.005 -31.331 25.447 1.00 79.12 758 ALA A C 1
ATOM 6188 O O . ALA A 1 758 ? -19.415 -30.455 26.071 1.00 79.12 758 ALA A O 1
ATOM 6189 N N . LEU A 1 759 ? -21.335 -31.471 25.448 1.00 80.56 759 LEU A N 1
ATOM 6190 C CA . LEU A 1 759 ? -22.237 -30.626 26.232 1.00 80.56 759 LEU A CA 1
ATOM 6191 C C . LEU A 1 759 ? -21.801 -30.610 27.697 1.00 80.56 759 LEU A C 1
ATOM 6193 O O . LEU A 1 759 ? -21.907 -31.626 28.399 1.00 80.56 759 LEU A O 1
ATOM 6197 N N . SER A 1 760 ? -21.338 -29.458 28.167 1.00 82.62 760 SER A N 1
ATOM 6198 C CA . SER A 1 760 ? -20.998 -29.275 29.569 1.00 82.62 760 SER A CA 1
ATOM 6199 C C . SER A 1 760 ? -22.297 -29.195 30.381 1.00 82.62 760 SER A C 1
ATOM 6201 O O . SER A 1 760 ? -23.267 -28.512 30.041 1.00 82.62 760 SER A O 1
ATOM 6203 N N . ARG A 1 761 ? -22.375 -29.973 31.463 1.00 88.94 761 ARG A N 1
ATOM 6204 C CA . ARG A 1 761 ? -23.468 -29.893 32.440 1.00 88.94 761 ARG A CA 1
ATOM 6205 C C . ARG A 1 761 ? -22.891 -29.355 33.732 1.00 88.94 761 ARG A C 1
ATOM 6207 O O . ARG A 1 761 ? -21.913 -29.900 34.233 1.00 88.94 761 ARG A O 1
ATOM 6214 N N . GLY A 1 762 ? -23.524 -28.333 34.287 1.00 91.88 762 GLY A N 1
ATOM 6215 C CA . GLY A 1 762 ? -23.094 -27.749 35.547 1.00 91.88 762 GLY A CA 1
ATOM 6216 C C . GLY A 1 762 ? -24.146 -26.833 36.152 1.00 91.88 762 GLY A C 1
ATOM 6217 O O . GLY A 1 762 ? -25.120 -26.452 35.498 1.00 91.88 762 GLY A O 1
ATOM 6218 N N . ILE A 1 763 ? -23.945 -26.525 37.430 1.00 94.38 763 ILE A N 1
ATOM 6219 C CA . ILE A 1 763 ? -24.788 -25.613 38.200 1.00 94.38 763 ILE A CA 1
ATOM 6220 C C . ILE A 1 763 ? -24.093 -24.252 38.216 1.00 94.38 763 ILE A C 1
ATOM 6222 O O . ILE A 1 763 ? -22.927 -24.164 38.596 1.00 94.38 763 ILE A O 1
ATOM 6226 N N . VAL A 1 764 ? -24.807 -23.202 37.817 1.00 95.38 764 VAL A N 1
ATOM 6227 C CA . VAL A 1 764 ? -24.321 -21.817 37.811 1.00 95.38 764 VAL A CA 1
ATOM 6228 C C . VAL A 1 764 ? -25.012 -21.058 38.936 1.00 95.38 764 VAL A C 1
ATOM 6230 O O . VAL A 1 764 ? -26.214 -20.821 38.871 1.00 95.38 764 VAL A O 1
ATOM 6233 N N . HIS A 1 765 ? -24.271 -20.671 39.973 1.00 95.81 765 HIS A N 1
ATOM 6234 C CA . HIS A 1 765 ? -24.825 -19.976 41.137 1.00 95.81 765 HIS A CA 1
ATOM 6235 C C . HIS A 1 765 ? -24.481 -18.478 41.109 1.00 95.81 765 HIS A C 1
ATOM 6237 O O . HIS A 1 765 ? -23.366 -18.091 41.455 1.00 95.81 765 HIS A O 1
ATOM 6243 N N . LEU A 1 766 ? -25.447 -17.635 40.724 1.00 96.75 766 LEU A N 1
ATOM 6244 C CA . LEU A 1 766 ? -25.288 -16.175 40.610 1.00 96.75 766 LEU A CA 1
ATOM 6245 C C . LEU A 1 766 ? -26.414 -15.466 41.395 1.00 96.75 766 LEU A C 1
ATOM 6247 O O . LEU A 1 766 ? -27.434 -15.080 40.820 1.00 96.75 766 LEU A O 1
ATOM 6251 N N . PRO A 1 767 ? -26.274 -15.317 42.726 1.00 96.75 767 PRO A N 1
ATOM 6252 C CA . PRO A 1 767 ? -27.374 -14.939 43.616 1.00 96.75 767 PRO A CA 1
ATOM 6253 C C . PRO A 1 767 ? -27.816 -13.475 43.481 1.00 96.75 767 PRO A C 1
ATOM 6255 O O . PRO A 1 767 ? -28.916 -13.136 43.913 1.00 96.75 767 PRO A O 1
ATOM 6258 N N . GLU A 1 768 ? -26.988 -12.612 42.889 1.00 97.31 768 GLU A N 1
ATOM 6259 C CA . GLU A 1 768 ? -27.309 -11.199 42.641 1.00 97.31 768 GLU A CA 1
ATOM 6260 C C . GLU A 1 768 ? -27.682 -10.908 41.177 1.00 97.31 768 GLU A C 1
ATOM 6262 O O . GLU A 1 768 ? -27.942 -9.750 40.837 1.00 97.31 768 GLU A O 1
ATOM 6267 N N . LEU A 1 769 ? -27.758 -11.934 40.316 1.00 97.81 769 LEU A N 1
ATOM 6268 C CA . LEU A 1 769 ? -28.019 -11.738 38.892 1.00 97.81 769 LEU A CA 1
ATOM 6269 C C . LEU A 1 769 ? -29.427 -11.188 38.676 1.00 97.81 769 LEU A C 1
ATOM 6271 O O . LEU A 1 769 ? -30.419 -11.800 39.060 1.00 97.81 769 LEU A O 1
ATOM 6275 N N . ARG A 1 770 ? -29.513 -10.030 38.023 1.00 97.56 770 ARG A N 1
ATOM 6276 C 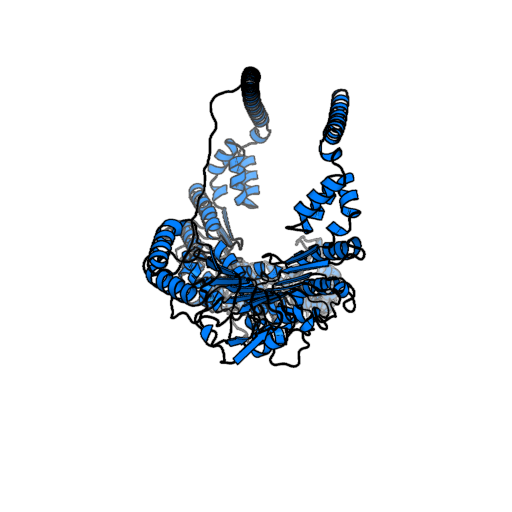CA . ARG A 1 770 ? -30.777 -9.354 37.698 1.00 97.56 770 ARG A CA 1
ATOM 6277 C C . ARG A 1 770 ? -31.069 -9.380 36.210 1.00 97.56 770 ARG A C 1
ATOM 6279 O O . ARG A 1 770 ? -32.234 -9.400 35.815 1.00 97.56 770 ARG A O 1
ATOM 6286 N N . ARG A 1 771 ? -30.030 -9.350 35.378 1.00 97.88 771 ARG A N 1
ATOM 6287 C CA . ARG A 1 771 ? -30.149 -9.256 33.924 1.00 97.88 771 ARG A CA 1
ATOM 6288 C C . ARG A 1 771 ? -29.315 -10.334 33.255 1.00 97.88 771 ARG A C 1
ATOM 6290 O O . ARG A 1 771 ? -28.127 -10.457 33.531 1.00 97.88 771 ARG A O 1
ATOM 6297 N N . LEU A 1 772 ? -29.949 -11.086 32.365 1.00 97.12 772 LEU A N 1
ATOM 6298 C CA . LEU A 1 772 ? -29.285 -12.064 31.512 1.00 97.12 772 LEU A CA 1
ATOM 6299 C C . LEU A 1 772 ? -29.635 -11.745 30.062 1.00 97.12 772 LEU A C 1
ATOM 6301 O O . LEU A 1 772 ? -30.813 -11.734 29.712 1.00 97.12 772 LEU A O 1
ATOM 6305 N N . SER A 1 773 ? -28.638 -11.477 29.231 1.00 96.62 773 SER A N 1
ATOM 6306 C CA . SER A 1 773 ? -28.788 -11.316 27.787 1.00 96.62 773 SER A CA 1
ATOM 6307 C C . SER A 1 773 ? -28.048 -12.444 27.092 1.00 96.62 773 SER A C 1
ATOM 6309 O O . SER A 1 773 ? -26.864 -12.642 27.333 1.00 96.62 773 SER A O 1
ATOM 6311 N N . ILE A 1 774 ? -28.728 -13.175 26.217 1.00 94.81 774 ILE A N 1
ATOM 6312 C CA . ILE A 1 774 ? -28.125 -14.211 25.380 1.00 94.81 774 ILE A CA 1
ATOM 6313 C C . ILE A 1 774 ? -28.474 -13.893 23.938 1.00 94.81 774 ILE A C 1
ATOM 6315 O O . ILE A 1 774 ? -29.651 -13.848 23.581 1.00 94.81 774 ILE A O 1
ATOM 6319 N N . ARG A 1 775 ? -27.460 -13.673 23.111 1.00 93.19 775 ARG A N 1
ATOM 6320 C CA . ARG A 1 775 ? -27.586 -13.375 21.691 1.00 93.19 775 ARG A CA 1
ATOM 6321 C C . ARG A 1 775 ? -26.847 -14.435 20.883 1.00 93.19 775 ARG A C 1
ATOM 6323 O O . ARG A 1 775 ? -25.673 -14.687 21.126 1.00 93.19 775 ARG A O 1
ATOM 6330 N N . GLY A 1 776 ? -27.548 -15.068 19.948 1.00 89.62 776 GLY A N 1
ATOM 6331 C CA . GLY A 1 776 ? -27.004 -16.144 19.120 1.00 89.62 776 GLY A CA 1
ATOM 6332 C C . GLY A 1 776 ? -27.096 -17.549 19.742 1.00 89.62 776 GLY A C 1
ATOM 6333 O O . GLY A 1 776 ? -27.725 -17.735 20.789 1.00 89.62 776 GLY A O 1
ATOM 6334 N N . PRO A 1 777 ? -26.563 -18.579 19.056 1.00 83.50 777 PRO A N 1
ATOM 6335 C CA . PRO A 1 777 ? -26.712 -19.979 19.441 1.00 83.50 777 PRO A CA 1
ATOM 6336 C C . PRO A 1 777 ? -25.644 -20.419 20.454 1.00 83.50 777 PRO A C 1
ATOM 6338 O O . PRO A 1 777 ? -24.663 -21.057 20.091 1.00 83.50 777 PRO A O 1
ATOM 6341 N N . VAL A 1 778 ? -25.864 -20.165 21.746 1.00 78.25 778 VAL A N 1
ATOM 6342 C CA . VAL A 1 778 ? -24.967 -20.701 22.785 1.00 78.25 778 VAL A CA 1
ATOM 6343 C C . VAL A 1 778 ? -25.370 -22.136 23.136 1.00 78.25 778 VAL A C 1
ATOM 6345 O O . VAL A 1 778 ? -26.372 -22.356 23.820 1.00 78.25 778 VAL A O 1
ATOM 6348 N N . ILE A 1 779 ? -24.608 -23.116 22.645 1.00 78.75 779 ILE A N 1
ATOM 6349 C CA . ILE A 1 779 ? -24.970 -24.545 22.677 1.00 78.75 779 ILE A CA 1
ATOM 6350 C C . ILE A 1 779 ? -25.143 -25.074 24.118 1.00 78.75 779 ILE A C 1
ATOM 6352 O O . ILE A 1 779 ? -26.081 -25.829 24.384 1.00 78.75 779 ILE A O 1
ATOM 6356 N N . ASP A 1 780 ? -24.311 -24.627 25.063 1.00 80.00 780 ASP A N 1
ATOM 6357 C CA . ASP A 1 780 ? -24.267 -25.177 26.430 1.00 80.00 780 ASP A CA 1
ATOM 6358 C C . ASP A 1 780 ? -25.236 -24.505 27.424 1.00 80.00 780 ASP A C 1
ATOM 6360 O O . ASP A 1 780 ? -25.554 -25.052 28.479 1.00 80.00 780 ASP A O 1
ATOM 6364 N N . PHE A 1 781 ? -25.779 -23.321 27.126 1.00 83.44 781 PHE A N 1
ATOM 6365 C CA . PHE A 1 781 ? -26.555 -22.574 28.135 1.00 83.44 781 PHE A CA 1
ATOM 6366 C C . PHE A 1 781 ? -27.858 -23.260 28.538 1.00 83.44 781 PHE A C 1
ATOM 6368 O O . PHE A 1 781 ? -28.365 -23.071 29.645 1.00 83.44 781 PHE A O 1
ATOM 6375 N N . GLY A 1 782 ? -28.407 -24.077 27.649 1.00 80.12 782 GLY A N 1
ATOM 6376 C CA . GLY A 1 782 ? -29.591 -24.858 27.946 1.00 80.12 782 GLY A CA 1
ATOM 6377 C C . GLY A 1 782 ? -29.339 -26.108 28.793 1.00 80.12 782 GLY A C 1
ATOM 6378 O O . GLY A 1 782 ? -30.286 -26.678 29.347 1.00 80.12 782 GLY A O 1
ATOM 6379 N N . THR A 1 783 ? -28.082 -26.542 28.915 1.00 86.25 783 THR A N 1
ATOM 6380 C CA . THR A 1 783 ? -27.686 -27.649 29.794 1.00 86.25 783 THR A CA 1
ATOM 6381 C C . THR A 1 783 ? -27.283 -27.180 31.189 1.00 86.25 783 THR A C 1
ATOM 6383 O O . THR A 1 783 ? -27.213 -28.016 32.093 1.00 86.25 783 THR A O 1
ATOM 6386 N N . PHE A 1 784 ? -27.103 -25.873 31.397 1.00 92.31 784 PHE A N 1
ATOM 6387 C CA . PHE A 1 784 ? -26.833 -25.291 32.710 1.00 92.31 784 PHE A CA 1
ATOM 6388 C C . PHE A 1 784 ? -28.077 -25.200 33.591 1.00 92.31 784 PHE A C 1
ATOM 6390 O O . PHE A 1 784 ? -29.185 -24.878 33.148 1.00 92.31 784 PHE A O 1
ATOM 6397 N N . GLU A 1 785 ? -27.871 -25.455 34.880 1.00 93.12 785 GLU A N 1
ATOM 6398 C CA . GLU A 1 785 ? -28.855 -25.201 35.923 1.00 93.12 785 GLU A CA 1
ATOM 6399 C C . GLU A 1 785 ? -28.488 -23.904 36.645 1.00 93.12 785 GLU A C 1
ATOM 6401 O O . GLU A 1 785 ? -27.547 -23.858 37.434 1.00 93.12 785 GLU A O 1
ATOM 6406 N N . PHE A 1 786 ? -29.214 -22.828 36.348 1.00 94.06 786 PHE A N 1
ATOM 6407 C CA . PHE A 1 786 ? -28.971 -21.522 36.949 1.00 94.06 786 PHE A CA 1
ATOM 6408 C C . PHE A 1 786 ? -29.673 -21.416 38.305 1.00 94.06 786 PHE A C 1
ATOM 6410 O O . PHE A 1 786 ? -30.901 -21.392 38.393 1.00 94.06 786 PHE A O 1
ATOM 6417 N N . HIS A 1 787 ? -28.889 -21.305 39.372 1.00 94.81 787 HIS A N 1
ATOM 6418 C CA . HIS A 1 787 ? -29.344 -20.940 40.711 1.00 94.81 787 HIS A CA 1
ATOM 6419 C C . HIS A 1 787 ? -29.226 -19.424 40.853 1.00 94.81 787 HIS A C 1
ATOM 6421 O O . HIS A 1 787 ? -28.241 -18.890 41.364 1.00 94.81 787 HIS A O 1
ATOM 6427 N N . VAL A 1 788 ? -30.231 -18.738 40.317 1.00 94.12 788 VAL A N 1
ATOM 6428 C CA . VAL A 1 788 ? -30.337 -17.275 40.280 1.00 94.12 788 VAL A CA 1
ATOM 6429 C C . VAL A 1 788 ? -31.662 -16.844 40.907 1.00 94.12 788 VAL A C 1
ATOM 6431 O O . VAL A 1 788 ? -32.618 -17.630 40.903 1.00 94.12 788 VAL A O 1
ATOM 6434 N N . PRO A 1 789 ? -31.762 -15.623 41.462 1.00 91.44 789 PRO A N 1
ATOM 6435 C CA . PRO A 1 789 ? -33.055 -15.074 41.847 1.00 91.44 789 PRO A CA 1
ATOM 6436 C C . PRO A 1 789 ? -33.944 -14.899 40.605 1.00 91.44 789 PRO A C 1
ATOM 6438 O O . PRO A 1 789 ? -33.521 -15.096 39.465 1.00 91.44 789 PRO A O 1
ATOM 6441 N N . VAL A 1 790 ? -35.200 -14.503 40.813 1.00 92.19 790 VAL A N 1
ATOM 6442 C CA . VAL A 1 790 ? -36.062 -14.124 39.688 1.00 92.19 790 VAL A CA 1
ATOM 6443 C C . VAL A 1 790 ? -35.427 -12.934 38.972 1.00 92.19 790 VAL A C 1
ATOM 6445 O O . VAL A 1 790 ? -35.277 -11.867 39.562 1.00 92.19 790 VAL A O 1
ATOM 6448 N N . LEU A 1 791 ? -35.064 -13.124 37.704 1.00 96.75 791 LEU A N 1
ATOM 6449 C CA . LEU A 1 791 ? -34.410 -12.094 36.909 1.00 96.75 791 LEU A CA 1
ATOM 6450 C C . LEU A 1 791 ? -35.368 -10.922 36.655 1.00 96.75 791 LEU A C 1
ATOM 6452 O O . LEU A 1 791 ? -36.524 -11.120 36.255 1.00 96.75 791 LEU A O 1
ATOM 6456 N N . ASP A 1 792 ? -34.854 -9.701 36.787 1.00 97.38 792 ASP A N 1
ATOM 6457 C CA . ASP A 1 792 ? -35.542 -8.472 36.389 1.00 97.38 792 ASP A CA 1
ATOM 6458 C C . ASP A 1 792 ? -35.765 -8.458 34.868 1.00 97.38 792 ASP A C 1
ATOM 6460 O O . ASP A 1 792 ? -36.831 -8.059 34.406 1.00 97.38 792 ASP A O 1
ATOM 6464 N N . LYS A 1 793 ? -34.782 -8.918 34.076 1.00 97.38 793 LYS A N 1
ATOM 6465 C CA . LYS A 1 793 ? -34.902 -9.018 32.611 1.00 97.38 793 LYS A CA 1
ATOM 6466 C C . LYS A 1 793 ? -34.094 -10.185 32.037 1.00 97.38 793 LYS A C 1
ATOM 6468 O O . LYS A 1 793 ? -32.905 -10.314 32.315 1.00 97.38 793 LYS A O 1
ATOM 6473 N N . LEU A 1 794 ? -34.730 -10.980 31.181 1.00 97.12 794 LEU A N 1
ATOM 6474 C CA . LEU A 1 794 ? -34.091 -11.966 30.310 1.00 97.12 794 LEU A CA 1
ATOM 6475 C C . LEU A 1 794 ? -34.205 -11.495 28.857 1.00 97.12 794 LEU A C 1
ATOM 6477 O O . LEU A 1 794 ? -35.311 -11.405 28.335 1.00 97.12 794 LEU A O 1
ATOM 6481 N N . HIS A 1 795 ? -33.090 -11.190 28.202 1.00 96.69 795 HIS A N 1
ATOM 6482 C CA . HIS A 1 795 ? -33.053 -10.867 26.779 1.00 96.69 795 HIS A CA 1
ATOM 6483 C C . HIS A 1 795 ? -32.538 -12.063 25.972 1.00 96.69 795 HIS A C 1
ATOM 6485 O O . HIS A 1 795 ? -31.507 -12.640 26.302 1.00 96.69 795 HIS A O 1
ATOM 6491 N N . LEU A 1 796 ? -33.261 -12.433 24.920 1.00 95.38 796 LEU A N 1
ATOM 6492 C CA . LEU A 1 796 ? -32.951 -13.548 24.032 1.00 95.38 796 LEU A CA 1
ATOM 6493 C C . LEU A 1 796 ? -32.922 -13.031 22.593 1.00 95.38 796 LEU A C 1
ATOM 6495 O O . LEU A 1 796 ? -33.949 -12.614 22.069 1.00 95.38 796 LEU A O 1
ATOM 6499 N N . SER A 1 797 ? -31.772 -13.078 21.934 1.00 92.88 797 SER A N 1
ATOM 6500 C CA . SER A 1 797 ? -31.650 -12.719 20.522 1.00 92.88 797 SER A CA 1
ATOM 6501 C C . SER A 1 797 ? -31.183 -13.904 19.690 1.00 92.88 797 SER A C 1
ATOM 6503 O O . SER A 1 797 ? -30.402 -14.739 20.151 1.00 92.88 797 SER A O 1
ATOM 6505 N N . ARG A 1 798 ? -31.674 -13.995 18.454 1.00 85.88 798 ARG A N 1
ATOM 6506 C CA . ARG A 1 798 ? -31.405 -15.109 17.541 1.00 85.88 798 ARG A CA 1
ATOM 6507 C C . ARG A 1 798 ? -30.715 -14.641 16.264 1.00 85.88 798 ARG A C 1
ATOM 6509 O O . ARG A 1 798 ? -31.235 -13.774 15.565 1.00 85.88 798 ARG A O 1
ATOM 6516 N N . SER A 1 799 ? -29.619 -15.319 15.922 1.00 82.44 799 SER A N 1
ATOM 6517 C CA . SER A 1 799 ? -28.913 -15.164 14.647 1.00 82.44 799 SER A CA 1
ATOM 6518 C C . SER A 1 799 ? -29.192 -16.314 13.669 1.00 82.44 799 SER A C 1
ATOM 6520 O O . SER A 1 799 ? -29.396 -16.068 12.492 1.00 82.44 799 SER A O 1
ATOM 6522 N N . HIS A 1 800 ? -29.316 -17.577 14.103 1.00 79.06 800 HIS A N 1
ATOM 6523 C CA . HIS A 1 800 ? -29.391 -18.707 13.159 1.00 79.06 800 HIS A CA 1
ATOM 6524 C C . HIS A 1 800 ? -30.558 -19.683 13.394 1.00 79.06 800 HIS A C 1
ATOM 6526 O O . HIS A 1 800 ? -31.002 -19.915 14.515 1.00 79.06 800 HIS A O 1
ATOM 6532 N N . VAL A 1 801 ? -31.059 -20.270 12.301 1.00 71.94 801 VAL A N 1
ATOM 6533 C CA . VAL A 1 801 ? -32.357 -20.972 12.245 1.00 71.94 801 VAL A CA 1
ATOM 6534 C C . VAL A 1 801 ? -32.240 -22.497 12.386 1.00 71.94 801 VAL A C 1
ATOM 6536 O O . VAL A 1 801 ? -33.223 -23.174 12.674 1.00 71.94 801 VAL A O 1
ATOM 6539 N N . LYS A 1 802 ? -31.058 -23.070 12.120 1.00 72.31 802 LYS A N 1
ATOM 6540 C CA . LYS A 1 802 ? -30.899 -24.531 11.969 1.00 72.31 802 LYS A CA 1
ATOM 6541 C C . LYS A 1 802 ? -30.767 -25.313 13.284 1.00 72.31 802 LYS A C 1
ATOM 6543 O O . LYS A 1 802 ? -30.944 -26.525 13.252 1.00 72.31 802 LYS A O 1
ATOM 6548 N N . ALA A 1 803 ? -30.468 -24.666 14.410 1.00 67.31 803 ALA A N 1
ATOM 6549 C CA . ALA A 1 803 ? -30.258 -25.357 15.681 1.00 67.31 803 ALA A CA 1
ATOM 6550 C C . ALA A 1 803 ? -31.533 -25.347 16.538 1.00 67.31 803 ALA A C 1
ATOM 6552 O O . ALA A 1 803 ? -32.124 -24.294 16.774 1.00 67.31 803 ALA A O 1
ATOM 6553 N N . SER A 1 804 ? -31.942 -26.522 17.024 1.00 69.06 804 SER A N 1
ATOM 6554 C CA . SER A 1 804 ? -32.946 -26.660 18.082 1.00 69.06 804 SER A CA 1
ATOM 6555 C C . SER A 1 804 ? -32.403 -25.991 19.339 1.00 69.06 804 SER A C 1
ATOM 6557 O O . SER A 1 804 ? -31.504 -26.524 19.986 1.00 69.06 804 SER A O 1
ATOM 6559 N N . CYS A 1 805 ? -32.889 -24.804 19.671 1.00 66.44 805 CYS A N 1
ATOM 6560 C CA . CYS A 1 805 ? -32.334 -24.083 20.802 1.00 66.44 805 CYS A CA 1
ATOM 6561 C C . CYS A 1 805 ? -32.862 -24.607 22.128 1.00 66.44 805 CYS A C 1
ATOM 6563 O O . CYS A 1 805 ? -34.043 -24.913 22.297 1.00 66.44 805 CYS A O 1
ATOM 6565 N N . ILE A 1 806 ? -31.947 -24.644 23.083 1.00 81.81 806 ILE A N 1
ATOM 6566 C CA . ILE A 1 806 ? -32.219 -24.966 24.466 1.00 81.81 806 ILE A CA 1
ATOM 6567 C C . ILE A 1 806 ? -32.029 -23.655 25.231 1.00 81.81 806 ILE A C 1
ATOM 6569 O O . ILE A 1 806 ? -30.925 -23.119 25.276 1.00 81.81 806 ILE A O 1
ATOM 6573 N N . TYR A 1 807 ? -33.108 -23.088 25.768 1.00 89.81 807 TYR A N 1
ATOM 6574 C CA . TYR A 1 807 ? -33.024 -21.825 26.504 1.00 89.81 807 TYR A CA 1
ATOM 6575 C C . TYR A 1 807 ? -32.564 -22.064 27.948 1.00 89.81 807 TYR A C 1
ATOM 6577 O O . TYR A 1 807 ? -32.852 -23.133 28.504 1.00 89.81 807 TYR A O 1
ATOM 6585 N N . PRO A 1 808 ? -31.908 -21.083 28.598 1.00 92.06 808 PRO A N 1
ATOM 6586 C CA . PRO A 1 808 ? -31.458 -21.234 29.977 1.00 92.06 808 PRO A CA 1
ATOM 6587 C C . PRO A 1 808 ? -32.636 -21.509 30.917 1.00 92.06 808 PRO A C 1
ATOM 6589 O O . PRO A 1 808 ? -33.696 -20.876 30.836 1.00 92.06 808 PRO A O 1
ATOM 6592 N N . LYS A 1 809 ? -32.454 -22.447 31.845 1.00 93.25 809 LYS A N 1
ATOM 6593 C CA . LYS A 1 809 ? -33.457 -22.786 32.863 1.00 93.25 809 LYS A CA 1
ATOM 6594 C C . LYS A 1 809 ? -33.436 -21.757 33.997 1.00 93.25 809 LYS A C 1
ATOM 6596 O O . LYS A 1 809 ? -32.922 -22.028 35.075 1.00 93.25 809 LYS A O 1
ATOM 6601 N N . VAL A 1 810 ? -33.985 -20.573 33.729 1.00 94.62 810 VAL A N 1
ATOM 6602 C CA . VAL A 1 810 ? -34.098 -19.443 34.670 1.00 94.62 810 VAL A CA 1
ATOM 6603 C C . VAL A 1 810 ? -35.550 -19.001 34.834 1.00 94.62 810 VAL A C 1
ATOM 6605 O O . VAL A 1 810 ? -36.400 -19.289 33.992 1.00 94.62 810 VAL A O 1
ATOM 6608 N N . GLN A 1 811 ? -35.831 -18.256 35.900 1.00 94.88 811 GLN A N 1
ATOM 6609 C CA . GLN A 1 811 ? -37.080 -17.511 36.045 1.00 94.88 811 GLN A CA 1
ATOM 6610 C C . GLN A 1 811 ? -36.822 -16.033 35.771 1.00 94.88 811 GLN A C 1
ATOM 6612 O O . GLN A 1 811 ? -35.823 -15.483 36.224 1.00 94.88 811 GLN A O 1
ATOM 6617 N N . SER A 1 812 ? -37.728 -15.375 35.051 1.00 96.31 812 SER A N 1
ATOM 6618 C CA . SER A 1 812 ? -37.652 -13.936 34.804 1.00 96.31 812 SER A CA 1
ATOM 6619 C C . SER A 1 812 ? -39.032 -13.300 34.859 1.00 96.31 812 SER A C 1
ATOM 6621 O O . SER A 1 812 ? -40.019 -13.936 34.492 1.00 96.31 812 SER A O 1
ATOM 6623 N N . SER A 1 813 ? -39.095 -12.056 35.331 1.00 96.44 813 SER A N 1
ATOM 6624 C CA . SER A 1 813 ? -40.312 -11.240 35.357 1.00 96.44 813 SER A CA 1
ATOM 6625 C C . SER A 1 813 ? -40.608 -10.578 34.006 1.00 96.44 813 SER A C 1
ATOM 6627 O O . SER A 1 813 ? -41.782 -10.446 33.643 1.00 96.44 813 SER A O 1
ATOM 6629 N N . ARG A 1 814 ? -39.564 -10.228 33.241 1.00 97.44 814 ARG A N 1
ATOM 6630 C CA . ARG A 1 814 ? -39.645 -9.616 31.910 1.00 97.44 814 ARG A CA 1
ATOM 6631 C C . ARG A 1 814 ? -38.747 -10.350 30.927 1.00 97.44 814 ARG A C 1
ATOM 6633 O O . ARG A 1 814 ? -37.537 -10.425 31.117 1.00 97.44 814 ARG A O 1
ATOM 6640 N N . ILE A 1 815 ? -39.327 -10.807 29.829 1.00 97.31 815 ILE A N 1
ATOM 6641 C CA . ILE A 1 815 ? -38.584 -11.397 28.717 1.00 97.31 815 ILE A CA 1
ATOM 6642 C C . ILE A 1 815 ? -38.550 -10.386 27.586 1.00 97.31 815 ILE A C 1
ATOM 6644 O O . ILE A 1 815 ? -39.562 -9.774 27.280 1.00 97.31 815 ILE A O 1
ATOM 6648 N N . SER A 1 816 ? -37.402 -10.217 26.954 1.00 96.94 816 SER A N 1
ATOM 6649 C CA . SER A 1 816 ? -37.252 -9.494 25.700 1.00 96.94 816 SER A CA 1
ATOM 6650 C C . SER A 1 816 ? -36.716 -10.468 24.672 1.00 96.94 816 SER A C 1
ATOM 6652 O O . SER A 1 816 ? -35.781 -11.210 24.962 1.00 96.94 816 SER A O 1
ATOM 6654 N N . TRP A 1 817 ? -37.319 -10.496 23.493 1.00 96.12 817 TRP A N 1
ATOM 6655 C CA . TRP A 1 817 ? -36.851 -11.326 22.399 1.00 96.12 817 TRP A CA 1
ATOM 6656 C C . TRP A 1 817 ? -36.631 -10.475 21.155 1.00 96.12 817 TRP A C 1
ATOM 6658 O O . TRP A 1 817 ? -37.427 -9.584 20.878 1.00 96.12 817 TRP A O 1
ATOM 6668 N N . GLY A 1 818 ? -35.554 -10.740 20.421 1.00 93.44 818 GLY A N 1
ATOM 6669 C CA . GLY A 1 818 ? -35.181 -10.009 19.213 1.00 93.44 818 GLY A CA 1
ATOM 6670 C C . GLY A 1 818 ? -34.577 -10.908 18.136 1.00 93.44 818 GLY A C 1
ATOM 6671 O O . GLY A 1 818 ? -34.177 -12.045 18.388 1.00 93.44 818 GLY A O 1
ATOM 6672 N N . LEU A 1 819 ? -34.514 -10.378 16.916 1.00 89.44 819 LEU A N 1
ATOM 6673 C CA . LEU A 1 819 ? -33.745 -10.954 15.813 1.00 89.44 819 LEU A CA 1
ATOM 6674 C C . LEU A 1 819 ? -32.553 -10.048 15.556 1.00 89.44 819 LEU A C 1
ATOM 6676 O O . LEU A 1 819 ? -32.726 -8.833 15.518 1.00 89.44 819 LEU A O 1
ATOM 6680 N N . GLU A 1 820 ? -31.377 -10.625 15.341 1.00 85.75 820 GLU A N 1
ATOM 6681 C CA . GLU A 1 820 ? -30.241 -9.842 14.860 1.00 85.75 820 GLU A CA 1
ATOM 6682 C C . GLU A 1 820 ? -30.431 -9.531 13.374 1.00 85.75 820 GLU A C 1
ATOM 6684 O O . GLU A 1 820 ? -30.705 -10.430 12.572 1.00 85.75 820 GLU A O 1
ATOM 6689 N N . ASP A 1 821 ? -30.306 -8.253 13.007 1.00 78.56 821 ASP A N 1
ATOM 6690 C CA . ASP A 1 821 ? -30.672 -7.745 11.677 1.00 78.56 821 ASP A CA 1
ATOM 6691 C C . ASP A 1 821 ? -29.976 -8.473 10.531 1.00 78.56 821 ASP A C 1
ATOM 6693 O O . ASP A 1 821 ? -30.602 -8.746 9.505 1.00 78.56 821 ASP A O 1
ATOM 6697 N N . VAL A 1 822 ? -28.718 -8.871 10.739 1.00 76.31 822 VAL A N 1
ATOM 6698 C CA . VAL A 1 822 ? -27.890 -9.576 9.747 1.00 76.31 822 VAL A CA 1
ATOM 6699 C C . VAL A 1 822 ? -28.558 -10.867 9.251 1.00 76.31 822 VAL A C 1
ATOM 6701 O O . VAL A 1 822 ? -28.317 -11.305 8.129 1.00 76.31 822 VAL A O 1
ATOM 6704 N N . TRP A 1 823 ? -29.456 -11.455 10.047 1.00 76.75 823 TRP A N 1
ATOM 6705 C CA . TRP A 1 823 ? -30.045 -12.762 9.771 1.00 76.75 823 TRP A CA 1
ATOM 6706 C C . TRP A 1 823 ? -31.566 -12.772 9.688 1.00 76.75 823 TRP A C 1
ATOM 6708 O O . TRP A 1 823 ? -32.163 -13.837 9.498 1.00 76.75 823 TRP A O 1
ATOM 6718 N N . ALA A 1 824 ? -32.215 -11.612 9.805 1.00 81.94 824 ALA A N 1
ATOM 6719 C CA . ALA A 1 824 ? -33.671 -11.517 9.821 1.00 81.94 824 ALA A CA 1
ATOM 6720 C C . ALA A 1 824 ? -34.326 -12.153 8.575 1.00 81.94 824 ALA A C 1
ATOM 6722 O O . ALA A 1 824 ? -35.414 -12.719 8.675 1.00 81.94 824 ALA A O 1
ATOM 6723 N N . SER A 1 825 ? -33.644 -12.136 7.425 1.00 85.00 825 SER A N 1
ATOM 6724 C CA . SER A 1 825 ? -34.105 -12.723 6.157 1.00 85.00 825 SER A CA 1
ATOM 6725 C C . SER A 1 825 ? -34.249 -14.252 6.179 1.00 85.00 825 SER A C 1
ATOM 6727 O O . SER A 1 825 ? -35.063 -14.801 5.437 1.00 85.00 825 SER A O 1
ATOM 6729 N N . ASN A 1 826 ? -33.508 -14.952 7.042 1.00 82.31 826 ASN A N 1
ATOM 6730 C CA . ASN A 1 826 ? -33.519 -16.418 7.106 1.00 82.31 826 ASN A CA 1
ATOM 6731 C C . ASN A 1 826 ? -34.684 -16.975 7.942 1.00 82.31 826 ASN A C 1
ATOM 6733 O O . ASN A 1 826 ? -34.989 -18.175 7.891 1.00 82.31 826 ASN A O 1
ATOM 6737 N N . TRP A 1 827 ? -35.341 -16.118 8.722 1.00 85.38 827 TRP A N 1
ATOM 6738 C CA . TRP A 1 827 ? -36.415 -16.500 9.625 1.00 85.38 827 TRP A CA 1
ATOM 6739 C C . TRP A 1 827 ? -37.774 -16.439 8.929 1.00 85.38 827 TRP A C 1
ATOM 6741 O O . TRP A 1 827 ? -38.347 -15.378 8.703 1.00 85.38 827 TRP A O 1
ATOM 6751 N N . THR A 1 828 ? -38.344 -17.607 8.633 1.00 90.25 828 THR A N 1
ATOM 6752 C CA . THR A 1 828 ? -39.751 -17.698 8.214 1.00 90.25 828 THR A CA 1
ATOM 6753 C C . THR A 1 828 ? -40.667 -17.472 9.416 1.00 90.25 828 THR A C 1
ATOM 6755 O O . THR A 1 828 ? -40.331 -17.910 10.520 1.00 90.25 828 THR A O 1
ATOM 6758 N N . SER A 1 829 ? -41.865 -16.929 9.192 1.00 90.31 829 SER A N 1
ATOM 6759 C CA . SER A 1 829 ? -42.868 -16.738 10.250 1.00 90.31 829 SER A CA 1
ATOM 6760 C C . SER A 1 829 ? -43.130 -18.007 11.077 1.00 90.31 829 SER A C 1
ATOM 6762 O O . SER A 1 829 ? -43.187 -17.915 12.299 1.00 90.31 829 SER A O 1
ATOM 6764 N N . ASP A 1 830 ? -43.165 -19.196 10.462 1.00 92.00 830 ASP A N 1
ATOM 6765 C CA . ASP A 1 830 ? -43.383 -20.463 11.182 1.00 92.00 830 ASP A CA 1
ATOM 6766 C C . ASP A 1 830 ? -42.277 -20.777 12.196 1.00 92.00 830 ASP A C 1
ATOM 6768 O O . ASP A 1 830 ? -42.542 -21.195 13.321 1.00 92.00 830 ASP A O 1
ATOM 6772 N N . LYS A 1 831 ? -41.021 -20.528 11.821 1.00 90.81 831 LYS A N 1
ATOM 6773 C CA . LYS A 1 831 ? -39.851 -20.724 12.687 1.00 90.81 831 LYS A CA 1
ATOM 6774 C C . LYS A 1 831 ? -39.841 -19.732 13.845 1.00 90.81 831 LYS A C 1
ATOM 6776 O O . LYS A 1 831 ? -39.616 -20.146 14.976 1.00 90.81 831 LYS A O 1
ATOM 6781 N N . ILE A 1 832 ? -40.159 -18.461 13.587 1.00 91.88 832 ILE A N 1
ATOM 6782 C CA . ILE A 1 832 ? -40.306 -17.459 14.655 1.00 91.88 832 ILE A CA 1
ATOM 6783 C C . ILE A 1 832 ? -41.446 -17.862 15.600 1.00 91.88 832 ILE A C 1
ATOM 6785 O O . ILE A 1 832 ? -41.291 -17.814 16.818 1.00 91.88 832 ILE A O 1
ATOM 6789 N N . LYS A 1 833 ? -42.583 -18.303 15.050 1.00 93.69 833 LYS A N 1
ATOM 6790 C CA . LYS A 1 833 ? -43.741 -18.753 15.826 1.00 93.69 833 LYS A CA 1
ATOM 6791 C C . LYS A 1 833 ? -43.384 -19.928 16.739 1.00 93.69 833 LYS A C 1
ATOM 6793 O O . LYS A 1 833 ? -43.747 -19.903 17.913 1.00 93.69 833 LYS A O 1
ATOM 6798 N N . LEU A 1 834 ? -42.679 -20.938 16.223 1.00 92.12 834 LEU A N 1
ATOM 6799 C CA . LEU A 1 834 ? -42.200 -22.076 17.017 1.00 92.12 834 LEU A CA 1
ATOM 6800 C C . LEU A 1 834 ? -41.259 -21.628 18.140 1.00 92.12 834 LEU A C 1
ATOM 6802 O O . LEU A 1 834 ? -41.368 -22.128 19.258 1.00 92.12 834 LEU A O 1
ATOM 6806 N N . ASP A 1 835 ? -40.390 -20.660 17.859 1.00 91.94 835 ASP A N 1
ATOM 6807 C CA . ASP A 1 835 ? -39.436 -20.133 18.829 1.00 91.94 835 ASP A CA 1
ATOM 6808 C C . ASP A 1 835 ? -40.122 -19.392 19.978 1.00 91.94 835 ASP A C 1
ATOM 6810 O O . ASP A 1 835 ? -39.959 -19.733 21.149 1.00 91.94 835 ASP A O 1
ATOM 6814 N N . ILE A 1 836 ? -40.990 -18.433 19.647 1.00 94.06 836 ILE A N 1
ATOM 6815 C CA . ILE A 1 836 ? -41.763 -17.685 20.644 1.00 94.06 836 ILE A CA 1
ATOM 6816 C C . ILE A 1 836 ? -42.663 -18.632 21.443 1.00 94.06 836 ILE A C 1
ATOM 6818 O O . ILE A 1 836 ? -42.800 -18.469 22.656 1.00 94.06 836 ILE A O 1
ATOM 6822 N N . ARG A 1 837 ? -43.232 -19.665 20.805 1.00 94.31 837 ARG A N 1
ATOM 6823 C CA . ARG A 1 837 ? -44.000 -20.701 21.510 1.00 94.31 837 ARG A CA 1
ATOM 6824 C C . ARG A 1 837 ? -43.142 -21.413 22.551 1.00 94.31 837 ARG A C 1
ATOM 6826 O O . ARG A 1 837 ? -43.594 -21.587 23.679 1.00 94.31 837 ARG A O 1
ATOM 6833 N N . ALA A 1 838 ? -41.924 -21.811 22.194 1.00 92.69 838 ALA A N 1
ATOM 6834 C CA . ALA A 1 838 ? -41.013 -22.474 23.117 1.00 92.69 838 ALA A CA 1
ATOM 6835 C C . ALA A 1 838 ? -40.641 -21.564 24.306 1.00 92.69 838 ALA A C 1
ATOM 6837 O O . ALA A 1 838 ? -40.709 -22.012 25.450 1.00 92.69 838 ALA A O 1
ATOM 6838 N N . ILE A 1 839 ? -40.377 -20.273 24.062 1.00 93.94 839 ILE A N 1
ATOM 6839 C CA . ILE A 1 839 ? -40.119 -19.265 25.110 1.00 93.94 839 ILE A CA 1
ATOM 6840 C C . ILE A 1 839 ? -41.317 -19.139 26.056 1.00 93.94 839 ILE A C 1
ATOM 6842 O O . ILE A 1 839 ? -41.162 -19.242 27.273 1.00 93.94 839 ILE A O 1
ATOM 6846 N N . LEU A 1 840 ? -42.524 -18.962 25.512 1.00 93.75 840 LEU A N 1
ATOM 6847 C CA . LEU A 1 840 ? -43.751 -18.818 26.301 1.00 93.75 840 LEU A CA 1
ATOM 6848 C C . LEU A 1 840 ? -44.060 -20.061 27.147 1.00 93.75 840 LEU A C 1
ATOM 6850 O O . LEU A 1 840 ? -44.572 -19.941 28.262 1.00 93.75 840 LEU A O 1
ATOM 6854 N N . LEU A 1 841 ? -43.759 -21.255 26.630 1.00 92.94 841 LEU A N 1
ATOM 6855 C CA . LEU A 1 841 ? -43.962 -22.512 27.350 1.00 92.94 841 LEU A CA 1
ATOM 6856 C C . LEU A 1 841 ? -42.916 -22.742 28.444 1.00 92.94 841 LEU A C 1
ATOM 6858 O O . LEU A 1 841 ? -43.264 -23.323 29.477 1.00 92.94 841 LEU A O 1
ATOM 6862 N N . GLN A 1 842 ? -41.674 -22.303 28.225 1.00 93.06 842 GLN A N 1
ATOM 6863 C CA . GLN A 1 842 ? -40.573 -22.451 29.176 1.00 93.06 842 GLN A CA 1
ATOM 6864 C C . GLN A 1 842 ? -40.659 -21.437 30.323 1.00 93.06 842 GLN A C 1
ATOM 6866 O O . GLN A 1 842 ? -40.493 -21.809 31.484 1.00 93.06 842 GLN A O 1
ATOM 6871 N N . TYR A 1 843 ? -40.979 -20.176 30.035 1.00 94.75 843 TYR A N 1
ATOM 6872 C CA . TYR A 1 843 ? -40.938 -19.085 31.013 1.00 94.75 843 TYR A CA 1
ATOM 6873 C C . TYR A 1 843 ? -42.328 -18.645 31.480 1.00 94.75 843 TYR A C 1
ATOM 6875 O O . TYR A 1 843 ? -42.700 -17.473 31.425 1.00 94.75 843 TYR A O 1
ATOM 6883 N N . ARG A 1 844 ? -43.111 -19.599 31.989 1.00 93.75 844 ARG A N 1
ATOM 6884 C CA . ARG A 1 844 ? -44.511 -19.375 32.397 1.00 93.75 844 ARG A CA 1
ATOM 6885 C C . ARG A 1 844 ? -44.690 -18.334 33.505 1.00 93.75 844 ARG A C 1
ATOM 6887 O O . ARG A 1 844 ? -45.779 -17.792 33.648 1.00 93.75 844 ARG A O 1
ATOM 6894 N N . SER A 1 845 ? -43.645 -18.060 34.284 1.00 94.06 845 SER A N 1
ATOM 6895 C CA . SER A 1 845 ? -43.656 -17.077 35.371 1.00 94.06 845 SER A CA 1
ATOM 6896 C C . SER A 1 845 ? -43.481 -15.627 34.909 1.00 94.06 845 SER A C 1
ATOM 6898 O O . SER A 1 845 ? -43.631 -14.724 35.730 1.00 94.06 845 SER A O 1
ATOM 6900 N N . ALA A 1 846 ? -43.134 -15.386 33.641 1.00 96.69 846 ALA A N 1
ATOM 6901 C CA . ALA A 1 846 ? -42.913 -14.034 33.145 1.00 96.69 846 ALA A CA 1
ATOM 6902 C C . ALA A 1 846 ? -44.216 -13.239 33.080 1.00 96.69 846 ALA A C 1
ATOM 6904 O O . ALA A 1 846 ? -45.243 -13.740 32.632 1.00 96.69 846 ALA A O 1
ATOM 6905 N N . THR A 1 847 ? -44.150 -11.986 33.524 1.00 97.12 847 THR A N 1
ATOM 6906 C CA . THR A 1 847 ? -45.282 -11.050 33.549 1.00 97.12 847 THR A CA 1
ATOM 6907 C C . THR A 1 847 ? -45.308 -10.117 32.344 1.00 97.12 847 THR A C 1
ATOM 6909 O O . THR A 1 847 ? -46.369 -9.598 32.000 1.00 97.12 847 THR A O 1
ATOM 6912 N N . GLU A 1 848 ? -44.168 -9.934 31.681 1.00 97.62 848 GLU A N 1
ATOM 6913 C CA . GLU A 1 848 ? -44.018 -9.055 30.526 1.00 97.62 848 GLU A CA 1
ATOM 6914 C C . GLU A 1 848 ? -43.179 -9.727 29.434 1.00 97.62 848 GLU A C 1
ATOM 6916 O O . GLU A 1 848 ? -42.159 -10.355 29.729 1.00 97.62 848 GLU A O 1
ATOM 6921 N N . LEU A 1 849 ? -43.597 -9.570 28.177 1.00 97.25 849 LEU A N 1
ATOM 6922 C CA . LEU A 1 849 ? -42.879 -10.034 26.992 1.00 97.25 849 LEU A CA 1
ATOM 6923 C C . LEU A 1 849 ? -42.671 -8.866 26.020 1.00 97.25 849 LEU A C 1
ATOM 6925 O O . LEU A 1 849 ? -43.639 -8.278 25.552 1.00 97.25 849 LEU A O 1
ATOM 6929 N N . GLN A 1 850 ? -41.421 -8.539 25.710 1.00 97.75 850 GLN A N 1
ATOM 6930 C CA . GLN A 1 850 ? -41.027 -7.505 24.756 1.00 97.75 850 GLN A CA 1
ATOM 6931 C C . GLN A 1 850 ? -40.634 -8.152 23.422 1.00 97.75 850 GLN A C 1
ATOM 6933 O O . GLN A 1 850 ? -39.837 -9.094 23.410 1.00 97.75 850 GLN A O 1
ATOM 6938 N N . LEU A 1 851 ? -41.200 -7.674 22.315 1.00 97.06 851 LEU A N 1
ATOM 6939 C CA . LEU A 1 851 ? -41.030 -8.240 20.973 1.00 97.06 851 LEU A CA 1
ATOM 6940 C C . LEU A 1 851 ? -40.961 -7.138 19.910 1.00 97.06 851 LEU A C 1
ATOM 6942 O O . LEU A 1 851 ? -41.588 -6.101 20.093 1.00 97.06 851 LEU A O 1
ATOM 6946 N N . PRO A 1 852 ? -40.316 -7.363 18.752 1.00 96.00 852 PRO A N 1
ATOM 6947 C CA . PRO A 1 852 ? -40.390 -6.440 17.629 1.00 96.00 852 PRO A CA 1
ATOM 6948 C C . PRO A 1 852 ? -41.837 -6.256 17.159 1.00 96.00 852 PRO A C 1
ATOM 6950 O O . PRO A 1 852 ? -42.554 -7.232 16.921 1.00 96.00 852 PRO A O 1
ATOM 6953 N N . SER A 1 853 ? -42.248 -5.008 16.949 1.00 95.56 853 SER A N 1
ATOM 6954 C CA . SER A 1 853 ? -43.617 -4.634 16.557 1.00 95.56 853 SER A CA 1
ATOM 6955 C C . SER A 1 853 ? -44.130 -5.328 15.294 1.00 95.56 853 SER A C 1
ATOM 6957 O O . SER A 1 853 ? -45.309 -5.677 15.211 1.00 95.56 853 SER A O 1
ATOM 6959 N N . ARG A 1 854 ? -43.240 -5.655 14.350 1.00 94.50 854 ARG A N 1
ATOM 6960 C CA . ARG A 1 854 ? -43.565 -6.434 13.141 1.00 94.50 854 ARG A CA 1
ATOM 6961 C C . ARG A 1 854 ? -44.154 -7.826 13.412 1.00 94.50 854 ARG A C 1
ATOM 6963 O O . ARG A 1 854 ? -44.731 -8.422 12.509 1.00 94.50 854 ARG A O 1
ATOM 6970 N N . LEU A 1 855 ? -44.015 -8.360 14.628 1.00 94.94 855 LEU A N 1
ATOM 6971 C CA . LEU A 1 855 ? -44.506 -9.692 15.000 1.00 94.94 855 LEU A CA 1
ATOM 6972 C C . LEU A 1 855 ? -45.907 -9.699 15.618 1.00 94.94 855 LEU A C 1
ATOM 6974 O O . LEU A 1 855 ? -46.410 -10.774 15.945 1.00 94.94 855 LEU A O 1
ATOM 6978 N N . ARG A 1 856 ? -46.550 -8.534 15.742 1.00 95.75 856 ARG A N 1
ATOM 6979 C CA . ARG A 1 856 ? -47.864 -8.350 16.374 1.00 95.75 856 ARG A CA 1
ATOM 6980 C C . ARG A 1 856 ? -48.890 -9.423 16.010 1.00 95.75 856 ARG A C 1
ATOM 6982 O O . ARG A 1 856 ? -49.334 -10.168 16.878 1.00 95.75 856 ARG A O 1
ATOM 6989 N N . GLU A 1 857 ? -49.242 -9.533 14.730 1.00 96.75 857 GLU A N 1
ATOM 6990 C CA . GLU A 1 857 ? -50.328 -10.418 14.281 1.00 96.75 857 GLU A CA 1
ATOM 6991 C C . GLU A 1 857 ? -50.019 -11.900 14.538 1.00 96.75 857 GLU A C 1
ATOM 6993 O O . GLU A 1 857 ? -50.884 -12.670 14.956 1.00 96.75 857 GLU A O 1
ATOM 6998 N N . MET A 1 858 ? -48.760 -12.299 14.357 1.00 96.00 858 MET A N 1
ATOM 6999 C CA . MET A 1 858 ? -48.305 -13.666 14.611 1.00 96.00 858 MET A CA 1
ATOM 7000 C C . MET A 1 858 ? -48.352 -14.005 16.108 1.00 96.00 858 MET A C 1
ATOM 7002 O O . MET A 1 858 ? -48.762 -15.106 16.476 1.00 96.00 858 MET A O 1
ATOM 7006 N N . VAL A 1 859 ? -47.966 -13.063 16.970 1.00 94.06 859 VAL A N 1
ATOM 7007 C CA . VAL A 1 859 ? -47.991 -13.221 18.431 1.00 94.06 859 VAL A CA 1
ATOM 7008 C C . VAL A 1 859 ? -49.429 -13.293 18.936 1.00 94.06 859 VAL A C 1
ATOM 7010 O O . VAL A 1 859 ? -49.752 -14.186 19.714 1.00 94.06 859 VAL A O 1
ATOM 7013 N N . LEU A 1 860 ? -50.319 -12.433 18.431 1.00 94.94 860 LEU A N 1
ATOM 7014 C CA . LEU A 1 860 ? -51.752 -12.486 18.735 1.00 94.94 860 LEU A CA 1
ATOM 7015 C C . LEU A 1 860 ? -52.372 -13.831 18.331 1.00 94.94 860 LEU A C 1
ATOM 7017 O O . LEU A 1 860 ? -53.119 -14.428 19.108 1.00 94.94 860 LEU A O 1
ATOM 7021 N N . ALA A 1 861 ? -52.044 -14.337 17.138 1.00 95.50 861 ALA A N 1
ATOM 7022 C CA . ALA A 1 861 ? -52.509 -15.645 16.682 1.00 95.50 861 ALA A CA 1
ATOM 7023 C C . ALA A 1 861 ? -51.980 -16.787 17.566 1.00 95.50 861 ALA A C 1
ATOM 7025 O O . ALA A 1 861 ? -52.740 -17.681 17.939 1.00 95.50 861 ALA A O 1
ATOM 7026 N N . LEU A 1 862 ? -50.697 -16.740 17.941 1.00 95.31 862 LEU A N 1
ATOM 7027 C CA . LEU A 1 862 ? -50.074 -17.730 18.818 1.00 95.31 862 LEU A CA 1
ATOM 7028 C C . LEU A 1 862 ? -50.683 -17.726 20.229 1.00 95.31 862 LEU A C 1
ATOM 7030 O O . LEU A 1 862 ? -50.869 -18.788 20.812 1.00 95.31 862 LEU A O 1
ATOM 7034 N N . LEU A 1 863 ? -51.030 -16.562 20.776 1.00 94.06 863 LEU A N 1
ATOM 7035 C CA . LEU A 1 863 ? -51.652 -16.463 22.101 1.00 94.06 863 LEU A CA 1
ATOM 7036 C C . LEU A 1 863 ? -53.077 -17.000 22.113 1.00 94.06 863 LEU A C 1
ATOM 7038 O O . LEU A 1 863 ? -53.451 -17.677 23.064 1.00 94.06 863 LEU A O 1
ATOM 7042 N N . LYS A 1 864 ? -53.860 -16.753 21.058 1.00 95.06 864 LYS A N 1
ATOM 7043 C CA . LYS A 1 864 ? -55.189 -17.366 20.906 1.00 95.06 864 LYS A CA 1
ATOM 7044 C C . LYS A 1 864 ? -55.093 -18.889 20.844 1.00 95.06 864 LYS A C 1
ATOM 7046 O O . LYS A 1 864 ? -55.884 -19.576 21.482 1.00 95.06 864 LYS A O 1
ATOM 7051 N N . GLU A 1 865 ? -54.098 -19.404 20.120 1.00 94.81 865 GLU A N 1
ATOM 7052 C CA . GLU A 1 865 ? -53.799 -20.838 20.068 1.00 94.81 865 GLU A CA 1
ATOM 7053 C C . GLU A 1 865 ? -53.433 -21.381 21.460 1.00 94.81 865 GLU A C 1
ATOM 7055 O O . GLU A 1 865 ? -54.027 -22.357 21.909 1.00 94.81 865 GLU A O 1
ATOM 7060 N N . LEU A 1 866 ? -52.522 -20.722 22.182 1.00 93.19 866 LEU A N 1
ATOM 7061 C CA . LEU A 1 866 ? -52.105 -21.144 23.523 1.00 93.19 866 LEU A CA 1
ATOM 7062 C C . LEU A 1 866 ? -53.220 -21.021 24.572 1.00 93.19 866 LEU A C 1
ATOM 7064 O O . LEU A 1 866 ? -53.307 -21.876 25.440 1.00 93.19 866 LEU A O 1
ATOM 7068 N N . LYS A 1 867 ? -54.111 -20.023 24.489 1.00 90.75 867 LYS A N 1
ATOM 7069 C CA . LYS A 1 867 ? -55.283 -19.907 25.380 1.00 90.75 867 LYS A CA 1
ATOM 7070 C C . LYS A 1 867 ? -56.301 -21.025 25.196 1.00 90.75 867 LYS A C 1
ATOM 7072 O O . LYS A 1 867 ? -57.018 -21.337 26.138 1.00 90.75 867 LYS A O 1
ATOM 7077 N N . SER A 1 868 ? -56.394 -21.586 23.991 1.00 91.75 868 SER A N 1
ATOM 7078 C CA . SER A 1 868 ? -57.257 -22.744 23.735 1.00 91.75 868 SER A CA 1
ATOM 7079 C C . SER A 1 868 ? -56.684 -24.050 24.295 1.00 91.75 868 SER A C 1
ATOM 7081 O O . SER A 1 868 ? -57.398 -25.046 24.372 1.00 91.75 868 SER A O 1
ATOM 7083 N N . ASP A 1 869 ? -55.408 -24.043 24.691 1.00 89.88 869 ASP A N 1
ATOM 7084 C CA . ASP A 1 869 ? -54.744 -25.146 25.368 1.00 89.88 869 ASP A CA 1
ATOM 7085 C C . ASP A 1 869 ? -54.873 -24.953 26.887 1.00 89.88 869 ASP A C 1
ATOM 7087 O O . ASP A 1 869 ? -54.188 -24.120 27.485 1.00 89.88 869 ASP A O 1
ATOM 7091 N N . ASP A 1 870 ? -55.737 -25.749 27.526 1.00 83.00 870 ASP A N 1
ATOM 7092 C CA . ASP A 1 870 ? -55.996 -25.705 28.976 1.00 83.00 870 ASP A CA 1
ATOM 7093 C C . ASP A 1 870 ? -54.717 -25.870 29.832 1.00 83.00 870 ASP A C 1
ATOM 7095 O O . ASP A 1 870 ? -54.724 -25.613 31.038 1.00 83.00 870 ASP A O 1
ATOM 7099 N N . THR A 1 871 ? -53.597 -26.300 29.236 1.00 80.00 871 THR A N 1
ATOM 7100 C CA . THR A 1 871 ? -52.309 -26.457 29.924 1.00 80.00 871 THR A CA 1
ATOM 7101 C C . THR A 1 871 ? -51.484 -25.167 30.022 1.00 80.00 871 THR A C 1
ATOM 7103 O O . THR A 1 871 ? -50.471 -25.136 30.745 1.00 80.00 871 THR A O 1
ATOM 7106 N N . TRP A 1 872 ? -51.888 -24.090 29.336 1.00 84.38 872 TRP A N 1
ATOM 7107 C CA . TRP A 1 872 ? -51.175 -22.814 29.337 1.00 84.38 872 TRP A CA 1
ATOM 7108 C C . TRP A 1 872 ? -51.533 -21.948 30.554 1.00 84.38 872 TRP A C 1
ATOM 7110 O O . TRP A 1 872 ? -52.354 -21.037 30.510 1.00 84.38 872 TRP A O 1
ATOM 7120 N N . LEU A 1 873 ? -50.854 -22.216 31.671 1.00 76.31 873 LEU A N 1
ATOM 7121 C CA . LEU A 1 873 ? -50.898 -21.385 32.878 1.00 76.31 873 LEU A CA 1
ATOM 7122 C C . LEU A 1 873 ? -49.754 -20.365 32.853 1.00 76.31 873 LEU A C 1
ATOM 7124 O O . LEU A 1 873 ? -48.675 -20.631 33.384 1.00 76.31 873 LEU A O 1
ATOM 7128 N N . SER A 1 874 ? -49.973 -19.224 32.198 1.00 82.50 874 SER A N 1
ATOM 7129 C CA . SER A 1 874 ? -48.991 -18.136 32.114 1.00 82.50 874 SER A CA 1
ATOM 7130 C C . SER A 1 874 ? -49.306 -16.996 33.084 1.00 82.50 874 SER A C 1
ATOM 7132 O O . SER A 1 874 ? -50.459 -16.603 33.248 1.00 82.50 874 SER A O 1
ATOM 7134 N N . ALA A 1 875 ? -48.267 -16.435 33.702 1.00 92.00 875 ALA A N 1
ATOM 7135 C CA . ALA A 1 875 ? -48.333 -15.202 34.483 1.00 92.00 875 ALA A CA 1
ATOM 7136 C C . ALA A 1 875 ? -48.269 -13.930 33.610 1.00 92.00 875 ALA A C 1
ATOM 7138 O O . ALA A 1 875 ? -48.255 -12.824 34.158 1.00 92.00 875 ALA A O 1
ATOM 7139 N N . LEU A 1 876 ? -48.223 -14.077 32.280 1.00 95.25 876 LEU A N 1
ATOM 7140 C CA . LEU A 1 876 ? -48.030 -12.986 31.331 1.00 95.25 876 LEU A CA 1
ATOM 7141 C C . LEU A 1 876 ? -49.213 -12.012 31.363 1.00 95.25 876 LEU A C 1
ATOM 7143 O O . LEU A 1 876 ? -50.360 -12.393 31.135 1.00 95.25 876 LEU A O 1
ATOM 7147 N N . ARG A 1 877 ? -48.918 -10.741 31.645 1.00 96.38 877 ARG A N 1
ATOM 7148 C CA . ARG A 1 877 ? -49.894 -9.646 31.722 1.00 96.38 877 ARG A CA 1
ATOM 7149 C C . ARG A 1 877 ? -49.776 -8.701 30.539 1.00 96.38 877 ARG A C 1
ATOM 7151 O O . ARG A 1 877 ? -50.799 -8.297 29.997 1.00 96.38 877 ARG A O 1
ATOM 7158 N N . PHE A 1 878 ? -48.545 -8.390 30.139 1.00 97.25 878 PHE A N 1
ATOM 7159 C CA . PHE A 1 878 ? -48.263 -7.378 29.128 1.00 97.25 878 PHE A CA 1
ATOM 7160 C C . PHE A 1 878 ? -47.390 -7.924 28.007 1.00 97.25 878 PHE A C 1
ATOM 7162 O O . PHE A 1 878 ? -46.432 -8.664 28.249 1.00 97.25 878 PHE A O 1
ATOM 7169 N N . ILE A 1 879 ? -47.697 -7.503 26.784 1.00 97.06 879 ILE A N 1
ATOM 7170 C CA . ILE A 1 879 ? -46.834 -7.689 25.623 1.00 97.06 879 ILE A CA 1
ATOM 7171 C C . ILE A 1 879 ? -46.489 -6.318 25.074 1.00 97.06 879 ILE A C 1
ATOM 7173 O O . ILE A 1 879 ? -47.370 -5.595 24.620 1.00 97.06 879 ILE A O 1
ATOM 7177 N N . ASN A 1 880 ? -45.210 -5.975 25.126 1.00 97.56 880 ASN A N 1
ATOM 7178 C CA . ASN A 1 880 ? -44.687 -4.711 24.638 1.00 97.56 880 ASN A CA 1
ATOM 7179 C C . ASN A 1 880 ? -44.077 -4.917 23.256 1.00 97.56 880 ASN A C 1
ATOM 7181 O O . ASN A 1 880 ? -43.168 -5.723 23.070 1.00 97.56 880 ASN A O 1
ATOM 7185 N N . LEU A 1 881 ? -44.604 -4.195 22.280 1.00 97.06 881 LEU A N 1
ATOM 7186 C CA . LEU A 1 881 ? -44.148 -4.210 20.904 1.00 97.06 881 LEU A CA 1
ATOM 7187 C C . LEU A 1 881 ? -43.183 -3.048 20.694 1.00 97.06 881 LEU A C 1
ATOM 7189 O O . LEU A 1 881 ? -43.581 -1.887 20.759 1.00 97.06 881 LEU A O 1
ATOM 7193 N N . GLU A 1 882 ? -41.915 -3.366 20.470 1.00 96.12 882 GLU A N 1
ATOM 7194 C CA . GLU A 1 882 ? -40.823 -2.403 20.358 1.00 96.12 882 GLU A CA 1
ATOM 7195 C C . GLU A 1 882 ? -40.541 -2.032 18.889 1.00 96.12 882 GLU A C 1
ATOM 7197 O O . GLU A 1 882 ? -40.717 -2.835 17.962 1.00 96.12 882 GLU A O 1
ATOM 7202 N N . ALA A 1 883 ? -40.129 -0.786 18.671 1.00 92.56 883 ALA A N 1
ATOM 7203 C CA . ALA A 1 883 ? -39.483 -0.338 17.444 1.00 92.56 883 ALA A CA 1
ATOM 7204 C C . ALA A 1 883 ? -38.031 -0.847 17.375 1.00 92.56 883 ALA A C 1
ATOM 7206 O O . ALA A 1 883 ? -37.508 -1.415 18.333 1.00 92.56 883 ALA A O 1
ATOM 7207 N N . GLU A 1 884 ? -37.363 -0.625 16.241 1.00 87.19 884 GLU A N 1
ATOM 7208 C CA . GLU A 1 884 ? -35.956 -1.015 16.042 1.00 87.19 884 GLU A CA 1
ATOM 7209 C C . GLU A 1 884 ? -34.993 -0.312 17.016 1.00 87.19 884 GLU A C 1
ATOM 7211 O O . GLU A 1 884 ? -33.962 -0.871 17.373 1.00 87.19 884 GLU A O 1
ATOM 7216 N N . ASP A 1 885 ? -35.349 0.875 17.516 1.00 87.62 885 ASP A N 1
ATOM 7217 C CA . ASP A 1 885 ? -34.572 1.619 18.517 1.00 87.62 885 ASP A CA 1
ATOM 7218 C C . ASP A 1 885 ? -34.849 1.183 19.974 1.00 87.62 885 ASP A C 1
ATOM 7220 O O . ASP A 1 885 ? -34.312 1.771 20.916 1.00 87.62 885 ASP A O 1
ATOM 7224 N N . GLY A 1 886 ? -35.692 0.162 20.175 1.00 89.56 886 GLY A N 1
ATOM 7225 C CA . GLY A 1 886 ? -36.099 -0.338 21.490 1.00 89.56 886 GLY A CA 1
ATOM 7226 C C . GLY A 1 886 ? -37.197 0.483 22.173 1.00 89.56 886 GLY A C 1
ATOM 7227 O O . GLY A 1 886 ? -37.560 0.186 23.314 1.00 89.56 886 GLY A O 1
ATOM 7228 N N . THR A 1 887 ? -37.752 1.511 21.520 1.00 93.31 887 THR A N 1
ATOM 7229 C CA . THR A 1 887 ? -38.898 2.249 22.067 1.00 93.31 887 THR A CA 1
ATOM 7230 C C . THR A 1 887 ? -40.168 1.403 22.009 1.00 93.31 887 THR A C 1
ATOM 7232 O O . THR A 1 887 ? -40.455 0.746 21.011 1.00 93.31 887 THR A O 1
ATOM 7235 N N . VAL A 1 888 ? -40.957 1.404 23.086 1.00 96.25 888 VAL A N 1
ATOM 7236 C CA . VAL A 1 888 ? -42.235 0.676 23.132 1.00 96.25 888 VAL A CA 1
ATOM 7237 C C . VAL A 1 888 ? -43.281 1.452 22.330 1.00 96.25 888 VAL A C 1
ATOM 7239 O O . VAL A 1 888 ? -43.651 2.562 22.707 1.00 96.25 888 VAL A O 1
ATOM 7242 N N . LEU A 1 889 ? -43.763 0.862 21.236 1.00 96.06 889 LEU A N 1
ATOM 7243 C CA . LEU A 1 889 ? -44.792 1.440 20.367 1.00 96.06 889 LEU A CA 1
ATOM 7244 C C . LEU A 1 889 ? -46.208 1.101 20.834 1.00 96.06 889 LEU A C 1
ATOM 7246 O O . LEU A 1 889 ? -47.103 1.940 20.763 1.00 96.06 889 LEU A O 1
ATOM 7250 N N . GLU A 1 890 ? -46.419 -0.134 21.284 1.00 97.31 890 GLU A N 1
ATOM 7251 C CA . GLU A 1 890 ? -47.734 -0.645 21.672 1.00 97.31 890 GLU A CA 1
ATOM 7252 C C . GLU A 1 890 ? -47.592 -1.608 22.854 1.00 97.31 890 GLU A C 1
ATOM 7254 O O . GLU A 1 890 ? -46.676 -2.429 22.891 1.00 97.31 890 GLU A O 1
ATOM 7259 N N . THR A 1 891 ? -48.516 -1.522 23.809 1.00 97.50 891 THR A N 1
ATOM 7260 C CA . THR A 1 891 ? -48.640 -2.462 24.928 1.00 97.50 891 THR A CA 1
ATOM 7261 C C . THR A 1 891 ? -49.982 -3.165 24.817 1.00 97.50 891 THR A C 1
ATOM 7263 O O . THR A 1 891 ? -51.020 -2.510 24.802 1.00 97.50 891 THR A O 1
ATOM 7266 N N . ILE A 1 892 ? -49.964 -4.493 24.751 1.00 96.88 892 ILE A N 1
ATOM 7267 C CA . ILE A 1 892 ? -51.163 -5.327 24.671 1.00 96.88 892 ILE A CA 1
ATOM 7268 C C . ILE A 1 892 ? -51.375 -6.002 26.025 1.00 96.88 892 ILE A C 1
ATOM 7270 O O . ILE A 1 892 ? -50.486 -6.702 26.522 1.00 96.88 892 ILE A O 1
ATOM 7274 N N . GLU A 1 893 ? -52.558 -5.825 26.610 1.00 96.56 893 GLU A N 1
ATOM 7275 C CA . GLU A 1 893 ? -52.957 -6.556 27.808 1.00 96.56 893 GLU A CA 1
ATOM 7276 C C . GLU A 1 893 ? -53.431 -7.959 27.425 1.00 96.56 893 GLU A C 1
ATOM 7278 O O . GLU A 1 893 ? -54.392 -8.145 26.681 1.00 96.56 893 GLU A O 1
ATOM 7283 N N . VAL A 1 894 ? -52.773 -8.990 27.960 1.00 93.88 894 VAL A N 1
ATOM 7284 C CA . VAL A 1 894 ? -53.082 -10.388 27.616 1.00 93.88 894 VAL A CA 1
ATOM 7285 C C . VAL A 1 894 ? -54.515 -10.765 28.004 1.00 93.88 894 VAL A C 1
ATOM 7287 O O . VAL A 1 894 ? -55.077 -11.685 27.417 1.00 93.88 894 VAL A O 1
ATOM 7290 N N . GLN A 1 895 ? -55.136 -10.065 28.958 1.00 92.25 895 GLN A N 1
ATOM 7291 C CA . GLN A 1 895 ? -56.533 -10.286 29.352 1.00 92.25 895 GLN A CA 1
ATOM 7292 C C . GLN A 1 895 ? -57.547 -9.869 28.275 1.00 92.25 895 GLN A C 1
ATOM 7294 O O . GLN A 1 895 ? -58.652 -10.406 28.275 1.00 92.25 895 GLN A O 1
ATOM 7299 N N . GLU A 1 896 ? -57.178 -8.972 27.356 1.00 90.75 896 GLU A N 1
ATOM 7300 C CA . GLU A 1 896 ? -58.063 -8.472 26.293 1.00 90.75 896 GLU A CA 1
ATOM 7301 C C . GLU A 1 896 ? -58.102 -9.373 25.044 1.00 90.75 896 GLU A C 1
ATOM 7303 O O . GLU A 1 896 ? -59.013 -9.249 24.225 1.00 90.75 896 GLU A O 1
ATOM 7308 N N . ILE A 1 897 ? -57.123 -10.276 24.892 1.00 87.88 897 ILE A N 1
ATOM 7309 C CA . ILE A 1 897 ? -57.010 -11.240 23.776 1.00 87.88 897 ILE A CA 1
ATOM 7310 C C . ILE A 1 897 ? -57.952 -12.422 23.983 1.00 87.88 897 ILE A C 1
ATOM 7312 O O . ILE A 1 897 ? -58.557 -12.882 22.988 1.00 87.88 897 ILE A O 1
#

pLDDT: mean 84.9, std 12.06, range [35.38, 98.06]

InterPro domains:
  IPR001810 F-box domain [PF12937] (31-75)
  IPR001810 F-box domain [PF12937] (485-528)
  IPR001810 F-box domain [PS50181] (24-74)
  IPR036047 F-box-like domain superfamily [SSF81383] (26-82)
  IPR036047 F-box-like domain superfamily [SSF81383] (477-538)